Protein AF-A0A9P8A8F1-F1 (afdb_monomer)

Foldseek 3Di:
DDDDDDDDDDDDDDDDDDDDDPDPPPPPPPQDLLNLCPPPDPVLVLLLVVLLVLLVPLQQVCQLVCWVVLAACLVSVLVVLLLQLLAACADPVLPHFNHFLLSLLSSLLSNLLNPLLNSLQSLQLNLQLVLCRPQADPCSSNVPRNCRSSSVFTEKEFQAAPVCDLNSLQDDWAWEDDPFWTFTFGKTFFIWCFPVGQWYFHWHAHADGGQQRIWTFIDGPPFPQWDWADFDDALASSNTTTIMIGGDRGIGGPSRTGHDRSCRSVSVLLSLLSSLLSLLSSLLNLLVSLLVLLVVQQCPDDDPRHGNCVDPVSVVLSVLSSVLSSVLSVLSSVLSVCSSVVPPCSSLSSLVSLLSSLVSSLVSLVSSLVSNPPVSVDSVDCSSNSNSSSVCSCPPSNHSVSSVVPDDPDPPDDDDDDDDDDDDDDDDDDDDRDPSNVVVVVPPVDDDDDDDDDDDDDDDDDDDYYDDDDDDDDDDDDDDDDDYDDDDDDDDDDDDDDDDDDDDDDDDDDDDDDDDDDDDDDDDDDDDDDDDDDDDDDDDDPDPPPPDDPQPFDQDLVQKDWDFFPDALQQKDFQAWFADDQFWTWTWIAGPPPRDTWTKTKGFPVSCVVVVQLVLVLVQLVLQSRGRDPQAKHWFFWADFPTITITTIDDALLGFQQLLLVPDVQSADALVLLLLLLLSLLVVQLRCLQVQKAQLADDRRQWGAHLLRHIHGHDSSVMDGDVPFFHWDWDDDPDPPDPIFIQSCRRHVRDWDQDLDYDLLLAALCNVVSVTDTSLSVLSSSLQRSVCNQNVDGQQDDPDSVSSNCSLNPNQGDADDDPPRRDDDPLSVVLSRQSSDNDSCSHQCNGRRSRSSCPRVSNVVPDSVCSVVDRRPDNGDDDPSSVSVSGDHDDDPDDDDSSPTDGDDDDPDDPDSNPSRDGIGIDTPSPPPD

Secondary structure (DSSP, 8-state):
------------------PPP-----------TT-TTTT--HHHHHHHHHHHHHIIIIITTTHHHHHHHT---HHHHHHHHHTTGGGTTS-GGGT-----HHHHHHHHHHHHTT-HHHHHHHHHHHHHHHHHHHHS-HHHHHHHHHHHHTTSS-EEEE--BTTBSS-GGG---EEEEETTEEEEEEEEEEEETTTT-SEEEEEEE-SSSSGGGEEEEEEETT-TTEEE-PPPP-SS-TTS-EEEEEEEEEEEEGGGEESSTT-HHHHHHHHHHHHHHHHHHHHHHHHHHHHHHHHHHHHH-EETTEEGGGSHHHHHHHHHHHHHHHHHHHHHHHHHHHHHTT-TTHHHHHHHHHHHHHHHHHHHHHHHHHHTGGGGGSTTSTHHHHHHHHHHHTTSSS-HHHHHTS--------------PPPPPPPPPPPPPPHHHHHHHTTTT---------------------------------------------------------------------------------------------------------------GGGEEEES----GGGEEEEEEEEE-SSEEEEEEEETTT--EEEEEEEEHHHHHHTT-HHHHHHHHHHHHH---TTBPPEEEEEEBSSEEEEEEE--TT-BHHHHHHTSGGG---HHHHHHHHHHHHHHHHHHHHTTEE----SGGGEEEPTTS-EEE---TT-EE-SSPPPPEEE--SSTTSPPEEESSGGGTT--B----S-TTT--HHHHHTS-B-THHHHHHHHHHHHHHHHSS-TT--SSHHHHHHHHHHPPPP---STTSPP--HHHHHHHHHHT-SSTTTSTTTTTTHHHHHTSGGGTT--GGGGGGSPPS-PPPP--STT-TTSPP---SS---STTPPB-PPPTTS--TTTTS--EEEEETT-S--

pLDDT: mean 79.07, std 27.01, range [19.23, 98.88]

Radius of gyration: 37.79 Å; Cα contacts (8 Å, |Δi|>4): 1517; chains: 1; bounding box: 120×82×115 Å

Sequence (930 aa):
MALFLNTAARRVPARLGRAASAVSSQIRHFSSPIDPSIGLTDDQKELQSLARTFADNEFAPKMQEWDDKQYFPVDVLRKGAELGFGGLYTREDVGGSGLGRLETSVVFEALSTGCVSTTAYISIHNMCGWMIDTYGSEEQRQKYLPSLTSMEKFASYCLTEPGAGSDAAGLSTTAVKKGSHYVLNGSKAFISGGGSSDVYVIMARTGGPGPKGISCFIVEKGFKGLSFGKKENKLGWNSQETRAVIMEDCEVPVENLVGAEGQGFSIAMKGLNGGRVNIGSCSLGAAQASIEAALEHVKVRKQFNQPLSAFQNTQFKLADMATSLASSRLMIRQAAMMLDQNHPDVASFCAMAKLHSTDACFQICDDSLQLHGGYGYLKDYKINVYLRDARVHRILEGTNETSADLPPRYPHSSTSSLTTLASPPPSYAAAQLPSKVKAFFTKTLVRDKDVSAYHHHSHDCAPPDRQEQFLRRVASTPNTKAAFDDAISTTQAKQTSSPLAKSNSSIHSSMTTSSMTTTTTFTTTIGSNGLHLGIPKSPNGSALDLRRGSFRRTYSSNSIKKKSVEVTPSSFVKIRLLGKGDVGKVYLVRQKDTDRLYAMKVLSKKEMIKRNKIKRAFAEQEILATSNHPFIVTLYHSFQSEDYLYLCMEYCMGGEFFRALQTRPGKFLQEEDAKFYAAEVIAALEYLHLMGFIYRDLKPENILLHQTGHIMLTDFDLSKQSSPAGEPTVVKNGSPSMPPALDTKSCIANLRTNSFVGTEEYIAPEVIKGCGHTSAVDWWTLGILIYEMLFGVTPFKGRDRNATFQSILHTDVQFPDHPGAQPISSLCKSVIRKLLIKDDQLRLGSKAGASDVKSHPFFKTTNWALLRHLPPPIIPQPSFGADAINFRQMHESVSLDIEGEELVLQHPGTKNLFANFSSVTLHHDGEDDV

Mean predicted aligned error: 19.94 Å

Solvent-accessible surface area (backbone atoms only — not comparable to full-atom values): 53594 Å² total; per-residue (Å²): 133,88,86,91,87,88,89,82,89,89,84,88,89,88,86,88,82,78,90,75,80,86,73,82,76,78,78,75,79,76,78,54,94,66,48,85,59,71,92,54,54,71,71,50,42,52,49,30,48,53,29,32,53,48,10,58,68,68,28,42,80,44,37,64,60,23,44,77,68,45,38,65,61,60,73,60,51,26,58,40,11,77,75,33,59,28,11,37,63,22,58,53,96,39,60,19,52,55,40,52,46,42,57,45,29,44,32,37,20,27,25,7,48,17,28,39,32,56,38,53,47,45,50,47,28,29,49,43,47,33,51,38,63,74,43,31,53,72,67,51,28,67,70,47,33,46,41,35,14,46,41,78,38,40,41,20,59,39,65,34,27,90,9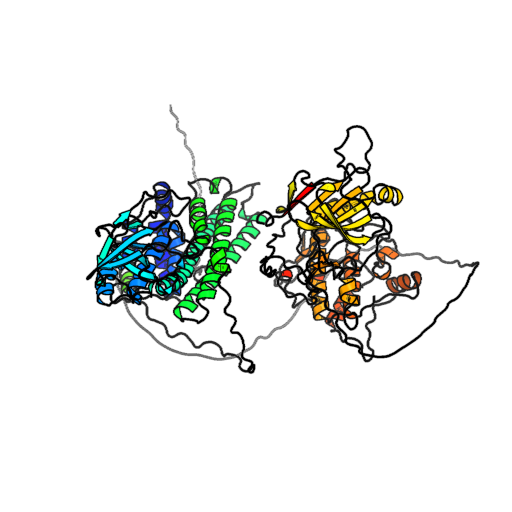1,9,58,90,53,55,51,64,52,75,30,32,33,47,79,59,91,72,24,26,37,25,39,40,56,33,36,75,21,52,31,35,83,74,30,42,35,33,44,35,53,28,30,64,58,64,84,48,49,65,7,19,17,27,33,58,44,53,65,81,37,58,37,59,47,64,54,66,78,61,90,66,90,36,41,33,25,40,44,26,10,32,44,36,29,55,69,17,60,37,54,56,86,33,47,38,55,52,88,32,41,19,42,63,52,50,58,57,48,37,41,55,44,17,31,42,52,22,19,26,19,48,9,27,22,51,41,21,50,54,51,32,56,55,47,23,62,68,43,65,56,96,92,36,37,40,57,77,38,66,69,49,45,51,52,52,47,51,43,43,50,46,48,45,54,30,50,52,38,31,47,49,29,17,47,29,52,67,65,65,40,92,62,30,63,57,39,15,29,50,22,24,39,53,16,20,53,45,23,31,51,34,16,48,52,26,22,58,69,47,45,78,54,19,76,34,85,92,31,67,41,43,54,40,31,36,32,32,54,50,49,39,52,47,71,54,27,42,68,61,31,66,65,56,70,81,83,70,84,80,83,80,95,75,81,98,81,78,87,82,73,82,83,79,84,84,80,81,81,79,82,55,70,72,66,57,56,47,68,72,55,74,81,70,86,90,82,87,87,84,89,81,90,78,89,85,84,88,84,83,90,88,87,87,83,86,87,89,88,82,89,85,88,82,86,90,87,93,81,92,84,91,84,93,85,90,85,93,82,90,82,86,90,85,86,89,86,90,82,92,82,87,80,89,80,89,78,91,80,89,82,85,90,86,85,86,88,86,87,87,81,89,85,91,84,90,82,90,85,90,85,84,87,83,92,78,80,95,71,81,83,78,78,90,77,84,82,80,84,63,68,59,70,40,63,86,38,56,46,80,43,72,63,82,73,57,54,53,44,36,45,83,73,44,62,65,48,79,60,97,43,33,37,26,28,36,29,27,33,69,92,75,67,48,68,26,31,34,38,40,34,36,48,69,49,21,62,76,68,70,37,59,71,28,56,48,50,29,50,51,52,32,73,60,51,42,46,94,31,43,53,40,50,40,37,29,42,50,38,86,60,35,40,39,40,34,23,60,55,44,56,27,19,37,39,38,56,59,39,65,72,36,81,87,25,42,39,56,71,68,50,35,50,51,55,51,50,50,51,47,54,41,50,38,52,38,21,57,74,10,34,37,56,56,54,68,48,50,73,38,25,29,16,29,69,76,22,49,56,24,43,49,80,43,61,68,38,46,74,27,84,75,55,39,70,73,42,71,45,80,64,99,48,98,86,59,79,76,39,57,16,33,34,43,5,32,66,84,35,69,46,70,72,83,68,55,53,86,84,46,47,40,42,42,47,76,70,55,76,40,41,50,62,48,42,46,37,27,16,48,24,40,47,50,45,22,35,51,64,51,46,60,78,39,70,43,97,45,72,67,48,20,50,50,29,52,66,72,52,77,87,71,75,77,84,56,97,87,49,76,88,74,54,72,49,53,56,47,52,37,53,37,19,59,39,69,52,57,78,77,15,50,30,46,80,27,17,50,44,47,53,58,67,36,75,68,40,68,85,60,57,78,92,51,52,90,77,52,87,48,86,53,67,42,80,88,69,88,64,85,76,44,80,54,44,70,92,65,88,74,97,71,82,83,72,52,57,82,49,59,77,62,75,89,70,93,86,65,95,57,93,61,70,84,59,70,56,31,25,46,46,52,48,65,65,90,86,123

Nearest PDB structures (foldseek):
  1rx0-assembly1_C  TM=9.996E-01  e=2.024E-43  Homo sapiens
  8i4p-assembly1_A  TM=9.729E-01  e=1.193E-30  Thermobifida fusca YX
  5lnx-assembly2_E  TM=9.762E-01  e=1.100E-28  Bacillus subtilis subsp. subtilis str. 168
  5lnx-assembly1_C  TM=9.726E-01  e=3.269E-28  Bacillus subtilis subsp. subtilis str. 168
  3oib-assembly1_A  TM=9.595E-01  e=4.593E-24  Mycolicibacterium smegmatis MC2 155

Structure (mmCIF, N/CA/C/O backbone):
data_AF-A0A9P8A8F1-F1
#
_entry.id   AF-A0A9P8A8F1-F1
#
loop_
_atom_site.group_PDB
_atom_site.id
_atom_site.type_symbol
_atom_site.label_atom_id
_atom_site.label_alt_id
_atom_site.label_comp_id
_atom_site.label_asym_id
_atom_site.label_entity_id
_atom_site.label_seq_id
_atom_site.pdbx_PDB_ins_code
_atom_site.Cartn_x
_atom_site.Cartn_y
_atom_site.Cartn_z
_atom_site.occupancy
_atom_site.B_iso_or_equiv
_atom_site.auth_seq_id
_atom_site.auth_comp_id
_atom_site.auth_asym_id
_atom_site.auth_atom_id
_atom_site.pdbx_PDB_model_num
ATOM 1 N N . MET A 1 1 ? 56.491 -40.134 26.587 1.00 31.25 1 MET A N 1
ATOM 2 C CA . MET A 1 1 ? 57.511 -40.364 25.540 1.00 31.25 1 MET A CA 1
ATOM 3 C C . MET A 1 1 ? 58.231 -39.053 25.282 1.00 31.25 1 MET A C 1
ATOM 5 O O . MET A 1 1 ? 57.562 -38.051 25.078 1.00 31.25 1 MET A O 1
ATOM 9 N N . ALA A 1 2 ? 59.559 -39.074 25.394 1.00 27.02 2 ALA A N 1
ATOM 10 C CA . ALA A 1 2 ? 60.496 -37.973 25.137 1.00 27.02 2 ALA A CA 1
ATOM 11 C C . ALA A 1 2 ? 60.437 -37.508 23.653 1.00 27.02 2 ALA A C 1
ATOM 13 O O . ALA A 1 2 ? 59.876 -38.233 22.839 1.00 27.02 2 ALA A O 1
ATOM 14 N N . LEU A 1 3 ? 60.934 -36.345 23.206 1.00 26.02 3 LEU A N 1
ATOM 15 C CA . LEU A 1 3 ? 62.327 -35.877 23.269 1.00 26.02 3 LEU A CA 1
ATOM 16 C C . LEU A 1 3 ? 62.469 -34.422 22.746 1.00 26.02 3 LEU A C 1
ATOM 18 O O . LEU A 1 3 ? 61.674 -33.949 21.940 1.00 26.02 3 LEU A O 1
ATOM 22 N N . PHE A 1 4 ? 63.534 -33.773 23.220 1.00 26.33 4 PHE A N 1
ATOM 23 C CA . PHE A 1 4 ? 64.086 -32.440 22.923 1.00 26.33 4 PHE A CA 1
ATOM 24 C C . PHE A 1 4 ? 64.841 -32.326 21.575 1.00 26.33 4 PHE A C 1
ATOM 26 O O . PHE A 1 4 ? 65.310 -33.346 21.081 1.00 26.33 4 PHE A O 1
ATOM 33 N N . LEU A 1 5 ? 65.061 -31.072 21.109 1.00 26.56 5 LEU A N 1
ATOM 34 C CA . LEU A 1 5 ? 66.265 -30.442 20.466 1.00 26.56 5 LEU A CA 1
ATOM 35 C C . LEU A 1 5 ? 65.779 -29.294 19.537 1.00 26.56 5 LEU A C 1
ATOM 37 O O . LEU A 1 5 ? 65.014 -29.569 18.626 1.00 26.56 5 LEU A O 1
ATOM 41 N N . ASN A 1 6 ? 65.968 -27.978 19.724 1.00 25.22 6 ASN A N 1
ATOM 42 C CA . ASN A 1 6 ? 67.049 -27.054 20.124 1.00 25.22 6 ASN A CA 1
ATOM 43 C C . ASN A 1 6 ? 68.059 -26.669 19.009 1.00 25.22 6 ASN A C 1
ATOM 45 O O . ASN A 1 6 ? 68.527 -27.536 18.281 1.00 25.22 6 ASN A O 1
ATOM 49 N N . THR A 1 7 ? 68.444 -25.373 19.001 1.00 27.67 7 THR A N 1
ATOM 50 C CA . THR A 1 7 ? 69.468 -24.618 18.207 1.00 27.67 7 THR A CA 1
ATOM 51 C C . THR A 1 7 ? 69.022 -23.995 16.859 1.00 27.67 7 THR A C 1
ATOM 53 O O . THR A 1 7 ? 68.356 -24.654 16.079 1.00 27.67 7 THR A O 1
ATOM 56 N N . ALA A 1 8 ? 69.319 -22.736 16.476 1.00 25.61 8 ALA A N 1
ATOM 57 C CA . ALA A 1 8 ? 70.089 -21.623 17.058 1.00 25.61 8 ALA A CA 1
ATOM 58 C C . ALA A 1 8 ? 69.711 -20.248 16.423 1.00 25.61 8 ALA A C 1
ATOM 60 O O . ALA A 1 8 ? 69.204 -20.170 15.308 1.00 25.61 8 ALA A O 1
ATOM 61 N N . ALA A 1 9 ? 70.016 -19.171 17.162 1.00 24.73 9 ALA A N 1
ATOM 62 C CA . ALA A 1 9 ? 69.971 -17.737 16.816 1.00 24.73 9 ALA A CA 1
ATOM 63 C C . ALA A 1 9 ? 71.040 -17.334 15.749 1.00 24.73 9 ALA A C 1
ATOM 65 O O . ALA A 1 9 ? 71.892 -18.154 15.441 1.00 24.73 9 ALA A O 1
ATOM 66 N N . ARG A 1 10 ? 71.189 -16.125 15.159 1.00 25.97 10 ARG A N 1
ATOM 67 C CA . ARG A 1 10 ? 71.076 -14.714 15.620 1.00 25.97 10 ARG A CA 1
ATOM 68 C C . ARG A 1 10 ? 71.546 -13.779 14.459 1.00 25.97 10 ARG A C 1
ATOM 70 O O . ARG A 1 10 ? 72.530 -14.151 13.826 1.00 25.97 10 ARG A O 1
ATOM 77 N N . ARG A 1 11 ? 70.967 -12.567 14.265 1.00 23.39 11 ARG A N 1
ATOM 78 C CA . ARG A 1 11 ? 71.626 -11.235 13.984 1.00 23.39 11 ARG A CA 1
ATOM 79 C C . ARG A 1 11 ? 70.689 -10.157 13.347 1.00 23.39 11 ARG A C 1
ATOM 81 O O . ARG A 1 11 ? 70.489 -10.139 12.144 1.00 23.39 11 ARG A O 1
ATOM 88 N N . VAL A 1 12 ? 70.112 -9.295 14.206 1.00 26.61 12 VAL A N 1
ATOM 89 C CA . VAL A 1 12 ? 70.081 -7.789 14.294 1.00 26.61 12 VAL A CA 1
ATOM 90 C C . VAL A 1 12 ? 70.643 -6.995 13.070 1.00 26.61 12 VAL A C 1
ATOM 92 O O . VAL A 1 12 ? 71.695 -7.419 12.593 1.00 26.61 12 VAL A O 1
ATOM 95 N N . PRO A 1 13 ? 70.076 -5.836 12.596 1.00 29.91 13 PRO A N 1
ATOM 96 C CA . PRO A 1 13 ? 69.884 -4.621 13.415 1.00 29.91 13 PRO A CA 1
ATOM 97 C C . PRO A 1 13 ? 68.692 -3.665 13.176 1.00 29.91 13 PRO A C 1
ATOM 99 O O . PRO A 1 13 ? 67.993 -3.677 12.171 1.00 29.91 13 PRO A O 1
ATOM 102 N N . ALA A 1 14 ? 68.522 -2.805 14.187 1.00 27.61 14 ALA A N 1
ATOM 103 C CA . ALA A 1 14 ? 67.575 -1.705 14.339 1.00 27.61 14 ALA A CA 1
ATOM 104 C C . ALA A 1 14 ? 68.006 -0.409 13.623 1.00 27.61 14 ALA A C 1
ATOM 106 O O . ALA A 1 14 ? 69.198 -0.109 13.635 1.00 27.61 14 ALA A O 1
ATOM 107 N N . ARG A 1 15 ? 67.045 0.421 13.164 1.00 26.97 15 ARG A N 1
ATOM 108 C CA . ARG A 1 15 ? 66.820 1.824 13.615 1.00 26.97 15 ARG A CA 1
ATOM 109 C C . ARG A 1 15 ? 65.877 2.650 12.709 1.00 26.97 15 ARG A C 1
ATOM 111 O O . ARG A 1 15 ? 65.985 2.606 11.495 1.00 26.97 15 ARG A O 1
ATOM 118 N N . LEU A 1 16 ? 65.116 3.515 13.400 1.00 27.53 16 LEU A N 1
ATOM 119 C CA . LEU A 1 16 ? 64.536 4.827 13.035 1.00 27.53 16 LEU A CA 1
ATOM 120 C C . LEU A 1 16 ? 63.415 4.936 11.981 1.00 27.53 16 LEU A C 1
ATOM 122 O O . LEU A 1 16 ? 63.600 4.622 10.815 1.00 27.53 16 LEU A O 1
ATOM 126 N N . GLY A 1 17 ? 62.317 5.607 12.371 1.00 24.64 17 GLY A N 1
ATOM 127 C CA . GLY A 1 17 ? 61.432 6.266 11.405 1.00 24.64 17 GLY A CA 1
ATOM 128 C C . GLY A 1 17 ? 60.079 6.773 11.919 1.00 24.64 17 GLY A C 1
ATOM 129 O O . GLY A 1 17 ? 59.074 6.140 11.654 1.00 24.64 17 GLY A O 1
ATOM 130 N N . ARG A 1 18 ? 60.082 7.959 12.550 1.00 27.81 18 ARG A N 1
ATOM 131 C CA . ARG A 1 18 ? 59.006 8.982 12.611 1.00 27.81 18 ARG A CA 1
ATOM 132 C C . ARG A 1 18 ? 57.606 8.635 13.159 1.00 27.81 18 ARG A C 1
ATOM 134 O O . ARG A 1 18 ? 56.824 7.906 12.565 1.00 27.81 18 ARG A O 1
ATOM 141 N N . ALA A 1 19 ? 57.252 9.367 14.218 1.00 31.41 19 ALA A N 1
ATOM 142 C CA . ALA A 1 19 ? 55.884 9.653 14.632 1.00 31.41 19 ALA A CA 1
ATOM 143 C C . ALA A 1 19 ? 55.071 10.262 13.472 1.00 31.41 19 ALA A C 1
ATOM 145 O O . ALA A 1 19 ? 55.444 11.304 12.930 1.00 31.41 19 ALA A O 1
ATOM 146 N N . ALA A 1 20 ? 53.963 9.613 13.113 1.00 28.28 20 ALA A N 1
ATOM 147 C CA . ALA A 1 20 ? 52.917 10.191 12.282 1.00 28.28 20 ALA A CA 1
ATOM 148 C C . ALA A 1 20 ? 51.849 10.785 13.206 1.00 28.28 20 ALA A C 1
ATOM 150 O O . ALA A 1 20 ? 51.364 10.114 14.118 1.00 28.28 20 ALA A O 1
ATOM 151 N N . SER A 1 21 ? 51.527 12.059 12.991 1.00 28.53 21 SER A N 1
ATOM 152 C CA . SER A 1 21 ? 50.463 12.759 13.698 1.00 28.53 21 SER A CA 1
ATOM 153 C C . SER A 1 21 ? 49.134 12.029 13.511 1.00 28.53 21 SER A C 1
ATOM 155 O O . SER A 1 21 ? 48.755 11.658 12.399 1.00 28.53 21 SER A O 1
ATOM 157 N N . ALA A 1 22 ? 48.412 11.834 14.612 1.00 29.56 22 ALA A N 1
ATOM 158 C CA . ALA A 1 22 ? 47.038 11.366 14.581 1.00 29.56 22 ALA A CA 1
ATOM 159 C C . ALA A 1 22 ? 46.167 12.457 13.943 1.00 29.56 22 ALA A C 1
ATOM 161 O O . ALA A 1 22 ? 45.747 13.413 14.593 1.00 29.56 22 ALA A O 1
ATOM 162 N N . VAL A 1 23 ? 45.923 12.329 12.641 1.00 29.78 23 VAL A N 1
ATOM 163 C CA . VAL A 1 23 ? 44.819 13.014 11.976 1.00 29.78 23 VAL A CA 1
ATOM 164 C C . VAL A 1 23 ? 43.541 12.403 12.541 1.00 29.78 23 VAL A C 1
ATOM 166 O O . VAL A 1 23 ? 43.239 11.238 12.288 1.00 29.78 23 VAL A O 1
ATOM 169 N N . SER A 1 24 ? 42.820 13.188 13.342 1.00 30.25 24 SER A N 1
ATOM 170 C CA . SER A 1 24 ? 41.436 12.913 13.723 1.00 30.25 24 SER A CA 1
ATOM 171 C C . SER A 1 24 ? 40.632 12.677 12.445 1.00 30.25 24 SER A C 1
ATOM 173 O O . SER A 1 24 ? 40.358 13.605 11.680 1.00 30.25 24 SER A O 1
ATOM 175 N N . SER A 1 25 ? 40.328 11.412 12.162 1.00 28.67 25 SER A N 1
ATOM 176 C CA . SER A 1 25 ? 39.425 11.062 11.078 1.00 28.67 25 SER A CA 1
ATOM 177 C C . SER A 1 25 ? 38.016 11.414 11.540 1.00 28.67 25 SER A C 1
ATOM 179 O O . SER A 1 25 ? 37.401 10.713 12.338 1.00 28.67 25 SER A O 1
ATOM 181 N N . GLN A 1 26 ? 37.509 12.548 11.060 1.00 28.83 26 GLN A N 1
ATOM 182 C CA . GLN A 1 26 ? 36.078 12.811 11.059 1.00 28.83 26 GLN A CA 1
ATOM 183 C C . GLN A 1 26 ? 35.407 11.661 10.302 1.00 28.83 26 GLN A C 1
ATOM 185 O O . GLN A 1 26 ? 35.478 11.586 9.072 1.00 28.83 26 GLN A O 1
ATOM 190 N N . ILE A 1 27 ? 34.785 10.742 11.041 1.00 29.20 27 ILE A N 1
ATOM 191 C CA . ILE A 1 27 ? 33.850 9.771 10.486 1.00 29.20 27 ILE A CA 1
ATOM 192 C C . ILE A 1 27 ? 32.731 10.604 9.866 1.00 29.20 27 ILE A C 1
ATOM 194 O O . ILE A 1 27 ? 31.908 11.189 10.568 1.00 29.20 27 ILE A O 1
ATOM 198 N N . ARG A 1 28 ? 32.719 10.716 8.536 1.00 27.06 28 ARG A N 1
ATOM 199 C CA . ARG A 1 28 ? 31.541 11.207 7.825 1.00 27.06 28 ARG A CA 1
ATOM 200 C C . ARG A 1 28 ? 30.429 10.205 8.115 1.00 27.06 28 ARG A C 1
ATOM 202 O O . ARG A 1 28 ? 30.452 9.104 7.567 1.00 27.06 28 ARG A O 1
ATOM 209 N N . HIS A 1 29 ? 29.488 10.562 8.986 1.00 32.19 29 HIS A N 1
ATOM 210 C CA . HIS A 1 29 ? 28.212 9.866 9.082 1.00 32.19 29 HIS A CA 1
ATOM 211 C C . HIS A 1 29 ? 27.537 9.979 7.713 1.00 32.19 29 HIS A C 1
ATOM 213 O O . HIS A 1 29 ? 26.957 11.007 7.373 1.00 32.19 29 HIS A O 1
ATOM 219 N N . PHE A 1 30 ? 27.676 8.950 6.880 1.00 31.88 30 PHE A N 1
ATOM 220 C CA . PHE A 1 30 ? 26.834 8.816 5.703 1.00 31.88 30 PHE A CA 1
ATOM 221 C C . PHE A 1 30 ? 25.415 8.563 6.217 1.00 31.88 30 PHE A C 1
ATOM 223 O O . PHE A 1 30 ? 25.131 7.479 6.721 1.00 31.88 30 PHE A O 1
ATOM 230 N N . SER A 1 31 ? 24.555 9.583 6.151 1.00 54.50 31 SER A N 1
ATOM 231 C CA . SER A 1 31 ? 23.128 9.418 6.431 1.00 54.50 31 SER A CA 1
ATOM 232 C C . SER A 1 31 ? 22.571 8.384 5.451 1.00 54.50 31 SER A C 1
ATOM 234 O O . SER A 1 31 ? 22.780 8.474 4.237 1.00 54.50 31 SER A O 1
ATOM 236 N N . SER A 1 32 ? 21.951 7.342 6.000 1.00 78.69 32 SER A N 1
ATOM 237 C CA . SER A 1 32 ? 21.295 6.300 5.218 1.00 78.69 32 SER A CA 1
ATOM 238 C C . SER A 1 32 ? 20.048 6.894 4.553 1.00 78.69 32 SER A C 1
ATOM 240 O O . SER A 1 32 ? 19.337 7.655 5.202 1.00 78.69 32 SER A O 1
ATOM 242 N N . PRO A 1 33 ? 19.699 6.544 3.304 1.00 76.38 33 PRO A N 1
ATOM 243 C CA . PRO A 1 33 ? 18.468 7.037 2.674 1.00 76.38 33 PRO A CA 1
ATOM 244 C C . PRO A 1 33 ? 17.184 6.624 3.420 1.00 76.38 33 PRO A C 1
ATOM 246 O O . PRO A 1 33 ? 16.127 7.197 3.181 1.00 76.38 33 PRO A O 1
ATOM 249 N N . ILE A 1 34 ? 17.274 5.648 4.331 1.00 87.94 34 ILE A N 1
ATOM 250 C CA . ILE A 1 34 ? 16.181 5.211 5.213 1.00 87.94 34 ILE A CA 1
ATOM 251 C C . ILE A 1 34 ? 16.343 5.691 6.661 1.00 87.94 34 ILE A C 1
ATOM 253 O O . ILE A 1 34 ? 15.612 5.219 7.528 1.00 87.94 34 ILE A O 1
ATOM 257 N N . ASP A 1 35 ? 17.295 6.589 6.931 1.00 92.25 35 ASP A N 1
ATOM 258 C CA . ASP A 1 35 ? 17.556 7.146 8.258 1.00 92.25 35 ASP A CA 1
ATOM 259 C C . ASP A 1 35 ? 16.267 7.754 8.844 1.00 92.25 35 ASP A C 1
ATOM 261 O O . ASP A 1 35 ? 15.727 8.728 8.301 1.00 92.25 35 ASP A O 1
ATOM 265 N N . PRO A 1 36 ? 15.732 7.182 9.938 1.00 93.69 36 PRO A N 1
ATOM 266 C CA . PRO A 1 36 ? 14.461 7.616 10.490 1.00 93.69 36 PRO A CA 1
ATOM 267 C C . PRO A 1 36 ? 14.572 8.985 11.182 1.00 93.69 36 PRO A C 1
ATOM 269 O O . PRO A 1 36 ? 13.543 9.545 11.556 1.00 93.69 36 PRO A O 1
ATOM 272 N N . SER A 1 37 ? 15.769 9.554 11.352 1.00 94.50 37 SER A N 1
ATOM 273 C CA . SER A 1 37 ? 15.966 10.877 11.960 1.00 94.50 37 SER A CA 1
ATOM 274 C C . SER A 1 37 ? 15.801 12.044 10.976 1.00 94.50 37 SER A C 1
ATOM 276 O O . SER A 1 37 ? 15.710 13.203 11.390 1.00 94.50 37 SER A O 1
ATOM 278 N N . ILE A 1 38 ? 15.727 11.762 9.669 1.00 91.88 38 ILE A N 1
ATOM 279 C CA . ILE A 1 38 ? 15.595 12.794 8.636 1.00 91.88 38 ILE A CA 1
ATOM 280 C C . ILE A 1 38 ? 14.311 13.607 8.860 1.00 91.88 38 ILE A C 1
ATOM 282 O O . ILE A 1 38 ? 13.215 13.059 8.996 1.00 91.88 38 ILE A O 1
ATOM 286 N N . GLY A 1 39 ? 14.464 14.933 8.871 1.00 91.06 39 GLY A N 1
ATOM 287 C CA . GLY A 1 39 ? 13.371 15.892 9.049 1.00 91.06 39 GLY A CA 1
ATOM 288 C C . GLY A 1 39 ? 12.923 16.109 10.497 1.00 91.06 39 GLY A C 1
ATOM 289 O O . GLY A 1 39 ? 12.028 16.919 10.711 1.00 91.06 39 GLY A O 1
ATOM 290 N N . LEU A 1 40 ? 13.527 15.424 11.475 1.00 94.56 40 LEU A N 1
ATOM 291 C CA . LEU A 1 40 ? 13.226 15.615 12.896 1.00 94.56 40 LEU A CA 1
ATOM 292 C C . LEU A 1 40 ? 14.046 16.761 13.507 1.00 94.56 40 LEU A C 1
ATOM 294 O O . LEU A 1 40 ? 15.192 17.006 13.108 1.00 94.56 40 LEU A O 1
ATOM 298 N N . THR A 1 41 ? 13.473 17.431 14.506 1.00 95.88 41 THR A N 1
ATOM 299 C CA . THR A 1 41 ? 14.197 18.368 15.382 1.00 95.88 41 THR A CA 1
ATOM 300 C C . THR A 1 41 ? 15.158 17.617 16.306 1.00 95.88 41 THR A C 1
ATOM 302 O O . THR A 1 41 ? 15.065 16.398 16.448 1.00 95.88 41 THR A O 1
ATOM 305 N N . ASP A 1 42 ? 16.092 18.318 16.947 1.00 93.81 42 ASP A N 1
ATOM 306 C CA . ASP A 1 42 ? 17.056 17.663 17.841 1.00 93.81 42 ASP A CA 1
ATOM 307 C C . ASP A 1 42 ? 16.368 17.033 19.065 1.00 93.81 42 ASP A C 1
ATOM 309 O O . ASP A 1 42 ? 16.620 15.867 19.358 1.00 93.81 42 ASP A O 1
ATOM 313 N N . ASP A 1 43 ? 15.379 17.710 19.656 1.00 91.50 43 ASP A N 1
ATOM 314 C CA . ASP A 1 43 ? 14.528 17.158 20.722 1.00 91.50 43 ASP A CA 1
ATOM 315 C C . ASP A 1 43 ? 13.800 15.869 20.279 1.00 91.50 43 ASP A C 1
ATOM 317 O O . ASP A 1 43 ? 13.732 14.880 21.013 1.00 91.50 43 ASP A O 1
ATOM 321 N N . GLN A 1 44 ? 13.283 15.834 19.045 1.00 96.50 44 GLN A N 1
ATOM 322 C CA . GLN A 1 44 ? 12.634 14.643 18.483 1.00 96.50 44 GLN A CA 1
ATOM 323 C C . GLN A 1 44 ? 13.630 13.503 18.228 1.00 96.50 44 GLN A C 1
ATOM 325 O O . GLN A 1 44 ? 13.278 12.335 18.404 1.00 96.50 44 GLN A O 1
ATOM 330 N N . LYS A 1 45 ? 14.875 13.808 17.840 1.00 95.31 45 LYS A N 1
ATOM 331 C CA . LYS A 1 45 ? 15.946 12.806 17.696 1.00 95.31 45 LYS A CA 1
ATOM 332 C C . LYS A 1 45 ? 16.376 12.244 19.046 1.00 95.31 45 LYS A C 1
ATOM 334 O O . LYS A 1 45 ? 16.646 11.049 19.140 1.00 95.31 45 LYS A O 1
ATOM 339 N N . GLU A 1 46 ? 16.417 13.067 20.088 1.00 94.50 46 GLU A N 1
ATOM 340 C CA . GLU A 1 46 ? 16.684 12.611 21.454 1.00 94.50 46 GLU A CA 1
ATOM 341 C C . GLU A 1 46 ? 15.591 11.653 21.940 1.00 94.50 46 GLU A C 1
ATOM 343 O O . GLU A 1 46 ? 15.906 10.563 22.423 1.00 94.50 46 GLU A O 1
ATOM 348 N N . LEU A 1 47 ? 14.316 11.996 21.722 1.00 94.62 47 LEU A N 1
ATOM 349 C CA . LEU A 1 47 ? 13.182 11.109 22.011 1.00 94.62 47 LEU A CA 1
ATOM 350 C C . LEU A 1 47 ? 13.254 9.801 21.212 1.00 94.62 47 LEU A C 1
ATOM 352 O O . LEU A 1 47 ? 13.067 8.720 21.775 1.00 94.62 47 LEU A O 1
ATOM 356 N N . GLN A 1 48 ? 13.570 9.883 19.917 1.00 97.88 48 GLN A N 1
ATOM 357 C CA . GLN A 1 48 ? 13.777 8.713 19.064 1.00 97.88 48 GLN A CA 1
ATOM 358 C C . GLN A 1 48 ? 14.891 7.812 19.604 1.00 97.88 48 GLN A C 1
ATOM 360 O O . GLN A 1 48 ? 14.717 6.597 19.681 1.00 97.88 48 GLN A O 1
ATOM 365 N N . SER A 1 49 ? 16.025 8.401 19.986 1.00 96.12 49 SER A N 1
ATOM 366 C CA . SER A 1 49 ? 17.191 7.689 20.510 1.00 96.12 49 SER A CA 1
ATOM 367 C C . SER A 1 49 ? 16.891 7.009 21.847 1.00 96.12 49 SER A C 1
ATOM 369 O O . SER A 1 49 ? 17.232 5.839 22.034 1.00 96.12 49 SER A O 1
ATOM 371 N N . LEU A 1 50 ? 16.183 7.696 22.751 1.00 97.06 50 LEU A N 1
ATOM 372 C CA . LEU A 1 50 ? 15.731 7.137 24.026 1.00 97.06 50 LEU A CA 1
ATOM 373 C C . LEU A 1 50 ? 14.827 5.918 23.806 1.00 97.06 50 LEU A C 1
ATOM 375 O O . LEU A 1 50 ? 15.076 4.848 24.365 1.00 97.06 50 LEU A O 1
ATOM 379 N N . ALA A 1 51 ? 13.808 6.063 22.956 1.00 98.50 51 ALA A N 1
ATOM 380 C CA . ALA A 1 51 ? 12.877 4.987 22.634 1.00 98.50 51 ALA A CA 1
ATOM 381 C C . ALA A 1 51 ? 13.578 3.810 21.941 1.00 98.50 51 ALA A C 1
ATOM 383 O O . ALA A 1 51 ? 13.349 2.661 22.316 1.00 98.50 51 ALA A O 1
ATOM 384 N N . ARG A 1 52 ? 14.478 4.078 20.985 1.00 97.88 52 ARG A N 1
ATOM 385 C CA . ARG A 1 52 ? 15.243 3.040 20.280 1.00 97.88 52 ARG A CA 1
ATOM 386 C C . ARG A 1 52 ? 16.162 2.278 21.232 1.00 97.88 52 ARG A C 1
ATOM 388 O O . ARG A 1 52 ? 16.160 1.053 21.225 1.00 97.88 52 ARG A O 1
ATOM 395 N N . THR A 1 53 ? 16.873 2.987 22.106 1.00 97.44 53 THR A N 1
ATOM 396 C CA . THR A 1 53 ? 17.748 2.378 23.119 1.00 97.44 53 THR A CA 1
ATOM 397 C C . THR A 1 53 ? 16.955 1.488 24.075 1.00 97.44 53 THR A C 1
ATOM 399 O O . THR A 1 53 ? 17.380 0.378 24.391 1.00 97.44 53 THR A O 1
ATOM 402 N N . PHE A 1 54 ? 15.779 1.940 24.520 1.00 98.62 54 PHE A N 1
ATOM 403 C CA . PHE A 1 54 ? 14.895 1.120 25.345 1.00 98.62 54 PHE A CA 1
ATOM 404 C C . PHE A 1 54 ? 14.406 -0.124 24.590 1.00 98.62 54 PHE A C 1
ATOM 406 O O . PHE A 1 54 ? 14.461 -1.230 25.125 1.00 98.62 54 PHE A O 1
ATOM 413 N N . ALA A 1 55 ? 13.987 0.031 23.332 1.00 98.56 55 ALA A N 1
ATOM 414 C CA . ALA A 1 55 ? 13.530 -1.072 22.492 1.00 98.56 55 ALA A CA 1
ATOM 415 C C . ALA A 1 55 ? 14.617 -2.142 22.306 1.00 98.56 55 ALA A C 1
ATOM 417 O O . ALA A 1 55 ? 14.351 -3.330 22.494 1.00 98.56 55 ALA A O 1
ATOM 418 N N . ASP A 1 56 ? 15.842 -1.724 21.989 1.00 97.00 56 ASP A N 1
ATOM 419 C CA . ASP A 1 56 ? 16.969 -2.621 21.727 1.00 97.00 56 ASP A CA 1
ATOM 420 C C . ASP A 1 56 ? 17.418 -3.372 22.997 1.00 97.00 56 ASP A C 1
ATOM 422 O O . ASP A 1 56 ? 17.799 -4.540 22.915 1.00 97.00 56 ASP A O 1
ATOM 426 N N . ASN A 1 57 ? 17.306 -2.747 24.175 1.00 97.50 57 ASN A N 1
ATOM 427 C CA . ASN A 1 57 ? 17.749 -3.334 25.445 1.00 97.50 57 ASN A CA 1
ATOM 428 C C . ASN A 1 57 ? 16.668 -4.151 26.169 1.00 97.50 57 ASN A C 1
ATOM 430 O O . ASN A 1 57 ? 16.970 -5.171 26.788 1.00 97.50 57 ASN A O 1
ATOM 434 N N . GLU A 1 58 ? 15.409 -3.713 26.129 1.00 98.38 58 GLU A N 1
ATOM 435 C CA . GLU A 1 58 ? 14.348 -4.267 26.977 1.00 98.38 58 GLU A CA 1
ATOM 436 C C . GLU A 1 58 ? 13.305 -5.079 26.197 1.00 98.38 58 GLU A C 1
ATOM 438 O O . GLU A 1 58 ? 12.734 -6.017 26.761 1.00 98.38 58 GLU A O 1
ATOM 443 N N . PHE A 1 59 ? 13.071 -4.774 24.912 1.00 98.31 59 PHE A N 1
ATOM 444 C CA . PHE A 1 59 ? 12.114 -5.500 24.065 1.00 98.31 59 PHE A CA 1
ATOM 445 C C . PHE A 1 59 ? 12.792 -6.528 23.160 1.00 98.31 59 PHE A C 1
ATOM 447 O O . PHE A 1 59 ? 12.461 -7.715 23.214 1.00 98.31 59 PHE A O 1
ATOM 454 N N . ALA A 1 60 ? 13.749 -6.095 22.339 1.00 97.19 60 ALA A N 1
ATOM 455 C CA . ALA A 1 60 ? 14.347 -6.911 21.287 1.00 97.19 60 ALA A CA 1
ATOM 456 C C . ALA A 1 60 ? 14.940 -8.247 21.781 1.00 97.19 60 ALA A C 1
ATOM 458 O O . ALA A 1 60 ? 14.821 -9.229 21.038 1.00 97.19 60 ALA A O 1
ATOM 459 N N . PRO A 1 61 ? 15.555 -8.347 22.980 1.00 96.88 61 PRO A N 1
ATOM 460 C CA . PRO A 1 61 ? 16.086 -9.616 23.483 1.00 96.88 61 PRO A CA 1
ATOM 461 C C . PRO A 1 61 ? 15.003 -10.612 23.921 1.00 96.88 61 PRO A C 1
ATOM 463 O O . PRO A 1 61 ? 15.255 -11.812 23.929 1.00 96.88 61 PRO A O 1
ATOM 466 N N . LYS A 1 62 ? 13.805 -10.131 24.278 1.00 97.38 62 LYS A N 1
ATOM 467 C CA . LYS A 1 62 ? 12.726 -10.936 24.880 1.00 97.38 62 LYS A CA 1
ATOM 468 C C . LYS A 1 62 ? 11.544 -11.182 23.938 1.00 97.38 62 LYS A C 1
ATOM 470 O O . LYS A 1 62 ? 10.706 -12.029 24.228 1.00 97.38 62 LYS A O 1
ATOM 475 N N . MET A 1 63 ? 11.481 -10.475 22.806 1.00 97.38 63 MET A N 1
ATOM 476 C CA . MET A 1 63 ? 10.370 -10.539 21.848 1.00 97.38 63 MET A CA 1
ATOM 477 C C . MET A 1 63 ? 9.977 -11.974 21.465 1.00 97.38 63 MET A C 1
ATOM 479 O O . MET A 1 63 ? 8.796 -12.304 21.510 1.00 97.38 63 MET A O 1
ATOM 483 N N . GLN A 1 64 ? 10.951 -12.822 21.114 1.00 95.75 64 GLN A N 1
ATOM 484 C CA . GLN A 1 64 ? 10.678 -14.201 20.691 1.00 95.75 64 GLN A CA 1
ATOM 485 C C . GLN A 1 64 ? 10.088 -15.036 21.836 1.00 95.75 64 GLN A C 1
ATOM 487 O O . GLN A 1 64 ? 9.093 -15.729 21.651 1.00 95.75 64 GLN A O 1
ATOM 492 N N . GLU A 1 65 ? 10.646 -14.905 23.045 1.00 97.19 65 GLU A N 1
ATOM 493 C CA . GLU A 1 65 ? 10.130 -15.588 24.233 1.00 97.19 65 GLU A CA 1
ATOM 494 C C . GLU A 1 65 ? 8.687 -15.168 24.541 1.00 97.19 65 GLU A C 1
ATOM 496 O O . GLU A 1 65 ? 7.843 -16.014 24.842 1.00 97.19 65 GLU A O 1
ATOM 501 N N . TRP A 1 66 ? 8.394 -13.869 24.467 1.00 98.12 66 TRP A N 1
ATOM 502 C CA . TRP A 1 66 ? 7.051 -13.355 24.721 1.00 98.12 66 TRP A CA 1
ATOM 503 C C . TRP A 1 66 ? 6.041 -13.801 23.673 1.00 98.12 66 TRP A C 1
ATOM 505 O O . TRP A 1 66 ? 4.901 -14.084 24.033 1.00 98.12 66 TRP A O 1
ATOM 515 N N . ASP A 1 67 ? 6.445 -13.885 22.407 1.00 97.88 67 ASP A N 1
ATOM 516 C CA . ASP A 1 67 ? 5.601 -14.409 21.336 1.00 97.88 67 ASP A CA 1
ATOM 517 C C . ASP A 1 67 ? 5.283 -15.896 21.554 1.00 97.88 67 ASP A C 1
ATOM 519 O O . ASP A 1 67 ? 4.112 -16.275 21.580 1.00 97.88 67 ASP A O 1
ATOM 523 N N . ASP A 1 68 ? 6.299 -16.724 21.806 1.00 96.62 68 ASP A N 1
ATOM 524 C CA . ASP A 1 68 ? 6.125 -18.172 21.961 1.00 96.62 68 ASP A CA 1
ATOM 525 C C . ASP A 1 68 ? 5.342 -18.546 23.226 1.00 96.62 68 ASP A C 1
ATOM 527 O O . ASP A 1 68 ? 4.488 -19.434 23.193 1.00 96.62 68 ASP A O 1
ATOM 531 N N . LYS A 1 69 ? 5.596 -17.855 24.343 1.00 97.44 69 LYS A N 1
ATOM 532 C CA . LYS A 1 69 ? 4.880 -18.076 25.613 1.00 97.44 69 LYS A CA 1
ATOM 533 C C . LYS A 1 69 ? 3.565 -17.303 25.703 1.00 97.44 69 LYS A C 1
ATOM 535 O O . LYS A 1 69 ? 2.833 -17.464 26.679 1.00 97.44 69 LYS A O 1
ATOM 540 N N . GLN A 1 70 ? 3.275 -16.448 24.722 1.00 97.56 70 GLN A N 1
ATOM 541 C CA . GLN A 1 70 ? 2.180 -15.482 24.760 1.00 97.56 70 GLN A CA 1
ATOM 542 C C . GLN A 1 70 ? 2.187 -14.654 26.063 1.00 97.56 70 GLN A C 1
ATOM 544 O O . GLN A 1 70 ? 1.165 -14.520 26.739 1.00 97.56 70 GLN A O 1
ATOM 549 N N . TYR A 1 71 ? 3.357 -14.180 26.486 1.00 97.25 71 TYR A N 1
ATOM 550 C CA . TYR A 1 71 ? 3.560 -13.560 27.797 1.00 97.25 71 TYR A CA 1
ATOM 551 C C . TYR A 1 71 ? 3.310 -12.048 27.761 1.00 97.25 71 TYR A C 1
ATOM 553 O O . TYR A 1 71 ? 3.871 -11.361 26.910 1.00 97.25 71 TYR A O 1
ATOM 561 N N . PHE A 1 72 ? 2.524 -11.537 28.717 1.00 98.19 72 PHE A N 1
ATOM 562 C CA . PHE A 1 72 ? 2.245 -10.107 28.875 1.00 98.19 72 PHE A CA 1
ATOM 563 C C . PHE A 1 72 ? 3.291 -9.431 29.783 1.00 98.19 72 PHE A C 1
ATOM 565 O O . PHE A 1 72 ? 3.308 -9.693 30.988 1.00 98.19 72 PHE A O 1
ATOM 572 N N . PRO A 1 73 ? 4.189 -8.576 29.247 1.00 97.81 73 PRO A N 1
ATOM 573 C CA . PRO A 1 73 ? 5.413 -8.180 29.943 1.00 97.81 73 PRO A CA 1
ATOM 574 C C . PRO A 1 73 ? 5.227 -6.974 30.878 1.00 97.81 73 PRO A C 1
ATOM 576 O O . PRO A 1 73 ? 5.827 -5.920 30.668 1.00 97.81 73 PRO A O 1
ATOM 579 N N . VAL A 1 74 ? 4.426 -7.140 31.936 1.00 98.00 74 VAL A N 1
ATOM 580 C CA . VAL A 1 74 ? 4.075 -6.085 32.914 1.00 98.00 74 VAL A CA 1
ATOM 581 C C . VAL A 1 74 ? 5.293 -5.314 33.431 1.00 98.00 74 VAL A C 1
ATOM 583 O O . VAL A 1 74 ? 5.298 -4.085 33.391 1.00 98.00 74 VAL A O 1
ATOM 586 N N . ASP A 1 75 ? 6.338 -6.014 33.873 1.00 97.31 75 ASP A N 1
ATOM 587 C CA . ASP A 1 75 ? 7.511 -5.369 34.475 1.00 97.31 75 ASP A CA 1
ATOM 588 C C . ASP A 1 75 ? 8.239 -4.458 33.483 1.00 97.31 75 ASP A C 1
ATOM 590 O O . ASP A 1 75 ? 8.698 -3.376 33.836 1.00 97.31 75 ASP A O 1
ATOM 594 N N . VAL A 1 76 ? 8.319 -4.872 32.215 1.00 98.12 76 VAL A N 1
ATOM 595 C CA . VAL A 1 76 ? 8.988 -4.079 31.178 1.00 98.12 76 VAL A CA 1
ATOM 596 C C . VAL A 1 76 ? 8.108 -2.920 30.717 1.00 98.12 76 VAL A C 1
ATOM 598 O O . VAL A 1 76 ? 8.615 -1.829 30.471 1.00 98.12 76 VAL A O 1
ATOM 601 N N . LEU A 1 77 ? 6.791 -3.119 30.658 1.00 98.38 77 LEU A N 1
ATOM 602 C CA . LEU A 1 77 ? 5.838 -2.041 30.394 1.00 98.38 77 LEU A CA 1
ATOM 603 C C . LEU A 1 77 ? 5.958 -0.924 31.445 1.00 98.38 77 LEU A C 1
ATOM 605 O O . LEU A 1 77 ? 6.060 0.244 31.076 1.00 98.38 77 LEU A O 1
ATOM 609 N N . ARG A 1 78 ? 6.064 -1.277 32.733 1.00 98.44 78 ARG A N 1
ATOM 610 C CA . ARG A 1 78 ? 6.276 -0.315 33.831 1.00 98.44 78 ARG A CA 1
ATOM 611 C C . ARG A 1 78 ? 7.601 0.435 33.725 1.00 98.44 78 ARG A C 1
ATOM 613 O O . ARG A 1 78 ? 7.604 1.654 33.849 1.00 98.44 78 ARG A O 1
ATOM 620 N N . LYS A 1 79 ? 8.701 -0.245 33.383 1.00 98.06 79 LYS A N 1
ATOM 621 C CA . LYS A 1 79 ? 9.974 0.438 33.078 1.00 98.06 79 LYS A CA 1
ATOM 622 C C . LYS A 1 79 ? 9.831 1.453 31.939 1.00 98.06 79 LYS A C 1
ATOM 624 O O . LYS A 1 79 ? 10.405 2.532 31.994 1.00 98.06 79 LYS A O 1
ATOM 629 N N . GLY A 1 80 ? 9.063 1.123 30.899 1.00 97.88 80 GLY A N 1
ATOM 630 C CA . GLY A 1 80 ? 8.765 2.066 29.817 1.00 97.88 80 GLY A CA 1
ATOM 631 C C . GLY A 1 80 ? 7.939 3.262 30.301 1.00 97.88 80 GLY A C 1
ATOM 632 O O . GLY A 1 80 ? 8.176 4.394 29.883 1.00 97.88 80 GLY A O 1
ATOM 633 N N . ALA A 1 81 ? 6.999 3.037 31.219 1.00 98.12 81 ALA A N 1
ATOM 634 C CA . ALA A 1 81 ? 6.204 4.097 31.831 1.00 98.12 81 ALA A CA 1
ATOM 635 C C . ALA A 1 81 ? 7.041 5.054 32.699 1.00 98.12 81 ALA A C 1
ATOM 637 O O . ALA A 1 81 ? 6.787 6.256 32.672 1.00 98.12 81 ALA A O 1
ATOM 638 N N . GLU A 1 82 ? 8.093 4.572 33.371 1.00 97.38 82 GLU A N 1
ATOM 639 C CA . GLU A 1 82 ? 9.072 5.426 34.073 1.00 97.38 82 GLU A CA 1
ATOM 640 C C . GLU A 1 82 ? 9.782 6.414 33.127 1.00 97.38 82 GLU A C 1
ATOM 642 O O . GLU A 1 82 ? 10.162 7.508 33.546 1.00 97.38 82 GLU A O 1
ATOM 647 N N . LEU A 1 83 ? 9.909 6.061 31.842 1.00 95.94 83 LEU A N 1
ATOM 648 C CA . LEU A 1 83 ? 10.432 6.927 30.777 1.00 95.94 83 LEU A CA 1
ATOM 649 C C . LEU A 1 83 ? 9.352 7.803 30.114 1.00 95.94 83 LEU A C 1
ATOM 651 O O . LEU A 1 83 ? 9.651 8.546 29.181 1.00 95.94 83 LEU A O 1
ATOM 655 N N . GLY A 1 84 ? 8.101 7.725 30.575 1.00 96.81 84 GLY A N 1
ATOM 656 C CA . GLY A 1 84 ? 6.969 8.502 30.065 1.00 96.81 84 GLY A CA 1
ATOM 657 C C . GLY A 1 84 ? 6.133 7.809 28.983 1.00 96.81 84 GLY A C 1
ATOM 658 O O . GLY A 1 84 ? 5.153 8.389 28.507 1.00 96.81 84 GLY A O 1
ATOM 659 N N . PHE A 1 85 ? 6.450 6.563 28.604 1.00 98.38 85 PHE A N 1
ATOM 660 C CA . PHE A 1 85 ? 5.758 5.861 27.510 1.00 98.38 85 PHE A CA 1
ATOM 661 C C . PHE A 1 85 ? 4.336 5.387 27.867 1.00 98.38 85 PHE A C 1
ATOM 663 O O . PHE A 1 85 ? 3.561 5.039 26.974 1.00 98.38 85 PHE A O 1
ATOM 670 N N . GLY A 1 86 ? 3.960 5.405 29.151 1.00 97.56 86 GLY A N 1
ATOM 671 C CA . GLY A 1 86 ? 2.608 5.073 29.621 1.00 97.56 86 GLY A CA 1
ATOM 672 C C . GLY A 1 86 ? 1.552 6.135 29.301 1.00 97.56 86 GLY A C 1
ATOM 673 O O . GLY A 1 86 ? 0.369 5.824 29.219 1.00 97.56 86 GLY A O 1
ATOM 674 N N . GLY A 1 87 ? 1.966 7.379 29.054 1.00 98.12 87 GLY A N 1
ATOM 675 C CA . GLY A 1 87 ? 1.064 8.493 28.765 1.00 98.12 87 GLY A CA 1
ATOM 676 C C . GLY A 1 87 ? 1.722 9.553 27.898 1.00 98.12 87 GLY A C 1
ATOM 677 O O . GLY A 1 87 ? 1.845 10.695 28.324 1.00 98.12 87 GLY A O 1
ATOM 678 N N . LEU A 1 88 ? 2.164 9.177 26.698 1.00 98.31 88 LEU A N 1
ATOM 679 C CA . LEU A 1 88 ? 2.906 10.025 25.763 1.00 98.31 88 LEU A CA 1
ATOM 680 C C . LEU A 1 88 ? 2.175 11.337 25.470 1.00 98.31 88 LEU A C 1
ATOM 682 O O . LEU A 1 88 ? 2.756 12.402 25.625 1.00 98.31 88 LEU A O 1
ATOM 686 N N . TYR A 1 89 ? 0.895 11.253 25.112 1.00 97.31 89 TYR A N 1
ATOM 687 C CA . TYR A 1 89 ? 0.052 12.392 24.727 1.00 97.31 89 TYR A CA 1
ATOM 688 C C . TYR A 1 89 ? -1.099 12.634 25.719 1.00 97.31 89 TYR A C 1
ATOM 690 O O . TYR A 1 89 ? -2.152 13.164 25.360 1.00 97.31 89 TYR A O 1
ATOM 698 N N . THR A 1 90 ? -0.893 12.219 26.971 1.00 98.12 90 THR A N 1
ATOM 699 C CA . THR A 1 90 ? -1.710 12.606 28.129 1.00 98.12 90 THR A CA 1
ATOM 700 C C . THR A 1 90 ? -1.077 13.837 28.776 1.00 98.12 90 THR A C 1
ATOM 702 O O . THR A 1 90 ? 0.152 13.951 28.806 1.00 98.12 90 THR A O 1
ATOM 705 N N . ARG A 1 91 ? -1.887 14.758 29.304 1.00 98.00 91 ARG A N 1
ATOM 706 C CA . ARG A 1 91 ? -1.397 15.984 29.952 1.00 98.00 91 ARG A CA 1
ATOM 707 C C . ARG A 1 91 ? -0.545 15.713 31.201 1.00 98.00 91 ARG A C 1
ATOM 709 O O . ARG A 1 91 ? -0.703 14.707 31.895 1.00 98.00 91 ARG A O 1
ATOM 716 N N . GLU A 1 92 ? 0.382 16.630 31.475 1.00 97.62 92 GLU A N 1
ATOM 717 C CA . GLU A 1 92 ? 1.392 16.486 32.536 1.00 97.62 92 GLU A CA 1
ATOM 718 C C . GLU A 1 92 ? 0.821 16.543 33.957 1.00 97.62 92 GLU A C 1
ATOM 720 O O . GLU A 1 92 ? 1.361 15.907 34.864 1.00 97.62 92 GLU A O 1
ATOM 725 N N . ASP A 1 93 ? -0.281 17.270 34.158 1.00 97.81 93 ASP A N 1
ATOM 726 C CA . ASP A 1 93 ? -0.939 17.470 35.457 1.00 97.81 93 ASP A CA 1
ATOM 727 C C . ASP A 1 93 ? -1.436 16.162 36.091 1.00 97.81 93 ASP A C 1
ATOM 729 O O . ASP A 1 93 ? -1.579 16.073 37.306 1.00 97.81 93 ASP A O 1
ATOM 733 N N . VAL A 1 94 ? -1.629 15.129 35.272 1.00 98.12 94 VAL A N 1
ATOM 734 C CA . VAL A 1 94 ? -2.031 13.773 35.673 1.00 98.12 94 VAL A CA 1
ATOM 735 C C . VAL A 1 94 ? -0.935 12.732 35.401 1.00 98.12 94 VAL A C 1
ATOM 737 O O . VAL A 1 94 ? -1.190 11.532 35.275 1.00 98.12 94 VAL A O 1
ATOM 740 N N . GLY A 1 95 ? 0.314 13.191 35.297 1.00 96.56 95 GLY A N 1
ATOM 741 C CA . GLY A 1 95 ? 1.501 12.347 35.177 1.00 96.56 95 GLY A CA 1
ATOM 742 C C . GLY A 1 95 ? 1.903 11.965 33.753 1.00 96.56 95 GLY A C 1
ATOM 743 O O . GLY A 1 95 ? 2.895 11.251 33.605 1.00 96.56 95 GLY A O 1
ATOM 744 N N . GLY A 1 96 ? 1.188 12.436 32.727 1.00 97.62 96 GLY A N 1
ATOM 745 C CA . GLY A 1 96 ? 1.544 12.214 31.325 1.00 97.62 96 GLY A CA 1
ATOM 746 C C . GLY A 1 96 ? 2.781 12.999 30.870 1.00 97.62 96 GLY A C 1
ATOM 747 O O . GLY A 1 96 ? 3.360 13.779 31.627 1.00 97.62 96 GLY A O 1
ATOM 748 N N . SER A 1 97 ? 3.187 12.779 29.620 1.00 96.88 97 SER A N 1
ATOM 749 C CA . SER A 1 97 ? 4.360 13.413 29.000 1.00 96.88 97 SER A CA 1
ATOM 750 C C . SER A 1 97 ? 4.016 14.633 28.140 1.00 96.88 97 SER A C 1
ATOM 752 O O . SER A 1 97 ? 4.929 15.328 27.707 1.00 96.88 97 SER A O 1
ATOM 754 N N . GLY A 1 98 ? 2.733 14.892 27.863 1.00 96.25 98 GLY A N 1
ATOM 755 C CA . GLY A 1 98 ? 2.284 16.087 27.140 1.00 96.25 98 GLY A CA 1
ATOM 756 C C . GLY A 1 98 ? 2.795 16.224 25.699 1.00 96.25 98 GLY A C 1
ATOM 757 O O . GLY A 1 98 ? 2.823 17.335 25.175 1.00 96.25 98 GLY A O 1
ATOM 758 N N . LEU A 1 99 ? 3.218 15.132 25.057 1.00 96.69 99 LEU A N 1
ATOM 759 C CA . LEU A 1 99 ? 3.787 15.150 23.710 1.00 96.69 99 LEU A CA 1
ATOM 760 C C . LEU A 1 99 ? 2.713 15.277 22.621 1.00 96.69 99 LEU A C 1
ATOM 762 O O . LEU A 1 99 ? 1.567 14.849 22.789 1.00 96.69 99 LEU A O 1
ATOM 766 N N . GLY A 1 100 ? 3.126 15.805 21.467 1.00 95.56 100 GLY A N 1
ATOM 767 C CA . GLY A 1 100 ? 2.330 15.817 20.245 1.00 95.56 100 GLY A CA 1
ATOM 768 C C . GLY A 1 100 ? 2.232 14.441 19.580 1.00 95.56 100 GLY A C 1
ATOM 769 O O . GLY A 1 100 ? 2.845 13.441 19.983 1.00 95.56 100 GLY A O 1
ATOM 770 N N . ARG A 1 101 ? 1.425 14.373 18.523 1.00 97.38 101 ARG A N 1
ATOM 771 C CA . ARG A 1 101 ? 1.200 13.175 17.713 1.00 97.38 101 ARG A CA 1
ATOM 772 C C . ARG A 1 101 ? 2.420 12.832 16.873 1.00 97.38 101 ARG A C 1
ATOM 774 O O . ARG A 1 101 ? 2.683 11.642 16.696 1.00 97.38 101 ARG A O 1
ATOM 781 N N . LEU A 1 102 ? 3.175 13.821 16.387 1.00 97.81 102 LEU A N 1
ATOM 782 C CA . LEU A 1 102 ? 4.424 13.560 15.666 1.00 97.81 102 LEU A CA 1
ATOM 783 C C . LEU A 1 102 ? 5.471 12.895 16.572 1.00 97.81 102 LEU A C 1
ATOM 785 O O . LEU A 1 102 ? 6.004 11.846 16.213 1.00 97.81 102 LEU A O 1
ATOM 789 N N . GLU A 1 103 ? 5.725 13.446 17.759 1.00 98.31 103 GLU A N 1
ATOM 790 C CA . GLU A 1 103 ? 6.657 12.871 18.740 1.00 98.31 103 GLU A CA 1
ATOM 791 C C . GLU A 1 103 ? 6.219 11.460 19.148 1.00 98.31 103 GLU A C 1
ATOM 793 O O . GLU A 1 103 ? 7.027 10.533 19.193 1.00 98.31 103 GLU A O 1
ATOM 798 N N . THR A 1 104 ? 4.917 11.271 19.371 1.00 98.38 104 THR A N 1
ATOM 799 C CA . THR A 1 104 ? 4.329 9.960 19.674 1.00 98.38 104 THR A CA 1
ATOM 800 C C . THR A 1 104 ? 4.573 8.950 18.546 1.00 98.38 104 THR A C 1
ATOM 802 O O . THR A 1 104 ? 4.944 7.806 18.810 1.00 98.38 104 THR A O 1
ATOM 805 N N . SER A 1 105 ? 4.398 9.359 17.284 1.00 98.75 105 SER A N 1
ATOM 806 C CA . SER A 1 105 ? 4.676 8.521 16.110 1.00 98.75 105 SER A CA 1
ATOM 807 C C . SER A 1 105 ? 6.145 8.094 16.058 1.00 98.75 105 SER A C 1
ATOM 809 O O . SER A 1 105 ? 6.432 6.916 15.846 1.00 98.75 105 SER A O 1
ATOM 811 N N . VAL A 1 106 ? 7.069 9.019 16.332 1.00 98.69 106 VAL A N 1
ATOM 812 C CA . VAL A 1 106 ? 8.514 8.749 16.390 1.00 98.69 106 VAL A CA 1
ATOM 813 C C . VAL A 1 106 ? 8.855 7.738 17.490 1.00 98.69 106 VAL A C 1
ATOM 815 O O . VAL A 1 106 ? 9.622 6.804 17.245 1.00 98.69 106 VAL A O 1
ATOM 818 N N . VAL A 1 107 ? 8.258 7.874 18.679 1.00 98.81 107 VAL A N 1
ATOM 819 C CA . VAL A 1 107 ? 8.454 6.928 19.789 1.00 98.81 107 VAL A CA 1
ATOM 820 C C . VAL A 1 107 ? 7.902 5.544 19.440 1.00 98.81 107 VAL A C 1
ATOM 822 O O . VAL A 1 107 ? 8.604 4.551 19.622 1.00 98.81 107 VAL A O 1
ATOM 825 N N . PHE A 1 108 ? 6.683 5.443 18.900 1.00 98.88 108 PHE A N 1
ATOM 826 C CA . PHE A 1 108 ? 6.102 4.145 18.532 1.00 98.88 108 PHE A CA 1
ATOM 827 C C . PHE A 1 108 ? 6.826 3.462 17.370 1.00 98.88 108 PHE A C 1
ATOM 829 O O . PHE A 1 108 ? 6.962 2.236 17.388 1.00 98.88 108 PHE A O 1
ATOM 836 N N . GLU A 1 109 ? 7.326 4.222 16.392 1.00 98.88 109 GLU A N 1
ATOM 837 C CA . GLU A 1 109 ? 8.199 3.699 15.336 1.00 98.88 109 GLU A CA 1
ATOM 838 C C . GLU A 1 109 ? 9.465 3.074 15.944 1.00 98.88 109 GLU A C 1
ATOM 840 O O . GLU A 1 109 ? 9.794 1.931 15.628 1.00 98.88 109 GLU A O 1
ATOM 845 N N . ALA A 1 110 ? 10.129 3.777 16.866 1.00 98.75 110 ALA A N 1
ATOM 846 C CA . ALA A 1 110 ? 11.351 3.302 17.512 1.00 98.75 110 ALA A CA 1
ATOM 847 C C . ALA A 1 110 ? 11.120 2.105 18.453 1.00 98.75 110 ALA A C 1
ATOM 849 O O . ALA A 1 110 ? 11.882 1.147 18.418 1.00 98.75 110 ALA A O 1
ATOM 850 N N . LEU A 1 111 ? 10.057 2.106 19.262 1.00 98.88 111 LEU A N 1
ATOM 851 C CA . LEU A 1 111 ? 9.725 0.978 20.144 1.00 98.88 111 LEU A CA 1
ATOM 852 C C . LEU A 1 111 ? 9.389 -0.300 19.358 1.00 98.88 111 LEU A C 1
ATOM 854 O O . LEU A 1 111 ? 9.758 -1.412 19.755 1.00 98.88 111 LEU A O 1
ATOM 858 N N . SER A 1 112 ? 8.738 -0.142 18.204 1.00 98.81 112 SER A N 1
ATOM 859 C CA . SER A 1 112 ? 8.308 -1.265 17.370 1.00 98.81 112 SER A CA 1
ATOM 860 C C . SER A 1 112 ? 9.457 -1.986 16.670 1.00 98.81 112 SER A C 1
ATOM 862 O O . SER A 1 112 ? 9.270 -3.131 16.260 1.00 98.81 112 SER A O 1
ATOM 864 N N . THR A 1 113 ? 10.655 -1.392 16.588 1.00 98.62 113 THR A N 1
ATOM 865 C CA . THR A 1 113 ? 11.843 -2.136 16.138 1.00 98.62 113 THR A CA 1
ATOM 866 C C . THR A 1 113 ? 12.242 -3.212 17.147 1.00 98.62 113 THR A C 1
ATOM 868 O O . THR A 1 113 ? 12.803 -4.231 16.758 1.00 98.62 113 THR A O 1
ATOM 871 N N . GLY A 1 114 ? 11.914 -3.035 18.432 1.00 98.25 114 GLY A N 1
ATOM 872 C CA . GLY A 1 114 ? 12.164 -4.026 19.477 1.00 98.25 114 GLY A CA 1
ATOM 873 C C . GLY A 1 114 ? 11.074 -5.095 19.575 1.00 98.25 114 GLY A C 1
ATOM 874 O O . GLY A 1 114 ? 11.384 -6.283 19.561 1.00 98.25 114 GLY A O 1
ATOM 875 N N . CYS A 1 115 ? 9.805 -4.688 19.687 1.00 98.69 115 CYS A N 1
ATOM 876 C CA . CYS A 1 115 ? 8.657 -5.603 19.687 1.00 98.69 115 CYS A CA 1
ATOM 877 C C . CYS A 1 115 ? 7.375 -4.883 19.251 1.00 98.69 115 CYS A C 1
ATOM 879 O O . CYS A 1 115 ? 6.864 -4.009 19.959 1.00 98.69 115 CYS A O 1
ATOM 881 N N . VAL A 1 116 ? 6.827 -5.290 18.106 1.00 98.75 116 VAL A N 1
ATOM 882 C CA . VAL A 1 116 ? 5.629 -4.682 17.508 1.00 98.75 116 VAL A CA 1
ATOM 883 C C . VAL A 1 116 ? 4.395 -4.954 18.365 1.00 98.75 116 VAL A C 1
ATOM 885 O O . VAL A 1 116 ? 3.701 -4.012 18.741 1.00 98.75 116 VAL A O 1
ATOM 888 N N . SER A 1 117 ? 4.159 -6.215 18.745 1.00 98.75 117 SER A N 1
ATOM 889 C CA . SER A 1 117 ? 3.045 -6.615 19.616 1.00 98.75 117 SER A CA 1
ATOM 890 C C . SER A 1 117 ? 2.963 -5.793 20.909 1.00 98.75 117 SER A C 1
ATOM 892 O O . SER A 1 117 ? 1.907 -5.251 21.237 1.00 98.75 117 SER A O 1
ATOM 894 N N . THR A 1 118 ? 4.070 -5.668 21.647 1.00 98.75 118 THR A N 1
ATOM 895 C CA . THR A 1 118 ? 4.090 -4.941 22.927 1.00 98.75 118 THR A CA 1
ATOM 896 C C . THR A 1 118 ? 3.898 -3.439 22.715 1.00 98.75 118 THR A C 1
ATOM 898 O O . THR A 1 118 ? 3.156 -2.804 23.462 1.00 98.75 118 THR A O 1
ATOM 901 N N . THR A 1 119 ? 4.497 -2.869 21.666 1.00 98.88 119 THR A N 1
ATOM 902 C CA . THR A 1 119 ? 4.346 -1.441 21.346 1.00 98.88 119 THR A CA 1
ATOM 903 C C . THR A 1 119 ? 2.920 -1.091 20.931 1.00 98.88 119 THR A C 1
ATOM 905 O O . THR A 1 119 ? 2.373 -0.083 21.380 1.00 98.88 119 THR A O 1
ATOM 908 N N . ALA A 1 120 ? 2.275 -1.944 20.135 1.00 98.75 120 ALA A N 1
ATOM 909 C CA . ALA A 1 120 ? 0.885 -1.750 19.753 1.00 98.75 120 ALA A CA 1
ATOM 910 C C . ALA A 1 120 ? -0.050 -1.747 20.973 1.00 98.75 120 ALA A C 1
ATOM 912 O O . ALA A 1 120 ? -0.955 -0.917 21.055 1.00 98.75 120 ALA A O 1
ATOM 913 N N . TYR A 1 121 ? 0.211 -2.598 21.969 1.00 98.81 121 TYR A N 1
ATOM 914 C CA . TYR A 1 121 ? -0.522 -2.551 23.232 1.00 98.81 121 TYR A CA 1
ATOM 915 C C . TYR A 1 121 ? -0.296 -1.238 24.002 1.00 98.81 121 TYR A C 1
ATOM 917 O O . TYR A 1 121 ? -1.265 -0.630 24.459 1.00 98.81 121 TYR A O 1
ATOM 925 N N . ILE A 1 122 ? 0.950 -0.749 24.098 1.00 98.75 122 ILE A N 1
ATOM 926 C CA . ILE A 1 122 ? 1.244 0.570 24.699 1.00 98.75 122 ILE A CA 1
ATOM 927 C C . ILE A 1 122 ? 0.434 1.663 23.995 1.00 98.75 122 ILE A C 1
ATOM 929 O O . ILE A 1 122 ? -0.103 2.559 24.649 1.00 98.75 122 ILE A O 1
ATOM 933 N N . SER A 1 123 ? 0.294 1.580 22.671 1.00 98.69 123 SER A N 1
ATOM 934 C CA . SER A 1 123 ? -0.509 2.525 21.902 1.00 98.69 123 SER A CA 1
ATOM 935 C C . SER A 1 123 ? -1.994 2.505 22.277 1.00 98.69 123 SER A C 1
ATOM 937 O O . SER A 1 123 ? -2.578 3.567 22.508 1.00 98.69 123 SER A O 1
ATOM 939 N N . ILE A 1 124 ? -2.590 1.314 22.403 1.00 98.69 124 ILE A N 1
ATOM 940 C CA . ILE A 1 124 ? -3.990 1.127 22.823 1.00 98.69 124 ILE A CA 1
ATOM 941 C C . ILE A 1 124 ? -4.202 1.654 24.247 1.00 98.69 124 ILE A C 1
ATOM 943 O O . ILE A 1 124 ? -5.175 2.364 24.513 1.00 98.69 124 ILE A O 1
ATOM 947 N N . HIS A 1 125 ? -3.267 1.362 25.151 1.00 98.81 125 HIS A N 1
ATOM 948 C CA . HIS A 1 125 ? -3.281 1.880 26.516 1.00 98.81 125 HIS A CA 1
ATOM 949 C C . HIS A 1 125 ? -3.274 3.418 26.532 1.00 98.81 125 HIS A C 1
ATOM 951 O O . HIS A 1 125 ? -4.125 4.042 27.167 1.00 98.81 125 HIS A O 1
ATOM 957 N N . ASN A 1 126 ? -2.371 4.036 25.763 1.00 98.75 126 ASN A N 1
ATOM 958 C CA . ASN A 1 126 ? -2.301 5.491 25.621 1.00 98.75 126 ASN A CA 1
ATOM 959 C C . ASN A 1 126 ? -3.593 6.075 25.024 1.00 98.75 126 ASN A C 1
ATOM 961 O O . ASN A 1 126 ? -4.028 7.150 25.434 1.00 98.75 126 ASN A O 1
ATOM 965 N N . MET A 1 127 ? -4.242 5.371 24.089 1.00 98.50 127 MET A N 1
ATOM 966 C CA . MET A 1 127 ? -5.521 5.805 23.522 1.00 98.50 127 MET A CA 1
ATOM 967 C C . MET A 1 127 ? -6.623 5.842 24.588 1.00 98.50 127 MET A C 1
ATOM 969 O O . MET A 1 127 ? -7.396 6.799 24.625 1.00 98.50 127 MET A O 1
ATOM 973 N N . CYS A 1 128 ? -6.674 4.845 25.478 1.00 98.69 128 CYS A N 1
ATOM 974 C CA . CYS A 1 128 ? -7.613 4.829 26.602 1.00 98.69 128 CYS A CA 1
ATOM 975 C C . CYS A 1 128 ? -7.366 6.008 27.551 1.00 98.69 128 CYS A C 1
ATOM 977 O O . CYS A 1 128 ? -8.305 6.733 27.883 1.00 98.69 128 CYS A O 1
ATOM 979 N N . GLY A 1 129 ? -6.102 6.235 27.929 1.00 98.50 129 GLY A N 1
ATOM 980 C CA . GLY A 1 129 ? -5.705 7.380 28.750 1.00 98.50 129 GLY A CA 1
ATOM 981 C C . GLY A 1 129 ? -6.118 8.709 28.116 1.00 98.50 129 GLY A C 1
ATOM 982 O O . GLY A 1 129 ? -6.756 9.532 28.761 1.00 98.50 129 GLY A O 1
ATOM 983 N N . TRP A 1 130 ? -5.873 8.890 26.820 1.00 98.50 130 TRP A N 1
ATOM 984 C CA . TRP A 1 130 ? -6.266 10.102 26.100 1.00 98.50 130 TRP A CA 1
ATOM 985 C C . TRP A 1 130 ? -7.780 10.319 26.018 1.00 98.50 130 TRP A C 1
ATOM 987 O O . TRP A 1 130 ? -8.230 11.463 26.107 1.00 98.50 130 TRP A O 1
ATOM 997 N N . MET A 1 131 ? -8.581 9.257 25.859 1.00 98.69 131 MET A N 1
ATOM 998 C CA . MET A 1 131 ? -10.044 9.385 25.863 1.00 98.69 131 MET A CA 1
ATOM 999 C C . MET A 1 131 ? -10.542 9.923 27.209 1.00 98.69 131 MET A C 1
ATOM 1001 O O . MET A 1 131 ? -11.371 10.832 27.229 1.00 98.69 131 MET A O 1
ATOM 1005 N N . ILE A 1 132 ? -10.006 9.403 28.316 1.00 98.75 132 ILE A N 1
ATOM 1006 C CA . ILE A 1 132 ? -10.342 9.869 29.668 1.00 98.75 132 ILE A CA 1
ATOM 1007 C C . ILE A 1 132 ? -9.812 11.292 29.886 1.00 98.75 132 ILE A C 1
ATOM 1009 O O . ILE A 1 132 ? -10.543 12.143 30.377 1.00 98.75 132 ILE A O 1
ATOM 1013 N N . ASP A 1 133 ? -8.579 11.585 29.471 1.00 98.62 133 ASP A N 1
ATOM 1014 C CA . ASP A 1 133 ? -7.975 12.911 29.631 1.00 98.62 133 ASP A CA 1
ATOM 1015 C C . ASP A 1 133 ? -8.726 14.000 28.859 1.00 98.62 133 ASP A C 1
ATOM 1017 O O . ASP A 1 133 ? -8.887 15.111 29.352 1.00 98.62 133 ASP A O 1
ATOM 1021 N N . THR A 1 134 ? -9.204 13.690 27.654 1.00 98.12 134 THR A N 1
ATOM 1022 C CA . THR A 1 134 ? -9.824 14.683 26.765 1.00 98.12 134 THR A CA 1
ATOM 1023 C C . THR A 1 134 ? -11.312 14.888 27.044 1.00 98.12 134 THR A C 1
ATOM 1025 O O . THR A 1 134 ? -11.807 16.004 26.898 1.00 98.12 134 THR A O 1
ATOM 1028 N N . TYR A 1 135 ? -12.042 13.821 27.386 1.00 98.56 135 TYR A N 1
ATOM 1029 C CA . TYR A 1 135 ? -13.509 13.847 27.491 1.00 98.56 135 TYR A CA 1
ATOM 1030 C C . TYR A 1 135 ? -14.037 13.567 28.896 1.00 98.56 135 TYR A C 1
ATOM 1032 O O . TYR A 1 135 ? -15.238 13.722 29.126 1.00 98.56 135 TYR A O 1
ATOM 1040 N N . GLY A 1 136 ? -13.180 13.120 29.812 1.00 98.25 136 GLY A N 1
ATOM 1041 C CA . GLY A 1 136 ? -13.569 12.856 31.186 1.00 98.25 136 GLY A CA 1
ATOM 1042 C C . GLY A 1 136 ? -13.687 14.126 32.023 1.00 98.25 136 GLY A C 1
ATOM 1043 O O . GLY A 1 136 ? -13.127 15.171 31.685 1.00 98.25 136 GLY A O 1
ATOM 1044 N N . SER A 1 137 ? -14.418 14.027 33.132 1.00 98.44 137 SER A N 1
ATOM 1045 C CA . SER A 1 137 ? -14.439 15.073 34.158 1.00 98.44 137 SER A CA 1
ATOM 1046 C C . SER A 1 137 ? -13.096 15.147 34.887 1.00 98.44 137 SER A C 1
ATOM 1048 O O . SER A 1 137 ? -12.301 14.206 34.845 1.00 98.44 137 SER A O 1
ATOM 1050 N N . GLU A 1 138 ? -12.842 16.243 35.599 1.00 98.31 138 GLU A N 1
ATOM 1051 C CA . GLU A 1 138 ? -11.604 16.390 36.368 1.00 98.31 138 GLU A CA 1
ATOM 1052 C C . GLU A 1 138 ? -11.447 15.276 37.415 1.00 98.31 138 GLU A C 1
ATOM 1054 O O . GLU A 1 138 ? -10.367 14.716 37.579 1.00 98.31 138 GLU A O 1
ATOM 1059 N N . GLU A 1 139 ? -12.542 14.858 38.048 1.00 98.44 139 GLU A N 1
ATOM 1060 C CA . GLU A 1 139 ? -12.557 13.754 39.008 1.00 98.44 139 GLU A CA 1
ATOM 1061 C C . GLU A 1 139 ? -12.171 12.428 38.345 1.00 98.44 139 GLU A C 1
ATOM 1063 O O . GLU A 1 139 ? -11.372 11.674 38.898 1.00 98.44 139 GLU A O 1
ATOM 1068 N N . GLN A 1 140 ? -12.683 12.145 37.140 1.00 98.62 140 GLN A N 1
ATOM 1069 C CA . GLN A 1 140 ? -12.297 10.952 36.380 1.00 98.62 140 GLN A CA 1
ATOM 1070 C C . GLN A 1 140 ? -10.813 10.999 36.000 1.00 98.62 140 GLN A C 1
ATOM 1072 O O . GLN A 1 140 ? -10.102 10.002 36.150 1.00 98.62 140 GLN A O 1
ATOM 1077 N N . ARG A 1 141 ? -10.327 12.156 35.540 1.00 98.69 141 ARG A N 1
ATOM 1078 C CA . ARG A 1 141 ? -8.919 12.352 35.183 1.00 98.69 141 ARG A CA 1
ATOM 1079 C C . ARG A 1 141 ? -8.007 12.050 36.366 1.00 98.69 141 ARG A C 1
ATOM 1081 O O . ARG A 1 141 ? -7.139 11.189 36.248 1.00 98.69 141 ARG A O 1
ATOM 1088 N N . GLN A 1 142 ? -8.252 12.687 37.508 1.00 98.44 142 GLN A N 1
ATOM 1089 C CA . GLN A 1 142 ? -7.444 12.514 38.717 1.00 98.44 142 GLN A CA 1
ATOM 1090 C C . GLN A 1 142 ? -7.565 11.102 39.312 1.00 98.44 142 GLN A C 1
ATOM 1092 O O . GLN A 1 142 ? -6.589 10.573 39.838 1.00 98.44 142 GLN A O 1
ATOM 1097 N N . LYS A 1 143 ? -8.734 10.458 39.193 1.00 98.44 143 LYS A N 1
ATOM 1098 C CA . LYS A 1 143 ? -8.968 9.094 39.695 1.00 98.44 143 LYS A CA 1
ATOM 1099 C C . LYS A 1 143 ? -8.213 8.031 38.898 1.00 98.44 143 LYS A C 1
ATOM 1101 O O . LYS A 1 143 ? -7.640 7.124 39.496 1.00 98.44 143 LYS A O 1
ATOM 1106 N N . TYR A 1 144 ? -8.232 8.105 37.566 1.00 98.69 144 TYR A N 1
ATOM 1107 C CA . TYR A 1 144 ? -7.738 7.012 36.721 1.00 98.69 144 TYR A CA 1
ATOM 1108 C C . TYR A 1 144 ? -6.343 7.275 36.146 1.00 98.69 144 TYR A C 1
ATOM 1110 O O . TYR A 1 144 ? -5.487 6.388 36.185 1.00 98.69 144 TYR A O 1
ATOM 1118 N N . LEU A 1 145 ? -6.086 8.476 35.622 1.00 98.75 145 LEU A N 1
ATOM 1119 C CA . LEU A 1 145 ? -4.919 8.730 34.774 1.00 98.75 145 LEU A CA 1
ATOM 1120 C C . LEU A 1 145 ? -3.568 8.561 35.475 1.00 98.75 145 LEU A C 1
ATOM 1122 O O . LEU A 1 145 ? -2.713 7.947 34.846 1.00 98.75 145 LEU A O 1
ATOM 1126 N N . PRO A 1 146 ? -3.349 8.974 36.740 1.00 98.69 146 PRO A N 1
ATOM 1127 C CA . PRO A 1 146 ? -2.049 8.779 37.391 1.00 98.69 146 PRO A CA 1
ATOM 1128 C C . PRO A 1 146 ? -1.602 7.308 37.457 1.00 98.69 146 PRO A C 1
ATOM 1130 O O . PRO A 1 146 ? -0.428 6.993 37.257 1.00 98.69 146 PRO A O 1
ATOM 1133 N N . SER A 1 147 ? -2.546 6.389 37.687 1.00 98.62 147 SER A N 1
ATOM 1134 C CA . SER A 1 147 ? -2.268 4.943 37.713 1.00 98.62 147 SER A CA 1
ATOM 1135 C C . SER A 1 147 ? -2.068 4.340 36.317 1.00 98.62 147 SER A C 1
ATOM 1137 O O . SER A 1 147 ? -1.362 3.344 36.171 1.00 98.62 147 SER A O 1
ATOM 1139 N N . LEU A 1 148 ? -2.663 4.950 35.284 1.00 98.81 148 LEU A N 1
ATOM 1140 C CA . LEU A 1 148 ? -2.484 4.537 33.892 1.00 98.81 148 LEU A CA 1
ATOM 1141 C C . LEU A 1 148 ? -1.158 5.061 33.326 1.00 98.81 148 LEU A C 1
ATOM 1143 O O . LEU A 1 148 ? -0.379 4.289 32.783 1.00 98.81 148 LEU A O 1
ATOM 1147 N N . THR A 1 149 ? -0.836 6.341 33.523 1.00 98.62 149 THR A N 1
ATOM 1148 C CA . THR A 1 149 ? 0.399 6.955 33.003 1.00 98.62 149 THR A CA 1
ATOM 1149 C C . THR A 1 149 ? 1.663 6.326 33.593 1.00 98.62 149 THR A C 1
ATOM 1151 O O . THR A 1 149 ? 2.679 6.246 32.905 1.00 98.62 149 THR A O 1
ATOM 1154 N N . SER A 1 150 ? 1.585 5.811 34.823 1.00 98.31 150 SER A N 1
ATOM 1155 C CA . SER A 1 150 ? 2.632 5.016 35.481 1.00 98.31 150 SER A CA 1
ATOM 1156 C C . SER A 1 150 ? 2.601 3.518 35.140 1.00 98.31 150 SER A C 1
ATOM 1158 O O . SER A 1 150 ? 3.512 2.786 35.525 1.00 98.31 150 SER A O 1
ATOM 1160 N N . MET A 1 151 ? 1.567 3.044 34.435 1.00 98.56 151 MET A N 1
ATOM 1161 C CA . MET A 1 151 ? 1.267 1.625 34.206 1.00 98.56 151 MET A CA 1
ATOM 1162 C C . MET A 1 151 ? 1.254 0.777 35.495 1.00 98.56 151 MET A C 1
ATOM 1164 O O . MET A 1 151 ? 1.548 -0.425 35.484 1.00 98.56 151 MET A O 1
ATOM 1168 N N . GLU A 1 152 ? 0.889 1.385 36.629 1.00 98.38 152 GLU A N 1
ATOM 1169 C CA . GLU A 1 152 ? 0.474 0.632 37.814 1.00 98.38 152 GLU A CA 1
ATOM 1170 C C . GLU A 1 152 ? -0.752 -0.214 37.457 1.00 98.38 152 GLU A C 1
ATOM 1172 O O . GLU A 1 152 ? -0.748 -1.431 37.677 1.00 98.38 152 GLU A O 1
ATOM 1177 N N . LYS A 1 153 ? -1.731 0.449 36.824 1.00 98.62 153 LYS A N 1
ATOM 1178 C CA . LYS A 1 153 ? -2.922 -0.135 36.216 1.00 98.62 153 LYS A CA 1
ATOM 1179 C C . LYS A 1 153 ? -2.827 -0.125 34.695 1.00 98.62 153 LYS A C 1
ATOM 1181 O O . LYS A 1 153 ? -2.251 0.771 34.076 1.00 98.62 153 LYS A O 1
ATOM 1186 N N . PHE A 1 154 ? -3.473 -1.105 34.081 1.00 98.81 154 PHE A N 1
ATOM 1187 C CA . PHE A 1 154 ? -3.536 -1.269 32.632 1.00 98.81 154 PHE A CA 1
ATOM 1188 C C . PHE A 1 154 ? -4.936 -0.992 32.082 1.00 98.81 154 PHE A C 1
ATOM 1190 O O . PHE A 1 154 ? -5.931 -1.159 32.788 1.00 98.81 154 PHE A O 1
ATOM 1197 N N . ALA A 1 155 ? -5.017 -0.590 30.811 1.00 98.81 155 ALA A N 1
ATOM 1198 C CA . ALA A 1 155 ? -6.264 -0.166 30.186 1.00 98.81 155 ALA A CA 1
ATOM 1199 C C . ALA A 1 155 ? -6.507 -0.866 28.847 1.00 98.81 155 ALA A C 1
ATOM 1201 O O . ALA A 1 155 ? -5.583 -1.031 28.052 1.00 98.81 155 ALA A O 1
ATOM 1202 N N . SER A 1 156 ? -7.766 -1.227 28.601 1.00 98.81 156 SER A N 1
ATOM 1203 C CA . SER A 1 156 ? -8.246 -1.863 27.372 1.00 98.81 156 SER A CA 1
ATOM 1204 C C . SER A 1 156 ? -9.356 -1.049 26.715 1.00 98.81 156 SER A C 1
ATOM 1206 O O . SER A 1 156 ? -10.278 -0.576 27.383 1.00 98.81 156 SER A O 1
ATOM 1208 N N . TYR A 1 157 ? -9.322 -0.960 25.386 1.00 98.69 157 TYR A N 1
ATOM 1209 C CA . TYR A 1 157 ? -10.366 -0.315 24.594 1.00 98.69 157 TYR A CA 1
ATOM 1210 C C . TYR A 1 157 ? -11.396 -1.334 24.097 1.00 98.69 157 TYR A C 1
ATOM 1212 O O . TYR A 1 157 ? -11.025 -2.338 23.496 1.00 98.69 157 TYR A O 1
ATOM 1220 N N . CYS A 1 158 ? -12.685 -1.075 24.326 1.00 98.69 158 CYS A N 1
ATOM 1221 C CA . CYS A 1 158 ? -13.769 -2.029 24.102 1.00 98.69 158 CYS A CA 1
ATOM 1222 C C . CYS A 1 158 ? -14.866 -1.462 23.188 1.00 98.69 158 CYS A C 1
ATOM 1224 O O . CYS A 1 158 ? -15.857 -0.888 23.649 1.00 98.69 158 CYS A O 1
ATOM 1226 N N . LEU A 1 159 ? -14.711 -1.675 21.879 1.00 98.19 159 LEU A N 1
ATOM 1227 C CA . LEU A 1 159 ? -15.684 -1.276 20.856 1.00 98.19 159 LEU A CA 1
ATOM 1228 C C . LEU A 1 159 ? -16.297 -2.488 20.150 1.00 98.19 159 LEU A C 1
ATOM 1230 O O . LEU A 1 159 ? -17.517 -2.660 20.196 1.00 98.19 159 LEU A O 1
ATOM 1234 N N . THR A 1 160 ? -15.442 -3.313 19.546 1.00 97.62 160 THR A N 1
ATOM 1235 C CA . THR A 1 160 ? -15.802 -4.449 18.691 1.00 97.62 160 THR A CA 1
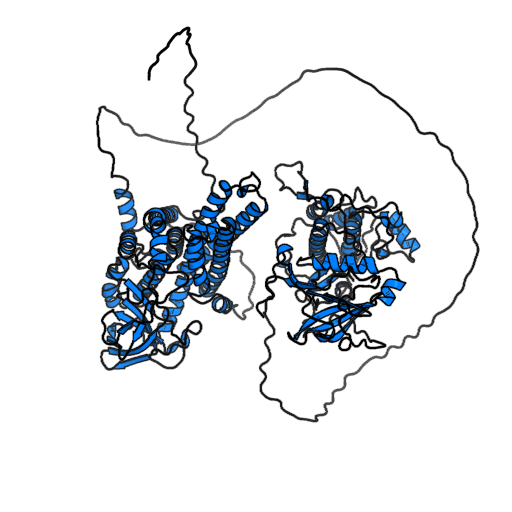ATOM 1236 C C . THR A 1 160 ? -16.620 -5.509 19.420 1.00 97.62 160 THR A C 1
ATOM 1238 O O . THR A 1 160 ? -16.378 -5.827 20.585 1.00 97.62 160 THR A O 1
ATOM 1241 N N . GLU A 1 161 ? -17.574 -6.090 18.702 1.00 98.44 161 GLU A N 1
ATOM 1242 C CA . GLU A 1 161 ? -18.438 -7.188 19.137 1.00 98.44 161 GLU A CA 1
ATOM 1243 C C . GLU A 1 161 ? -18.404 -8.325 18.111 1.00 98.44 161 GLU A C 1
ATOM 1245 O O . GLU A 1 161 ? -18.043 -8.078 16.958 1.00 98.44 161 GLU A O 1
ATOM 1250 N N . PRO A 1 162 ? -18.835 -9.550 18.469 1.00 94.56 162 PRO A N 1
ATOM 1251 C CA . PRO A 1 162 ? -18.929 -10.652 17.509 1.00 94.56 162 PRO A CA 1
ATOM 1252 C C . PRO A 1 162 ? -19.741 -10.307 16.249 1.00 94.56 162 PRO A C 1
ATOM 1254 O O . PRO A 1 162 ? -19.399 -10.757 15.161 1.00 94.56 162 PRO A O 1
ATOM 1257 N N . GLY A 1 163 ? -20.792 -9.489 16.392 1.00 92.81 163 GLY A N 1
ATOM 1258 C CA . GLY A 1 163 ? -21.640 -9.031 15.285 1.00 92.81 163 GLY A CA 1
ATOM 1259 C C . GLY A 1 163 ? -21.302 -7.644 14.725 1.00 92.81 163 GLY A C 1
ATOM 1260 O O . GLY A 1 163 ? -21.954 -7.221 13.777 1.00 92.81 163 GLY A O 1
ATOM 1261 N N . ALA A 1 164 ? -20.324 -6.923 15.290 1.00 91.12 164 ALA A N 1
ATOM 1262 C CA . ALA A 1 164 ? -20.026 -5.537 14.915 1.00 91.12 164 ALA A CA 1
ATOM 1263 C C . ALA A 1 164 ? -18.518 -5.235 15.002 1.00 91.12 164 ALA A C 1
ATOM 1265 O O . ALA A 1 164 ? -17.983 -4.923 16.069 1.00 91.12 164 ALA A O 1
ATOM 1266 N N . GLY A 1 165 ? -17.837 -5.336 13.855 1.00 92.75 165 GLY A N 1
ATOM 1267 C CA . GLY A 1 165 ? -16.434 -4.953 13.659 1.00 92.75 165 GLY A CA 1
ATOM 1268 C C . GLY A 1 165 ? -16.315 -3.665 12.847 1.00 92.75 165 GLY A C 1
ATOM 1269 O O . GLY A 1 165 ? -16.322 -2.576 13.414 1.00 92.75 165 GLY A O 1
ATOM 1270 N N . SER A 1 166 ? -16.237 -3.796 11.518 1.00 90.38 166 SER A N 1
ATOM 1271 C CA . SER A 1 166 ? -16.212 -2.657 10.587 1.00 90.38 166 SER A CA 1
ATOM 1272 C C . SER A 1 166 ? -17.440 -1.749 10.732 1.00 90.38 166 SER A C 1
ATOM 1274 O O . SER A 1 166 ? -17.298 -0.528 10.759 1.00 90.38 166 SER A O 1
ATOM 1276 N N . ASP A 1 167 ? -18.632 -2.329 10.918 1.00 92.94 167 ASP A N 1
ATOM 1277 C CA . ASP A 1 167 ? -19.843 -1.591 11.300 1.00 92.94 167 ASP A CA 1
ATOM 1278 C C . ASP A 1 167 ? -19.893 -1.352 12.817 1.00 92.94 167 ASP A C 1
ATOM 1280 O O . ASP A 1 167 ? -20.728 -1.883 13.549 1.00 92.94 167 ASP A O 1
ATOM 1284 N N . ALA A 1 168 ? -18.958 -0.548 13.320 1.00 92.31 168 ALA A N 1
ATOM 1285 C CA . ALA A 1 168 ? -18.864 -0.247 14.746 1.00 92.31 168 ALA A CA 1
ATOM 1286 C C . ALA A 1 168 ? -20.121 0.450 15.309 1.00 92.31 168 ALA A C 1
ATOM 1288 O O . ALA A 1 168 ? -20.398 0.370 16.506 1.00 92.31 168 ALA A O 1
ATOM 1289 N N . ALA A 1 169 ? -20.893 1.148 14.467 1.00 94.00 169 ALA A N 1
ATOM 1290 C CA . ALA A 1 169 ? -22.134 1.805 14.881 1.00 94.00 169 ALA A CA 1
ATOM 1291 C C . ALA A 1 169 ? -23.277 0.803 15.126 1.00 94.00 169 ALA A C 1
ATOM 1293 O O . ALA A 1 169 ? -24.220 1.119 15.866 1.00 94.00 169 ALA A O 1
ATOM 1294 N N . GLY A 1 170 ? -23.172 -0.395 14.543 1.00 94.75 170 GLY A N 1
ATOM 1295 C CA . GLY A 1 170 ? -24.074 -1.530 14.714 1.00 94.75 170 GLY A CA 1
ATOM 1296 C C . GLY A 1 170 ? -23.951 -2.263 16.053 1.00 94.75 170 GLY A C 1
ATOM 1297 O O . GLY A 1 170 ? -24.655 -3.247 16.259 1.00 94.75 170 GLY A O 1
ATOM 1298 N N . LEU A 1 171 ? -23.107 -1.795 16.985 1.00 97.94 171 LEU A N 1
ATOM 1299 C CA . LEU A 1 171 ? -22.912 -2.445 18.286 1.00 97.94 171 LEU A CA 1
ATOM 1300 C C . LEU A 1 171 ? -24.231 -2.668 19.052 1.00 97.94 171 LEU A C 1
ATOM 1302 O O . LEU A 1 171 ? -25.149 -1.842 19.022 1.00 97.94 171 LEU A O 1
ATOM 1306 N N . SER A 1 172 ? -24.321 -3.789 19.751 1.00 97.81 172 SER A N 1
ATOM 1307 C CA . SER A 1 172 ? -25.523 -4.293 20.418 1.00 97.81 172 SER A CA 1
ATOM 1308 C C . SER A 1 172 ? -25.428 -4.280 21.943 1.00 97.81 172 SER A C 1
ATOM 1310 O O . SER A 1 172 ? -26.465 -4.343 22.600 1.00 97.81 172 SER A O 1
ATOM 1312 N N . THR A 1 173 ? -24.227 -4.130 22.518 1.00 98.69 173 THR A N 1
ATOM 1313 C CA . THR A 1 173 ? -24.057 -3.948 23.969 1.00 98.69 173 THR A CA 1
ATOM 1314 C C . THR A 1 173 ? -24.908 -2.774 24.438 1.00 98.69 173 THR A C 1
ATOM 1316 O O . THR A 1 173 ? -24.761 -1.664 23.928 1.00 98.69 173 THR A O 1
ATOM 1319 N N . THR A 1 174 ? -25.761 -3.002 25.431 1.00 98.69 174 THR A N 1
ATOM 1320 C CA . THR A 1 174 ? -26.672 -1.999 25.997 1.00 98.69 174 THR A CA 1
ATOM 1321 C C . THR A 1 174 ? -26.152 -1.463 27.324 1.00 98.69 174 THR A C 1
ATOM 1323 O O . THR A 1 174 ? -25.379 -2.133 28.004 1.00 98.69 174 THR A O 1
ATOM 1326 N N . ALA A 1 175 ? -26.583 -0.259 27.692 1.00 98.75 175 ALA A N 1
ATOM 1327 C CA . ALA A 1 175 ? -26.361 0.358 28.992 1.00 98.75 175 ALA A CA 1
ATOM 1328 C C . ALA A 1 175 ? -27.650 1.070 29.430 1.00 98.75 175 ALA A C 1
ATOM 1330 O O . ALA A 1 175 ? -27.997 2.122 28.896 1.00 98.75 175 ALA A O 1
ATOM 1331 N N . VAL A 1 176 ? -28.376 0.497 30.392 1.00 98.50 176 VAL A N 1
ATOM 1332 C CA . VAL A 1 176 ? -29.666 1.035 30.858 1.00 98.50 176 VAL A CA 1
ATOM 1333 C C . VAL A 1 176 ? -29.485 1.732 32.198 1.00 98.50 176 VAL A C 1
ATOM 1335 O O . VAL A 1 176 ? -29.057 1.109 33.168 1.00 98.50 176 VAL A O 1
ATOM 1338 N N . LYS A 1 177 ? -29.843 3.015 32.279 1.00 98.25 177 LYS A N 1
ATOM 1339 C CA . LYS A 1 177 ? -29.759 3.789 33.522 1.00 98.25 177 LYS A CA 1
ATOM 1340 C C . LYS A 1 177 ? -30.783 3.295 34.550 1.00 98.25 177 LYS A C 1
ATOM 1342 O O . LYS A 1 177 ? -31.982 3.281 34.276 1.00 98.25 177 LYS A O 1
ATOM 1347 N N . LYS A 1 178 ? -30.323 2.935 35.749 1.00 97.06 178 LYS A N 1
ATOM 1348 C CA . LYS A 1 178 ? -31.135 2.543 36.912 1.00 97.06 178 LYS A CA 1
ATOM 1349 C C . LYS A 1 178 ? -30.699 3.350 38.139 1.00 97.06 178 LYS A C 1
ATOM 1351 O O . LYS A 1 178 ? -29.823 2.953 38.900 1.00 97.06 178 LYS A O 1
ATOM 1356 N N . GLY A 1 179 ? -31.317 4.513 38.338 1.00 95.25 179 GLY A N 1
ATOM 1357 C CA . GLY A 1 179 ? -30.985 5.397 39.460 1.00 95.25 179 GLY A CA 1
ATOM 1358 C C . GLY A 1 179 ? -29.553 5.937 39.366 1.00 95.25 179 GLY A C 1
ATOM 1359 O O . GLY A 1 179 ? -29.257 6.737 38.479 1.00 95.25 179 GLY A O 1
ATOM 1360 N N . SER A 1 180 ? -28.683 5.513 40.287 1.00 96.00 180 SER A N 1
ATOM 1361 C CA . SER A 1 180 ? -27.290 5.976 40.420 1.00 96.00 180 SER A CA 1
ATOM 1362 C C . SER A 1 180 ? -26.262 5.202 39.582 1.00 96.00 180 SER A C 1
ATOM 1364 O O . SER A 1 180 ? -25.084 5.561 39.585 1.00 96.00 180 SER A O 1
ATOM 1366 N N . HIS A 1 181 ? -26.677 4.168 38.846 1.00 97.81 181 HIS A N 1
ATOM 1367 C CA . HIS A 1 181 ? -25.803 3.366 37.985 1.00 97.81 181 HIS A CA 1
ATOM 1368 C C . HIS A 1 181 ? -26.451 3.080 36.621 1.00 97.81 181 HIS A C 1
ATOM 1370 O O . HIS A 1 181 ? -27.657 3.242 36.434 1.00 97.81 181 HIS A O 1
ATOM 1376 N N . TYR A 1 182 ? -25.641 2.650 35.660 1.00 98.69 182 TYR A N 1
ATOM 1377 C CA . TYR A 1 182 ? -26.055 1.969 34.441 1.00 98.69 182 TYR A CA 1
ATOM 1378 C C . TYR A 1 182 ? -25.878 0.465 34.622 1.00 98.69 182 TYR A C 1
ATOM 1380 O O . TYR A 1 182 ? -24.946 0.020 35.287 1.00 98.69 182 TYR A O 1
ATOM 1388 N N . VAL A 1 183 ? -26.762 -0.312 34.009 1.00 98.75 183 VAL A N 1
ATOM 1389 C CA . VAL A 1 183 ? -26.633 -1.765 33.901 1.00 98.75 183 VAL A CA 1
ATOM 1390 C C . VAL A 1 183 ? -26.259 -2.101 32.466 1.00 98.75 183 VAL A C 1
ATOM 1392 O O . VAL A 1 183 ? -27.051 -1.860 31.549 1.00 98.75 183 VAL A O 1
ATOM 1395 N N . LEU A 1 184 ? -25.043 -2.610 32.276 1.00 98.81 184 LEU A N 1
ATOM 1396 C CA . LEU A 1 184 ? -24.506 -2.990 30.976 1.00 98.81 184 LEU A CA 1
ATOM 1397 C C . LEU A 1 184 ? -24.772 -4.470 30.693 1.00 98.81 184 LEU A C 1
ATOM 1399 O O . LEU A 1 184 ? -24.509 -5.321 31.540 1.00 98.81 184 LEU A O 1
ATOM 1403 N N . ASN A 1 185 ? -25.243 -4.766 29.482 1.00 98.81 185 ASN A N 1
ATOM 1404 C CA . ASN A 1 185 ? -25.483 -6.128 29.006 1.00 98.81 185 ASN A CA 1
ATOM 1405 C C . ASN A 1 185 ? -24.968 -6.291 27.572 1.00 98.81 185 ASN A C 1
ATOM 1407 O O . ASN A 1 185 ? -25.379 -5.545 26.677 1.00 98.81 185 ASN A O 1
ATOM 1411 N N . GLY A 1 186 ? -24.074 -7.256 27.352 1.00 98.38 186 GLY A N 1
ATOM 1412 C CA . GLY A 1 186 ? -23.501 -7.561 26.041 1.00 98.38 186 GLY A CA 1
ATOM 1413 C C . GLY A 1 186 ? -22.128 -8.225 26.119 1.00 98.38 186 GLY A C 1
ATOM 1414 O O . GLY A 1 186 ? -21.608 -8.509 27.195 1.00 98.38 186 GLY A O 1
ATOM 1415 N N . SER A 1 187 ? -21.515 -8.453 24.959 1.00 98.19 187 SER A N 1
ATOM 1416 C CA . SER A 1 187 ? -20.188 -9.064 24.864 1.00 98.19 187 SER A CA 1
ATOM 1417 C C . SER A 1 187 ? -19.329 -8.357 23.826 1.00 98.19 187 SER A C 1
ATOM 1419 O O . SER A 1 187 ? -19.711 -8.255 22.658 1.00 98.19 187 SER A O 1
ATOM 1421 N N . LYS A 1 188 ? -18.142 -7.929 24.238 1.00 98.75 188 LYS A N 1
ATOM 1422 C CA . LYS A 1 188 ? -17.102 -7.375 23.374 1.00 98.75 188 LYS A CA 1
ATOM 1423 C C . LYS A 1 188 ? -16.135 -8.466 22.936 1.00 98.75 188 LYS A C 1
ATOM 1425 O O . LYS A 1 188 ? -15.895 -9.415 23.680 1.00 98.75 188 LYS A O 1
ATOM 1430 N N . ALA A 1 189 ? -15.574 -8.327 21.740 1.00 98.00 189 ALA A N 1
ATOM 1431 C CA . ALA A 1 189 ? -14.690 -9.308 21.119 1.00 98.00 189 ALA A CA 1
ATOM 1432 C C . ALA A 1 189 ? -13.333 -8.695 20.759 1.00 98.00 189 ALA A C 1
ATOM 1434 O O . ALA A 1 189 ? -13.242 -7.509 20.455 1.00 98.00 189 ALA A O 1
ATOM 1435 N N . PHE A 1 190 ? -12.295 -9.536 20.751 1.00 97.94 190 PHE A N 1
ATOM 1436 C CA . PHE A 1 190 ? -10.928 -9.175 20.359 1.00 97.94 190 PHE A CA 1
ATOM 1437 C C . PHE A 1 190 ? -10.279 -8.071 21.209 1.00 97.94 190 PHE A C 1
ATOM 1439 O O . PHE A 1 190 ? -9.484 -7.281 20.706 1.00 97.94 190 PHE A O 1
ATOM 1446 N N . ILE A 1 191 ? -10.577 -8.023 22.510 1.00 98.69 191 ILE A N 1
ATOM 1447 C CA . ILE A 1 191 ? -10.070 -6.958 23.379 1.00 98.69 191 ILE A CA 1
ATOM 1448 C C . ILE A 1 191 ? -8.619 -7.232 23.767 1.00 98.69 191 ILE A C 1
ATOM 1450 O O . ILE A 1 191 ? -8.335 -8.146 24.546 1.00 98.69 191 ILE A O 1
ATOM 1454 N N . SER A 1 192 ? -7.709 -6.430 23.217 1.00 98.31 192 SER A N 1
ATOM 1455 C CA . SER A 1 192 ? -6.290 -6.377 23.578 1.00 98.31 192 SER A CA 1
ATOM 1456 C C . SER A 1 192 ? -6.097 -5.929 25.022 1.00 98.31 192 SER A C 1
ATOM 1458 O O . SER A 1 192 ? -6.590 -4.878 25.408 1.00 98.31 192 SER A O 1
ATOM 1460 N N . GLY A 1 193 ? -5.360 -6.716 25.805 1.00 97.06 193 GLY A N 1
ATOM 1461 C CA . GLY A 1 193 ? -5.261 -6.568 27.257 1.00 97.06 193 GLY A CA 1
ATOM 1462 C C . GLY A 1 193 ? -6.454 -7.152 28.017 1.00 97.06 193 GLY A C 1
ATOM 1463 O O . GLY A 1 193 ? -6.514 -7.005 29.239 1.00 97.06 193 GLY A O 1
ATOM 1464 N N . GLY A 1 194 ? -7.390 -7.817 27.329 1.00 93.12 194 GLY A N 1
ATOM 1465 C CA . GLY A 1 194 ? -8.564 -8.430 27.938 1.00 93.12 194 GLY A CA 1
ATOM 1466 C C . GLY A 1 194 ? -8.165 -9.443 29.009 1.00 93.12 194 GLY A C 1
ATOM 1467 O O . GLY A 1 194 ? -7.402 -10.367 28.739 1.00 93.12 194 GLY A O 1
ATOM 1468 N N . GLY A 1 195 ? -8.667 -9.259 30.232 1.00 90.81 195 GLY A N 1
ATOM 1469 C CA . GLY A 1 195 ? -8.329 -10.071 31.405 1.00 90.81 195 GLY A CA 1
ATOM 1470 C C . GLY A 1 195 ? -7.104 -9.576 32.186 1.00 90.81 195 GLY A C 1
ATOM 1471 O O . GLY A 1 195 ? -7.090 -9.696 33.414 1.00 90.81 195 GLY A O 1
ATOM 1472 N N . SER A 1 196 ? -6.117 -8.971 31.519 1.00 94.31 196 SER A N 1
ATOM 1473 C CA . SER A 1 196 ? -4.923 -8.393 32.161 1.00 94.31 196 SER A CA 1
ATOM 1474 C C . SER A 1 196 ? -5.119 -6.937 32.592 1.00 94.31 196 SER A C 1
ATOM 1476 O O . SER A 1 196 ? -4.468 -6.502 33.532 1.00 94.31 196 SER A O 1
ATOM 1478 N N . SER A 1 197 ? -6.008 -6.195 31.926 1.00 98.31 197 SER A N 1
ATOM 1479 C CA . SER A 1 197 ? -6.279 -4.787 32.235 1.00 98.31 197 SER A CA 1
ATOM 1480 C C . SER A 1 197 ? -7.145 -4.610 33.475 1.00 98.31 197 SER A C 1
ATOM 1482 O O . SER A 1 197 ? -8.002 -5.446 33.775 1.00 98.31 197 SER A O 1
ATOM 1484 N N . ASP A 1 198 ? -6.953 -3.479 34.145 1.00 98.69 198 ASP A N 1
ATOM 1485 C CA . ASP A 1 198 ? -7.702 -3.057 35.329 1.00 98.69 198 ASP A CA 1
ATOM 1486 C C . ASP A 1 198 ? -8.824 -2.081 34.971 1.00 98.69 198 ASP A C 1
ATOM 1488 O O . ASP A 1 198 ? -9.826 -2.010 35.676 1.00 98.69 198 ASP A O 1
ATOM 1492 N N . VAL A 1 199 ? -8.670 -1.347 33.866 1.00 98.75 199 VAL A N 1
ATOM 1493 C CA . VAL A 1 199 ? -9.615 -0.337 33.384 1.00 98.75 199 VAL A CA 1
ATOM 1494 C C . VAL A 1 199 ? -10.052 -0.669 31.956 1.00 98.75 199 VAL A C 1
ATOM 1496 O O . VAL A 1 199 ? -9.231 -0.933 31.081 1.00 98.75 199 VAL A O 1
ATOM 1499 N N . TYR A 1 200 ? -11.353 -0.635 31.689 1.00 98.88 200 TYR A N 1
ATOM 1500 C CA . TYR A 1 200 ? -11.938 -0.923 30.381 1.00 98.88 200 TYR A CA 1
ATOM 1501 C C . TYR A 1 200 ? -12.739 0.288 29.907 1.00 98.88 200 TYR A C 1
ATOM 1503 O O . TYR A 1 200 ? -13.693 0.700 30.562 1.00 98.88 200 TYR A O 1
ATOM 1511 N N . VAL A 1 201 ? -12.359 0.858 28.763 1.00 98.81 201 VAL A N 1
ATOM 1512 C CA . VAL A 1 201 ? -13.099 1.950 28.115 1.00 98.81 201 VAL A CA 1
ATOM 1513 C C . VAL A 1 201 ? -14.109 1.332 27.150 1.00 98.81 201 VAL A C 1
ATOM 1515 O O . VAL A 1 201 ? -13.742 0.903 26.055 1.00 98.81 201 VAL A O 1
ATOM 1518 N N . ILE A 1 202 ? -15.371 1.233 27.576 1.00 98.81 202 ILE A N 1
ATOM 1519 C CA . ILE A 1 202 ? -16.435 0.479 26.898 1.00 98.81 202 ILE A CA 1
ATOM 1520 C C . ILE A 1 202 ? -17.403 1.400 26.162 1.00 98.81 202 ILE A C 1
ATOM 1522 O O . ILE A 1 202 ? -18.003 2.299 26.747 1.00 98.81 202 ILE A O 1
ATOM 1526 N N . MET A 1 203 ? -17.613 1.113 24.877 1.00 98.88 203 MET A N 1
ATOM 1527 C CA . MET A 1 203 ? -18.658 1.731 24.063 1.00 98.88 203 MET A CA 1
ATOM 1528 C C . MET A 1 203 ? -19.939 0.894 24.138 1.00 98.88 203 MET A C 1
ATOM 1530 O O . MET A 1 203 ? -19.951 -0.262 23.706 1.00 98.88 203 MET A O 1
ATOM 1534 N N . ALA A 1 204 ? -21.018 1.468 24.669 1.00 98.75 204 ALA A N 1
ATOM 1535 C CA . ALA A 1 204 ? -22.300 0.786 24.865 1.00 98.75 204 ALA A CA 1
ATOM 1536 C C . ALA A 1 204 ? -23.485 1.688 24.493 1.00 98.75 204 ALA A C 1
ATOM 1538 O O . ALA A 1 204 ? -23.413 2.913 24.583 1.00 98.75 204 ALA A O 1
ATOM 1539 N N . ARG A 1 205 ? -24.588 1.085 24.060 1.00 98.69 205 ARG A N 1
ATOM 1540 C CA . ARG A 1 205 ? -25.793 1.770 23.599 1.00 98.69 205 ARG A CA 1
ATOM 1541 C C . ARG A 1 205 ? -26.680 2.169 24.778 1.00 98.69 205 ARG A C 1
ATOM 1543 O O . ARG A 1 205 ? -27.252 1.303 25.432 1.00 98.69 205 ARG A O 1
ATOM 1550 N N . THR A 1 206 ? -26.818 3.471 25.018 1.00 98.56 206 THR A N 1
ATOM 1551 C CA . THR A 1 206 ? -27.773 4.037 25.992 1.00 98.56 206 THR A CA 1
ATOM 1552 C C . THR A 1 206 ? -29.050 4.556 25.331 1.00 98.56 206 THR A C 1
ATOM 1554 O O . THR A 1 206 ? -30.078 4.675 25.990 1.00 98.56 206 THR A O 1
ATOM 1557 N N . GLY A 1 207 ? -28.997 4.876 24.032 1.00 96.19 207 GLY A N 1
ATOM 1558 C CA . GLY A 1 207 ? -30.108 5.455 23.273 1.00 96.19 207 GLY A CA 1
ATOM 1559 C C . GLY A 1 207 ? -30.616 4.569 22.131 1.00 96.19 207 GLY A C 1
ATOM 1560 O O . GLY A 1 207 ? -30.517 3.345 22.165 1.00 96.19 207 GLY A O 1
ATOM 1561 N N . GLY A 1 208 ? -31.166 5.212 21.093 1.00 94.00 208 GLY A N 1
ATOM 1562 C CA . GLY A 1 208 ? -31.688 4.545 19.893 1.00 94.00 208 GLY A CA 1
ATOM 1563 C C . GLY A 1 208 ? -30.616 3.897 18.993 1.00 94.00 208 GLY A C 1
ATOM 1564 O O . GLY A 1 208 ? -29.434 3.844 19.350 1.00 94.00 208 GLY A O 1
ATOM 1565 N N . PRO A 1 209 ? -30.999 3.389 17.806 1.00 94.25 209 PRO A N 1
ATOM 1566 C CA . PRO A 1 209 ? -30.058 2.791 16.859 1.00 94.25 209 PRO A CA 1
ATOM 1567 C C . PRO A 1 209 ? -29.060 3.814 16.286 1.00 94.25 209 PRO A C 1
ATOM 1569 O O . PRO A 1 209 ? -29.289 5.025 16.294 1.00 94.25 209 PRO A O 1
ATOM 1572 N N . GLY A 1 210 ? -27.946 3.306 15.752 1.00 93.12 210 GLY A N 1
ATOM 1573 C CA . GLY A 1 210 ? -26.914 4.101 15.086 1.00 93.12 210 GLY A CA 1
ATOM 1574 C C . GLY A 1 210 ? -25.974 4.879 16.026 1.00 93.12 210 GLY A C 1
ATOM 1575 O O . GLY A 1 210 ? -26.007 4.687 17.246 1.00 93.12 210 GLY A O 1
ATOM 1576 N N . PRO A 1 211 ? -25.127 5.765 15.459 1.00 95.75 211 PRO A N 1
ATOM 1577 C CA . PRO A 1 211 ? -24.032 6.441 16.164 1.00 95.75 211 PRO A CA 1
ATOM 1578 C C . PRO A 1 211 ? -24.433 7.265 17.391 1.00 95.75 211 PRO A C 1
ATOM 1580 O O . PRO A 1 211 ? -23.751 7.233 18.410 1.00 95.75 211 PRO A O 1
ATOM 1583 N N . LYS A 1 212 ? -25.546 8.007 17.303 1.00 96.94 212 LYS A N 1
ATOM 1584 C CA . LYS A 1 212 ? -25.993 8.934 18.361 1.00 96.94 212 LYS A CA 1
ATOM 1585 C C . LYS A 1 212 ? -26.509 8.223 19.616 1.00 96.94 212 LYS A C 1
ATOM 1587 O O . LYS A 1 212 ? -26.710 8.871 20.634 1.00 96.94 212 LYS A O 1
ATOM 1592 N N . GLY A 1 213 ? -26.762 6.916 19.540 1.00 97.69 213 GLY A N 1
ATOM 1593 C CA . GLY A 1 213 ? -27.228 6.122 20.675 1.00 97.69 213 GLY A CA 1
ATOM 1594 C C . GLY A 1 213 ? -26.114 5.512 21.522 1.00 97.69 213 GLY A C 1
ATOM 1595 O O . GLY A 1 213 ? -26.423 4.794 22.468 1.00 97.69 213 GLY A O 1
ATOM 1596 N N . ILE A 1 214 ? -24.843 5.741 21.180 1.00 98.81 214 ILE A N 1
ATOM 1597 C CA . ILE A 1 214 ? -23.687 5.095 21.814 1.00 98.81 214 ILE A CA 1
ATOM 1598 C C . ILE A 1 214 ? -23.033 6.053 22.813 1.00 98.81 214 ILE A C 1
ATOM 1600 O O . ILE A 1 214 ? -22.762 7.205 22.484 1.00 98.81 214 ILE A O 1
ATOM 1604 N N . SER A 1 215 ? -22.712 5.550 24.000 1.00 98.88 215 SER A N 1
ATOM 1605 C CA . SER A 1 215 ? -22.031 6.239 25.100 1.00 98.88 215 SER A CA 1
ATOM 1606 C C . SER A 1 215 ? -20.720 5.534 25.461 1.00 98.88 215 SER A C 1
ATOM 1608 O O . SER A 1 215 ? -20.518 4.375 25.098 1.00 98.88 215 SER A O 1
ATOM 1610 N N . CYS A 1 216 ? -19.824 6.244 26.150 1.00 98.88 216 CYS A N 1
ATOM 1611 C CA . CYS A 1 216 ? -18.513 5.751 26.572 1.00 98.88 216 CYS A CA 1
ATOM 1612 C C . CYS A 1 216 ? -18.476 5.591 28.097 1.00 98.88 216 CYS A C 1
ATOM 1614 O O . CYS A 1 216 ? -18.862 6.513 28.812 1.00 98.88 216 CYS A O 1
ATOM 1616 N N . PHE A 1 217 ? -17.999 4.453 28.595 1.00 98.88 217 PHE A N 1
ATOM 1617 C CA . PHE A 1 217 ? -17.953 4.132 30.021 1.00 98.88 217 PHE A CA 1
ATOM 1618 C C . PHE A 1 217 ? -16.563 3.679 30.452 1.00 98.88 217 PHE A C 1
ATOM 1620 O O . PHE A 1 217 ? -15.904 2.933 29.731 1.00 98.88 217 PHE A O 1
ATOM 1627 N N . ILE A 1 218 ? -16.153 4.068 31.656 1.00 98.88 218 ILE A N 1
ATOM 1628 C CA . ILE A 1 218 ? -15.006 3.482 32.354 1.00 98.88 218 ILE A CA 1
ATOM 1629 C C . ILE A 1 218 ? -15.530 2.338 33.224 1.00 98.88 218 ILE A C 1
ATOM 1631 O O . ILE A 1 218 ? -16.360 2.554 34.103 1.00 98.88 218 ILE A O 1
ATOM 1635 N N . VAL A 1 219 ? -15.060 1.116 33.006 1.00 98.75 219 VAL A N 1
ATOM 1636 C CA . VAL A 1 219 ? -15.447 -0.054 33.806 1.00 98.75 219 VAL A CA 1
ATOM 1637 C C . VAL A 1 219 ? -14.196 -0.658 34.421 1.00 98.75 219 VAL A C 1
ATOM 1639 O O . VAL A 1 219 ? -13.236 -0.941 33.709 1.00 98.75 219 VAL A O 1
ATOM 1642 N N . GLU A 1 220 ? -14.178 -0.834 35.740 1.00 98.56 220 GLU A N 1
ATOM 1643 C CA . GLU A 1 220 ? -13.018 -1.406 36.424 1.00 98.56 220 GLU A CA 1
ATOM 1644 C C . GLU A 1 220 ? -13.135 -2.927 36.538 1.00 98.56 220 GLU A C 1
ATOM 1646 O O . GLU A 1 220 ? -14.219 -3.498 36.701 1.00 98.56 220 GLU A O 1
ATOM 1651 N N . LYS A 1 221 ? -11.987 -3.601 36.490 1.00 98.00 221 LYS A N 1
ATOM 1652 C CA . LYS A 1 221 ? -11.892 -5.024 36.792 1.00 98.00 221 LYS A CA 1
ATOM 1653 C C . LYS A 1 221 ? -12.413 -5.281 38.207 1.00 98.00 221 LYS A C 1
ATOM 1655 O O . LYS A 1 221 ? -11.963 -4.662 39.164 1.00 98.00 221 LYS A O 1
ATOM 1660 N N . GLY A 1 222 ? -13.336 -6.231 38.327 1.00 96.75 222 GLY A N 1
ATOM 1661 C CA . GLY A 1 222 ? -13.982 -6.575 39.596 1.00 96.75 222 GLY A CA 1
ATOM 1662 C C . GLY A 1 222 ? -15.350 -5.927 39.805 1.00 96.75 222 GLY A C 1
ATOM 1663 O O . GLY A 1 222 ? -16.032 -6.295 40.759 1.00 96.75 222 GLY A O 1
ATOM 1664 N N . PHE A 1 223 ? -15.798 -5.029 38.917 1.00 97.94 223 PHE A N 1
ATOM 1665 C CA . PHE A 1 223 ? -17.197 -4.596 38.919 1.00 97.94 223 PHE A CA 1
ATOM 1666 C C . PHE A 1 223 ? -18.127 -5.804 38.751 1.00 97.94 223 PHE A C 1
ATOM 1668 O O . PHE A 1 223 ? -17.865 -6.715 37.960 1.00 97.94 223 PHE A O 1
ATOM 1675 N N . LYS A 1 224 ? -19.217 -5.820 39.525 1.00 97.50 224 LYS A N 1
ATOM 1676 C CA . LYS A 1 224 ? -20.212 -6.896 39.495 1.00 97.50 224 LYS A CA 1
ATOM 1677 C C . LYS A 1 224 ? -20.784 -7.014 38.084 1.00 97.50 224 LYS A C 1
ATOM 1679 O O . LYS A 1 224 ? -21.169 -6.002 37.513 1.00 97.50 224 LYS A O 1
ATOM 1684 N N . GLY A 1 225 ? -20.847 -8.239 37.563 1.00 97.69 225 GLY A N 1
ATOM 1685 C CA . GLY A 1 225 ? -21.362 -8.542 36.224 1.00 97.69 225 GLY A CA 1
ATOM 1686 C C . GLY A 1 225 ? -20.332 -8.432 35.094 1.00 97.69 225 GLY A C 1
ATOM 1687 O O . GLY A 1 225 ? -20.650 -8.783 33.961 1.00 97.69 225 GLY A O 1
ATOM 1688 N N . LEU A 1 226 ? -19.094 -8.000 35.374 1.00 98.56 226 LEU A N 1
ATOM 1689 C CA . LEU A 1 226 ? -17.991 -8.042 34.411 1.00 98.56 226 LEU A CA 1
ATOM 1690 C C . LEU A 1 226 ? -17.256 -9.388 34.484 1.00 98.56 226 LEU A C 1
ATOM 1692 O O . LEU A 1 226 ? -16.772 -9.789 35.544 1.00 98.56 226 LEU A O 1
ATOM 1696 N N . SER A 1 227 ? -17.105 -10.061 33.347 1.00 98.44 227 SER A N 1
ATOM 1697 C CA . SER A 1 227 ? -16.322 -11.294 33.226 1.00 98.44 227 SER A CA 1
ATOM 1698 C C . SER A 1 227 ? -15.543 -11.357 31.907 1.00 98.44 227 SER A C 1
ATOM 1700 O O . SER A 1 227 ? -15.647 -10.475 31.051 1.00 98.44 227 SER A O 1
ATOM 1702 N N . PHE A 1 228 ? -14.699 -12.380 31.751 1.00 98.50 228 PHE A N 1
ATOM 1703 C CA . PHE A 1 228 ? -13.769 -12.495 30.627 1.00 98.50 228 PHE A CA 1
ATOM 1704 C C . PHE A 1 228 ? -13.818 -13.884 30.001 1.00 98.50 228 PHE A C 1
ATOM 1706 O O . PHE A 1 228 ? -13.883 -14.894 30.702 1.00 98.50 228 PHE A O 1
ATOM 1713 N N . GLY A 1 229 ? -13.718 -13.930 28.674 1.00 97.88 229 GLY A N 1
ATOM 1714 C CA . GLY A 1 229 ? -13.607 -15.177 27.925 1.00 97.88 229 GLY A CA 1
ATOM 1715 C C . GLY A 1 229 ? -12.242 -15.859 28.071 1.00 97.88 229 GLY A C 1
ATOM 1716 O O . GLY A 1 229 ? -11.333 -15.409 28.781 1.00 97.88 229 GLY A O 1
ATOM 1717 N N . LYS A 1 230 ? -12.071 -16.962 27.337 1.00 97.50 230 LYS A N 1
ATOM 1718 C CA . LYS A 1 230 ? -10.758 -17.602 27.184 1.00 97.50 230 LYS A CA 1
ATOM 1719 C C . LYS A 1 230 ? -9.779 -16.667 26.464 1.00 97.50 230 LYS A C 1
ATOM 1721 O O . LYS A 1 230 ? -10.184 -15.760 25.741 1.00 97.50 230 LYS A O 1
ATOM 1726 N N . LYS A 1 231 ? -8.486 -16.927 26.642 1.00 97.50 231 LYS A N 1
ATOM 1727 C CA . LYS A 1 231 ? -7.434 -16.299 25.840 1.00 97.50 231 LYS A CA 1
ATOM 1728 C C . LYS A 1 231 ? -7.493 -16.825 24.407 1.00 97.50 231 LYS A C 1
ATOM 1730 O O . LYS A 1 231 ? -7.454 -18.038 24.202 1.00 97.50 231 LYS A O 1
ATOM 1735 N N . GLU A 1 232 ? -7.579 -15.919 23.441 1.00 97.62 232 GLU A N 1
ATOM 1736 C CA . GLU A 1 232 ? -7.584 -16.263 22.022 1.00 97.62 232 GLU A CA 1
ATOM 1737 C C . GLU A 1 232 ? -6.176 -16.599 21.528 1.00 97.62 232 GLU A C 1
ATOM 1739 O O . GLU A 1 232 ? -5.212 -15.877 21.809 1.00 97.62 232 GLU A O 1
ATOM 1744 N N . ASN A 1 233 ? -6.070 -17.686 20.762 1.00 96.81 233 ASN A N 1
ATOM 1745 C CA . ASN A 1 233 ? -4.832 -18.089 20.106 1.00 96.81 233 ASN A CA 1
ATOM 1746 C C . ASN A 1 233 ? -4.732 -17.401 18.739 1.00 96.81 233 ASN A C 1
ATOM 1748 O O . ASN A 1 233 ? -5.636 -17.542 17.915 1.00 96.81 233 ASN A O 1
ATOM 1752 N N . LYS A 1 234 ? -3.657 -16.644 18.505 1.00 97.62 234 LYS A N 1
ATOM 1753 C CA . LYS A 1 234 ? -3.533 -15.724 17.367 1.00 97.62 234 LYS A CA 1
ATOM 1754 C C . LYS A 1 234 ? -2.290 -16.025 16.533 1.00 97.62 234 LYS A C 1
ATOM 1756 O O . LYS A 1 234 ? -1.343 -16.649 16.999 1.00 97.62 234 LYS A O 1
ATOM 1761 N N . LEU A 1 235 ? -2.289 -15.539 15.291 1.00 97.56 235 LEU A N 1
ATOM 1762 C CA . LEU A 1 235 ? -1.131 -15.624 14.395 1.00 97.56 235 LEU A CA 1
ATOM 1763 C C . LEU A 1 235 ? 0.059 -14.795 14.914 1.00 97.56 235 LEU A C 1
ATOM 1765 O O . LEU A 1 235 ? 1.190 -15.273 14.952 1.00 97.56 235 LEU A O 1
ATOM 1769 N N . GLY A 1 236 ? -0.205 -13.552 15.306 1.00 97.81 236 GLY A N 1
ATOM 1770 C CA . GLY A 1 236 ? 0.754 -12.611 15.884 1.00 97.81 236 GLY A CA 1
ATOM 1771 C C . GLY A 1 236 ? 0.088 -11.808 16.995 1.00 97.81 236 GLY A C 1
ATOM 1772 O O . GLY A 1 236 ? -1.025 -12.129 17.423 1.00 97.81 236 GLY A O 1
ATOM 1773 N N . TRP A 1 237 ? 0.758 -10.760 17.464 1.00 98.38 237 TRP A N 1
ATOM 1774 C CA . TRP A 1 237 ? 0.347 -9.985 18.636 1.00 98.38 237 TRP A CA 1
ATOM 1775 C C . TRP A 1 237 ? 0.197 -10.853 19.892 1.00 98.38 237 TRP A C 1
ATOM 1777 O O . TRP A 1 237 ? -0.760 -10.747 20.663 1.00 98.38 237 TRP A O 1
ATOM 1787 N N . ASN A 1 238 ? 1.132 -11.781 20.078 1.00 98.19 238 ASN A N 1
ATOM 1788 C CA . ASN A 1 238 ? 1.033 -12.801 21.116 1.00 98.19 238 ASN A CA 1
ATOM 1789 C C . ASN A 1 238 ? 1.438 -12.301 22.507 1.00 98.19 238 ASN A C 1
ATOM 1791 O O . ASN A 1 238 ? 0.957 -12.853 23.497 1.00 98.19 238 ASN A O 1
ATOM 1795 N N . SER A 1 239 ? 2.238 -11.231 22.607 1.00 97.56 239 SER A N 1
ATOM 1796 C CA . SER A 1 239 ? 2.599 -10.649 23.910 1.00 97.56 239 SER A CA 1
ATOM 1797 C C . SER A 1 239 ? 1.434 -9.933 24.594 1.00 97.56 239 SER A C 1
ATOM 1799 O O . SER A 1 239 ? 1.531 -9.597 25.764 1.00 97.56 239 SER A O 1
ATOM 1801 N N . GLN A 1 240 ? 0.322 -9.697 23.896 1.00 94.88 240 GLN A N 1
ATOM 1802 C CA . GLN A 1 240 ? -0.884 -9.097 24.460 1.00 94.88 240 GLN A CA 1
ATOM 1803 C C . GLN A 1 240 ? -2.018 -10.122 24.526 1.00 94.88 240 GLN A C 1
ATOM 1805 O O . GLN A 1 240 ? -2.343 -10.806 23.546 1.00 94.88 240 GLN A O 1
ATOM 1810 N N . GLU A 1 241 ? -2.636 -10.238 25.702 1.00 94.00 241 GLU A N 1
ATOM 1811 C CA . GLU A 1 241 ? -3.819 -11.078 25.858 1.00 94.00 241 GLU A CA 1
ATOM 1812 C C . GLU A 1 241 ? -4.969 -10.525 25.020 1.00 94.00 241 GLU A C 1
ATOM 1814 O O . GLU A 1 241 ? -5.206 -9.322 24.980 1.00 94.00 241 GLU A O 1
ATOM 1819 N N . THR A 1 242 ? -5.689 -11.412 24.342 1.00 98.38 242 THR A N 1
ATOM 1820 C CA . THR A 1 242 ? -6.894 -11.052 23.598 1.00 98.38 242 THR A CA 1
ATOM 1821 C C . THR A 1 242 ? -8.014 -11.933 24.098 1.00 98.38 242 THR A C 1
ATOM 1823 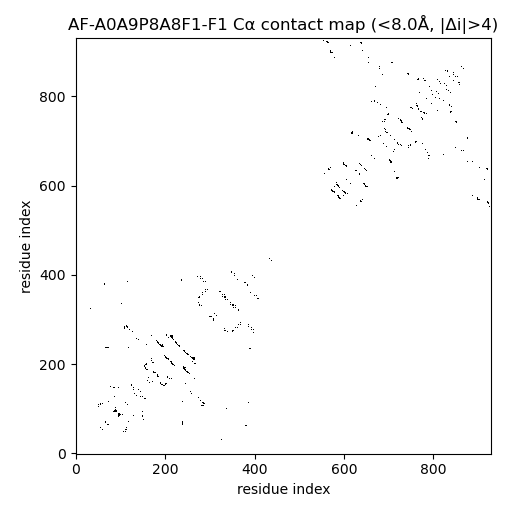O O . THR A 1 242 ? -7.871 -13.156 24.079 1.00 98.38 242 THR A O 1
ATOM 1826 N N . ARG A 1 243 ? -9.095 -11.324 24.583 1.00 98.38 243 ARG A N 1
ATOM 1827 C CA . ARG A 1 243 ? -10.244 -12.037 25.155 1.00 98.38 243 ARG A CA 1
ATOM 1828 C C . ARG A 1 243 ? -11.547 -11.354 24.776 1.00 98.38 243 ARG A C 1
ATOM 1830 O O . ARG A 1 243 ? -11.564 -10.167 24.443 1.00 98.38 243 ARG A O 1
ATOM 1837 N N . ALA A 1 244 ? -12.641 -12.096 24.888 1.00 98.44 244 ALA A N 1
ATOM 1838 C CA . ALA A 1 244 ? -13.949 -11.478 25.029 1.00 98.44 244 ALA A CA 1
ATOM 1839 C C . ALA A 1 244 ? -14.066 -10.790 26.402 1.00 98.44 244 ALA A C 1
ATOM 1841 O O . ALA A 1 244 ? -13.569 -11.320 27.400 1.00 98.44 244 ALA A O 1
ATOM 1842 N N . VAL A 1 245 ? -14.735 -9.637 26.448 1.00 98.75 245 VAL A N 1
ATOM 1843 C CA . VAL A 1 245 ? -15.133 -8.949 27.690 1.00 98.75 245 VAL A CA 1
ATOM 1844 C C . VAL A 1 245 ? -16.653 -8.997 27.754 1.00 98.75 245 VAL A C 1
ATOM 1846 O O . VAL A 1 245 ? -17.320 -8.534 26.831 1.00 98.75 245 VAL A O 1
ATOM 1849 N N . ILE A 1 246 ? -17.190 -9.622 28.794 1.00 98.75 246 ILE A N 1
ATOM 1850 C CA . ILE A 1 246 ? -18.602 -9.990 28.898 1.00 98.75 246 ILE A CA 1
ATOM 1851 C C . ILE A 1 246 ? -19.222 -9.184 30.036 1.00 98.75 246 ILE A C 1
ATOM 1853 O O . ILE A 1 246 ? -18.665 -9.125 31.132 1.00 98.75 246 ILE A O 1
ATOM 1857 N N . MET A 1 247 ? -20.368 -8.570 29.763 1.00 98.75 247 MET A N 1
ATOM 1858 C CA . MET A 1 247 ? -21.161 -7.834 30.736 1.00 98.75 247 MET A CA 1
ATOM 1859 C C . MET A 1 247 ? -22.531 -8.495 30.862 1.00 98.75 247 MET A C 1
ATOM 1861 O O . MET A 1 247 ? -23.304 -8.502 29.903 1.00 98.75 247 MET A O 1
ATOM 1865 N N . GLU A 1 248 ? -22.819 -9.020 32.047 1.00 98.50 248 GLU A N 1
ATOM 1866 C CA . GLU A 1 248 ? -24.103 -9.612 32.429 1.00 98.50 248 GLU A CA 1
ATOM 1867 C C . GLU A 1 248 ? -24.614 -8.881 33.665 1.00 98.50 248 GLU A C 1
ATOM 1869 O O . GLU A 1 248 ? -24.065 -9.022 34.758 1.00 98.50 248 GLU A O 1
ATOM 1874 N N . ASP A 1 249 ? -25.620 -8.033 33.467 1.00 98.38 249 ASP A N 1
ATOM 1875 C CA . ASP A 1 249 ? -26.110 -7.087 34.468 1.00 98.38 249 ASP A CA 1
ATOM 1876 C C . ASP A 1 249 ? -24.979 -6.312 35.167 1.00 98.38 249 ASP A C 1
ATOM 1878 O O . ASP A 1 249 ? -24.962 -6.136 36.387 1.00 98.38 249 ASP A O 1
ATOM 1882 N N . CYS A 1 250 ? -24.014 -5.841 34.373 1.00 98.69 250 CYS A N 1
ATOM 1883 C CA . CYS A 1 250 ? -22.828 -5.178 34.890 1.00 98.69 250 CYS A CA 1
ATOM 1884 C C . CYS A 1 250 ? -23.167 -3.782 35.425 1.00 98.69 250 CYS A C 1
ATOM 1886 O O . CYS A 1 250 ? -23.532 -2.893 34.655 1.00 98.69 250 CYS A O 1
ATOM 1888 N N . GLU A 1 251 ? -23.019 -3.573 36.732 1.00 98.31 251 GLU A N 1
ATOM 1889 C CA . GLU A 1 251 ? -23.362 -2.314 37.400 1.00 98.31 251 GLU A CA 1
ATOM 1890 C C . GLU A 1 251 ? -22.204 -1.307 37.284 1.00 98.31 251 GLU A C 1
ATOM 1892 O O . GLU A 1 251 ? -21.109 -1.532 37.798 1.00 98.31 251 GLU A O 1
ATOM 1897 N N . VAL A 1 252 ? -22.443 -0.182 36.604 1.00 98.62 252 VAL A N 1
ATOM 1898 C CA . VAL A 1 252 ? -21.452 0.879 36.363 1.00 98.62 252 VAL A CA 1
ATOM 1899 C C . VAL A 1 252 ? -21.980 2.208 36.912 1.00 98.62 252 VAL A C 1
ATOM 1901 O O . VAL A 1 252 ? -23.024 2.666 36.449 1.00 98.62 252 VAL A O 1
ATOM 1904 N N . PRO A 1 253 ? -21.303 2.870 37.866 1.00 98.38 253 PRO A N 1
ATOM 1905 C CA . PRO A 1 253 ? -21.752 4.153 38.408 1.00 98.38 253 PRO A CA 1
ATOM 1906 C C . PRO A 1 253 ? -21.979 5.215 37.323 1.00 98.38 253 PRO A C 1
ATOM 1908 O O . PRO A 1 253 ? -21.244 5.273 36.338 1.00 98.38 253 PRO A O 1
ATOM 1911 N N . VAL A 1 254 ? -22.964 6.102 37.507 1.00 98.19 254 VAL A N 1
ATOM 1912 C CA . VAL A 1 254 ? -23.219 7.200 36.548 1.00 98.19 254 VAL A CA 1
ATOM 1913 C C . VAL A 1 254 ? -22.000 8.122 36.403 1.00 98.19 254 VAL A C 1
ATOM 1915 O O . VAL A 1 254 ? -21.754 8.621 35.309 1.00 98.19 254 VAL A O 1
ATOM 1918 N N . GLU A 1 255 ? -21.198 8.283 37.462 1.00 98.06 255 GLU A N 1
ATOM 1919 C CA . GLU A 1 255 ? -19.934 9.039 37.442 1.00 98.06 255 GLU A CA 1
ATOM 1920 C C . GLU A 1 255 ? -18.859 8.440 36.524 1.00 98.06 255 GLU A C 1
ATOM 1922 O O . GLU A 1 255 ? -17.868 9.106 36.254 1.00 98.06 255 GLU A O 1
ATOM 1927 N N . ASN A 1 256 ? -19.031 7.209 36.031 1.00 98.56 256 ASN A N 1
ATOM 1928 C CA . ASN A 1 256 ? -18.099 6.550 35.116 1.00 98.56 256 ASN A CA 1
ATOM 1929 C C . ASN A 1 256 ? -18.484 6.719 33.631 1.00 98.56 256 ASN A C 1
ATOM 1931 O O . ASN A 1 256 ? -17.808 6.173 32.756 1.00 98.56 256 ASN A O 1
ATOM 1935 N N . LEU A 1 257 ? -19.550 7.467 33.327 1.00 98.69 257 LEU A N 1
ATOM 1936 C CA . LEU A 1 257 ? -19.862 7.919 31.971 1.00 98.69 257 LEU A CA 1
ATOM 1937 C C . LEU A 1 257 ? -18.839 8.981 31.532 1.00 98.69 257 LEU A C 1
ATOM 1939 O O . LEU A 1 257 ? -18.683 10.004 32.194 1.00 98.69 257 LEU A O 1
ATOM 1943 N N . VAL A 1 258 ? -18.150 8.754 30.415 1.00 98.62 258 VAL A N 1
ATOM 1944 C CA . VAL A 1 258 ? -17.176 9.699 29.847 1.00 98.62 258 VAL A CA 1
ATOM 1945 C C . VAL A 1 258 ? -17.872 10.590 28.825 1.00 98.62 258 VAL A C 1
ATOM 1947 O O . VAL A 1 258 ? -18.405 10.100 27.825 1.00 98.62 258 VAL A O 1
ATOM 1950 N N . GLY A 1 259 ? -17.826 11.902 29.052 1.00 97.88 259 GLY A N 1
ATOM 1951 C CA . GLY A 1 259 ? -18.596 12.872 28.278 1.00 97.88 259 GLY A CA 1
ATOM 1952 C C . GLY A 1 259 ? -20.103 12.767 28.543 1.00 97.88 259 GLY A C 1
ATOM 1953 O O . GLY A 1 259 ? -20.543 12.342 29.609 1.00 97.88 259 GLY A O 1
ATOM 1954 N N . ALA A 1 260 ? -20.912 13.180 27.568 1.00 97.81 260 ALA A N 1
ATOM 1955 C CA . ALA A 1 260 ? -22.370 13.098 27.647 1.00 97.81 260 ALA A CA 1
ATOM 1956 C C . ALA A 1 260 ? -22.917 11.765 27.098 1.00 97.81 260 ALA A C 1
ATOM 1958 O O . ALA A 1 260 ? -22.300 11.121 26.242 1.00 97.81 260 ALA A O 1
ATOM 1959 N N . GLU A 1 261 ? -24.126 11.380 27.524 1.00 98.12 261 GLU A N 1
ATOM 1960 C CA . GLU A 1 261 ? -24.850 10.268 26.895 1.00 98.12 261 GLU A CA 1
ATOM 1961 C C . GLU A 1 261 ? -25.014 10.516 25.383 1.00 98.12 261 GLU A C 1
ATOM 1963 O O . GLU A 1 261 ? -25.322 11.625 24.946 1.00 98.12 261 GLU A O 1
ATOM 1968 N N . GLY A 1 262 ? -24.786 9.483 24.569 1.00 97.50 262 GLY A N 1
ATOM 1969 C CA . GLY A 1 262 ? -24.841 9.556 23.104 1.00 97.50 262 GLY A CA 1
ATOM 1970 C C . GLY A 1 262 ? -23.581 10.124 22.433 1.00 97.50 262 GLY A C 1
ATOM 1971 O O . GLY A 1 262 ? -23.508 10.173 21.202 1.00 97.50 262 GLY A O 1
ATOM 1972 N N . GLN A 1 263 ? -22.567 10.536 23.205 1.00 98.19 263 GLN A N 1
ATOM 1973 C CA . GLN A 1 263 ? -21.307 11.078 22.676 1.00 98.19 263 GLN A CA 1
ATOM 1974 C C . GLN A 1 263 ? -20.251 9.998 22.363 1.00 98.19 263 GLN A C 1
ATOM 1976 O O . GLN A 1 263 ? -19.249 10.279 21.699 1.00 98.19 263 GLN A O 1
ATOM 1981 N N . GLY A 1 264 ? -20.465 8.753 22.790 1.00 98.31 264 GLY A N 1
ATOM 1982 C CA . GLY A 1 264 ? -19.477 7.671 22.744 1.00 98.31 264 GLY A CA 1
ATOM 1983 C C . GLY A 1 264 ? -18.938 7.380 21.345 1.00 98.31 264 GLY A C 1
ATOM 1984 O O . GLY A 1 264 ? -17.725 7.284 21.165 1.00 98.31 264 GLY A O 1
ATOM 1985 N N . PHE A 1 265 ? -19.794 7.341 20.318 1.00 97.44 265 PHE A N 1
ATOM 1986 C CA . PHE A 1 265 ? -19.317 7.097 18.950 1.00 97.44 265 PHE A CA 1
ATOM 1987 C C . PHE A 1 265 ? -18.423 8.230 18.430 1.00 97.44 265 PHE A C 1
ATOM 1989 O O . PHE A 1 265 ? -17.424 7.976 17.763 1.00 97.44 265 PHE A O 1
ATOM 1996 N N . SER A 1 266 ? -18.722 9.490 18.771 1.00 96.62 266 SER A N 1
ATOM 1997 C CA . SER A 1 266 ? -17.851 10.611 18.396 1.00 96.62 266 SER A CA 1
ATOM 1998 C C . SER A 1 266 ? -16.491 10.533 19.092 1.00 96.62 266 SER A C 1
ATOM 2000 O O . SER A 1 266 ? -15.491 10.914 18.482 1.00 96.62 266 SER A O 1
ATOM 2002 N N . ILE A 1 267 ? -16.447 10.070 20.345 1.00 98.06 267 ILE A N 1
ATOM 2003 C CA . ILE A 1 267 ? -15.197 9.845 21.084 1.00 98.06 267 ILE A CA 1
ATOM 2004 C C . ILE A 1 267 ? -14.395 8.727 20.406 1.00 98.06 267 ILE A C 1
ATOM 2006 O O . ILE A 1 267 ? -13.218 8.921 20.101 1.00 98.06 267 ILE A O 1
ATOM 2010 N N . ALA A 1 268 ? -15.048 7.605 20.078 1.00 96.38 268 ALA A N 1
ATOM 2011 C CA . ALA A 1 268 ? -14.446 6.485 19.355 1.00 96.38 268 ALA A CA 1
ATOM 2012 C C . ALA A 1 268 ? -13.821 6.925 18.021 1.00 96.38 268 ALA A C 1
ATOM 2014 O O . ALA A 1 268 ? -12.644 6.670 17.780 1.00 96.38 268 ALA A O 1
ATOM 2015 N N . MET A 1 269 ? -14.567 7.652 17.180 1.00 92.19 269 MET A N 1
ATOM 2016 C CA . MET A 1 269 ? -14.074 8.098 15.869 1.00 92.19 269 MET A CA 1
ATOM 2017 C C . MET A 1 269 ? -12.870 9.040 15.969 1.00 92.19 269 MET A C 1
ATOM 2019 O O . MET A 1 269 ? -11.961 8.969 15.144 1.00 92.19 269 MET A O 1
ATOM 2023 N N . LYS A 1 270 ? -12.827 9.913 16.983 1.00 93.00 270 LYS A N 1
ATOM 2024 C CA . LYS A 1 270 ? -11.654 10.769 17.210 1.00 93.00 270 LYS A CA 1
ATOM 2025 C C . LYS A 1 270 ? -10.453 9.969 17.725 1.00 93.00 270 LYS A C 1
ATOM 2027 O O . LYS A 1 270 ? -9.332 10.263 17.318 1.00 93.00 270 LYS A O 1
ATOM 2032 N N . GLY A 1 271 ? -10.684 8.944 18.548 1.00 93.25 271 GLY A N 1
ATOM 2033 C CA . GLY A 1 271 ? -9.652 7.986 18.957 1.00 93.25 271 GLY A CA 1
ATOM 2034 C C . GLY A 1 271 ? -9.030 7.255 17.768 1.00 93.25 271 GLY A C 1
ATOM 2035 O O . GLY A 1 271 ? -7.807 7.227 17.651 1.00 93.25 271 GLY A O 1
ATOM 2036 N N . LEU A 1 272 ? -9.859 6.782 16.829 1.00 91.69 272 LEU A N 1
ATOM 2037 C CA . LEU A 1 272 ? -9.408 6.071 15.626 1.00 91.69 272 LEU A CA 1
ATOM 2038 C C . LEU A 1 272 ? -8.460 6.897 14.745 1.00 91.69 272 LEU A C 1
ATOM 2040 O O . LEU A 1 272 ? -7.556 6.334 14.139 1.00 91.69 272 LEU A O 1
ATOM 2044 N N . ASN A 1 273 ? -8.610 8.225 14.662 1.00 92.69 273 ASN A N 1
ATOM 2045 C CA . ASN A 1 273 ? -7.661 9.048 13.898 1.00 92.69 273 ASN A CA 1
ATOM 2046 C C . ASN A 1 273 ? -6.239 8.953 14.475 1.00 92.69 273 ASN A C 1
ATOM 2048 O O . ASN A 1 273 ? -5.281 8.760 13.727 1.00 92.69 273 ASN A O 1
ATOM 2052 N N . GLY A 1 274 ? -6.106 9.029 15.804 1.00 94.31 274 GLY A N 1
ATOM 2053 C CA . GLY A 1 274 ? -4.828 8.820 16.488 1.00 94.31 274 GLY A CA 1
ATOM 2054 C C . GLY A 1 274 ? -4.350 7.370 16.395 1.00 94.31 274 GLY A C 1
ATOM 2055 O O . GLY A 1 274 ? -3.184 7.130 16.086 1.00 94.31 274 GLY A O 1
ATOM 2056 N N . GLY A 1 275 ? -5.253 6.405 16.589 1.00 95.88 275 GLY A N 1
ATOM 2057 C CA . GLY A 1 275 ? -4.961 4.974 16.472 1.00 95.88 275 GLY A CA 1
ATOM 2058 C C . GLY A 1 275 ? -4.396 4.590 15.102 1.00 95.88 275 GLY A C 1
ATOM 2059 O O . GLY A 1 275 ? -3.373 3.912 15.028 1.00 95.88 275 GLY A O 1
ATOM 2060 N N . ARG A 1 276 ? -4.962 5.128 14.014 1.00 98.25 276 ARG A N 1
ATOM 2061 C CA . ARG A 1 276 ? -4.479 4.957 12.628 1.00 98.25 276 ARG A CA 1
ATOM 2062 C C . ARG A 1 276 ? -3.042 5.439 12.417 1.00 98.25 276 ARG A C 1
ATOM 2064 O O . ARG A 1 276 ? -2.255 4.753 11.767 1.00 98.25 276 ARG A O 1
ATOM 2071 N N . VAL A 1 277 ? -2.682 6.595 12.974 1.00 98.25 277 VAL A N 1
ATOM 2072 C CA . VAL A 1 277 ? -1.302 7.113 12.917 1.00 98.25 277 VAL A CA 1
ATOM 2073 C C . VAL A 1 277 ? -0.366 6.216 13.725 1.00 98.25 277 VAL A C 1
ATOM 2075 O O . VAL A 1 277 ? 0.715 5.853 13.254 1.00 98.25 277 VAL A O 1
ATOM 2078 N N . ASN A 1 278 ? -0.784 5.807 14.921 1.00 98.31 278 ASN A N 1
ATOM 2079 C CA . ASN A 1 278 ? 0.051 5.004 15.803 1.00 98.31 278 ASN A CA 1
ATOM 2080 C C . ASN A 1 278 ? 0.298 3.588 15.258 1.00 98.31 278 ASN A C 1
ATOM 2082 O O . ASN A 1 278 ? 1.433 3.114 15.289 1.00 98.31 278 ASN A O 1
ATOM 2086 N N . ILE A 1 279 ? -0.725 2.917 14.719 1.00 98.44 279 ILE A N 1
ATOM 2087 C CA . ILE A 1 279 ? -0.586 1.572 14.139 1.00 98.44 279 ILE A CA 1
ATOM 2088 C C . ILE A 1 279 ? 0.253 1.599 12.856 1.00 98.44 279 ILE A C 1
ATOM 2090 O O . ILE A 1 279 ? 1.070 0.706 12.614 1.00 98.44 279 ILE A O 1
ATOM 2094 N N . GLY A 1 280 ? 0.123 2.663 12.057 1.00 98.62 280 GLY A N 1
ATOM 2095 C CA . GLY A 1 280 ? 1.015 2.912 10.930 1.00 98.62 280 GLY A CA 1
ATOM 2096 C C . GLY A 1 280 ? 2.458 3.113 11.397 1.00 98.62 280 GLY A C 1
ATOM 2097 O O . GLY A 1 280 ? 3.360 2.496 10.845 1.00 98.62 280 GLY A O 1
ATOM 2098 N N . SER A 1 281 ? 2.675 3.851 12.491 1.00 98.88 281 SER A N 1
ATOM 2099 C CA . SER A 1 281 ? 4.002 4.013 13.113 1.00 98.88 281 SER A CA 1
ATOM 2100 C C . SER A 1 281 ? 4.588 2.683 13.597 1.00 98.88 281 SER A C 1
ATOM 2102 O O . SER A 1 281 ? 5.761 2.405 13.359 1.00 98.88 281 SER A O 1
ATOM 2104 N N . CYS A 1 282 ? 3.767 1.810 14.189 1.00 98.88 282 CYS A N 1
ATOM 2105 C CA . CYS A 1 282 ? 4.207 0.466 14.571 1.00 98.88 282 CYS A CA 1
ATOM 2106 C C . CYS A 1 282 ? 4.621 -0.372 13.351 1.00 98.88 282 CYS A C 1
ATOM 2108 O O . CYS A 1 282 ? 5.594 -1.124 13.399 1.00 98.88 282 CYS A O 1
ATOM 2110 N N . SER A 1 283 ? 3.910 -0.203 12.233 1.00 98.88 283 SER A N 1
ATOM 2111 C CA . SER A 1 283 ? 4.241 -0.847 10.958 1.00 98.88 283 SER A CA 1
ATOM 2112 C C . SER A 1 283 ? 5.579 -0.353 10.398 1.00 98.88 283 SER A C 1
ATOM 2114 O O . SER A 1 283 ? 6.373 -1.169 9.934 1.00 98.88 283 SER A O 1
ATOM 2116 N N . LEU A 1 284 ? 5.868 0.952 10.503 1.00 98.88 284 LEU A N 1
ATOM 2117 C CA . LEU A 1 284 ? 7.164 1.519 10.110 1.00 98.88 284 LEU A CA 1
ATOM 2118 C C . LEU A 1 284 ? 8.315 0.896 10.902 1.00 98.88 284 LEU A C 1
ATOM 2120 O O . LEU A 1 284 ? 9.323 0.528 10.307 1.00 98.88 284 LEU A O 1
ATOM 2124 N N . GLY A 1 285 ? 8.160 0.734 12.220 1.00 98.75 285 GLY A N 1
ATOM 2125 C CA . GLY A 1 285 ? 9.182 0.100 13.058 1.00 98.75 285 GLY A CA 1
ATOM 2126 C C . GLY A 1 285 ? 9.426 -1.365 12.690 1.00 98.75 285 GLY A C 1
ATOM 2127 O O . GLY A 1 285 ? 10.576 -1.786 12.572 1.00 98.75 285 GLY A O 1
ATOM 2128 N N . ALA A 1 286 ? 8.358 -2.123 12.412 1.00 98.81 286 ALA A N 1
ATOM 2129 C CA . ALA A 1 286 ? 8.460 -3.499 11.921 1.00 98.81 286 ALA A CA 1
ATOM 2130 C C . ALA A 1 286 ? 9.234 -3.574 10.592 1.00 98.81 286 ALA A C 1
ATOM 2132 O O . ALA A 1 286 ? 10.154 -4.381 10.441 1.00 98.81 286 ALA A O 1
ATOM 2133 N N . ALA A 1 287 ? 8.894 -2.702 9.640 1.00 98.81 287 ALA A N 1
ATOM 2134 C CA . ALA A 1 287 ? 9.538 -2.632 8.333 1.00 98.81 287 ALA A CA 1
ATOM 2135 C C . ALA A 1 287 ? 11.003 -2.172 8.423 1.00 98.81 287 ALA A C 1
ATOM 2137 O O . ALA A 1 287 ? 11.868 -2.760 7.777 1.00 98.81 287 ALA A O 1
ATOM 2138 N N . GLN A 1 288 ? 11.303 -1.174 9.259 1.00 98.62 288 GLN A N 1
ATOM 2139 C CA . GLN A 1 288 ? 12.663 -0.699 9.518 1.00 98.62 288 GLN A CA 1
ATOM 2140 C C . GLN A 1 288 ? 13.543 -1.830 10.069 1.00 98.62 288 GLN A C 1
ATOM 2142 O O . GLN A 1 288 ? 14.591 -2.118 9.492 1.00 98.62 288 GLN A O 1
ATOM 2147 N N . ALA A 1 289 ? 13.092 -2.523 11.121 1.00 98.38 289 ALA A N 1
ATOM 2148 C CA . ALA A 1 289 ? 13.820 -3.656 11.696 1.00 98.38 289 ALA A CA 1
ATOM 2149 C C . ALA A 1 289 ? 13.979 -4.812 10.694 1.00 98.38 289 ALA A C 1
ATOM 2151 O O . ALA A 1 289 ? 15.030 -5.450 10.625 1.00 98.38 289 ALA A O 1
ATOM 2152 N N . SER A 1 290 ? 12.958 -5.051 9.866 1.00 98.56 290 SER A N 1
ATOM 2153 C CA . SER A 1 290 ? 12.994 -6.072 8.818 1.00 98.56 290 SER A CA 1
ATOM 2154 C C . SER A 1 290 ? 14.031 -5.763 7.738 1.00 98.56 290 SER A C 1
ATOM 2156 O O . SER A 1 290 ? 14.752 -6.671 7.314 1.00 98.56 290 SER A O 1
ATOM 2158 N N . ILE A 1 291 ? 14.139 -4.506 7.292 1.00 98.25 291 ILE A N 1
ATOM 2159 C CA . ILE A 1 291 ? 15.167 -4.076 6.331 1.00 98.25 291 ILE A CA 1
ATOM 2160 C C . ILE A 1 291 ? 16.558 -4.177 6.956 1.00 98.25 291 ILE A C 1
ATOM 2162 O O . ILE A 1 291 ? 17.471 -4.685 6.310 1.00 98.25 291 ILE A O 1
ATOM 2166 N N . GLU A 1 292 ? 16.730 -3.726 8.201 1.00 96.62 292 GLU A N 1
ATOM 2167 C CA . GLU A 1 292 ? 18.006 -3.811 8.923 1.00 96.62 292 GLU A CA 1
ATOM 2168 C C . GLU A 1 292 ? 18.497 -5.266 9.014 1.00 96.62 292 GLU A C 1
ATOM 2170 O O . GLU A 1 292 ? 19.628 -5.557 8.615 1.00 96.62 292 GLU A O 1
ATOM 2175 N N . ALA A 1 293 ? 17.621 -6.193 9.418 1.00 96.62 293 ALA A N 1
ATOM 2176 C CA . ALA A 1 293 ? 17.931 -7.620 9.485 1.00 96.62 293 ALA A CA 1
ATOM 2177 C C . ALA A 1 293 ? 18.242 -8.219 8.102 1.00 96.62 293 ALA A C 1
ATOM 2179 O O . ALA A 1 293 ? 19.212 -8.962 7.944 1.00 96.62 293 ALA A O 1
ATOM 2180 N N . ALA A 1 294 ? 17.459 -7.876 7.073 1.00 97.44 294 ALA A N 1
ATOM 2181 C CA . ALA A 1 294 ? 17.708 -8.349 5.713 1.00 97.44 294 ALA A CA 1
ATOM 2182 C C . ALA A 1 294 ? 19.046 -7.835 5.169 1.00 97.44 294 ALA A C 1
ATOM 2184 O O . ALA A 1 294 ? 19.799 -8.605 4.575 1.00 97.44 294 ALA A O 1
ATOM 2185 N N . LEU A 1 295 ? 19.384 -6.565 5.409 1.00 96.31 295 LEU A N 1
ATOM 2186 C CA . LEU A 1 295 ? 20.662 -5.974 5.012 1.00 96.31 295 LEU A CA 1
ATOM 2187 C C . LEU A 1 295 ? 21.851 -6.661 5.686 1.00 96.31 295 LEU A C 1
ATOM 2189 O O . LEU A 1 295 ? 22.877 -6.865 5.034 1.00 96.31 295 LEU A O 1
ATOM 2193 N N . GLU A 1 296 ? 21.739 -7.011 6.966 1.00 95.69 296 GLU A N 1
ATOM 2194 C CA . GLU A 1 296 ? 22.763 -7.788 7.666 1.00 95.69 296 GLU A CA 1
ATOM 2195 C C . GLU A 1 296 ? 22.898 -9.189 7.054 1.00 95.69 296 GLU A C 1
ATOM 2197 O O . GLU A 1 296 ? 23.995 -9.597 6.656 1.00 95.69 296 GLU A O 1
ATOM 2202 N N . HIS A 1 297 ? 21.773 -9.888 6.877 1.00 97.69 297 HIS A N 1
ATOM 2203 C CA . HIS A 1 297 ? 21.748 -11.241 6.334 1.00 97.69 297 HIS A CA 1
ATOM 2204 C C . HIS A 1 297 ? 22.364 -11.315 4.935 1.00 97.69 297 HIS A C 1
ATOM 2206 O O . HIS A 1 297 ? 23.254 -12.129 4.686 1.00 97.69 297 HIS A O 1
ATOM 2212 N N . VAL A 1 298 ? 21.936 -10.446 4.017 1.00 97.69 298 VAL A N 1
ATOM 2213 C CA . VAL A 1 298 ? 22.354 -10.511 2.610 1.00 97.69 298 VAL A CA 1
ATOM 2214 C C . VAL A 1 298 ? 23.812 -10.106 2.391 1.00 97.69 298 VAL A C 1
ATOM 2216 O O . VAL A 1 298 ? 24.421 -10.534 1.411 1.00 97.69 298 VAL A O 1
ATOM 2219 N N . LYS A 1 299 ? 24.406 -9.319 3.298 1.00 96.56 299 LYS A N 1
ATOM 2220 C CA . LYS A 1 299 ? 25.839 -8.982 3.256 1.00 96.56 299 LYS A CA 1
ATOM 2221 C C . LYS A 1 299 ? 26.732 -10.156 3.655 1.00 96.56 299 LYS A C 1
ATOM 2223 O O . LYS A 1 299 ? 27.852 -10.256 3.157 1.00 96.56 299 LYS A O 1
ATOM 2228 N N . VAL A 1 300 ? 26.255 -11.027 4.543 1.00 96.00 300 VAL A N 1
ATOM 2229 C CA . VAL A 1 300 ? 27.045 -12.137 5.096 1.00 96.00 300 VAL A CA 1
ATOM 2230 C C . VAL A 1 300 ? 26.761 -13.448 4.366 1.00 96.00 300 VAL A C 1
ATOM 2232 O O . VAL A 1 300 ? 27.687 -14.196 4.040 1.00 96.00 300 VAL A O 1
ATOM 2235 N N . ARG A 1 301 ? 25.487 -13.744 4.087 1.00 96.94 301 ARG A N 1
ATOM 2236 C CA . ARG A 1 301 ? 25.071 -14.990 3.445 1.00 96.94 301 ARG A CA 1
ATOM 2237 C C . ARG A 1 301 ? 25.579 -15.040 2.010 1.00 96.94 301 ARG A C 1
ATOM 2239 O O . ARG A 1 301 ? 25.388 -14.099 1.248 1.00 96.94 301 ARG A O 1
ATOM 2246 N N . LYS A 1 302 ? 26.181 -16.170 1.627 1.00 96.50 302 LYS A N 1
ATOM 2247 C CA . LYS A 1 302 ? 26.672 -16.409 0.265 1.00 96.50 302 LYS A CA 1
ATOM 2248 C C . LYS A 1 302 ? 25.896 -17.520 -0.427 1.00 96.50 302 LYS A C 1
ATOM 2250 O O . LYS A 1 302 ? 25.588 -18.539 0.191 1.00 96.50 302 LYS A O 1
ATOM 2255 N N . GLN A 1 303 ? 25.638 -17.338 -1.716 1.00 93.88 303 GLN A N 1
ATOM 2256 C CA . GLN A 1 303 ? 25.221 -18.371 -2.668 1.00 93.88 303 GLN A CA 1
ATOM 2257 C C . GLN A 1 303 ? 25.952 -18.123 -3.984 1.00 93.88 303 GLN A C 1
ATOM 2259 O O . GLN A 1 303 ? 26.356 -16.995 -4.254 1.00 93.88 303 GLN A O 1
ATOM 2264 N N . PHE A 1 304 ? 26.183 -19.178 -4.769 1.00 93.81 304 PHE A N 1
ATOM 2265 C CA . PHE A 1 304 ? 26.955 -19.085 -6.017 1.00 93.81 304 PHE A CA 1
ATOM 2266 C C . PHE A 1 304 ? 28.283 -18.314 -5.836 1.00 93.81 304 PHE A C 1
ATOM 2268 O O . PHE A 1 304 ? 28.647 -17.462 -6.637 1.00 93.81 304 PHE A O 1
ATOM 2275 N N . ASN A 1 305 ? 28.987 -18.592 -4.730 1.00 91.94 305 ASN A N 1
ATOM 2276 C CA . ASN A 1 305 ? 30.274 -18.000 -4.339 1.00 91.94 305 ASN A CA 1
ATOM 2277 C C . ASN A 1 305 ? 30.321 -16.474 -4.119 1.00 91.94 305 ASN A C 1
ATOM 2279 O O . ASN A 1 305 ? 31.411 -15.932 -3.935 1.00 91.94 305 ASN A O 1
ATOM 2283 N N . GLN A 1 306 ? 29.184 -15.781 -4.021 1.00 93.88 306 GLN A N 1
ATOM 2284 C CA . GLN A 1 306 ? 29.143 -14.349 -3.700 1.00 93.88 306 GLN A CA 1
ATOM 2285 C C . GLN A 1 306 ? 28.088 -14.020 -2.631 1.00 93.88 306 GLN A C 1
ATOM 2287 O O . GLN A 1 306 ? 27.147 -14.796 -2.444 1.00 93.88 306 GLN A O 1
ATOM 2292 N N . PRO A 1 307 ? 28.234 -12.904 -1.890 1.00 97.06 307 PRO A N 1
ATOM 2293 C CA . PRO A 1 307 ? 27.198 -12.430 -0.975 1.00 97.06 307 PRO A CA 1
ATOM 2294 C C . PRO A 1 307 ? 25.858 -12.229 -1.686 1.00 97.06 307 PRO A C 1
ATOM 2296 O O . PRO A 1 307 ? 25.834 -11.805 -2.842 1.00 97.06 307 PRO A O 1
ATOM 2299 N N . LEU A 1 308 ? 24.738 -12.468 -1.000 1.00 96.69 308 LEU A N 1
ATOM 2300 C CA . LEU A 1 308 ? 23.409 -12.221 -1.569 1.00 96.69 308 LEU A CA 1
ATOM 2301 C C . LEU A 1 308 ? 23.223 -10.749 -1.981 1.00 96.69 308 LEU A C 1
ATOM 2303 O O . LEU A 1 308 ? 22.523 -10.468 -2.951 1.00 96.69 308 LEU A O 1
ATOM 2307 N N . SER A 1 309 ? 23.900 -9.818 -1.304 1.00 95.75 309 SER A N 1
ATOM 2308 C CA . SER A 1 309 ? 23.929 -8.388 -1.634 1.00 95.75 309 SER A CA 1
ATOM 2309 C C . SER A 1 309 ? 24.617 -8.058 -2.966 1.00 95.75 309 SER A C 1
ATOM 2311 O O . SER A 1 309 ? 24.444 -6.951 -3.474 1.00 95.75 309 SER A O 1
ATOM 2313 N N . ALA A 1 310 ? 25.389 -8.985 -3.545 1.00 92.69 310 ALA A N 1
ATOM 2314 C CA . ALA A 1 310 ? 26.030 -8.806 -4.849 1.00 92.69 310 ALA A CA 1
ATOM 2315 C C . ALA A 1 310 ? 25.084 -9.105 -6.026 1.00 92.69 310 ALA A C 1
ATOM 2317 O O . ALA A 1 310 ? 25.362 -8.695 -7.150 1.00 92.69 310 ALA A O 1
ATOM 2318 N N . PHE A 1 311 ? 23.962 -9.794 -5.788 1.00 87.00 311 PHE A N 1
ATOM 2319 C CA . PHE A 1 311 ? 22.986 -10.088 -6.836 1.00 87.00 311 PHE A CA 1
ATOM 2320 C C . PHE A 1 311 ? 22.092 -8.876 -7.093 1.00 87.00 311 PHE A C 1
ATOM 2322 O O . PHE A 1 311 ? 21.491 -8.324 -6.171 1.00 87.00 311 PHE A O 1
ATOM 2329 N N . GLN A 1 312 ? 21.938 -8.512 -8.365 1.00 87.62 312 GLN A N 1
ATOM 2330 C CA . GLN A 1 312 ? 21.139 -7.356 -8.776 1.00 87.62 312 GLN A CA 1
ATOM 2331 C C . GLN A 1 312 ? 19.677 -7.453 -8.318 1.00 87.62 312 GLN A C 1
ATOM 2333 O O . GLN A 1 312 ? 19.124 -6.469 -7.841 1.00 87.62 312 GLN A O 1
ATOM 2338 N N . ASN A 1 313 ? 19.071 -8.645 -8.378 1.00 89.44 313 ASN A N 1
ATOM 2339 C CA . ASN A 1 313 ? 17.704 -8.858 -7.893 1.00 89.44 313 ASN A CA 1
ATOM 2340 C C . ASN A 1 313 ? 17.554 -8.501 -6.403 1.00 89.44 313 ASN A C 1
ATOM 2342 O O . ASN A 1 313 ? 16.613 -7.815 -6.018 1.00 89.44 313 ASN A O 1
ATOM 2346 N N . THR A 1 314 ? 18.516 -8.906 -5.568 1.00 90.88 314 THR A N 1
ATOM 2347 C CA . THR A 1 314 ? 18.543 -8.537 -4.146 1.00 90.88 314 THR A CA 1
ATOM 2348 C C . THR A 1 314 ? 18.679 -7.027 -3.972 1.00 90.88 314 THR A C 1
ATOM 2350 O O . THR A 1 314 ? 17.994 -6.441 -3.143 1.00 90.88 314 THR A O 1
ATOM 2353 N N . GLN A 1 315 ? 19.544 -6.379 -4.757 1.00 91.69 315 GLN A N 1
ATOM 2354 C CA . GLN A 1 315 ? 19.746 -4.928 -4.690 1.00 91.69 315 GLN A CA 1
ATOM 2355 C C . GLN A 1 315 ? 18.483 -4.152 -5.074 1.00 91.69 315 GLN A C 1
ATOM 2357 O O . GLN A 1 315 ? 18.130 -3.202 -4.381 1.00 91.69 315 GLN A O 1
ATOM 2362 N N . PHE A 1 316 ? 17.786 -4.571 -6.133 1.00 92.62 316 PHE A N 1
ATOM 2363 C CA . PHE A 1 316 ? 16.514 -3.971 -6.545 1.00 92.62 316 PHE A CA 1
ATOM 2364 C C . PHE A 1 316 ? 15.442 -4.164 -5.483 1.00 92.62 316 PHE A C 1
ATOM 2366 O O . PHE A 1 316 ? 14.809 -3.197 -5.076 1.00 92.62 316 PHE A O 1
ATOM 2373 N N . LYS A 1 317 ? 15.329 -5.378 -4.942 1.00 95.38 317 LYS A N 1
ATOM 2374 C CA . LYS A 1 317 ? 14.386 -5.668 -3.866 1.00 95.38 317 LYS A CA 1
ATOM 2375 C C . LYS A 1 317 ? 14.631 -4.789 -2.632 1.00 95.38 317 LYS A C 1
ATOM 2377 O O . LYS A 1 317 ? 13.701 -4.180 -2.117 1.00 95.38 317 LYS A O 1
ATOM 2382 N N . LEU A 1 318 ? 15.887 -4.649 -2.202 1.00 94.56 318 LEU A N 1
ATOM 2383 C CA . LEU A 1 318 ? 16.257 -3.755 -1.099 1.00 94.56 318 LEU A CA 1
ATOM 2384 C C . LEU A 1 318 ? 15.964 -2.279 -1.412 1.00 94.56 318 LEU A C 1
ATOM 2386 O O . LEU A 1 318 ? 15.571 -1.537 -0.512 1.00 94.56 318 LEU A O 1
ATOM 2390 N N . ALA A 1 319 ? 16.153 -1.845 -2.661 1.00 93.88 319 ALA A N 1
ATOM 2391 C CA . ALA A 1 319 ? 15.841 -0.482 -3.087 1.00 93.88 319 ALA A CA 1
ATOM 2392 C C . ALA A 1 319 ? 14.329 -0.196 -3.045 1.00 93.88 319 ALA A C 1
ATOM 2394 O O . ALA A 1 319 ? 13.925 0.856 -2.538 1.00 93.88 319 ALA A O 1
ATOM 2395 N N . ASP A 1 320 ? 13.501 -1.139 -3.503 1.00 94.38 320 ASP A N 1
ATOM 2396 C CA . ASP A 1 320 ? 12.038 -1.049 -3.426 1.00 94.38 320 ASP A CA 1
ATOM 2397 C C . ASP A 1 320 ? 11.576 -0.968 -1.968 1.00 94.38 320 ASP A C 1
ATOM 2399 O O . ASP A 1 320 ? 10.847 -0.046 -1.598 1.00 94.38 320 ASP A O 1
ATOM 2403 N N . MET A 1 321 ? 12.083 -1.860 -1.109 1.00 98.19 321 MET A N 1
ATOM 2404 C CA . MET A 1 321 ? 11.765 -1.863 0.323 1.00 98.19 321 MET A CA 1
ATOM 2405 C C . MET A 1 321 ? 12.140 -0.530 0.988 1.00 98.19 321 MET A C 1
ATOM 2407 O O . MET A 1 321 ? 11.344 0.044 1.733 1.00 98.19 321 MET A O 1
ATOM 2411 N N . ALA A 1 322 ? 13.333 -0.003 0.693 1.00 97.00 322 ALA A N 1
ATOM 2412 C CA . ALA A 1 322 ? 13.791 1.284 1.211 1.00 97.00 322 ALA A CA 1
ATOM 2413 C C . ALA A 1 322 ? 12.900 2.453 0.757 1.00 97.00 322 ALA A C 1
ATOM 2415 O O . ALA A 1 322 ? 12.551 3.317 1.563 1.00 97.00 322 ALA A O 1
ATOM 2416 N N . THR A 1 323 ? 12.496 2.462 -0.515 1.00 95.94 323 THR A N 1
ATOM 2417 C CA . THR A 1 323 ? 11.627 3.501 -1.087 1.00 95.94 323 THR A CA 1
ATOM 2418 C C . THR A 1 323 ? 10.236 3.462 -0.461 1.00 95.94 323 THR A C 1
ATOM 2420 O O . THR A 1 323 ? 9.726 4.500 -0.036 1.00 95.94 323 THR A O 1
ATOM 2423 N N . SER A 1 324 ? 9.647 2.270 -0.337 1.00 97.50 324 SER A N 1
ATOM 2424 C CA . SER A 1 324 ? 8.339 2.074 0.290 1.00 97.50 324 SER A CA 1
ATOM 2425 C C . SER A 1 324 ? 8.329 2.449 1.774 1.00 97.50 324 SER A C 1
ATOM 2427 O O . SER A 1 324 ? 7.345 3.014 2.258 1.00 97.50 324 SER A O 1
ATOM 2429 N N . LEU A 1 325 ? 9.420 2.191 2.505 1.00 98.44 325 LEU A N 1
ATOM 2430 C CA . LEU A 1 325 ? 9.541 2.620 3.898 1.00 98.44 325 LEU A CA 1
ATOM 2431 C C . LEU A 1 325 ? 9.608 4.146 4.007 1.00 98.44 325 LEU A C 1
ATOM 2433 O O . LEU A 1 325 ? 8.894 4.741 4.816 1.00 98.44 325 LEU A O 1
ATOM 2437 N N . ALA A 1 326 ? 10.429 4.789 3.174 1.00 97.12 326 ALA A N 1
ATOM 2438 C CA . ALA A 1 326 ? 10.568 6.240 3.170 1.00 97.12 326 ALA A CA 1
ATOM 2439 C C . ALA A 1 326 ? 9.240 6.940 2.827 1.00 97.12 326 ALA A C 1
ATOM 2441 O O . ALA A 1 326 ? 8.842 7.870 3.532 1.00 97.12 326 ALA A O 1
ATOM 2442 N N . SER A 1 327 ? 8.511 6.467 1.808 1.00 96.75 327 SER A N 1
ATOM 2443 C CA . SER A 1 327 ? 7.201 7.029 1.448 1.00 96.75 327 SER A CA 1
ATOM 2444 C C . SER A 1 327 ? 6.165 6.833 2.557 1.00 96.75 327 SER A C 1
ATOM 2446 O O . SER A 1 327 ? 5.457 7.777 2.914 1.00 96.75 327 SER A O 1
ATOM 2448 N N . SER A 1 328 ? 6.118 5.641 3.159 1.00 98.38 328 SER A N 1
ATOM 2449 C CA . SER A 1 328 ? 5.206 5.333 4.267 1.00 98.38 328 SER A CA 1
ATOM 2450 C C . SER A 1 328 ? 5.466 6.224 5.481 1.00 98.38 328 SER A C 1
ATOM 2452 O O . SER A 1 328 ? 4.526 6.746 6.085 1.00 98.38 328 SER A O 1
ATOM 2454 N N . ARG A 1 329 ? 6.743 6.452 5.812 1.00 98.44 329 ARG A N 1
ATOM 2455 C CA . ARG A 1 329 ? 7.160 7.316 6.921 1.00 98.44 329 ARG A CA 1
ATOM 2456 C C . ARG A 1 329 ? 6.725 8.759 6.713 1.00 98.44 329 ARG A C 1
ATOM 2458 O O . ARG A 1 329 ? 6.196 9.369 7.641 1.00 98.44 329 ARG A O 1
ATOM 2465 N N . LEU A 1 330 ? 6.890 9.289 5.501 1.00 97.69 330 LEU A N 1
ATOM 2466 C CA . LEU A 1 330 ? 6.434 10.637 5.162 1.00 97.69 330 LEU A CA 1
ATOM 2467 C C . LEU A 1 330 ? 4.917 10.778 5.331 1.00 97.69 330 LEU A C 1
ATOM 2469 O O . LEU A 1 330 ? 4.465 11.744 5.943 1.00 97.69 330 LEU A O 1
ATOM 2473 N N . MET A 1 331 ? 4.129 9.806 4.858 1.00 97.94 331 MET A N 1
ATOM 2474 C CA . MET A 1 331 ? 2.668 9.851 4.992 1.00 97.94 331 MET A CA 1
ATOM 2475 C C . MET A 1 331 ? 2.209 9.819 6.452 1.00 97.94 331 MET A C 1
ATOM 2477 O O . MET A 1 331 ? 1.327 10.588 6.833 1.00 97.94 331 MET A O 1
ATOM 2481 N N . ILE A 1 332 ? 2.807 8.956 7.277 1.00 98.56 332 ILE A N 1
ATOM 2482 C CA . ILE A 1 332 ? 2.444 8.839 8.693 1.00 98.56 332 ILE A CA 1
ATOM 2483 C C . ILE A 1 332 ? 2.827 10.093 9.475 1.00 98.56 332 ILE A C 1
ATOM 2485 O O . ILE A 1 332 ? 1.992 10.618 10.211 1.00 98.56 332 ILE A O 1
ATOM 2489 N N . ARG A 1 333 ? 4.036 10.630 9.272 1.00 98.06 333 ARG A N 1
ATOM 2490 C CA . ARG A 1 333 ? 4.461 11.875 9.931 1.00 98.06 333 ARG A CA 1
ATOM 2491 C C . ARG A 1 333 ? 3.613 13.064 9.494 1.00 98.06 333 ARG A C 1
ATOM 2493 O O . ARG A 1 333 ? 3.238 13.874 10.335 1.00 98.06 333 ARG A O 1
ATOM 2500 N N . GLN A 1 334 ? 3.244 13.138 8.215 1.00 97.38 334 GLN A N 1
ATOM 2501 C CA . GLN A 1 334 ? 2.325 14.163 7.726 1.00 97.38 334 GLN A CA 1
ATOM 2502 C C . GLN A 1 334 ? 0.953 14.058 8.400 1.00 97.38 334 GLN A C 1
ATOM 2504 O O . GLN A 1 334 ? 0.436 15.062 8.885 1.00 97.38 334 GLN A O 1
ATOM 2509 N N . ALA A 1 335 ? 0.377 12.856 8.484 1.00 97.75 335 ALA A N 1
ATOM 2510 C CA . ALA A 1 335 ? -0.901 12.645 9.161 1.00 97.75 335 ALA A CA 1
ATOM 2511 C C . ALA A 1 335 ? -0.829 12.997 10.659 1.00 97.75 335 ALA A C 1
ATOM 2513 O O . ALA A 1 335 ? -1.765 13.593 11.189 1.00 97.75 335 ALA A O 1
ATOM 2514 N N . ALA A 1 336 ? 0.288 12.688 11.324 1.00 98.06 336 ALA A N 1
ATOM 2515 C CA . ALA A 1 336 ? 0.531 13.058 12.715 1.00 98.06 336 ALA A CA 1
ATOM 2516 C C . ALA A 1 336 ? 0.545 14.585 12.907 1.00 98.06 336 ALA A C 1
ATOM 2518 O O . ALA A 1 336 ? -0.207 15.103 13.729 1.00 98.06 336 ALA A O 1
ATOM 2519 N N . MET A 1 337 ? 1.310 15.312 12.085 1.00 97.00 337 MET A N 1
ATOM 2520 C CA . MET A 1 337 ? 1.363 16.780 12.127 1.00 97.00 337 MET A CA 1
ATOM 2521 C C . MET A 1 337 ? -0.004 17.420 11.855 1.00 97.00 337 MET A C 1
ATOM 2523 O O . MET A 1 337 ? -0.389 18.379 12.518 1.00 97.00 337 MET A O 1
ATOM 2527 N N . MET A 1 338 ? -0.770 16.878 10.904 1.00 96.81 338 MET A N 1
ATOM 2528 C CA . MET A 1 338 ? -2.126 17.355 10.617 1.00 96.81 338 MET A CA 1
ATOM 2529 C C . MET A 1 338 ? -3.083 17.144 11.795 1.00 96.81 338 MET A C 1
ATOM 2531 O O . MET A 1 338 ? -3.999 17.946 11.987 1.00 96.81 338 MET A O 1
ATOM 2535 N N . LEU A 1 339 ? -2.873 16.088 12.585 1.00 94.94 339 LEU A N 1
ATOM 2536 C CA . LEU A 1 339 ? -3.644 15.813 13.793 1.00 94.94 339 LEU A CA 1
ATOM 2537 C C . LEU A 1 339 ? -3.307 16.790 14.918 1.00 94.94 339 LEU A C 1
ATOM 2539 O O . LEU A 1 339 ? -4.232 17.310 15.535 1.00 94.94 339 LEU A O 1
ATOM 2543 N N . ASP A 1 340 ? -2.031 17.123 15.108 1.00 94.88 340 ASP A N 1
ATOM 2544 C CA . ASP A 1 340 ? -1.612 18.170 16.054 1.00 94.88 340 ASP A CA 1
ATOM 2545 C C . ASP A 1 340 ? -2.182 19.548 15.684 1.00 94.88 340 ASP A C 1
ATOM 2547 O O . ASP A 1 340 ? -2.585 20.327 16.546 1.00 94.88 340 ASP A O 1
ATOM 2551 N N . GLN A 1 341 ? -2.286 19.833 14.386 1.00 94.50 341 GLN A N 1
ATOM 2552 C CA . GLN A 1 341 ? -2.807 21.098 13.864 1.00 94.50 341 GLN A CA 1
ATOM 2553 C C . GLN A 1 341 ? -4.341 21.156 13.790 1.00 94.50 341 GLN A C 1
ATOM 2555 O O . GLN A 1 341 ? -4.887 22.181 13.383 1.00 94.50 341 GLN A O 1
ATOM 2560 N N . ASN A 1 342 ? -5.051 20.079 14.152 1.00 92.75 342 ASN A N 1
ATOM 2561 C CA . ASN A 1 342 ? -6.502 19.946 13.964 1.00 92.75 342 ASN A CA 1
ATOM 2562 C C . ASN A 1 342 ? -6.958 20.272 12.527 1.00 92.75 342 ASN A C 1
ATOM 2564 O O . ASN A 1 342 ? -7.985 20.920 12.314 1.00 92.75 342 ASN A O 1
ATOM 2568 N N . HIS A 1 343 ? -6.187 19.833 11.528 1.00 93.56 343 HIS A N 1
ATOM 2569 C CA . HIS A 1 343 ? -6.481 20.113 10.125 1.00 93.56 343 HIS A CA 1
ATOM 2570 C C . HIS A 1 343 ? -7.857 19.535 9.722 1.00 93.56 343 HIS A C 1
ATOM 2572 O O . HIS A 1 343 ? -8.156 18.389 10.072 1.00 93.56 343 HIS A O 1
ATOM 2578 N N . PRO A 1 344 ? -8.693 20.253 8.944 1.00 88.62 344 PRO A N 1
ATOM 2579 C CA . PRO A 1 344 ? -10.049 19.806 8.593 1.00 88.62 344 PRO A CA 1
ATOM 2580 C C . PRO A 1 344 ? -10.094 18.435 7.897 1.00 88.62 344 PRO A C 1
ATOM 2582 O O . PRO A 1 344 ? -10.996 17.638 8.151 1.00 88.62 344 PRO A O 1
ATOM 2585 N N . ASP A 1 345 ? -9.088 18.134 7.074 1.00 89.31 345 ASP A N 1
ATOM 2586 C CA . ASP A 1 345 ? -8.985 16.867 6.331 1.00 89.31 345 ASP A CA 1
ATOM 2587 C C . ASP A 1 345 ? -8.235 15.748 7.069 1.00 89.31 345 ASP A C 1
ATOM 2589 O O . ASP A 1 345 ? -7.913 14.715 6.473 1.00 89.31 345 ASP A O 1
ATOM 2593 N N . VAL A 1 346 ? -7.936 15.921 8.362 1.00 91.81 346 VAL A N 1
ATOM 2594 C CA . VAL A 1 346 ? -7.098 14.972 9.107 1.00 91.81 346 VAL A CA 1
ATOM 2595 C C . VAL A 1 346 ? -7.648 13.544 9.086 1.00 91.81 346 VAL A C 1
ATOM 2597 O O . VAL A 1 346 ? -6.882 12.601 8.929 1.00 91.81 346 VAL A O 1
ATOM 2600 N N . ALA A 1 347 ? -8.970 13.361 9.160 1.00 90.44 347 ALA A N 1
ATOM 2601 C CA . ALA A 1 347 ? -9.574 12.028 9.155 1.00 90.44 347 ALA A CA 1
ATOM 2602 C C . ALA A 1 347 ? -9.253 11.248 7.866 1.00 90.44 347 ALA A C 1
ATOM 2604 O O . ALA A 1 347 ? -8.892 10.069 7.926 1.00 90.44 347 ALA A O 1
ATOM 2605 N N . SER A 1 348 ? -9.331 11.921 6.713 1.00 90.50 348 SER A N 1
ATOM 2606 C CA . SER A 1 348 ? -8.997 11.346 5.408 1.00 90.50 348 SER A CA 1
ATOM 2607 C C . SER A 1 348 ? -7.504 11.046 5.309 1.00 90.50 348 SER A C 1
ATOM 2609 O O . SER A 1 348 ? -7.118 9.966 4.871 1.00 90.50 348 SER A O 1
ATOM 2611 N N . PHE A 1 349 ? -6.648 11.965 5.767 1.00 93.12 349 PHE A N 1
ATOM 2612 C CA . PHE A 1 349 ? -5.198 11.761 5.750 1.00 93.12 349 PHE A CA 1
ATOM 2613 C C . PHE A 1 349 ? -4.740 10.627 6.668 1.00 93.12 349 PHE A C 1
ATOM 2615 O O . PHE A 1 349 ? -3.930 9.807 6.242 1.00 93.12 349 PHE A O 1
ATOM 2622 N N . CYS A 1 350 ? -5.290 10.510 7.879 1.00 95.75 350 CYS A N 1
ATOM 2623 C CA . CYS A 1 350 ? -5.016 9.383 8.771 1.00 95.75 350 CYS A CA 1
ATOM 2624 C C . CYS A 1 350 ? -5.438 8.047 8.141 1.00 95.75 350 CYS A C 1
ATOM 2626 O O . CYS A 1 350 ? -4.690 7.075 8.233 1.00 95.75 350 CYS A O 1
ATOM 2628 N N . ALA A 1 351 ? -6.597 7.992 7.472 1.00 95.19 351 ALA A N 1
ATOM 2629 C CA . ALA A 1 351 ? -7.055 6.790 6.769 1.00 95.19 351 ALA A CA 1
ATOM 2630 C C . ALA A 1 351 ? -6.128 6.417 5.597 1.00 95.19 351 ALA A C 1
ATOM 2632 O O . ALA A 1 351 ? -5.686 5.272 5.512 1.00 95.19 351 ALA A O 1
ATOM 2633 N N . MET A 1 352 ? -5.762 7.385 4.746 1.00 95.56 352 MET A N 1
ATOM 2634 C CA . MET A 1 352 ? -4.832 7.173 3.628 1.00 95.56 352 MET A CA 1
ATOM 2635 C C . MET A 1 352 ? -3.449 6.720 4.107 1.00 95.56 352 MET A C 1
ATOM 2637 O O . MET A 1 352 ? -2.880 5.777 3.556 1.00 95.56 352 MET A O 1
ATOM 2641 N N . ALA A 1 353 ? -2.910 7.375 5.139 1.00 97.38 353 ALA A N 1
ATOM 2642 C CA . ALA A 1 353 ? -1.600 7.050 5.684 1.00 97.38 353 ALA A CA 1
ATOM 2643 C C . ALA A 1 353 ? -1.586 5.646 6.299 1.00 97.38 353 ALA A C 1
ATOM 2645 O O . ALA A 1 353 ? -0.662 4.880 6.030 1.00 97.38 353 ALA A O 1
ATOM 2646 N N . LYS A 1 354 ? -2.623 5.266 7.058 1.00 98.12 354 LYS A N 1
ATOM 2647 C CA . LYS A 1 354 ? -2.764 3.910 7.608 1.00 98.12 354 LYS A CA 1
ATOM 2648 C C . LYS A 1 354 ? -2.890 2.864 6.505 1.00 98.12 354 LYS A C 1
ATOM 2650 O O . LYS A 1 354 ? -2.162 1.875 6.537 1.00 98.12 354 LYS A O 1
ATOM 2655 N N . LEU A 1 355 ? -3.764 3.085 5.523 1.00 96.94 355 LEU A N 1
ATOM 2656 C CA . LEU A 1 355 ? -3.958 2.178 4.388 1.00 96.94 355 LEU A CA 1
ATOM 2657 C C . LEU A 1 355 ? -2.633 1.905 3.665 1.00 96.94 355 LEU A C 1
ATOM 2659 O O . LEU A 1 355 ? -2.204 0.758 3.572 1.00 96.94 355 LEU A O 1
ATOM 2663 N N . HIS A 1 356 ? -1.956 2.964 3.212 1.00 97.44 356 HIS A N 1
ATOM 2664 C CA . HIS A 1 356 ? -0.707 2.836 2.464 1.00 97.44 356 HIS A CA 1
ATOM 2665 C C . HIS A 1 356 ? 0.410 2.207 3.303 1.00 97.44 356 HIS A C 1
ATOM 2667 O O . HIS A 1 356 ? 1.045 1.250 2.863 1.00 97.44 356 HIS A O 1
ATOM 2673 N N . SER A 1 357 ? 0.645 2.730 4.512 1.00 98.06 357 SER A N 1
ATOM 2674 C CA . SER A 1 357 ? 1.774 2.292 5.338 1.00 98.06 357 SER A CA 1
ATOM 2675 C C . SER A 1 357 ? 1.627 0.849 5.810 1.00 98.06 357 SER A C 1
ATOM 2677 O O . SER A 1 357 ? 2.609 0.116 5.782 1.00 98.06 357 SER A O 1
ATOM 2679 N N . THR A 1 358 ? 0.429 0.406 6.200 1.00 98.62 358 THR A N 1
ATOM 2680 C CA . THR A 1 358 ? 0.235 -0.968 6.693 1.00 98.62 358 THR A CA 1
ATOM 2681 C C . THR A 1 358 ? 0.377 -2.012 5.585 1.00 98.62 358 THR A C 1
ATOM 2683 O O . THR A 1 358 ? 0.947 -3.071 5.840 1.00 98.62 358 THR A O 1
ATOM 2686 N N . ASP A 1 359 ? -0.058 -1.716 4.353 1.00 98.19 359 ASP A N 1
ATOM 2687 C CA . ASP A 1 359 ? 0.175 -2.591 3.194 1.00 98.19 359 ASP A CA 1
ATOM 2688 C C . ASP A 1 359 ? 1.667 -2.640 2.828 1.00 98.19 359 ASP A C 1
ATOM 2690 O O . ASP A 1 359 ? 2.255 -3.719 2.741 1.00 98.19 359 ASP A O 1
ATOM 2694 N N . ALA A 1 360 ? 2.297 -1.473 2.659 1.00 98.38 360 ALA A N 1
ATOM 2695 C CA . ALA A 1 360 ? 3.696 -1.378 2.249 1.00 98.38 360 ALA A CA 1
ATOM 2696 C C . ALA A 1 360 ? 4.646 -2.001 3.284 1.00 98.38 360 ALA A C 1
ATOM 2698 O O . ALA A 1 360 ? 5.543 -2.763 2.929 1.00 98.38 360 ALA A O 1
ATOM 2699 N N . CYS A 1 361 ? 4.435 -1.727 4.573 1.00 98.75 361 CYS A N 1
ATOM 2700 C CA . CYS A 1 361 ? 5.275 -2.264 5.641 1.00 98.75 361 CYS A CA 1
ATOM 2701 C C . CYS A 1 361 ? 5.109 -3.775 5.816 1.00 98.75 361 CYS A C 1
ATOM 2703 O O . CYS A 1 361 ? 6.093 -4.458 6.096 1.00 98.75 361 CYS A O 1
ATOM 2705 N N . PHE A 1 362 ? 3.900 -4.313 5.620 1.00 98.81 362 PHE A N 1
ATOM 2706 C CA . PHE A 1 362 ? 3.698 -5.761 5.601 1.00 98.81 362 PHE A CA 1
ATOM 2707 C C . PHE A 1 362 ? 4.470 -6.409 4.445 1.00 98.81 362 PHE A C 1
ATOM 2709 O O . PHE A 1 362 ? 5.187 -7.380 4.675 1.00 98.81 362 PHE A O 1
ATOM 2716 N N . GLN A 1 363 ? 4.398 -5.834 3.237 1.00 98.69 363 GLN A N 1
ATOM 2717 C CA . GLN A 1 363 ? 5.144 -6.347 2.085 1.00 98.69 363 GLN A CA 1
ATOM 2718 C C . GLN A 1 363 ? 6.660 -6.299 2.309 1.00 98.69 363 GLN A C 1
ATOM 2720 O O . GLN A 1 363 ? 7.360 -7.238 1.948 1.00 98.69 363 GLN A O 1
ATOM 2725 N N . ILE A 1 364 ? 7.171 -5.251 2.963 1.00 98.81 364 ILE A N 1
ATOM 2726 C CA . ILE A 1 364 ? 8.584 -5.167 3.355 1.00 98.81 364 ILE A CA 1
ATOM 2727 C C . ILE A 1 364 ? 8.962 -6.305 4.313 1.00 98.81 364 ILE A C 1
ATOM 2729 O O . ILE A 1 364 ? 10.019 -6.908 4.145 1.00 98.81 364 ILE A O 1
ATOM 2733 N N . CYS A 1 365 ? 8.124 -6.615 5.307 1.00 98.75 365 CYS A N 1
ATOM 2734 C CA . CYS A 1 365 ? 8.387 -7.727 6.227 1.00 98.75 365 CYS A CA 1
ATOM 2735 C C . CYS A 1 365 ? 8.416 -9.077 5.488 1.00 98.75 365 CYS A C 1
ATOM 2737 O O . CYS A 1 365 ? 9.282 -9.908 5.765 1.00 98.75 365 CYS A O 1
ATOM 2739 N N . ASP A 1 366 ? 7.507 -9.278 4.532 1.00 98.69 366 ASP A N 1
ATOM 2740 C CA . ASP A 1 366 ? 7.4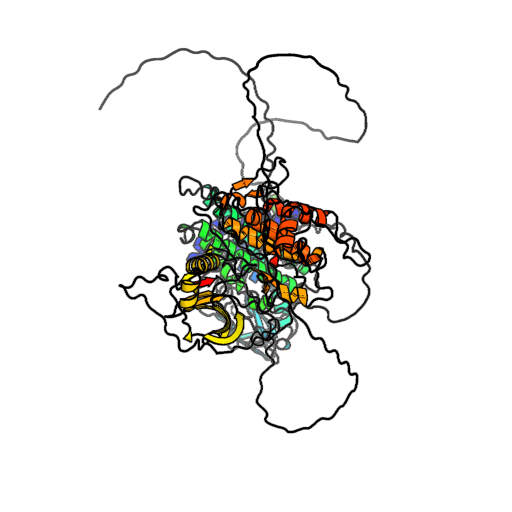23 -10.487 3.699 1.00 98.69 366 ASP A CA 1
ATOM 2741 C C . ASP A 1 366 ? 8.632 -10.633 2.767 1.00 98.69 366 ASP A C 1
ATOM 2743 O O . ASP A 1 366 ? 9.305 -11.663 2.747 1.00 98.69 366 ASP A O 1
ATOM 2747 N N . ASP A 1 367 ? 9.005 -9.554 2.085 1.00 98.38 367 ASP A N 1
ATOM 2748 C CA . ASP A 1 367 ? 10.193 -9.504 1.239 1.00 98.38 367 ASP A CA 1
ATOM 2749 C C . ASP A 1 367 ? 11.480 -9.741 2.045 1.00 98.38 367 ASP A C 1
ATOM 2751 O O . ASP A 1 367 ? 12.375 -10.473 1.613 1.00 98.38 367 ASP A O 1
ATOM 2755 N N . SER A 1 368 ? 11.573 -9.180 3.253 1.00 98.38 368 SER A N 1
ATOM 2756 C CA . SER A 1 368 ? 12.674 -9.464 4.172 1.00 98.38 368 SER A CA 1
ATOM 2757 C C . SER A 1 368 ? 12.707 -10.933 4.590 1.00 98.38 368 SER A C 1
ATOM 2759 O O . SER A 1 368 ? 13.798 -11.502 4.666 1.00 98.38 368 SER A O 1
ATOM 2761 N N . LEU A 1 369 ? 11.554 -11.567 4.839 1.00 98.44 369 LEU A N 1
ATOM 2762 C CA . LEU A 1 369 ? 11.483 -13.006 5.111 1.00 98.44 369 LEU A CA 1
ATOM 2763 C C . LEU A 1 369 ? 12.023 -13.791 3.912 1.00 98.44 369 LEU A C 1
ATOM 2765 O O . LEU A 1 369 ? 12.898 -14.643 4.078 1.00 98.44 369 LEU A O 1
ATOM 2769 N N . GLN A 1 370 ? 11.583 -13.445 2.702 1.00 98.00 370 GLN A N 1
ATOM 2770 C CA . GLN A 1 370 ? 12.025 -14.073 1.460 1.00 98.00 370 GLN A CA 1
ATOM 2771 C C . GLN A 1 370 ? 13.544 -13.948 1.247 1.00 98.00 370 GLN A C 1
ATOM 2773 O O . GLN A 1 370 ? 14.185 -14.912 0.821 1.00 98.00 370 GLN A O 1
ATOM 2778 N N . LEU A 1 371 ? 14.147 -12.803 1.586 1.00 97.88 371 LEU A N 1
ATOM 2779 C CA . LEU A 1 371 ? 15.599 -12.588 1.503 1.00 97.88 371 LEU A CA 1
ATOM 2780 C C . LEU A 1 371 ? 16.407 -13.450 2.488 1.00 97.88 371 LEU A C 1
ATOM 2782 O O . LEU A 1 371 ? 17.575 -13.737 2.221 1.00 97.88 371 LEU A O 1
ATOM 2786 N N . HIS A 1 372 ? 15.798 -13.901 3.588 1.00 98.19 372 HIS A N 1
ATOM 2787 C CA . HIS A 1 372 ? 16.398 -14.878 4.504 1.00 98.19 372 HIS A CA 1
ATOM 2788 C C . HIS A 1 372 ? 16.219 -16.335 4.030 1.00 98.19 372 HIS A C 1
ATOM 2790 O O . HIS A 1 372 ? 16.815 -17.257 4.600 1.00 98.19 372 HIS A O 1
ATOM 2796 N N . GLY A 1 373 ? 15.410 -16.570 2.991 1.00 96.81 373 GLY A N 1
ATOM 2797 C CA . GLY A 1 373 ? 15.093 -17.900 2.476 1.00 96.81 373 GLY A CA 1
ATOM 2798 C C . GLY A 1 373 ? 14.532 -18.815 3.566 1.00 96.81 373 GLY A C 1
ATOM 2799 O O . GLY A 1 373 ? 13.729 -18.396 4.396 1.00 96.81 373 GLY A O 1
ATOM 2800 N N . GLY A 1 374 ? 15.000 -20.066 3.610 1.00 96.25 374 GLY A N 1
ATOM 2801 C CA . GLY A 1 374 ? 14.542 -21.043 4.606 1.00 96.25 374 GLY A CA 1
ATOM 2802 C C . GLY A 1 374 ? 14.707 -20.590 6.063 1.00 96.25 374 GLY A C 1
ATOM 2803 O O . GLY A 1 374 ? 13.883 -20.951 6.894 1.00 96.25 374 GLY A O 1
ATOM 2804 N N . TYR A 1 375 ? 15.707 -19.753 6.375 1.00 96.44 375 TYR A N 1
ATOM 2805 C CA . TYR A 1 375 ? 15.905 -19.226 7.733 1.00 96.44 375 TYR A CA 1
ATOM 2806 C C . TYR A 1 375 ? 14.819 -18.239 8.143 1.00 96.44 375 TYR A C 1
ATOM 2808 O O . TYR A 1 375 ? 14.441 -18.211 9.308 1.00 96.44 375 TYR A O 1
ATOM 2816 N N . GLY A 1 376 ? 14.286 -17.465 7.194 1.00 96.62 376 GLY A N 1
ATOM 2817 C CA . GLY A 1 376 ? 13.209 -16.518 7.471 1.00 96.62 376 GLY A CA 1
ATOM 2818 C C . GLY A 1 376 ? 11.932 -17.203 7.958 1.00 96.62 376 GLY A C 1
ATOM 2819 O O . GLY A 1 376 ? 11.143 -16.596 8.675 1.00 96.62 376 GLY A O 1
ATOM 2820 N N . TYR A 1 377 ? 11.758 -18.481 7.613 1.00 97.12 377 TYR A N 1
ATOM 2821 C CA . TYR A 1 377 ? 10.620 -19.297 8.026 1.00 97.12 377 TYR A CA 1
ATOM 2822 C C . TYR A 1 377 ? 10.824 -20.003 9.380 1.00 97.12 377 TYR A C 1
ATOM 2824 O O . TYR A 1 377 ? 9.887 -20.587 9.922 1.00 97.12 377 TYR A O 1
ATOM 2832 N N . LEU A 1 378 ? 12.036 -19.961 9.946 1.00 95.81 378 LEU A N 1
ATOM 2833 C CA . LEU A 1 378 ? 12.328 -20.530 11.260 1.00 95.81 378 LEU A CA 1
ATOM 2834 C C . LEU A 1 378 ? 11.985 -19.531 12.366 1.00 95.81 378 LEU A C 1
ATOM 2836 O O . LEU A 1 378 ? 12.276 -18.338 12.263 1.00 95.81 378 LEU A O 1
ATOM 2840 N N . LYS A 1 379 ? 11.440 -20.041 13.474 1.00 93.19 379 LYS A N 1
ATOM 2841 C CA . LYS A 1 379 ? 11.124 -19.223 14.651 1.00 93.19 379 LYS A CA 1
ATOM 2842 C C . LYS A 1 379 ? 12.351 -18.596 15.319 1.00 93.19 379 LYS A C 1
ATOM 2844 O O . LYS A 1 379 ? 12.208 -17.580 15.981 1.00 93.19 379 LYS A O 1
ATOM 2849 N N . ASP A 1 380 ? 13.547 -19.129 15.079 1.00 92.12 380 ASP A N 1
ATOM 2850 C CA . ASP A 1 380 ? 14.799 -18.569 15.605 1.00 92.12 380 ASP A CA 1
ATOM 2851 C C . ASP A 1 380 ? 15.151 -17.195 15.000 1.00 92.12 380 ASP A C 1
ATOM 2853 O O . ASP A 1 380 ? 15.957 -16.450 15.560 1.00 92.12 380 ASP A O 1
ATOM 2857 N N . TYR A 1 381 ? 14.553 -16.832 13.857 1.00 93.50 381 TYR A N 1
ATOM 2858 C CA . TYR A 1 381 ? 14.792 -15.557 13.184 1.00 93.50 381 TYR A CA 1
ATOM 2859 C C . TYR A 1 381 ? 13.628 -14.601 13.406 1.00 93.50 381 TYR A C 1
ATOM 2861 O O . TYR A 1 381 ? 12.523 -14.835 12.927 1.00 93.50 381 TYR A O 1
ATOM 2869 N N . LYS A 1 382 ? 13.906 -13.451 14.028 1.00 90.94 382 LYS A N 1
ATOM 2870 C CA . LYS A 1 382 ? 12.917 -12.419 14.397 1.00 90.94 382 LYS A CA 1
ATOM 2871 C C . LYS A 1 382 ? 11.993 -11.963 13.258 1.00 90.94 382 LYS A C 1
ATOM 2873 O O . LYS A 1 382 ? 10.891 -11.495 13.526 1.00 90.94 382 LYS A O 1
ATOM 2878 N N . ILE A 1 383 ? 12.413 -12.116 11.998 1.00 95.31 383 ILE A N 1
ATOM 2879 C CA . ILE A 1 383 ? 11.646 -11.681 10.826 1.00 95.31 383 ILE A CA 1
ATOM 2880 C C . ILE A 1 383 ? 10.247 -12.303 10.745 1.00 95.31 383 ILE A C 1
ATOM 2882 O O . ILE A 1 383 ? 9.289 -11.618 10.392 1.00 95.31 383 ILE A O 1
ATOM 2886 N N . ASN A 1 384 ? 10.103 -13.566 11.159 1.00 94.94 384 ASN A N 1
ATOM 2887 C CA . ASN A 1 384 ? 8.802 -14.231 11.180 1.00 94.94 384 ASN A CA 1
ATOM 2888 C C . ASN A 1 384 ? 7.827 -13.553 12.166 1.00 94.94 384 ASN A C 1
ATOM 2890 O O . ASN A 1 384 ? 6.628 -13.500 11.899 1.00 94.94 384 ASN A O 1
ATOM 2894 N N . VAL A 1 385 ? 8.331 -13.020 13.289 1.00 97.69 385 VAL A N 1
ATOM 2895 C CA . VAL A 1 385 ? 7.519 -12.315 14.293 1.00 97.69 385 VAL A CA 1
ATOM 2896 C C . VAL A 1 385 ? 7.045 -10.981 13.731 1.00 97.69 385 VAL A C 1
ATOM 2898 O O . VAL A 1 385 ? 5.849 -10.706 13.771 1.00 97.69 385 VAL A O 1
ATOM 2901 N N . TYR A 1 386 ? 7.943 -10.191 13.126 1.00 98.50 386 TYR A N 1
ATOM 2902 C CA . TYR A 1 386 ? 7.571 -8.916 12.499 1.00 98.50 386 TYR A CA 1
ATOM 2903 C C . TYR A 1 386 ? 6.512 -9.100 11.409 1.00 98.50 386 TYR A C 1
ATOM 2905 O O . TYR A 1 386 ? 5.548 -8.340 11.377 1.00 98.50 386 TYR A O 1
ATOM 2913 N N . LEU A 1 387 ? 6.636 -10.133 10.566 1.00 98.31 387 LEU A N 1
ATOM 2914 C CA . LEU A 1 387 ? 5.630 -10.457 9.551 1.00 98.31 387 LEU A CA 1
ATOM 2915 C C . LEU A 1 387 ? 4.253 -10.731 10.175 1.00 98.31 387 LEU A C 1
ATOM 2917 O O . LEU A 1 387 ? 3.247 -10.148 9.760 1.00 98.31 387 LEU A O 1
ATOM 2921 N N . ARG A 1 388 ? 4.202 -11.634 11.162 1.00 98.56 388 ARG A N 1
ATOM 2922 C CA . ARG A 1 388 ? 2.949 -12.046 11.814 1.00 98.56 388 ARG A CA 1
ATOM 2923 C C . ARG A 1 388 ? 2.298 -10.888 12.563 1.00 98.56 388 ARG A C 1
ATOM 2925 O O . ARG A 1 388 ? 1.081 -10.731 12.480 1.00 98.56 388 ARG A O 1
ATOM 2932 N N . ASP A 1 389 ? 3.096 -10.062 13.232 1.00 98.69 389 ASP A N 1
ATOM 2933 C CA . ASP A 1 389 ? 2.622 -8.878 13.945 1.00 98.69 389 ASP A CA 1
ATOM 2934 C C . ASP A 1 389 ? 2.142 -7.785 12.981 1.00 98.69 389 ASP A C 1
ATOM 2936 O O . ASP A 1 389 ? 1.058 -7.237 13.166 1.00 98.69 389 ASP A O 1
ATOM 2940 N N . ALA A 1 390 ? 2.881 -7.497 11.906 1.00 98.19 390 ALA A N 1
ATOM 2941 C CA . ALA A 1 390 ? 2.492 -6.478 10.929 1.00 98.19 390 ALA A CA 1
ATOM 2942 C C . ALA A 1 390 ? 1.217 -6.856 10.156 1.00 98.19 390 ALA A C 1
ATOM 2944 O O . ALA A 1 390 ? 0.462 -5.978 9.729 1.00 98.19 390 ALA A O 1
ATOM 2945 N N . ARG A 1 391 ? 0.924 -8.156 9.997 1.00 98.56 391 ARG A N 1
ATOM 2946 C CA . ARG A 1 391 ? -0.252 -8.621 9.245 1.00 98.56 391 ARG A CA 1
ATOM 2947 C C . ARG A 1 391 ? -1.564 -8.077 9.806 1.00 98.56 391 ARG A C 1
ATOM 2949 O O . ARG A 1 391 ? -2.460 -7.740 9.025 1.00 98.56 391 ARG A O 1
ATOM 2956 N N . VAL A 1 392 ? -1.704 -8.012 11.130 1.00 98.38 392 VAL A N 1
ATOM 2957 C CA . VAL A 1 392 ? -2.966 -7.611 11.774 1.00 98.38 392 VAL A CA 1
ATOM 2958 C C . VAL A 1 392 ? -3.217 -6.102 11.673 1.00 98.38 392 VAL A C 1
ATOM 2960 O O . VAL A 1 392 ? -4.364 -5.661 11.727 1.00 98.38 392 VAL A O 1
ATOM 2963 N N . HIS A 1 393 ? -2.183 -5.298 11.409 1.00 98.62 393 HIS A N 1
ATOM 2964 C CA . HIS A 1 393 ? -2.315 -3.846 11.254 1.00 98.62 393 HIS A CA 1
ATOM 2965 C C . HIS A 1 393 ? -3.180 -3.455 10.044 1.00 98.62 393 HIS A C 1
ATOM 2967 O O . HIS A 1 393 ? -3.822 -2.408 10.047 1.00 98.62 393 HIS A O 1
ATOM 2973 N N . ARG A 1 394 ? -3.274 -4.326 9.030 1.00 98.06 394 ARG A N 1
ATOM 2974 C CA . ARG A 1 394 ? -4.175 -4.158 7.873 1.00 98.06 394 ARG A CA 1
ATOM 2975 C C . ARG A 1 394 ? -5.659 -4.339 8.237 1.00 98.06 394 ARG A C 1
ATOM 2977 O O . ARG A 1 394 ? -6.529 -3.938 7.474 1.00 98.06 394 ARG A O 1
ATOM 2984 N N . ILE A 1 395 ? -5.949 -4.919 9.405 1.00 97.69 395 ILE A N 1
ATOM 2985 C CA . ILE A 1 395 ? -7.299 -5.265 9.881 1.00 97.69 395 ILE A CA 1
ATOM 2986 C C . ILE A 1 395 ? -7.775 -4.282 10.965 1.00 97.69 395 ILE A C 1
ATOM 2988 O O . ILE A 1 395 ? -8.923 -3.852 10.948 1.00 97.69 395 ILE A O 1
ATOM 2992 N N . LEU A 1 396 ? -6.902 -3.920 11.907 1.00 94.44 396 LEU A N 1
ATOM 2993 C CA . LEU A 1 396 ? -7.254 -3.089 13.066 1.00 94.44 396 LEU A CA 1
ATOM 2994 C C . LEU A 1 396 ? -7.268 -1.586 12.745 1.00 94.44 396 LEU A C 1
ATOM 2996 O O . LEU A 1 396 ? -6.750 -1.161 11.713 1.00 94.44 396 LEU A O 1
ATOM 3000 N N . GLU A 1 397 ? -7.861 -0.791 13.648 1.00 92.12 397 GLU A N 1
ATOM 3001 C CA . GLU A 1 397 ? -8.052 0.670 13.503 1.00 92.12 397 GLU A CA 1
ATOM 3002 C C . GLU A 1 397 ? -8.858 1.060 12.240 1.00 92.12 397 GLU A C 1
ATOM 3004 O O . GLU A 1 397 ? -8.679 2.125 11.632 1.00 92.12 397 GLU A O 1
ATOM 3009 N N . GLY A 1 398 ? -9.772 0.161 11.858 1.00 88.94 398 GLY A N 1
ATOM 3010 C CA . GLY A 1 398 ? -10.472 0.132 10.576 1.00 88.94 398 GLY A CA 1
ATOM 3011 C C . GLY A 1 398 ? -9.682 -0.679 9.553 1.00 88.94 398 GLY A C 1
ATOM 3012 O O . GLY A 1 398 ? -8.521 -0.373 9.285 1.00 88.94 398 GLY A O 1
ATOM 3013 N N . THR A 1 399 ? -10.298 -1.701 8.957 1.00 94.12 399 THR A N 1
ATOM 3014 C CA . THR A 1 399 ? -9.649 -2.502 7.910 1.00 94.12 399 THR A CA 1
ATOM 3015 C C . THR A 1 399 ? -9.214 -1.622 6.737 1.00 94.12 399 THR A C 1
ATOM 3017 O O . THR A 1 399 ? -9.701 -0.497 6.561 1.00 94.12 399 THR A O 1
ATOM 3020 N N . ASN A 1 400 ? -8.281 -2.106 5.925 1.00 91.94 400 ASN A N 1
ATOM 3021 C CA . ASN A 1 400 ? -7.820 -1.360 4.755 1.00 91.94 400 ASN A CA 1
ATOM 3022 C C . ASN A 1 400 ? -8.961 -1.090 3.756 1.00 91.94 400 ASN A C 1
ATOM 3024 O O . ASN A 1 400 ? -9.001 -0.011 3.171 1.00 91.94 400 ASN A O 1
ATOM 3028 N N . GLU A 1 401 ? -9.954 -1.975 3.679 1.00 89.75 401 GLU A N 1
ATOM 3029 C CA . GLU A 1 401 ? -11.196 -1.777 2.923 1.00 89.75 401 GLU A CA 1
ATOM 3030 C C . GLU A 1 401 ? -12.005 -0.606 3.505 1.00 89.75 401 GLU A C 1
ATOM 3032 O O . GLU A 1 401 ? -12.271 0.366 2.806 1.00 89.75 401 GLU A O 1
ATOM 3037 N N . THR A 1 402 ? -12.271 -0.596 4.819 1.00 80.12 402 THR A N 1
ATOM 3038 C CA . THR A 1 402 ? -12.987 0.535 5.453 1.00 80.12 402 THR A CA 1
ATOM 3039 C C . THR A 1 402 ? -12.222 1.860 5.379 1.00 80.12 402 THR A C 1
ATOM 3041 O O . THR A 1 402 ? -12.818 2.935 5.387 1.00 80.12 402 THR A O 1
ATOM 3044 N N . SER A 1 403 ? -10.890 1.806 5.323 1.00 75.31 403 SER A N 1
ATOM 3045 C CA . SER A 1 403 ? -10.048 2.994 5.165 1.00 75.31 403 SER A CA 1
ATOM 3046 C C . SER A 1 403 ? -10.129 3.553 3.743 1.00 75.31 403 SER A C 1
ATOM 3048 O O . SER A 1 403 ? -10.023 4.766 3.572 1.00 75.31 403 SER A O 1
ATOM 3050 N N . ALA A 1 404 ? -10.347 2.692 2.744 1.00 50.41 404 ALA A N 1
ATOM 3051 C CA . ALA A 1 404 ? -10.592 3.090 1.361 1.00 50.41 404 ALA A CA 1
ATOM 3052 C C . ALA A 1 404 ? -11.992 3.705 1.166 1.00 50.41 404 ALA A C 1
ATOM 3054 O O . ALA A 1 404 ? -12.152 4.584 0.320 1.00 50.41 404 ALA A O 1
ATOM 3055 N N . ASP A 1 405 ? -12.964 3.301 1.989 1.00 50.69 405 ASP A N 1
ATOM 3056 C CA . ASP A 1 405 ? -14.345 3.795 1.949 1.00 50.69 405 ASP A CA 1
ATOM 3057 C C . ASP A 1 405 ? -14.539 5.190 2.563 1.00 50.69 405 ASP A C 1
ATOM 3059 O O . ASP A 1 405 ? -15.613 5.774 2.408 1.00 50.69 405 ASP A O 1
ATOM 3063 N N . LEU A 1 406 ? -13.539 5.770 3.249 1.00 57.78 406 LEU A N 1
ATOM 3064 C CA . LEU A 1 406 ? -13.646 7.154 3.724 1.00 57.78 406 LEU A CA 1
ATOM 3065 C C . LEU A 1 406 ? -13.680 8.102 2.509 1.00 57.78 406 LEU A C 1
ATOM 3067 O O . LEU A 1 406 ? -12.657 8.264 1.836 1.00 57.78 406 LEU A O 1
ATOM 3071 N N . PRO A 1 407 ? -14.817 8.766 2.215 1.00 41.09 407 PRO A N 1
ATOM 3072 C CA . PRO A 1 407 ? -14.915 9.597 1.031 1.00 41.09 407 PRO A CA 1
ATOM 3073 C C . PRO A 1 407 ? -13.952 10.784 1.160 1.00 41.09 407 PRO A C 1
ATOM 3075 O O . PRO A 1 407 ? -13.928 11.436 2.213 1.00 41.09 407 PRO A O 1
ATOM 3078 N N . PRO A 1 408 ? -13.200 11.142 0.103 1.00 41.50 408 PRO A N 1
ATOM 3079 C CA . PRO A 1 408 ? -12.587 12.456 0.053 1.00 41.50 408 PRO A CA 1
ATOM 3080 C C . PRO A 1 408 ? -13.730 13.470 0.117 1.00 41.50 408 PRO A C 1
ATOM 3082 O O . PRO A 1 408 ? -14.568 13.529 -0.786 1.00 41.50 408 PRO A O 1
ATOM 3085 N N . ARG A 1 409 ? -13.810 14.242 1.206 1.00 40.84 409 ARG A N 1
ATOM 3086 C CA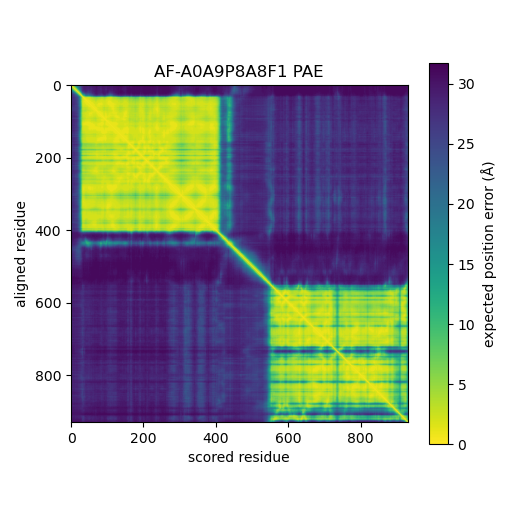 . ARG A 1 409 ? -14.707 15.396 1.281 1.00 40.84 409 ARG A CA 1
ATOM 3087 C C . ARG A 1 409 ? -14.195 16.440 0.294 1.00 40.84 409 ARG A C 1
ATOM 3089 O O . ARG A 1 409 ? -13.489 17.364 0.670 1.00 40.84 409 ARG A O 1
ATOM 3096 N N . TYR A 1 410 ? -14.531 16.287 -0.981 1.00 35.41 410 TYR A N 1
ATOM 3097 C CA . TYR A 1 410 ? -14.445 17.400 -1.909 1.00 35.41 410 TYR A CA 1
ATOM 3098 C C . TYR A 1 410 ? -15.522 18.406 -1.494 1.00 35.41 410 TYR A C 1
ATOM 3100 O O . TYR A 1 410 ? -16.693 18.026 -1.408 1.00 35.41 410 TYR A O 1
ATOM 3108 N N . PRO A 1 411 ? -15.175 19.670 -1.202 1.00 34.25 411 PRO A N 1
ATOM 3109 C CA . PRO A 1 411 ? -16.189 20.689 -1.011 1.00 34.25 411 PRO A CA 1
ATOM 3110 C C . PRO A 1 411 ? -16.967 20.835 -2.323 1.00 34.25 411 PRO A C 1
ATOM 3112 O O . PRO A 1 411 ? -16.438 21.284 -3.340 1.00 34.25 411 PRO A O 1
ATOM 3115 N N . HIS A 1 412 ? -18.231 20.416 -2.318 1.00 29.11 412 HIS A N 1
ATOM 3116 C CA . HIS A 1 412 ? -19.153 20.735 -3.395 1.00 29.11 412 HIS A CA 1
ATOM 3117 C C . HIS A 1 412 ? -19.440 22.247 -3.372 1.00 29.11 412 HIS A C 1
ATOM 3119 O O . HIS A 1 412 ? -19.932 22.782 -2.384 1.00 29.11 412 HIS A O 1
ATOM 3125 N N . SER A 1 413 ? -19.125 22.895 -4.498 1.00 29.91 413 SER A N 1
ATOM 3126 C CA . SER A 1 413 ? -19.586 24.211 -4.967 1.00 29.91 413 SER A CA 1
ATOM 3127 C C . SER A 1 413 ? -19.363 25.442 -4.073 1.00 29.91 413 SER A C 1
ATOM 3129 O O . SER A 1 413 ? -20.214 25.803 -3.266 1.00 29.91 413 SER A O 1
ATOM 3131 N N . SER A 1 414 ? -18.341 26.227 -4.417 1.00 25.95 414 SER A N 1
ATOM 3132 C CA . SER A 1 414 ? -18.546 27.639 -4.767 1.00 25.95 414 SER A CA 1
ATOM 3133 C C . SER A 1 414 ? -17.436 28.121 -5.707 1.00 25.95 414 SER A C 1
ATOM 3135 O O . SER A 1 414 ? -16.242 27.969 -5.467 1.00 25.95 414 SER A O 1
ATOM 3137 N N . THR A 1 415 ? -17.854 28.656 -6.846 1.00 34.09 415 THR A N 1
ATOM 3138 C CA . THR A 1 415 ? -17.029 29.417 -7.779 1.00 34.09 415 THR A CA 1
ATOM 3139 C C . THR A 1 415 ? -16.564 30.717 -7.123 1.00 34.09 415 THR A C 1
ATOM 3141 O O . THR A 1 415 ? -17.388 31.607 -6.919 1.00 34.09 415 THR A O 1
ATOM 3144 N N . SER A 1 416 ? -15.264 30.870 -6.868 1.00 27.44 416 SER A N 1
ATOM 3145 C CA . SER A 1 416 ? -14.602 32.182 -6.838 1.00 27.44 416 SER A CA 1
ATOM 3146 C C . SER A 1 416 ? -13.075 32.060 -6.973 1.00 27.44 416 SER A C 1
ATOM 3148 O O . SER A 1 416 ? -12.391 31.442 -6.170 1.00 27.44 416 SER A O 1
ATOM 3150 N N . SER A 1 417 ? -12.569 32.677 -8.042 1.00 27.70 417 SER A N 1
ATOM 3151 C CA . SER A 1 417 ? -11.321 33.450 -8.103 1.00 27.70 417 SER A CA 1
ATOM 3152 C C . SER A 1 417 ? -10.022 32.817 -7.574 1.00 27.70 417 SER A C 1
ATOM 3154 O O . SER A 1 417 ? -9.649 32.954 -6.412 1.00 27.70 417 SER A O 1
ATOM 3156 N N . LEU A 1 418 ? -9.246 32.254 -8.504 1.00 32.56 418 LEU A N 1
ATOM 3157 C CA . LEU A 1 418 ? -7.804 32.032 -8.373 1.00 32.56 418 LEU A CA 1
ATOM 3158 C C . LEU A 1 418 ? -7.059 33.370 -8.226 1.00 32.56 418 LEU A C 1
ATOM 3160 O O . LEU A 1 418 ? -6.826 34.045 -9.222 1.00 32.56 418 LEU A O 1
ATOM 3164 N N . THR A 1 419 ? -6.630 33.708 -7.008 1.00 29.72 419 THR A N 1
ATOM 3165 C CA . THR A 1 419 ? -5.488 34.610 -6.749 1.00 29.72 419 THR A CA 1
ATOM 3166 C C . THR A 1 419 ? -5.034 34.477 -5.296 1.00 29.72 419 THR A C 1
ATOM 3168 O O . THR A 1 419 ? -5.685 35.014 -4.408 1.00 29.72 419 THR A O 1
ATOM 3171 N N . THR A 1 420 ? -3.929 33.766 -5.049 1.00 27.70 420 THR A N 1
ATOM 3172 C CA . THR A 1 420 ? -2.765 34.186 -4.228 1.00 27.70 420 THR A CA 1
ATOM 3173 C C . THR A 1 420 ? -1.820 32.997 -4.034 1.00 27.70 420 THR A C 1
ATOM 3175 O O . THR A 1 420 ? -2.202 31.947 -3.529 1.00 27.70 420 THR A O 1
ATOM 3178 N N . LEU A 1 421 ? -0.569 33.164 -4.470 1.00 29.30 421 LEU A N 1
ATOM 3179 C CA . LEU A 1 421 ? 0.547 32.295 -4.101 1.00 29.30 421 LEU A CA 1
ATOM 3180 C C . LEU A 1 421 ? 0.748 32.388 -2.582 1.00 29.30 421 LEU A C 1
ATOM 3182 O O . LEU A 1 421 ? 1.000 33.476 -2.068 1.00 29.30 421 LEU A O 1
ATOM 3186 N N . ALA A 1 422 ? 0.633 31.262 -1.877 1.00 27.53 422 ALA A N 1
ATOM 3187 C CA . ALA A 1 422 ? 0.975 31.180 -0.464 1.00 27.53 422 ALA A CA 1
ATOM 3188 C C . ALA A 1 422 ? 2.501 31.273 -0.284 1.00 27.53 422 ALA A C 1
ATOM 3190 O O . ALA A 1 422 ? 3.264 30.516 -0.887 1.00 27.53 422 ALA A O 1
ATOM 3191 N N . SER A 1 423 ? 2.921 32.231 0.539 1.00 26.31 423 SER A N 1
ATOM 3192 C CA . SER A 1 423 ? 4.283 32.429 1.043 1.00 26.31 423 SER A CA 1
ATOM 3193 C C . SER A 1 423 ? 4.805 31.207 1.823 1.00 26.31 423 SER A C 1
ATOM 3195 O O . SER A 1 423 ? 3.999 30.420 2.325 1.00 26.31 423 SER A O 1
ATOM 3197 N N . PRO A 1 424 ? 6.136 31.042 1.975 1.00 27.47 424 PRO A N 1
ATOM 3198 C CA . PRO A 1 424 ? 6.706 29.970 2.793 1.00 27.47 424 PRO A CA 1
ATOM 3199 C C . PRO A 1 424 ? 6.271 30.091 4.268 1.00 27.47 424 PRO A C 1
ATOM 3201 O O . PRO A 1 424 ? 6.026 31.207 4.738 1.00 27.47 424 PRO A O 1
ATOM 3204 N N . PRO A 1 425 ? 6.174 28.970 5.011 1.00 31.86 425 PRO A N 1
ATOM 3205 C CA . PRO A 1 425 ? 5.744 28.988 6.405 1.00 31.86 425 PRO A CA 1
ATOM 3206 C C . PRO A 1 425 ? 6.752 29.739 7.299 1.00 31.86 425 PRO A C 1
ATOM 3208 O O . PRO A 1 425 ? 7.959 29.679 7.041 1.00 31.86 425 PRO A O 1
ATOM 3211 N N . PRO A 1 426 ? 6.288 30.441 8.351 1.00 26.80 426 PRO A N 1
ATOM 3212 C CA . PRO A 1 426 ? 7.161 31.121 9.299 1.00 26.80 426 PRO A CA 1
ATOM 3213 C C . PRO A 1 426 ? 7.961 30.128 10.155 1.00 26.80 426 PRO A C 1
ATOM 3215 O O . PRO A 1 426 ? 7.532 29.007 10.423 1.00 26.80 426 PRO A O 1
ATOM 3218 N N . SER A 1 427 ? 9.140 30.573 10.588 1.00 27.30 427 SER A N 1
ATOM 3219 C CA . SER A 1 427 ? 10.061 29.872 11.484 1.00 27.30 427 SER A CA 1
ATOM 3220 C C . SER A 1 427 ? 9.388 29.407 12.781 1.00 27.30 427 SER A C 1
ATOM 3222 O O . SER A 1 427 ? 8.727 30.198 13.456 1.00 27.30 427 SER A O 1
ATOM 3224 N N . TYR A 1 428 ? 9.615 28.141 13.136 1.00 33.34 428 TYR A N 1
ATOM 3225 C CA . TYR A 1 428 ? 9.131 27.484 14.350 1.00 33.34 428 TYR A CA 1
ATOM 3226 C C . TYR A 1 428 ? 9.594 28.194 15.631 1.00 33.34 428 TYR A C 1
ATOM 3228 O O . TYR A 1 428 ? 10.788 28.414 15.831 1.00 33.34 428 TYR A O 1
ATOM 3236 N N . ALA A 1 429 ? 8.653 28.480 16.532 1.00 25.22 429 ALA A N 1
ATOM 3237 C CA . ALA A 1 429 ? 8.952 28.692 17.944 1.00 25.22 429 ALA A CA 1
ATOM 3238 C C . ALA A 1 429 ? 9.019 27.317 18.629 1.00 25.22 429 ALA A C 1
ATOM 3240 O O . ALA A 1 429 ? 8.080 26.529 18.533 1.00 25.22 429 ALA A O 1
ATOM 3241 N N . ALA A 1 430 ? 10.146 27.019 19.275 1.00 26.39 430 ALA A N 1
ATOM 3242 C CA . ALA A 1 430 ? 10.379 25.762 19.977 1.00 26.39 430 ALA A CA 1
ATOM 3243 C C . ALA A 1 430 ? 9.426 25.608 21.176 1.00 26.39 430 ALA A C 1
ATOM 3245 O O . ALA A 1 430 ? 9.419 26.449 22.076 1.00 26.39 430 ALA A O 1
ATOM 3246 N N . ALA A 1 431 ? 8.659 24.517 21.214 1.00 34.38 431 ALA A N 1
ATOM 3247 C CA . ALA A 1 431 ? 8.078 24.028 22.458 1.00 34.38 431 ALA A CA 1
ATOM 3248 C C . ALA A 1 431 ? 9.207 23.378 23.273 1.00 34.38 431 ALA A C 1
ATOM 3250 O O . ALA A 1 431 ? 9.913 22.511 22.768 1.00 34.38 431 ALA A O 1
ATOM 3251 N N . GLN A 1 432 ? 9.434 23.838 24.503 1.00 32.38 432 GLN A N 1
ATOM 3252 C CA . GLN A 1 432 ? 10.495 23.303 25.357 1.00 32.38 432 GLN A CA 1
ATOM 3253 C C . GLN A 1 432 ? 10.138 21.895 25.858 1.00 32.38 432 GLN A C 1
ATOM 3255 O O . GLN A 1 432 ? 9.061 21.700 26.412 1.00 32.38 432 GLN A O 1
ATOM 3260 N N . LEU A 1 433 ? 11.082 20.951 25.748 1.00 35.94 433 LEU A N 1
ATOM 3261 C CA . LEU A 1 433 ? 11.012 19.621 26.370 1.00 35.94 433 LEU A CA 1
ATOM 3262 C C . LEU A 1 433 ? 10.613 19.677 27.867 1.00 35.94 433 LEU A C 1
ATOM 3264 O O . LEU A 1 433 ? 11.244 20.446 28.618 1.00 35.94 433 LEU A O 1
ATOM 3268 N N . PRO A 1 434 ? 9.670 18.820 28.314 1.00 45.06 434 PRO A N 1
ATOM 3269 C CA . PRO A 1 434 ? 9.261 18.673 29.711 1.00 45.06 434 PRO A CA 1
ATOM 3270 C C . PRO A 1 434 ? 10.405 18.324 30.672 1.00 45.06 434 PRO A C 1
ATOM 3272 O O . PRO A 1 434 ? 11.360 17.613 30.342 1.00 45.06 434 PRO A O 1
ATOM 3275 N N . SER A 1 435 ? 10.285 18.775 31.919 1.00 42.28 435 SER A N 1
ATOM 3276 C CA . SER A 1 435 ? 11.307 18.670 32.972 1.00 42.28 435 SER A CA 1
ATOM 3277 C C . SER A 1 435 ? 11.670 17.231 33.379 1.00 42.28 435 SER A C 1
ATOM 3279 O O . SER A 1 435 ? 12.810 16.992 33.781 1.00 42.28 435 SER A O 1
ATOM 3281 N N . LYS A 1 436 ? 10.767 16.251 33.214 1.00 45.53 436 LYS A N 1
ATOM 3282 C CA . LYS A 1 436 ? 11.047 14.827 33.503 1.00 45.53 436 LYS A CA 1
ATOM 3283 C C . LYS A 1 436 ? 12.025 14.185 32.507 1.00 45.53 436 LYS A C 1
ATOM 3285 O O . LYS A 1 436 ? 12.887 13.420 32.932 1.00 45.53 436 LYS A O 1
ATOM 3290 N N . VAL A 1 437 ? 11.955 14.541 31.220 1.00 43.34 437 VAL A N 1
ATOM 3291 C CA . VAL A 1 437 ? 12.874 14.029 30.180 1.00 43.34 437 VAL A CA 1
ATOM 3292 C C . VAL A 1 437 ? 14.274 14.624 30.367 1.00 43.34 437 VAL A C 1
ATOM 3294 O O . VAL A 1 437 ? 15.271 13.903 30.332 1.00 43.34 437 VAL A O 1
ATOM 3297 N N . LYS A 1 438 ? 14.360 15.917 30.709 1.00 43.69 438 LYS A N 1
ATOM 3298 C CA . LYS A 1 438 ? 15.629 16.590 31.048 1.00 43.69 438 LYS A CA 1
ATOM 3299 C C . LYS A 1 438 ? 16.313 16.004 32.291 1.00 43.69 438 LYS A C 1
ATOM 3301 O O . LYS A 1 438 ? 17.535 15.880 32.305 1.00 43.69 438 LYS A O 1
ATOM 3306 N N . ALA A 1 439 ? 15.548 15.603 33.312 1.00 43.28 439 ALA A N 1
ATOM 3307 C CA . ALA A 1 439 ? 16.095 15.052 34.557 1.00 43.28 439 ALA A CA 1
ATOM 3308 C C . ALA A 1 439 ? 16.788 13.683 34.383 1.00 43.28 439 ALA A C 1
ATOM 3310 O O . ALA A 1 439 ? 17.677 13.343 35.167 1.00 43.28 439 ALA A O 1
ATOM 3311 N N . PHE A 1 440 ? 16.423 12.906 33.356 1.00 39.78 440 PHE A N 1
ATOM 3312 C CA . PHE A 1 440 ? 17.070 11.626 33.049 1.00 39.78 440 PHE A CA 1
ATOM 3313 C C . PHE A 1 440 ? 18.415 11.815 32.328 1.00 39.78 440 PHE A C 1
ATOM 3315 O O . PHE A 1 440 ? 19.392 11.149 32.675 1.00 39.78 440 PHE A O 1
ATOM 3322 N N . PHE A 1 441 ? 18.527 12.798 31.424 1.00 36.50 441 PHE A N 1
ATOM 3323 C CA . PHE A 1 441 ? 19.798 13.136 30.763 1.00 36.50 441 PHE A CA 1
ATOM 3324 C C . PHE A 1 441 ? 20.899 13.552 31.749 1.00 36.50 441 PHE A C 1
ATOM 3326 O O . PHE A 1 441 ? 22.078 13.312 31.498 1.00 36.50 441 PHE A O 1
ATOM 3333 N N . THR A 1 442 ? 20.530 14.100 32.910 1.00 39.09 442 THR A N 1
ATOM 3334 C CA . THR A 1 442 ? 21.494 14.442 33.968 1.00 39.09 442 THR A CA 1
ATOM 3335 C C . THR A 1 442 ? 21.895 13.245 34.843 1.00 39.09 442 THR A C 1
ATOM 3337 O O . THR A 1 442 ? 22.931 13.300 35.499 1.00 39.09 442 THR A O 1
ATOM 3340 N N . LYS A 1 443 ? 21.113 12.154 34.872 1.00 34.19 443 LYS A N 1
ATOM 3341 C CA . LYS A 1 443 ? 21.345 11.000 35.765 1.00 34.19 443 LYS A CA 1
ATOM 3342 C C . LYS A 1 443 ? 21.967 9.776 35.089 1.00 34.19 443 LYS A C 1
ATOM 3344 O O . LYS A 1 443 ? 22.614 8.994 35.780 1.00 34.19 443 LYS A O 1
ATOM 3349 N N . THR A 1 444 ? 21.840 9.619 33.774 1.00 30.53 444 THR A N 1
ATOM 3350 C CA . THR A 1 444 ? 22.270 8.386 33.075 1.00 30.53 444 THR A CA 1
ATOM 3351 C C . THR A 1 444 ? 23.698 8.463 32.508 1.00 30.53 444 THR A C 1
ATOM 3353 O O . THR A 1 444 ? 24.242 7.461 32.060 1.00 30.53 444 THR A O 1
ATOM 3356 N N . LEU A 1 445 ? 24.361 9.623 32.600 1.00 30.69 445 LEU A N 1
ATOM 3357 C CA . LEU A 1 445 ? 25.763 9.813 32.186 1.00 30.69 445 LEU A CA 1
ATOM 3358 C C . LEU A 1 445 ? 26.794 9.698 33.327 1.00 30.69 445 LEU A C 1
ATOM 3360 O O . LEU A 1 445 ? 27.984 9.893 33.094 1.00 30.69 445 LEU A O 1
ATOM 3364 N N . VAL A 1 446 ? 26.376 9.338 34.547 1.00 32.75 446 VAL A N 1
ATOM 3365 C CA . VAL A 1 446 ? 27.291 9.104 35.677 1.00 32.75 446 VAL A CA 1
ATOM 3366 C C . VAL A 1 446 ? 26.849 7.877 36.473 1.00 32.75 446 VAL A C 1
ATOM 3368 O O . VAL A 1 446 ? 26.190 7.995 37.502 1.00 32.75 446 VAL A O 1
ATOM 3371 N N . ARG A 1 447 ? 27.224 6.685 36.003 1.00 28.75 447 ARG A N 1
ATOM 3372 C CA . ARG A 1 447 ? 27.458 5.508 36.856 1.00 28.75 447 ARG A CA 1
ATOM 3373 C C . ARG A 1 447 ? 28.189 4.429 36.066 1.00 28.75 447 ARG A C 1
ATOM 3375 O O . ARG A 1 447 ? 27.591 3.744 35.251 1.00 28.75 447 ARG A O 1
ATOM 3382 N N . ASP A 1 448 ? 29.505 4.415 36.266 1.00 28.39 448 ASP A N 1
ATOM 3383 C CA . ASP A 1 448 ? 30.382 3.239 36.387 1.00 28.39 448 ASP A CA 1
ATOM 3384 C C . ASP A 1 448 ? 31.765 3.547 35.820 1.00 28.39 448 ASP A C 1
ATOM 3386 O O . ASP A 1 448 ? 32.049 3.195 34.681 1.00 28.39 448 ASP A O 1
ATOM 3390 N N . LYS A 1 449 ? 32.618 4.194 36.635 1.00 27.97 449 LYS A N 1
ATOM 3391 C CA . LYS A 1 449 ? 34.075 3.958 36.711 1.00 27.97 449 LYS A CA 1
ATOM 3392 C C . LYS A 1 449 ? 34.627 4.465 38.056 1.00 27.97 449 LYS A C 1
ATOM 3394 O O . LYS A 1 449 ? 35.102 5.589 38.142 1.00 27.97 449 LYS A O 1
ATOM 3399 N N . ASP A 1 450 ? 34.608 3.609 39.072 1.00 26.91 450 ASP A N 1
ATOM 3400 C CA . ASP A 1 450 ? 35.704 3.515 40.053 1.00 26.91 450 ASP A CA 1
ATOM 3401 C C . ASP A 1 450 ? 36.629 2.393 39.512 1.00 26.91 450 ASP A C 1
ATOM 3403 O O . ASP A 1 450 ? 36.126 1.407 38.981 1.00 26.91 450 ASP A O 1
ATOM 3407 N N . VAL A 1 451 ? 37.968 2.447 39.477 1.00 28.06 451 VAL A N 1
ATOM 3408 C CA . VAL A 1 451 ? 38.923 2.720 40.562 1.00 28.06 451 VAL A CA 1
ATOM 3409 C C . VAL A 1 451 ? 40.313 3.130 40.002 1.00 28.06 451 VAL A C 1
ATOM 3411 O O . VAL A 1 451 ? 40.819 2.536 39.051 1.00 28.06 451 VAL A O 1
ATOM 3414 N N . SER A 1 452 ? 40.963 4.047 40.736 1.00 26.39 452 SER A N 1
ATOM 3415 C CA . SER A 1 452 ? 42.416 4.306 40.931 1.00 26.39 452 SER A CA 1
ATOM 3416 C C . SER A 1 452 ? 43.217 5.284 40.041 1.00 26.39 452 SER A C 1
ATOM 3418 O O . SER A 1 452 ? 43.748 4.940 38.994 1.00 26.39 452 SER A O 1
ATOM 3420 N N . ALA A 1 453 ? 43.387 6.485 40.620 1.00 26.00 453 ALA A N 1
ATOM 3421 C CA . ALA A 1 453 ? 44.647 7.152 41.009 1.00 26.00 453 ALA A CA 1
ATOM 3422 C C . ALA A 1 453 ? 45.688 7.567 39.942 1.00 26.00 453 ALA A C 1
ATOM 3424 O O . ALA A 1 453 ? 46.395 6.733 39.393 1.00 26.00 453 ALA A O 1
ATOM 3425 N N . TYR A 1 454 ? 45.892 8.881 39.759 1.00 25.53 454 TYR A N 1
ATOM 3426 C CA . TYR A 1 454 ? 46.986 9.682 40.360 1.00 25.53 454 TYR A CA 1
ATOM 3427 C C . TYR A 1 454 ? 46.945 11.149 39.850 1.00 25.53 454 TYR A C 1
ATOM 3429 O O . TYR A 1 454 ? 46.478 11.418 38.749 1.00 25.53 454 TYR A O 1
ATOM 3437 N N . HIS A 1 455 ? 47.403 12.073 40.709 1.00 25.44 455 HIS A N 1
ATOM 3438 C CA . HIS A 1 455 ? 47.604 13.537 40.577 1.00 25.44 455 HIS A CA 1
ATOM 3439 C C . HIS A 1 455 ? 48.053 14.057 39.183 1.00 25.44 455 HIS A C 1
ATOM 3441 O O . HIS A 1 455 ? 48.723 13.333 38.461 1.00 25.44 455 HIS A O 1
ATOM 3447 N N . HIS A 1 456 ? 47.798 15.291 38.716 1.00 26.19 456 HIS A N 1
ATOM 3448 C CA . HIS A 1 456 ? 47.941 16.628 39.324 1.00 26.19 456 HIS A CA 1
ATOM 3449 C C . HIS A 1 456 ? 47.264 17.710 38.430 1.00 26.19 456 HIS A C 1
ATOM 3451 O O . HIS A 1 456 ? 47.183 17.524 37.222 1.00 26.19 456 HIS A O 1
ATOM 3457 N N . HIS A 1 457 ? 46.820 18.818 39.056 1.00 25.36 457 HIS A N 1
ATOM 3458 C CA . HIS A 1 457 ? 46.912 20.255 38.675 1.00 25.36 457 HIS A CA 1
ATOM 3459 C C . HIS A 1 457 ? 47.303 20.653 37.223 1.00 25.36 457 HIS A C 1
ATOM 3461 O O . HIS A 1 457 ? 48.201 20.056 36.651 1.00 25.36 457 HIS A O 1
ATOM 3467 N N . SER A 1 458 ? 46.812 21.730 36.593 1.00 24.16 458 SER A N 1
ATOM 3468 C CA . SER A 1 458 ? 46.025 22.908 37.005 1.00 24.16 458 SER A CA 1
ATOM 3469 C C . SER A 1 458 ? 45.794 23.843 35.786 1.00 24.16 458 SER A C 1
ATOM 3471 O O . SER A 1 458 ? 46.464 23.704 34.766 1.00 24.16 458 SER A O 1
ATOM 3473 N N . HIS A 1 459 ? 44.907 24.832 35.982 1.00 26.91 459 HIS A N 1
ATOM 3474 C CA . HIS A 1 459 ? 44.795 26.158 35.335 1.00 26.91 459 HIS A CA 1
ATOM 3475 C C . HIS A 1 459 ? 43.983 26.362 34.040 1.00 26.91 459 HIS A C 1
ATOM 3477 O O . HIS A 1 459 ? 44.421 26.079 32.930 1.00 26.91 459 HIS A O 1
ATOM 3483 N N . ASP A 1 460 ? 42.788 26.935 34.246 1.00 25.06 460 ASP A N 1
ATOM 3484 C CA . ASP A 1 460 ? 42.407 28.325 33.918 1.00 25.06 460 ASP A CA 1
ATOM 3485 C C . ASP A 1 460 ? 42.910 28.944 32.603 1.00 25.06 460 ASP A C 1
ATOM 3487 O O . ASP A 1 460 ? 44.095 29.219 32.442 1.00 25.06 460 ASP A O 1
ATOM 3491 N N . CYS A 1 461 ? 41.989 29.322 31.711 1.00 24.34 461 CYS A N 1
ATOM 3492 C CA . CYS A 1 461 ? 41.436 30.687 31.631 1.00 24.34 461 CYS A CA 1
ATOM 3493 C C . CYS A 1 461 ? 40.644 30.884 30.326 1.00 24.34 461 CYS A C 1
ATOM 3495 O O . CYS A 1 461 ? 40.937 30.299 29.287 1.00 24.34 461 CYS A O 1
ATOM 3497 N N . ALA A 1 462 ? 39.613 31.718 30.421 1.00 26.62 462 ALA A N 1
ATOM 3498 C CA . ALA A 1 462 ? 38.609 32.010 29.401 1.00 26.62 462 ALA A CA 1
ATOM 3499 C C . ALA A 1 462 ? 39.023 33.224 28.496 1.00 26.62 462 ALA A C 1
ATOM 3501 O O . ALA A 1 462 ? 40.201 33.575 28.503 1.00 26.62 462 ALA A O 1
ATOM 3502 N N . PRO A 1 463 ? 38.135 33.833 27.670 1.00 46.59 463 PRO A N 1
ATOM 3503 C CA . PRO A 1 463 ? 38.316 34.162 26.236 1.00 46.59 463 PRO A CA 1
ATOM 3504 C C . PRO A 1 463 ? 38.487 35.715 26.063 1.00 46.59 463 PRO A C 1
ATOM 3506 O O . PRO A 1 463 ? 38.976 36.286 27.038 1.00 46.59 463 PRO A O 1
ATOM 3509 N N . PRO A 1 464 ? 38.119 36.483 24.988 1.00 45.97 464 PRO A N 1
ATOM 3510 C CA . PRO A 1 464 ? 37.329 36.199 23.768 1.00 45.97 464 PRO A CA 1
ATOM 3511 C C . PRO A 1 464 ? 37.685 36.992 22.461 1.00 45.97 464 PRO A C 1
ATOM 3513 O O . PRO A 1 464 ? 38.665 37.722 22.387 1.00 45.97 464 PRO A O 1
ATOM 3516 N N . ASP A 1 465 ? 36.797 36.849 21.461 1.00 27.05 465 ASP A N 1
ATOM 3517 C CA . ASP A 1 465 ? 36.291 37.869 20.510 1.00 27.05 465 ASP A CA 1
ATOM 3518 C C . ASP A 1 465 ? 36.919 38.186 19.119 1.00 27.05 465 ASP A C 1
ATOM 3520 O O . ASP A 1 465 ? 38.031 38.680 18.978 1.00 27.05 465 ASP A O 1
ATOM 3524 N N . ARG A 1 466 ? 36.007 38.074 18.124 1.00 27.12 466 ARG A N 1
ATOM 3525 C CA . ARG A 1 466 ? 35.635 39.007 17.021 1.00 27.12 466 ARG A CA 1
ATOM 3526 C C . ARG A 1 466 ? 36.303 39.012 15.624 1.00 27.12 466 ARG A C 1
ATOM 3528 O O . ARG A 1 466 ? 37.442 39.405 15.433 1.00 27.12 466 ARG A O 1
ATOM 3535 N N . GLN A 1 467 ? 35.399 38.776 14.656 1.00 22.83 467 GLN A N 1
ATOM 3536 C CA . GLN A 1 467 ? 35.057 39.554 13.439 1.00 22.83 467 GLN A CA 1
ATOM 3537 C C . GLN A 1 467 ? 35.975 39.595 12.195 1.00 22.83 467 GLN A C 1
ATOM 3539 O O . GLN A 1 467 ? 36.999 40.258 12.141 1.00 22.83 467 GLN A O 1
ATOM 3544 N N . GLU A 1 468 ? 35.455 38.936 11.150 1.00 23.95 468 GLU A N 1
ATOM 3545 C CA . GLU A 1 468 ? 35.112 39.443 9.805 1.00 23.95 468 GLU A CA 1
ATOM 3546 C C . GLU A 1 468 ? 36.043 40.372 8.982 1.00 23.95 468 GLU A C 1
ATOM 3548 O O . GLU A 1 468 ? 36.160 41.567 9.221 1.00 23.95 468 GLU A O 1
ATOM 3553 N N . GLN A 1 469 ? 36.429 39.795 7.830 1.00 24.92 469 GLN A N 1
ATOM 3554 C CA . GLN A 1 469 ? 36.231 40.275 6.445 1.00 24.92 469 GLN A CA 1
ATOM 3555 C C . GLN A 1 469 ? 37.333 41.046 5.667 1.00 24.92 469 GLN A C 1
ATOM 3557 O O . GLN A 1 469 ? 37.736 42.155 5.987 1.00 24.92 469 GLN A O 1
ATOM 3562 N N . PHE A 1 470 ? 37.610 40.452 4.486 1.00 21.83 470 PHE A N 1
ATOM 3563 C CA . PHE A 1 470 ? 37.920 41.032 3.160 1.00 21.83 470 PHE A CA 1
ATOM 3564 C C . PHE A 1 470 ? 39.367 41.468 2.801 1.00 21.83 470 PHE A C 1
ATOM 3566 O O . PHE A 1 470 ? 39.837 42.522 3.206 1.00 21.83 470 PHE A O 1
ATOM 3573 N N . LEU A 1 471 ? 40.001 40.716 1.869 1.00 22.62 471 LEU A N 1
ATOM 3574 C CA . LEU A 1 471 ? 40.241 41.049 0.432 1.00 22.62 471 LEU A CA 1
ATOM 3575 C C . LEU A 1 471 ? 41.646 40.764 -0.165 1.00 22.62 471 LEU A C 1
ATOM 3577 O O . LEU A 1 471 ? 42.666 41.088 0.425 1.00 22.62 471 LEU A O 1
ATOM 3581 N N . ARG A 1 472 ? 41.597 40.379 -1.464 1.00 22.69 472 ARG A N 1
ATOM 3582 C CA . ARG A 1 472 ? 42.564 40.530 -2.598 1.00 22.69 472 ARG A CA 1
ATOM 3583 C C . ARG A 1 472 ? 43.565 39.380 -2.872 1.00 22.69 472 ARG A C 1
ATOM 3585 O O . ARG A 1 472 ? 44.345 39.022 -2.009 1.00 22.69 472 ARG A O 1
ATOM 3592 N N . ARG A 1 473 ? 43.438 38.672 -4.023 1.00 21.64 473 ARG A N 1
ATOM 3593 C CA . ARG A 1 473 ? 43.936 38.960 -5.419 1.00 21.64 473 ARG A CA 1
ATOM 3594 C C . ARG A 1 473 ? 45.461 38.704 -5.525 1.00 21.64 473 ARG A C 1
ATOM 3596 O O . ARG A 1 473 ? 46.167 39.173 -4.656 1.00 21.64 473 ARG A O 1
ATOM 3603 N N . VAL A 1 474 ? 46.084 38.054 -6.519 1.00 21.92 474 VAL A N 1
ATOM 3604 C CA . VAL A 1 474 ? 45.779 37.584 -7.891 1.00 21.92 474 VAL A CA 1
ATOM 3605 C C . VAL A 1 474 ? 46.761 36.429 -8.206 1.00 21.92 474 VAL A C 1
ATOM 3607 O O . VAL A 1 474 ? 47.852 36.390 -7.644 1.00 21.92 474 VAL A O 1
ATOM 3610 N N . ALA A 1 475 ? 46.404 35.539 -9.134 1.00 22.53 475 ALA A N 1
ATOM 3611 C CA . ALA A 1 475 ? 47.314 34.609 -9.808 1.00 22.53 475 ALA A CA 1
ATOM 3612 C C . ALA A 1 475 ? 48.085 35.271 -10.975 1.00 22.53 475 ALA A C 1
ATOM 3614 O O . ALA A 1 475 ? 47.562 36.173 -11.627 1.00 22.53 475 ALA A O 1
ATOM 3615 N N . SER A 1 476 ? 49.264 34.743 -11.318 1.00 21.98 476 SER A N 1
ATOM 3616 C CA . SER A 1 476 ? 49.893 34.919 -12.637 1.00 21.98 476 SER A CA 1
ATOM 3617 C C . SER A 1 476 ? 50.727 33.690 -13.041 1.00 21.98 476 SER A C 1
ATOM 3619 O O . SER A 1 476 ? 51.675 33.314 -12.360 1.00 21.98 476 SER A O 1
ATOM 3621 N N . THR A 1 477 ? 50.354 33.073 -14.165 1.00 26.12 477 THR A N 1
ATOM 3622 C CA . THR A 1 477 ? 51.158 32.227 -15.091 1.00 26.12 477 THR A CA 1
ATOM 3623 C C . THR A 1 477 ? 52.204 33.091 -15.848 1.00 26.12 477 THR A C 1
ATOM 3625 O O . THR A 1 477 ? 52.026 34.310 -15.763 1.00 26.12 477 THR A O 1
ATOM 3628 N N . PRO A 1 478 ? 53.223 32.598 -16.629 1.00 35.69 478 PRO A N 1
ATOM 3629 C CA . PRO A 1 478 ? 53.145 31.471 -17.601 1.00 35.69 478 PRO A CA 1
ATOM 3630 C C . PRO A 1 478 ? 54.450 30.697 -18.031 1.00 35.69 478 PRO A C 1
ATOM 3632 O O . PRO A 1 478 ? 55.562 31.030 -17.643 1.00 35.69 478 PRO A O 1
ATOM 3635 N N . ASN A 1 479 ? 54.252 29.726 -18.952 1.00 25.23 479 ASN A N 1
ATOM 3636 C CA . ASN A 1 479 ? 55.073 29.330 -20.136 1.00 25.23 479 ASN A CA 1
ATOM 3637 C C . ASN A 1 479 ? 56.185 28.222 -20.153 1.00 25.23 479 ASN A C 1
ATOM 3639 O O . ASN A 1 479 ? 57.298 28.411 -19.684 1.00 25.23 479 ASN A O 1
ATOM 3643 N N . THR A 1 480 ? 55.865 27.136 -20.901 1.00 24.39 480 THR A N 1
ATOM 3644 C CA . THR A 1 480 ? 56.527 26.473 -22.083 1.00 24.39 480 THR A CA 1
ATOM 3645 C C . THR A 1 480 ? 57.958 25.874 -22.103 1.00 24.39 480 THR A C 1
ATOM 3647 O O . THR A 1 480 ? 58.924 26.593 -21.866 1.00 24.39 480 THR A O 1
ATOM 3650 N N . LYS A 1 481 ? 58.068 24.623 -22.630 1.00 25.44 481 LYS A N 1
ATOM 3651 C CA . LYS A 1 481 ? 59.034 24.034 -23.631 1.00 25.44 481 LYS A CA 1
ATOM 3652 C C . LYS A 1 481 ? 58.651 22.539 -23.902 1.00 25.44 481 LYS A C 1
ATOM 3654 O O . LYS A 1 481 ? 58.393 21.849 -22.927 1.00 25.44 481 LYS A O 1
ATOM 3659 N N . ALA A 1 482 ? 58.291 22.074 -25.122 1.00 24.50 482 ALA A N 1
ATOM 3660 C CA . ALA A 1 482 ? 59.089 21.549 -26.278 1.00 24.50 482 ALA A CA 1
ATOM 3661 C C . ALA A 1 482 ? 59.857 20.215 -25.977 1.00 24.50 482 ALA A C 1
ATOM 3663 O O . ALA A 1 482 ? 60.431 20.153 -24.900 1.00 24.50 482 ALA A O 1
ATOM 3664 N N . ALA A 1 483 ? 59.995 19.140 -26.795 1.00 25.06 483 ALA A N 1
ATOM 3665 C CA . ALA A 1 483 ? 59.696 18.793 -28.207 1.00 25.06 483 ALA A CA 1
ATOM 3666 C C . ALA A 1 483 ? 59.978 17.265 -28.516 1.00 25.06 483 ALA A C 1
ATOM 3668 O O . ALA A 1 483 ? 60.743 16.686 -27.751 1.00 25.06 483 ALA A O 1
ATOM 3669 N N . PHE A 1 484 ? 59.429 16.722 -29.640 1.00 24.70 484 PHE A N 1
ATOM 3670 C CA . PHE A 1 484 ? 59.874 15.648 -30.613 1.00 24.70 484 PHE A CA 1
ATOM 3671 C C . PHE A 1 484 ? 60.342 14.220 -30.147 1.00 24.70 484 PHE A C 1
ATOM 3673 O O . PHE A 1 484 ? 60.856 14.101 -29.046 1.00 24.70 484 PHE A O 1
ATOM 3680 N N . ASP A 1 485 ? 60.252 13.072 -30.868 1.00 25.98 485 ASP A N 1
ATOM 3681 C CA . ASP A 1 485 ? 59.909 12.665 -32.265 1.00 25.98 485 ASP A CA 1
ATOM 3682 C C . ASP A 1 485 ? 59.703 11.110 -32.418 1.00 25.98 485 ASP A C 1
ATOM 3684 O O . ASP A 1 485 ? 59.996 10.375 -31.474 1.00 25.98 485 ASP A O 1
ATOM 3688 N N . ASP A 1 486 ? 59.309 10.664 -33.639 1.00 25.06 486 ASP A N 1
ATOM 3689 C CA . ASP A 1 486 ? 59.439 9.328 -34.324 1.00 25.06 486 ASP A CA 1
ATOM 3690 C C . ASP A 1 486 ? 58.456 8.149 -34.035 1.00 25.06 486 ASP A C 1
ATOM 3692 O O . ASP A 1 486 ? 58.099 7.893 -32.892 1.00 25.06 486 ASP A O 1
ATOM 3696 N N . ALA A 1 487 ? 57.982 7.294 -34.977 1.00 24.45 487 ALA A N 1
ATOM 3697 C CA . ALA A 1 487 ? 58.111 7.087 -36.444 1.00 24.45 487 ALA A CA 1
ATOM 3698 C C . ALA A 1 487 ? 56.960 6.135 -36.946 1.00 24.45 487 ALA A C 1
ATOM 3700 O O . ALA A 1 487 ? 56.526 5.265 -36.196 1.00 24.45 487 ALA A O 1
ATOM 3701 N N . ILE A 1 488 ? 56.249 6.397 -38.063 1.00 25.16 488 ILE A N 1
ATOM 3702 C CA . ILE A 1 488 ? 56.355 5.890 -39.472 1.00 25.16 488 ILE A CA 1
ATOM 3703 C C . ILE A 1 488 ? 56.088 4.377 -39.737 1.00 25.16 488 ILE A C 1
ATOM 3705 O O . ILE A 1 488 ? 56.903 3.533 -39.386 1.00 25.16 488 ILE A O 1
ATOM 3709 N N . SER A 1 489 ? 55.016 4.050 -40.497 1.00 25.09 489 SER A N 1
ATOM 3710 C CA . SER A 1 489 ? 55.033 3.437 -41.866 1.00 25.09 489 SER A CA 1
ATOM 3711 C C . SER A 1 489 ? 53.749 2.620 -42.190 1.00 25.09 489 SER A C 1
ATOM 3713 O O . SER A 1 489 ? 53.463 1.653 -41.497 1.00 25.09 489 SER A O 1
ATOM 3715 N N . THR A 1 490 ? 52.820 3.051 -43.063 1.00 24.27 490 THR A N 1
ATOM 3716 C CA . THR A 1 490 ? 52.665 2.901 -44.548 1.00 24.27 490 THR A CA 1
ATOM 3717 C C . THR A 1 490 ? 52.298 1.522 -45.136 1.00 24.27 490 THR A C 1
ATOM 3719 O O . THR A 1 490 ? 53.060 0.571 -45.017 1.00 24.27 490 THR A O 1
ATOM 3722 N N . THR A 1 491 ? 51.186 1.472 -45.901 1.00 24.08 491 THR A N 1
ATOM 3723 C CA . THR A 1 491 ? 51.028 1.006 -47.322 1.00 24.08 491 THR A CA 1
ATOM 3724 C C . THR A 1 491 ? 49.522 1.030 -47.702 1.00 24.08 491 THR A C 1
ATOM 3726 O O . THR A 1 491 ? 48.707 0.462 -46.989 1.00 24.08 491 THR A O 1
ATOM 3729 N N . GLN A 1 492 ? 49.034 1.947 -48.567 1.00 23.55 492 GLN A N 1
ATOM 3730 C CA . GLN A 1 492 ? 48.766 1.833 -50.034 1.00 23.55 492 GLN A CA 1
ATOM 3731 C C . GLN A 1 492 ? 47.986 0.554 -50.445 1.00 23.55 492 GLN A C 1
ATOM 3733 O O . GLN A 1 492 ? 48.328 -0.516 -49.976 1.00 23.55 492 GLN A O 1
ATOM 3738 N N . ALA A 1 493 ? 46.948 0.527 -51.301 1.00 24.28 493 ALA A N 1
ATOM 3739 C CA . ALA A 1 493 ? 46.682 1.223 -52.571 1.00 24.28 493 ALA A CA 1
ATOM 3740 C C . ALA A 1 493 ? 45.169 1.123 -52.948 1.00 24.28 493 ALA A C 1
ATOM 3742 O O . ALA A 1 493 ? 44.521 0.126 -52.654 1.00 24.28 493 ALA A O 1
ATOM 3743 N N . LYS A 1 494 ? 44.528 2.216 -53.395 1.00 24.14 494 LYS A N 1
ATOM 3744 C CA . LYS A 1 494 ? 44.072 2.554 -54.772 1.00 24.14 494 LYS A CA 1
ATOM 3745 C C . LYS A 1 494 ? 43.068 1.618 -55.481 1.00 24.14 494 LYS A C 1
ATOM 3747 O O . LYS A 1 494 ? 43.371 0.499 -55.870 1.00 24.14 494 LYS A O 1
ATOM 3752 N N . GLN A 1 495 ? 41.914 2.228 -55.768 1.00 25.78 495 GLN A N 1
ATOM 3753 C CA . GLN A 1 495 ? 40.912 1.885 -56.779 1.00 25.78 495 GLN A CA 1
ATOM 3754 C C . GLN A 1 495 ? 41.480 1.881 -58.208 1.00 25.78 495 GLN A C 1
ATOM 3756 O O . GLN A 1 495 ? 42.366 2.675 -58.526 1.00 25.78 495 GLN A O 1
ATOM 3761 N N . THR A 1 496 ? 40.842 1.111 -59.095 1.00 22.12 496 THR A N 1
ATOM 3762 C CA . THR A 1 496 ? 40.754 1.425 -60.528 1.00 22.12 496 THR A CA 1
ATOM 3763 C C . THR A 1 496 ? 39.344 1.168 -61.070 1.00 22.12 496 THR A C 1
ATOM 3765 O O . THR A 1 496 ? 38.632 0.253 -60.670 1.00 22.12 496 THR A O 1
ATOM 3768 N N . SER A 1 497 ? 38.975 2.088 -61.951 1.00 23.45 497 SER A N 1
ATOM 3769 C CA . SER A 1 497 ? 37.765 2.324 -62.735 1.00 23.45 497 SER A CA 1
ATOM 3770 C C . SER A 1 497 ? 37.490 1.324 -63.863 1.00 23.45 497 SER A C 1
ATOM 3772 O O . SER A 1 497 ? 38.440 0.807 -64.444 1.00 23.45 497 SER A O 1
ATOM 3774 N N . SER A 1 498 ? 36.231 1.224 -64.318 1.00 24.05 498 SER A N 1
ATOM 3775 C CA . SER A 1 498 ? 35.823 1.419 -65.738 1.00 24.05 498 SER A CA 1
ATOM 3776 C C . SER A 1 498 ? 34.316 1.140 -65.983 1.00 24.05 498 SER A C 1
ATOM 3778 O O . SER A 1 498 ? 33.677 0.536 -65.123 1.00 24.05 498 SER A O 1
ATOM 3780 N N . PRO A 1 499 ? 33.719 1.662 -67.085 1.00 32.00 499 PRO A N 1
ATOM 3781 C CA . PRO A 1 499 ? 32.308 2.087 -67.140 1.00 32.00 499 PRO A CA 1
ATOM 3782 C C . PRO A 1 499 ? 31.458 1.470 -68.291 1.00 32.00 499 PRO A C 1
ATOM 3784 O O . PRO A 1 499 ? 31.965 0.715 -69.110 1.00 32.00 499 PRO A O 1
ATOM 3787 N N . LEU A 1 500 ? 30.196 1.937 -68.388 1.00 22.73 500 LEU A N 1
ATOM 3788 C CA . LEU A 1 500 ? 29.260 1.971 -69.546 1.00 22.73 500 LEU A CA 1
ATOM 3789 C C . LEU A 1 500 ? 28.371 0.754 -69.896 1.00 22.73 500 LEU A C 1
ATOM 3791 O O . LEU A 1 500 ? 28.865 -0.302 -70.261 1.00 22.73 500 LEU A O 1
ATOM 3795 N N . ALA A 1 501 ? 27.046 1.010 -69.941 1.00 23.81 501 ALA A N 1
ATOM 3796 C CA . ALA A 1 501 ? 26.105 0.852 -71.087 1.00 23.81 501 ALA A CA 1
ATOM 3797 C C . ALA A 1 501 ? 24.644 0.775 -70.560 1.00 23.81 501 ALA A C 1
ATOM 3799 O O . ALA A 1 501 ? 24.297 -0.131 -69.817 1.00 23.81 501 ALA A O 1
ATOM 3800 N N . LYS A 1 502 ? 23.799 1.813 -70.688 1.00 22.55 502 LYS A N 1
ATOM 3801 C CA . LYS A 1 502 ? 22.777 2.036 -71.746 1.00 22.55 502 LYS A CA 1
ATOM 3802 C C . LYS A 1 502 ? 22.142 0.763 -72.346 1.00 22.55 502 LYS A C 1
ATOM 3804 O O . LYS A 1 502 ? 22.769 0.109 -73.165 1.00 22.55 502 LYS A O 1
ATOM 3809 N N . SER A 1 503 ? 20.842 0.537 -72.120 1.00 22.30 503 SER A N 1
ATOM 3810 C CA . SER A 1 503 ? 19.757 0.911 -73.059 1.00 22.30 503 SER A CA 1
ATOM 3811 C C . SER A 1 503 ? 18.470 0.066 -72.922 1.00 22.30 503 SER A C 1
ATOM 3813 O O . SER A 1 503 ? 18.508 -1.153 -72.858 1.00 22.30 503 SER A O 1
ATOM 3815 N N . ASN A 1 504 ? 17.353 0.803 -72.948 1.00 21.61 504 ASN A N 1
ATOM 3816 C CA . ASN A 1 504 ? 16.117 0.617 -73.720 1.00 21.61 504 ASN A CA 1
ATOM 3817 C C . ASN A 1 504 ? 15.078 -0.502 -73.500 1.00 21.61 504 ASN A C 1
ATOM 3819 O O . ASN A 1 504 ? 15.356 -1.686 -73.372 1.00 21.61 504 ASN A O 1
ATOM 3823 N N . SER A 1 505 ? 13.847 -0.017 -73.738 1.00 22.41 505 SER A N 1
ATOM 3824 C CA . SER A 1 505 ? 12.573 -0.649 -74.121 1.00 22.41 505 SER A CA 1
ATOM 3825 C C . SER A 1 505 ? 11.747 -1.253 -72.980 1.00 22.41 505 SER A C 1
ATOM 3827 O O . SER A 1 505 ? 12.186 -2.181 -72.321 1.00 22.41 505 SER A O 1
ATOM 3829 N N . SER A 1 506 ? 10.622 -0.672 -72.538 1.00 22.00 506 SER A N 1
ATOM 3830 C CA . SER A 1 506 ? 9.370 -0.248 -73.210 1.00 22.00 506 SER A CA 1
ATOM 3831 C C . SER A 1 506 ? 8.614 -1.400 -73.865 1.00 22.00 506 SER A C 1
ATOM 3833 O O . SER A 1 506 ? 9.164 -1.999 -74.779 1.00 22.00 506 SER A O 1
ATOM 3835 N N . ILE A 1 507 ? 7.352 -1.612 -73.460 1.00 22.89 507 ILE A N 1
ATOM 3836 C CA . ILE A 1 507 ? 6.169 -1.852 -74.316 1.00 22.89 507 ILE A CA 1
ATOM 3837 C C . ILE A 1 507 ? 4.923 -2.017 -73.415 1.00 22.89 507 ILE A C 1
ATOM 3839 O O . ILE A 1 507 ? 4.950 -2.828 -72.498 1.00 22.89 507 ILE A O 1
ATOM 3843 N N . HIS A 1 508 ? 3.903 -1.184 -73.705 1.00 22.83 508 HIS A N 1
ATOM 3844 C CA . HIS A 1 508 ? 2.429 -1.371 -73.698 1.00 22.83 508 HIS A CA 1
ATOM 3845 C C . HIS A 1 508 ? 1.735 -2.187 -72.582 1.00 22.83 508 HIS A C 1
ATOM 3847 O O . HIS A 1 508 ? 2.259 -3.164 -72.082 1.00 22.83 508 HIS A O 1
ATOM 3853 N N . SER A 1 509 ? 0.497 -1.927 -72.149 1.00 22.09 509 SER A N 1
ATOM 3854 C CA . SER A 1 509 ? -0.675 -1.200 -72.685 1.00 22.09 509 SER A CA 1
ATOM 3855 C C . SER A 1 509 ? -1.716 -1.165 -71.549 1.00 22.09 509 SER A C 1
ATOM 3857 O O . SER A 1 509 ? -1.943 -2.188 -70.913 1.00 22.09 509 SER A O 1
ATOM 3859 N N . SER A 1 510 ? -2.195 0.008 -71.127 1.00 21.70 510 SER A N 1
ATOM 3860 C CA . SER A 1 510 ? -3.545 0.562 -71.378 1.00 21.70 510 SER A CA 1
ATOM 3861 C C . SER A 1 510 ? -4.753 -0.346 -71.085 1.00 21.70 510 SER A C 1
ATOM 3863 O O . SER A 1 510 ? -4.930 -1.344 -71.771 1.00 21.70 510 SER A O 1
ATOM 3865 N N . MET A 1 511 ? -5.628 0.095 -70.169 1.00 22.45 511 MET A N 1
ATOM 3866 C CA . MET A 1 511 ? -7.062 0.419 -70.378 1.00 22.45 511 MET A CA 1
ATOM 3867 C C . MET A 1 511 ? -7.604 1.046 -69.062 1.00 22.45 511 MET A C 1
ATOM 3869 O O . MET A 1 511 ? -7.413 0.457 -68.005 1.00 22.45 511 MET A O 1
ATOM 3873 N N . THR A 1 512 ? -7.991 2.334 -68.973 1.00 21.33 512 THR A N 1
ATOM 3874 C CA . THR A 1 512 ? -9.328 2.946 -69.251 1.00 21.33 512 THR A CA 1
ATOM 3875 C C . THR A 1 512 ? -10.501 2.127 -68.680 1.00 21.33 512 THR A C 1
ATOM 3877 O O . THR A 1 512 ? -10.554 0.934 -68.926 1.00 21.33 512 THR A O 1
ATOM 3880 N N . THR A 1 513 ? -11.464 2.643 -67.898 1.00 21.48 513 THR A N 1
ATOM 3881 C CA . THR A 1 513 ? -12.234 3.905 -68.015 1.00 21.48 513 THR A CA 1
ATOM 3882 C C . THR A 1 513 ? -13.144 4.134 -66.781 1.00 21.48 513 THR A C 1
ATOM 3884 O O . THR A 1 513 ? -13.716 3.179 -66.269 1.00 21.48 513 THR A O 1
ATOM 3887 N N . SER A 1 514 ? -13.322 5.415 -66.414 1.00 22.17 514 SER A N 1
ATOM 3888 C CA . SER A 1 514 ? -14.603 6.133 -66.166 1.00 22.17 514 SER A CA 1
ATOM 3889 C C . SER A 1 514 ? -15.593 5.609 -65.099 1.00 22.17 514 SER A C 1
ATOM 3891 O O . SER A 1 514 ? -16.201 4.564 -65.268 1.00 22.17 514 SER A O 1
ATOM 3893 N N . SER A 1 515 ? -15.744 6.254 -63.931 1.00 21.30 515 SER A N 1
ATOM 3894 C CA . SER A 1 515 ? -16.503 7.495 -63.624 1.00 21.30 515 SER A CA 1
ATOM 3895 C C . SER A 1 515 ? -18.028 7.32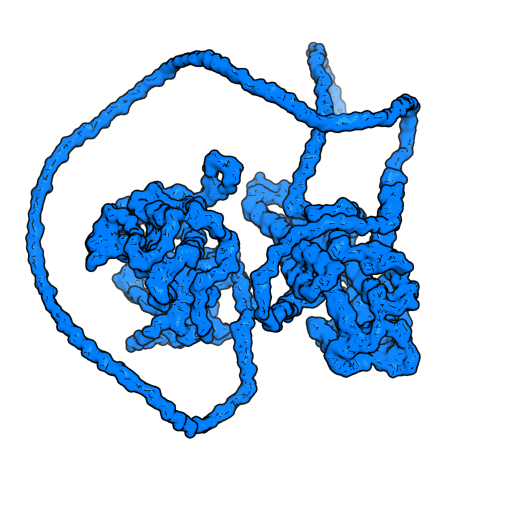8 -63.538 1.00 21.30 515 SER A C 1
ATOM 3897 O O . SER A 1 515 ? -18.641 6.979 -64.538 1.00 21.30 515 SER A O 1
ATOM 3899 N N . MET A 1 516 ? -18.639 7.736 -62.416 1.00 22.59 516 MET A N 1
ATOM 3900 C CA . MET A 1 516 ? -19.727 8.727 -62.423 1.00 22.59 5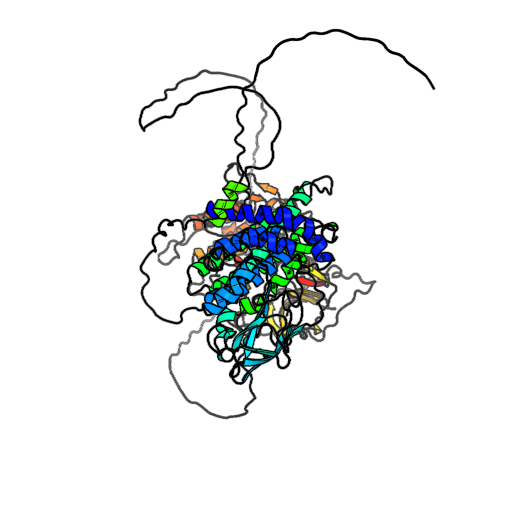16 MET A CA 1
ATOM 3901 C C . MET A 1 516 ? -20.123 9.200 -61.017 1.00 22.59 516 MET A C 1
ATOM 3903 O O . MET A 1 516 ? -20.266 8.430 -60.073 1.00 22.59 516 MET A O 1
ATOM 3907 N N . THR A 1 517 ? -20.282 10.515 -60.933 1.00 20.83 517 THR A N 1
ATOM 3908 C CA . THR A 1 517 ? -20.690 11.344 -59.801 1.00 20.83 517 THR A CA 1
ATOM 3909 C C . THR A 1 517 ? -22.201 11.562 -59.859 1.00 20.83 517 THR A C 1
ATOM 3911 O O . THR A 1 517 ? -22.726 11.793 -60.948 1.00 20.83 517 THR A O 1
ATOM 3914 N N . THR A 1 518 ? -22.900 11.636 -58.724 1.00 20.75 518 THR A N 1
ATOM 3915 C CA . THR A 1 518 ? -24.108 12.475 -58.634 1.00 20.75 518 THR A CA 1
ATOM 3916 C C . THR A 1 518 ? -24.310 12.986 -57.211 1.00 20.75 518 THR A C 1
ATOM 3918 O O . THR A 1 518 ? -24.383 12.223 -56.253 1.00 20.75 518 THR A O 1
ATOM 3921 N N . THR A 1 519 ? -24.373 14.308 -57.107 1.00 19.98 519 THR A N 1
ATOM 3922 C CA . THR A 1 519 ? -24.687 15.098 -55.916 1.00 19.98 519 THR A CA 1
ATOM 3923 C C . THR A 1 519 ? -26.197 15.295 -55.838 1.00 19.98 519 THR A C 1
ATOM 3925 O O . THR A 1 519 ? -26.817 15.618 -56.852 1.00 19.98 519 THR A O 1
ATOM 3928 N N . THR A 1 520 ? -26.803 15.211 -54.653 1.00 19.52 520 THR A N 1
ATOM 3929 C CA . THR A 1 520 ? -28.076 15.901 -54.387 1.00 19.52 520 THR A CA 1
ATOM 3930 C C . THR A 1 520 ? -28.150 16.318 -52.922 1.00 19.52 520 THR A C 1
ATOM 3932 O O . THR A 1 520 ? -27.974 15.507 -52.017 1.00 19.52 520 THR A O 1
ATOM 3935 N N . THR A 1 521 ? -28.392 17.607 -52.717 1.00 19.67 521 THR A N 1
ATOM 3936 C CA . THR A 1 521 ? -28.604 18.278 -51.432 1.00 19.67 521 THR A CA 1
ATOM 3937 C C . THR A 1 521 ? -30.107 18.429 -51.207 1.00 19.67 521 THR A C 1
ATOM 3939 O O . THR A 1 521 ? -30.794 18.824 -52.143 1.00 19.67 521 THR A O 1
ATOM 3942 N N . PHE A 1 522 ? -30.607 18.216 -49.986 1.00 19.69 522 PHE A N 1
ATOM 3943 C CA . PHE A 1 522 ? -31.875 18.799 -49.525 1.00 19.69 522 PHE A CA 1
ATOM 3944 C C . PHE A 1 522 ? -31.831 19.119 -48.027 1.00 19.69 522 PHE A C 1
ATOM 3946 O O . PHE A 1 522 ? -31.191 18.428 -47.236 1.00 19.69 522 PHE A O 1
ATOM 3953 N N . THR A 1 523 ? -32.516 20.204 -47.678 1.00 19.23 523 THR A N 1
ATOM 3954 C CA . THR A 1 523 ? -32.516 20.899 -46.389 1.00 19.23 523 THR A CA 1
ATOM 3955 C C . THR A 1 523 ? -33.871 20.735 -45.678 1.00 19.23 523 THR A C 1
ATOM 3957 O O . THR A 1 523 ? -34.905 20.713 -46.338 1.00 19.23 523 THR A O 1
ATOM 3960 N N . THR A 1 524 ? -33.825 20.761 -44.336 1.00 20.92 524 THR A N 1
ATOM 3961 C CA . THR A 1 524 ? -34.864 21.208 -43.369 1.00 20.92 524 THR A CA 1
ATOM 3962 C C . THR A 1 524 ? -36.082 20.299 -43.084 1.00 20.92 524 THR A C 1
ATOM 3964 O O . THR A 1 524 ? -36.880 20.016 -43.969 1.00 20.92 524 THR A O 1
ATOM 3967 N N . THR A 1 525 ? -36.345 19.967 -41.805 1.00 20.34 525 THR A N 1
ATOM 3968 C CA . THR A 1 525 ? -37.365 20.595 -40.906 1.00 20.34 525 THR A CA 1
ATOM 3969 C C . THR A 1 525 ? -37.779 19.662 -39.746 1.00 20.34 525 THR A C 1
ATOM 3971 O O . THR A 1 525 ? -37.844 18.446 -39.885 1.00 20.34 525 THR A O 1
ATOM 3974 N N . ILE A 1 526 ? -38.040 20.279 -38.590 1.00 25.59 526 ILE A N 1
ATOM 3975 C CA . ILE A 1 526 ? -38.505 19.739 -37.301 1.00 25.59 526 ILE A CA 1
ATOM 3976 C C . ILE A 1 526 ? -39.928 19.152 -37.396 1.00 25.59 526 ILE A C 1
ATOM 3978 O O . ILE A 1 526 ? -40.785 19.733 -38.056 1.00 25.59 526 ILE A O 1
ATOM 3982 N N . GLY A 1 527 ? -40.204 18.071 -36.652 1.00 22.39 527 GLY A N 1
ATOM 3983 C CA . GLY A 1 527 ? -41.555 17.539 -36.443 1.00 22.39 527 GLY A CA 1
ATOM 3984 C C . GLY A 1 527 ? -41.653 16.613 -35.227 1.00 22.39 527 GLY A C 1
ATOM 3985 O O . GLY A 1 527 ? -41.174 15.484 -35.246 1.00 22.39 527 GLY A O 1
ATOM 3986 N N . SER A 1 528 ? -42.279 17.112 -34.167 1.00 22.97 528 SER A N 1
ATOM 3987 C CA . SER A 1 528 ? -42.742 16.393 -32.978 1.00 22.97 528 SER A CA 1
ATOM 3988 C C . SER A 1 528 ? -44.013 15.587 -33.270 1.00 22.97 528 SER A C 1
ATOM 3990 O O . SER A 1 528 ? -44.931 16.150 -33.855 1.00 22.97 528 SER A O 1
ATOM 3992 N N . ASN A 1 529 ? -44.101 14.333 -32.805 1.00 24.52 529 ASN A N 1
ATOM 3993 C CA . ASN A 1 529 ? -45.344 13.706 -32.325 1.00 24.52 529 ASN A CA 1
ATOM 3994 C C . ASN A 1 529 ? -45.052 12.367 -31.631 1.00 24.52 529 ASN A C 1
ATOM 3996 O O . ASN A 1 529 ? -44.395 11.491 -32.189 1.00 24.52 529 ASN A O 1
ATOM 4000 N N . GLY A 1 530 ? -45.546 12.232 -30.399 1.00 21.91 530 GLY A N 1
ATOM 4001 C CA . GLY A 1 530 ? -45.489 11.003 -29.616 1.00 21.91 530 GLY A CA 1
ATOM 4002 C C . GLY A 1 530 ? -46.639 10.051 -29.937 1.00 21.91 530 GLY A C 1
ATOM 4003 O O . GLY A 1 530 ? -47.729 10.479 -30.310 1.00 21.91 530 GLY A O 1
ATOM 4004 N N . LEU A 1 531 ? -46.399 8.759 -29.719 1.00 24.83 531 LEU A N 1
ATOM 4005 C CA . LEU A 1 531 ? -47.426 7.735 -29.563 1.00 24.83 531 LEU A CA 1
ATOM 4006 C C . LEU A 1 531 ? -47.019 6.809 -28.414 1.00 24.83 531 LEU A C 1
ATOM 4008 O O . LEU A 1 531 ? -45.913 6.275 -28.371 1.00 24.83 531 LEU A O 1
ATOM 4012 N N . HIS A 1 532 ? -47.939 6.690 -27.465 1.00 22.34 532 HIS A N 1
ATOM 4013 C CA . HIS A 1 532 ? -47.845 5.959 -26.212 1.00 22.34 532 HIS A CA 1
ATOM 4014 C C . HIS A 1 532 ? -48.533 4.597 -26.389 1.00 22.34 532 HIS A C 1
ATOM 4016 O O . HIS A 1 532 ? -49.717 4.557 -26.704 1.00 22.34 532 HIS A O 1
ATOM 4022 N N . LEU A 1 533 ? -47.831 3.492 -26.132 1.00 23.59 533 LEU A N 1
ATOM 4023 C CA . LEU A 1 533 ? -48.397 2.155 -25.892 1.00 23.59 533 LEU A CA 1
ATOM 4024 C C . LEU A 1 533 ? -47.547 1.498 -24.797 1.00 23.59 533 LEU A C 1
ATOM 4026 O O . LEU A 1 533 ? -46.323 1.499 -24.883 1.00 23.59 533 LEU A O 1
ATOM 4030 N N . GLY A 1 534 ? -48.189 1.058 -23.713 1.00 21.36 534 GLY A N 1
ATOM 4031 C CA . GLY A 1 534 ? -47.521 0.754 -22.447 1.00 21.36 534 GLY A CA 1
ATOM 4032 C C . GLY A 1 534 ? -47.395 -0.726 -22.067 1.00 21.36 534 GLY A C 1
ATOM 4033 O O . GLY A 1 534 ? -48.152 -1.561 -22.549 1.00 21.36 534 GLY A O 1
ATOM 4034 N N . ILE A 1 535 ? -46.527 -0.918 -21.051 1.00 24.03 535 ILE A N 1
ATOM 4035 C CA . ILE A 1 535 ? -46.509 -1.935 -19.964 1.00 24.03 535 ILE A CA 1
ATOM 4036 C C . ILE A 1 535 ? -45.866 -3.294 -20.360 1.00 24.03 535 ILE A C 1
ATOM 4038 O O . ILE A 1 535 ? -46.219 -3.813 -21.413 1.00 24.03 535 ILE A O 1
ATOM 4042 N N . PRO A 1 536 ? -44.936 -3.897 -19.559 1.00 23.39 536 PRO A N 1
ATOM 4043 C CA . PRO A 1 536 ? -44.999 -3.998 -18.092 1.00 23.39 536 PRO A CA 1
ATOM 4044 C C . PRO A 1 536 ? -43.764 -3.646 -17.245 1.00 23.39 536 PRO A C 1
ATOM 4046 O O . PRO A 1 536 ? -42.617 -3.660 -17.675 1.00 23.39 536 PRO A O 1
ATOM 4049 N N . LYS A 1 537 ? -44.078 -3.365 -15.971 1.00 28.00 537 LYS A N 1
ATOM 4050 C CA . LYS A 1 537 ? -43.175 -3.180 -14.827 1.00 28.00 537 LYS A CA 1
ATOM 4051 C C . LYS A 1 537 ? -42.370 -4.457 -14.535 1.00 28.00 537 LYS A C 1
ATOM 4053 O O . LYS A 1 537 ? -42.948 -5.536 -14.462 1.00 28.00 537 LYS A O 1
ATOM 4058 N N . SER A 1 538 ? -41.077 -4.286 -14.260 1.00 24.77 538 SER A N 1
ATOM 4059 C CA . SER A 1 538 ? -40.158 -5.275 -13.676 1.00 24.77 538 SER A CA 1
ATOM 4060 C C . SER A 1 538 ? -39.563 -4.691 -12.379 1.00 24.77 538 SER A C 1
ATOM 4062 O O . SER A 1 538 ? -39.407 -3.468 -12.307 1.00 24.77 538 SER A O 1
ATOM 4064 N N . PRO A 1 539 ? -39.307 -5.505 -11.336 1.00 26.48 539 PRO A N 1
ATOM 4065 C CA . PRO A 1 539 ? -39.107 -5.038 -9.966 1.00 26.48 539 PRO A CA 1
ATOM 4066 C C . PRO A 1 539 ? -37.695 -4.493 -9.720 1.00 26.48 539 PRO A C 1
ATOM 4068 O O . PRO A 1 539 ? -36.749 -4.874 -10.399 1.00 26.48 539 PRO A O 1
ATOM 4071 N N . ASN A 1 540 ? -37.597 -3.602 -8.727 1.00 32.06 540 ASN A N 1
ATOM 4072 C CA . ASN A 1 540 ? -36.405 -3.180 -7.982 1.00 32.06 540 ASN A CA 1
ATOM 4073 C C . ASN A 1 540 ? -35.059 -3.758 -8.463 1.00 32.06 540 ASN A C 1
ATOM 4075 O O . ASN A 1 540 ? -34.625 -4.810 -8.003 1.00 32.06 540 ASN A O 1
ATOM 4079 N N . GLY A 1 541 ? -34.367 -2.999 -9.311 1.00 25.45 541 GLY A N 1
ATOM 4080 C CA . GLY A 1 541 ? -32.937 -3.132 -9.559 1.00 25.45 541 GLY A CA 1
ATOM 4081 C C . GLY A 1 541 ? -32.302 -1.761 -9.385 1.00 25.45 541 GLY A C 1
ATOM 4082 O O . GLY A 1 541 ? -32.527 -0.865 -10.196 1.00 25.45 541 GLY A O 1
ATOM 4083 N N . SER A 1 542 ? -31.571 -1.578 -8.290 1.00 25.42 542 SER A N 1
ATOM 4084 C CA . SER A 1 542 ? -30.685 -0.436 -8.073 1.00 25.42 542 SER A CA 1
ATOM 4085 C C . SER A 1 542 ? -29.788 -0.240 -9.294 1.00 25.42 542 SER A C 1
ATOM 4087 O O . SER A 1 542 ? -29.188 -1.203 -9.771 1.00 25.42 542 SER A O 1
ATOM 4089 N N . ALA A 1 543 ? -29.686 0.995 -9.786 1.00 26.08 543 ALA A N 1
ATOM 4090 C CA . ALA A 1 543 ? -28.685 1.363 -10.776 1.00 26.08 543 ALA A CA 1
ATOM 4091 C C . ALA A 1 543 ? -27.304 0.925 -10.262 1.00 26.08 543 ALA A C 1
ATOM 4093 O O . ALA A 1 543 ? -26.839 1.418 -9.237 1.00 26.08 543 ALA A O 1
ATOM 4094 N N . LEU A 1 544 ? -26.697 -0.051 -10.941 1.00 28.12 544 LEU A N 1
ATOM 4095 C CA . LEU A 1 544 ? -25.327 -0.487 -10.699 1.00 28.12 544 LEU A CA 1
ATOM 4096 C C . LEU A 1 544 ? -24.404 0.710 -10.932 1.00 28.12 544 LEU A C 1
ATOM 4098 O O . LEU A 1 544 ? -24.222 1.166 -12.063 1.00 28.12 544 LEU A O 1
ATOM 4102 N N . ASP A 1 545 ? -23.856 1.226 -9.838 1.00 25.48 545 ASP A N 1
ATOM 4103 C CA . ASP A 1 545 ? -22.835 2.261 -9.822 1.00 25.48 545 ASP A CA 1
ATOM 4104 C C . ASP A 1 545 ? -21.526 1.663 -10.371 1.00 25.48 545 ASP A C 1
ATOM 4106 O O . ASP A 1 545 ? -20.676 1.154 -9.649 1.00 25.48 545 ASP A O 1
ATOM 4110 N N . LEU A 1 546 ? -21.393 1.647 -11.701 1.00 28.45 546 LEU A N 1
ATOM 4111 C CA . LEU A 1 546 ? -20.258 1.089 -12.454 1.00 28.45 546 LEU A CA 1
ATOM 4112 C C . LEU A 1 546 ? -18.992 1.969 -12.393 1.00 28.45 546 LEU A C 1
ATOM 4114 O O . LEU A 1 546 ? -18.177 1.982 -13.318 1.00 28.45 546 LEU A O 1
ATOM 4118 N N . ARG A 1 547 ? -18.790 2.731 -11.313 1.00 30.36 547 ARG A N 1
ATOM 4119 C CA . ARG A 1 547 ? -17.574 3.525 -11.112 1.00 30.36 547 ARG A CA 1
ATOM 4120 C C . ARG A 1 547 ? -16.778 3.007 -9.915 1.00 30.36 547 ARG A C 1
ATOM 4122 O O . ARG A 1 547 ? -17.128 3.273 -8.777 1.00 30.36 547 ARG A O 1
ATOM 4129 N N . ARG A 1 548 ? -15.610 2.432 -10.247 1.00 35.44 548 ARG A N 1
ATOM 4130 C CA . ARG A 1 548 ? -14.427 2.119 -9.406 1.00 35.44 548 ARG A CA 1
ATOM 4131 C C . ARG A 1 548 ? -14.297 0.680 -8.886 1.00 35.44 548 ARG A C 1
ATOM 4133 O O . ARG A 1 548 ? -14.269 0.446 -7.689 1.00 35.44 548 ARG A O 1
ATOM 4140 N N . GLY A 1 549 ? -13.997 -0.243 -9.796 1.00 27.66 549 GLY A N 1
ATOM 4141 C CA . GLY A 1 549 ? -13.061 -1.337 -9.516 1.00 27.66 549 GLY A CA 1
ATOM 4142 C C . GLY A 1 549 ? -11.745 -1.042 -10.238 1.00 27.66 549 GLY A C 1
ATOM 4143 O O . GLY A 1 549 ? -11.672 -1.176 -11.456 1.00 27.66 549 GLY A O 1
ATOM 4144 N N . SER A 1 550 ? -10.725 -0.542 -9.536 1.00 34.12 550 SER A N 1
ATOM 4145 C CA . SER A 1 550 ? -9.409 -0.320 -10.149 1.00 34.12 550 SER A CA 1
ATOM 4146 C C . SER A 1 550 ? -8.686 -1.662 -10.259 1.00 34.12 550 SER A C 1
ATOM 4148 O O . SER A 1 550 ? -8.233 -2.196 -9.250 1.00 34.12 550 SER A O 1
ATOM 4150 N N . PHE A 1 551 ? -8.599 -2.206 -11.475 1.00 37.28 551 PHE A N 1
ATOM 4151 C CA . PHE A 1 551 ? -7.808 -3.394 -11.812 1.00 37.28 551 PHE A CA 1
ATOM 4152 C C . PHE A 1 551 ? -6.339 -3.180 -11.382 1.00 37.28 551 PHE A C 1
ATOM 4154 O O . PHE A 1 551 ? -5.581 -2.473 -12.051 1.00 37.28 551 PHE A O 1
ATOM 4161 N N . ARG A 1 552 ? -5.915 -3.761 -10.250 1.00 48.62 552 ARG A N 1
ATOM 4162 C CA . ARG A 1 552 ? -4.521 -3.717 -9.768 1.00 48.62 552 ARG A CA 1
ATOM 4163 C C . ARG A 1 552 ? -3.751 -4.940 -10.256 1.00 48.62 552 ARG A C 1
ATOM 4165 O O . ARG A 1 552 ? -3.408 -5.830 -9.489 1.00 48.62 552 ARG A O 1
ATOM 4172 N N . ARG A 1 553 ? -3.443 -4.962 -11.550 1.00 54.72 553 ARG A N 1
ATOM 4173 C CA . ARG A 1 553 ? -2.539 -5.969 -12.113 1.00 54.72 553 ARG A CA 1
ATOM 4174 C C . ARG A 1 553 ? -1.076 -5.583 -11.903 1.00 54.72 553 ARG A C 1
ATOM 4176 O O . ARG A 1 553 ? -0.709 -4.426 -12.123 1.00 54.72 553 ARG A O 1
ATOM 4183 N N . THR A 1 554 ? -0.238 -6.545 -11.514 1.00 51.41 554 THR A N 1
ATOM 4184 C CA . THR A 1 554 ? 1.220 -6.363 -11.434 1.00 51.41 554 THR A CA 1
ATOM 4185 C C . THR A 1 554 ? 1.892 -6.764 -12.752 1.00 51.41 554 THR A C 1
ATOM 4187 O O . THR A 1 554 ? 1.663 -7.846 -13.296 1.00 51.41 554 THR A O 1
ATOM 4190 N N . TYR A 1 555 ? 2.722 -5.869 -13.291 1.00 59.75 555 TYR A N 1
ATOM 4191 C CA . TYR A 1 555 ? 3.372 -6.031 -14.595 1.00 59.75 555 TYR A CA 1
ATOM 4192 C C . TYR A 1 555 ? 4.829 -6.465 -14.395 1.00 59.75 555 TYR A C 1
ATOM 4194 O O . TYR A 1 555 ? 5.728 -5.635 -14.296 1.00 59.75 555 TYR A O 1
ATOM 4202 N N . SER A 1 556 ? 5.039 -7.776 -14.258 1.00 50.69 556 SER A N 1
ATOM 4203 C CA . SER A 1 556 ? 6.344 -8.442 -14.160 1.00 50.69 556 SER A CA 1
ATOM 4204 C C . SER A 1 556 ? 6.313 -9.744 -14.963 1.00 50.69 556 SER A C 1
ATOM 4206 O O . SER A 1 556 ? 5.352 -10.502 -14.885 1.00 50.69 556 SER A O 1
ATOM 4208 N N . SER A 1 557 ? 7.354 -10.066 -15.732 1.00 54.22 557 SER A N 1
ATOM 4209 C CA . SER A 1 557 ? 7.399 -11.340 -16.474 1.00 54.22 557 SER A CA 1
ATOM 4210 C C . SER A 1 557 ? 7.347 -12.568 -15.550 1.00 54.22 557 SER A C 1
ATOM 4212 O O . SER A 1 557 ? 6.889 -13.628 -15.966 1.00 54.22 557 SER A O 1
ATOM 4214 N N . ASN A 1 558 ? 7.764 -12.418 -14.285 1.00 52.97 558 ASN A N 1
ATOM 4215 C CA . ASN A 1 558 ? 7.741 -13.480 -13.274 1.00 52.97 558 ASN A CA 1
ATOM 4216 C C . ASN A 1 558 ? 6.362 -13.678 -12.617 1.00 52.97 558 ASN A C 1
ATOM 4218 O O . ASN A 1 558 ? 6.190 -14.659 -11.900 1.00 52.97 558 ASN A O 1
ATOM 4222 N N . SER A 1 559 ? 5.394 -12.783 -12.857 1.00 59.31 559 SER A N 1
ATOM 4223 C CA . SER A 1 559 ? 4.021 -12.905 -12.340 1.00 59.31 559 SER A CA 1
ATOM 4224 C C . SER A 1 559 ? 3.066 -13.644 -13.285 1.00 59.31 559 SER A C 1
ATOM 4226 O O . SER A 1 559 ? 1.871 -13.735 -13.004 1.00 59.31 559 SER A O 1
ATOM 4228 N N . ILE A 1 560 ? 3.575 -14.186 -14.402 1.00 70.81 560 ILE A N 1
ATOM 4229 C CA . ILE A 1 560 ? 2.800 -15.030 -15.320 1.00 70.81 560 ILE A CA 1
ATOM 4230 C C . ILE A 1 560 ? 2.910 -16.495 -14.878 1.00 70.81 560 ILE A C 1
ATOM 4232 O O . ILE A 1 560 ? 3.948 -17.139 -15.053 1.00 70.81 560 ILE A O 1
ATOM 4236 N N . LYS A 1 561 ? 1.820 -17.066 -14.366 1.00 72.38 561 LYS A N 1
ATOM 4237 C CA . LYS A 1 561 ? 1.717 -18.497 -14.047 1.00 72.38 561 LYS A CA 1
ATOM 4238 C C . LYS A 1 561 ? 1.099 -19.240 -15.232 1.00 72.38 561 LYS A C 1
ATOM 4240 O O . LYS A 1 561 ? -0.069 -19.040 -15.563 1.00 72.38 561 LYS A O 1
ATOM 4245 N N . LYS A 1 562 ? 1.880 -20.117 -15.872 1.00 76.88 562 LYS A N 1
ATOM 4246 C CA . LYS A 1 562 ? 1.402 -20.999 -16.951 1.00 76.88 562 LYS A CA 1
ATOM 4247 C C . LYS A 1 562 ? 0.731 -22.236 -16.351 1.00 76.88 562 LYS A C 1
ATOM 4249 O O . LYS A 1 562 ? 1.388 -22.993 -15.638 1.00 76.88 562 LYS A O 1
ATOM 4254 N N . LYS A 1 563 ? -0.544 -22.463 -16.663 1.00 74.12 563 LYS A N 1
ATOM 4255 C CA . LYS A 1 563 ? -1.290 -23.682 -16.312 1.00 74.12 563 LYS A CA 1
ATOM 4256 C C . LYS A 1 563 ? -1.721 -24.450 -17.563 1.00 74.12 563 LYS A C 1
ATOM 4258 O O . LYS A 1 563 ? -1.694 -23.918 -18.679 1.00 74.12 563 LYS A O 1
ATOM 4263 N N . SER A 1 564 ? -2.127 -25.706 -17.363 1.00 72.38 564 SER A N 1
ATOM 4264 C CA . SER A 1 564 ? -2.870 -26.472 -18.370 1.00 72.38 564 SER A CA 1
ATOM 4265 C C . SER A 1 564 ? -4.113 -25.701 -18.818 1.00 72.38 564 SER A C 1
ATOM 4267 O O . SER A 1 564 ? -4.616 -24.855 -18.087 1.00 72.38 564 SER A O 1
ATOM 4269 N N . VAL A 1 565 ? -4.592 -25.972 -20.030 1.00 79.12 565 VAL A N 1
ATOM 4270 C CA . VAL A 1 565 ? -5.781 -25.321 -20.599 1.00 79.12 565 VAL A CA 1
ATOM 4271 C C . VAL A 1 565 ? -6.979 -25.476 -19.658 1.00 79.12 565 VAL A C 1
ATOM 4273 O O . VAL A 1 565 ? -7.376 -26.601 -19.370 1.00 79.12 565 VAL A O 1
ATOM 4276 N N . GLU A 1 566 ? -7.546 -24.359 -19.197 1.00 82.25 566 GLU A N 1
ATOM 4277 C CA . GLU A 1 566 ? -8.731 -24.340 -18.320 1.00 82.25 566 GLU A CA 1
ATOM 4278 C C . GLU A 1 566 ? -10.030 -24.057 -19.094 1.00 82.25 566 GLU A C 1
ATOM 4280 O O . GLU A 1 566 ? -11.114 -24.364 -18.610 1.00 82.25 566 GLU A O 1
ATOM 4285 N N . VAL A 1 567 ? -9.933 -23.496 -20.306 1.00 85.44 567 VAL A N 1
ATOM 4286 C CA . VAL A 1 567 ? -11.082 -23.058 -21.117 1.00 85.44 567 VAL A CA 1
ATOM 4287 C C . VAL A 1 567 ? -10.996 -23.565 -22.554 1.00 85.44 567 VAL A C 1
ATOM 4289 O O . VAL A 1 567 ? -9.910 -23.782 -23.093 1.00 85.44 567 VAL A O 1
ATOM 4292 N N . THR A 1 568 ? -12.150 -23.720 -23.195 1.00 86.69 568 THR A N 1
ATOM 4293 C CA . THR A 1 568 ? -12.303 -24.225 -24.568 1.00 86.69 568 THR A CA 1
ATOM 4294 C C . THR A 1 568 ? -13.084 -23.203 -25.413 1.00 86.69 568 THR A C 1
ATOM 4296 O O . THR A 1 568 ? -13.599 -22.232 -24.851 1.00 86.69 568 THR A O 1
ATOM 4299 N N . PRO A 1 569 ? -13.234 -23.383 -26.744 1.00 87.25 569 PRO A N 1
ATOM 4300 C CA . PRO A 1 569 ? -14.133 -22.538 -27.537 1.00 87.25 569 PRO A CA 1
ATOM 4301 C C . PRO A 1 569 ? -15.555 -22.453 -26.949 1.00 87.25 569 PRO A C 1
ATOM 4303 O O . PRO A 1 569 ? -16.108 -21.360 -26.828 1.00 87.25 569 PRO A O 1
ATOM 4306 N N . SER A 1 570 ? -16.104 -23.577 -26.474 1.00 88.25 570 SER A N 1
ATOM 4307 C CA . SER A 1 570 ? -17.458 -23.659 -25.909 1.00 88.25 570 SER A CA 1
ATOM 4308 C C . SER A 1 570 ? -17.635 -22.917 -24.576 1.00 88.25 570 SER A C 1
ATOM 4310 O O . SER A 1 570 ? -18.775 -22.641 -24.184 1.00 88.25 570 SER A O 1
ATOM 4312 N N . SER A 1 571 ? -16.540 -22.553 -23.895 1.00 91.06 571 SER A N 1
ATOM 4313 C CA . SER A 1 571 ? -16.544 -21.713 -22.685 1.00 91.06 571 SER A CA 1
ATOM 4314 C C . SER A 1 571 ? -16.926 -20.254 -22.963 1.00 91.06 571 SER A C 1
ATOM 4316 O O . SER A 1 571 ? -17.148 -19.493 -22.020 1.00 91.06 571 SER A O 1
ATOM 4318 N N . PHE A 1 572 ? -17.001 -19.840 -24.232 1.00 93.81 572 PHE A N 1
ATOM 4319 C CA . PHE A 1 572 ? -17.235 -18.454 -24.621 1.00 93.81 572 PHE A CA 1
ATOM 4320 C C . PHE A 1 572 ? -18.514 -18.288 -25.440 1.00 93.81 572 PHE A C 1
ATOM 4322 O O . PHE A 1 572 ? -18.840 -19.103 -26.295 1.00 93.81 572 PHE A O 1
ATOM 4329 N N . VAL A 1 573 ? -19.211 -17.176 -25.210 1.00 93.00 573 VAL A N 1
ATOM 4330 C CA . VAL A 1 573 ? -20.318 -16.699 -26.042 1.00 93.00 573 VAL A CA 1
ATOM 4331 C C . VAL A 1 573 ? -19.802 -15.588 -26.946 1.00 93.00 573 VAL A C 1
ATOM 4333 O O . VAL A 1 573 ? -19.248 -14.588 -26.479 1.00 93.00 573 VAL A O 1
ATOM 4336 N N . LYS A 1 574 ? -20.004 -15.740 -28.255 1.00 93.69 574 LYS A N 1
ATOM 4337 C CA . LYS A 1 574 ? -19.677 -14.713 -29.248 1.00 93.69 574 LYS A CA 1
ATOM 4338 C C . LYS A 1 574 ? -20.660 -13.546 -29.146 1.00 93.69 574 LYS A C 1
ATOM 4340 O O . LYS A 1 574 ? -21.860 -13.730 -29.311 1.00 93.69 574 LYS A O 1
ATOM 4345 N N . ILE A 1 575 ? -20.146 -12.331 -28.954 1.00 91.56 575 ILE A N 1
ATOM 4346 C CA . ILE A 1 575 ? -20.959 -11.105 -28.904 1.00 91.56 575 ILE A CA 1
ATOM 4347 C C . ILE A 1 575 ? -20.939 -10.384 -30.253 1.00 91.56 575 ILE A C 1
ATOM 4349 O O . ILE A 1 575 ? -21.990 -10.071 -30.812 1.00 91.56 575 ILE A O 1
ATOM 4353 N N . ARG A 1 576 ? -19.749 -10.073 -30.784 1.00 90.44 576 ARG A N 1
ATOM 4354 C CA . ARG A 1 576 ? -19.616 -9.236 -31.992 1.00 90.44 576 ARG A CA 1
ATOM 4355 C C . ARG A 1 576 ? -18.271 -9.424 -32.693 1.00 90.44 576 ARG A C 1
ATOM 4357 O O . ARG A 1 576 ? -17.278 -9.741 -32.056 1.00 90.44 576 ARG A O 1
ATOM 4364 N N . LEU A 1 577 ? -18.216 -9.173 -34.001 1.00 92.12 577 LEU A N 1
ATOM 4365 C CA . LEU A 1 577 ? -16.967 -9.055 -34.762 1.00 92.12 577 LEU A CA 1
ATOM 4366 C C . LEU A 1 577 ? -16.284 -7.695 -34.503 1.00 92.12 577 LEU A C 1
ATOM 4368 O O . LEU A 1 577 ? -16.876 -6.653 -34.776 1.00 92.12 577 LEU A O 1
ATOM 4372 N N . LEU A 1 578 ? -15.041 -7.712 -34.015 1.00 90.69 578 LEU A N 1
ATOM 4373 C CA . LEU A 1 578 ? -14.220 -6.521 -33.744 1.00 90.69 578 LEU A CA 1
ATOM 4374 C C . LEU A 1 578 ? -13.210 -6.217 -34.854 1.00 90.69 578 LEU A C 1
ATOM 4376 O O . LEU A 1 578 ? -12.945 -5.051 -35.122 1.00 90.69 578 LEU A O 1
ATOM 4380 N N . GLY A 1 579 ? -12.655 -7.250 -35.498 1.00 88.88 579 GLY A N 1
ATOM 4381 C CA . GLY A 1 579 ? -11.586 -7.116 -36.495 1.00 88.88 579 GLY A CA 1
ATOM 4382 C C . GLY A 1 579 ? -11.598 -8.247 -37.524 1.00 88.88 579 GLY A C 1
ATOM 4383 O O . GLY A 1 579 ? -12.060 -9.354 -37.240 1.00 88.88 579 GLY A O 1
ATOM 4384 N N . LYS A 1 580 ? -11.070 -7.997 -38.725 1.00 87.69 580 LYS A N 1
ATOM 4385 C CA . LYS A 1 580 ? -10.872 -9.023 -39.761 1.00 87.69 580 LYS A CA 1
ATOM 4386 C C . LYS A 1 580 ? -9.479 -8.882 -40.364 1.00 87.69 580 LYS A C 1
ATOM 4388 O O . LYS A 1 580 ? -9.151 -7.831 -40.900 1.00 87.69 580 LYS A O 1
ATOM 4393 N N . GLY A 1 581 ? -8.697 -9.954 -40.293 1.00 82.75 581 GLY A N 1
ATOM 4394 C CA . GLY A 1 581 ? -7.363 -10.044 -40.875 1.00 82.75 581 GLY A CA 1
ATOM 4395 C C . GLY A 1 581 ? -7.297 -11.024 -42.047 1.00 82.75 581 GLY A C 1
ATOM 4396 O O . GLY A 1 581 ? -8.300 -11.595 -42.481 1.00 82.75 581 GLY A O 1
ATOM 4397 N N . ASP A 1 582 ? -6.079 -11.245 -42.537 1.00 81.06 582 ASP A N 1
ATOM 4398 C CA . ASP A 1 582 ? -5.795 -12.093 -43.702 1.00 81.06 582 ASP A CA 1
ATOM 4399 C C . ASP A 1 582 ? -6.148 -13.572 -43.508 1.00 81.06 582 ASP A C 1
ATOM 4401 O O . ASP A 1 582 ? -6.551 -14.244 -44.456 1.00 81.06 582 ASP A O 1
ATOM 4405 N N . VAL A 1 583 ? -5.924 -14.090 -42.298 1.00 87.62 583 VAL A N 1
ATOM 4406 C CA . VAL A 1 583 ? -6.038 -15.520 -41.954 1.00 87.62 583 VAL A CA 1
ATOM 4407 C C . VAL A 1 583 ? -7.049 -15.785 -40.838 1.00 87.62 583 VAL A C 1
ATOM 4409 O O . VAL A 1 583 ? -7.210 -16.927 -40.409 1.00 87.62 583 VAL A O 1
ATOM 4412 N N . GLY A 1 584 ? -7.728 -14.747 -40.349 1.00 88.94 584 GLY A N 1
ATOM 4413 C CA . GLY A 1 584 ? -8.569 -14.858 -39.167 1.00 88.94 584 GLY A CA 1
ATOM 4414 C C . GLY A 1 584 ? -9.432 -13.637 -38.888 1.00 88.94 584 GLY A C 1
ATOM 4415 O O . GLY A 1 584 ? -9.397 -12.633 -39.600 1.00 88.94 584 GLY A O 1
ATOM 4416 N N . LYS A 1 585 ? -10.232 -13.749 -37.834 1.00 92.88 585 LYS A N 1
ATOM 4417 C CA . LYS A 1 585 ? -11.160 -12.721 -37.355 1.00 92.88 585 LYS A CA 1
ATOM 4418 C C . LYS A 1 585 ? -10.949 -12.511 -35.859 1.00 92.88 585 LYS A C 1
ATOM 4420 O O . LYS A 1 585 ? -10.541 -13.436 -35.166 1.00 92.88 585 LYS A O 1
ATOM 4425 N N . VAL A 1 586 ? -11.239 -11.312 -35.370 1.00 93.88 586 VAL A N 1
ATOM 4426 C CA . VAL A 1 586 ? -11.213 -10.981 -33.942 1.00 93.88 586 VAL A CA 1
ATOM 4427 C C . VAL A 1 586 ? -12.640 -10.738 -33.489 1.00 93.88 586 VAL A C 1
ATOM 4429 O O . VAL A 1 586 ? -13.323 -9.886 -34.058 1.00 93.88 586 VAL A O 1
ATOM 4432 N N . TYR A 1 587 ? -13.088 -11.467 -32.477 1.00 94.81 587 TYR A N 1
ATOM 4433 C CA . TYR A 1 587 ? -14.424 -11.336 -31.908 1.00 94.81 587 TYR A CA 1
ATOM 4434 C C . TYR A 1 587 ? -14.359 -10.804 -30.481 1.00 94.81 587 TYR A C 1
ATOM 4436 O O . TYR A 1 587 ? -13.465 -11.159 -29.721 1.00 94.81 587 TYR A O 1
ATOM 4444 N N . LEU A 1 588 ? -15.340 -9.991 -30.110 1.00 94.81 588 LEU A N 1
ATOM 4445 C CA . LEU A 1 588 ? -15.694 -9.761 -28.722 1.00 94.81 588 LEU A CA 1
ATOM 4446 C C . LEU A 1 588 ? -16.440 -10.994 -28.240 1.00 94.81 588 LEU A C 1
ATOM 4448 O O . LEU A 1 588 ? -17.462 -11.371 -28.826 1.00 94.81 588 LEU A O 1
ATOM 4452 N N . VAL A 1 589 ? -15.927 -11.605 -27.186 1.00 95.25 589 VAL A N 1
ATOM 4453 C CA . VAL A 1 589 ? -16.522 -12.780 -26.565 1.00 95.25 589 VAL A CA 1
ATOM 4454 C C . VAL A 1 589 ? -16.676 -12.556 -25.070 1.00 95.25 589 VAL A C 1
ATOM 4456 O O . VAL A 1 589 ? -15.957 -11.756 -24.472 1.00 95.25 589 VAL A O 1
ATOM 4459 N N . ARG A 1 590 ? -17.611 -13.282 -24.473 1.00 94.38 590 ARG A N 1
ATOM 4460 C CA . ARG A 1 590 ? -17.860 -13.317 -23.035 1.00 94.38 590 ARG A CA 1
ATOM 4461 C C . ARG A 1 590 ? -17.625 -14.727 -22.532 1.00 94.38 590 ARG A C 1
ATOM 4463 O O . ARG A 1 590 ? -18.191 -15.662 -23.093 1.00 94.38 590 ARG A O 1
ATOM 4470 N N . GLN A 1 591 ? -16.812 -14.886 -21.498 1.00 93.94 591 GLN A N 1
ATOM 4471 C CA . GLN A 1 591 ? -16.660 -16.178 -20.836 1.00 93.94 591 GLN A CA 1
ATOM 4472 C C . GLN A 1 591 ? -17.929 -16.498 -20.036 1.00 93.94 591 GLN A C 1
ATOM 4474 O O . GLN A 1 591 ? -18.424 -15.644 -19.304 1.00 93.94 591 GLN A O 1
ATOM 4479 N N . LYS A 1 592 ? -18.460 -17.716 -20.178 1.00 91.81 592 LYS A N 1
ATOM 4480 C CA . LYS A 1 592 ? -19.730 -18.131 -19.558 1.00 91.81 592 LYS A CA 1
ATOM 4481 C C . LYS A 1 592 ? -19.669 -18.137 -18.028 1.00 91.81 592 LYS A C 1
ATOM 4483 O O . LYS A 1 592 ? -20.613 -17.682 -17.396 1.00 91.81 592 LYS A O 1
ATOM 4488 N N . ASP A 1 593 ? -18.558 -18.597 -17.457 1.00 88.69 593 ASP A N 1
ATOM 4489 C CA . ASP A 1 593 ? -18.439 -18.803 -16.006 1.00 88.69 593 ASP A CA 1
ATOM 4490 C C . ASP A 1 593 ? -18.200 -17.505 -15.222 1.00 88.69 593 ASP A C 1
ATOM 4492 O O . ASP A 1 593 ? -18.643 -17.378 -14.085 1.00 88.69 593 ASP A O 1
ATOM 4496 N N . THR A 1 594 ? -17.499 -16.538 -15.822 1.00 88.38 594 THR A N 1
ATOM 4497 C CA . THR A 1 594 ? -17.041 -15.310 -15.143 1.00 88.38 594 THR A CA 1
ATOM 4498 C C . THR A 1 594 ? -17.725 -14.040 -15.648 1.00 88.38 594 THR A C 1
ATOM 4500 O O . THR A 1 594 ? -17.500 -12.965 -15.103 1.00 88.38 594 THR A O 1
ATOM 4503 N N . ASP A 1 595 ? -18.498 -14.130 -16.734 1.00 87.94 595 ASP A N 1
ATOM 4504 C CA . ASP A 1 595 ? -19.060 -12.995 -17.484 1.00 87.94 595 ASP A CA 1
ATOM 4505 C C . ASP A 1 595 ? -18.008 -11.995 -18.030 1.00 87.94 595 ASP A C 1
ATOM 4507 O O . ASP A 1 595 ? -18.342 -10.944 -18.586 1.00 87.94 595 ASP A O 1
ATOM 4511 N N . ARG A 1 596 ? -16.709 -12.322 -17.939 1.00 90.38 596 ARG A N 1
ATOM 4512 C CA . ARG A 1 596 ? -15.615 -11.438 -18.362 1.00 90.38 596 ARG A CA 1
ATOM 4513 C C . ARG A 1 596 ? -15.523 -11.349 -19.886 1.00 90.38 596 ARG A C 1
ATOM 4515 O O . ARG A 1 596 ? -15.655 -12.343 -20.606 1.00 90.38 596 ARG A O 1
ATOM 4522 N N . LEU A 1 597 ? -15.273 -10.134 -20.377 1.00 93.19 597 LEU A N 1
ATOM 4523 C CA . LEU A 1 597 ? -15.132 -9.831 -21.802 1.00 93.19 597 LEU A CA 1
ATOM 4524 C C . LEU A 1 597 ? -13.686 -9.988 -22.281 1.00 93.19 597 LEU A C 1
ATOM 4526 O O . LEU A 1 597 ? -12.755 -9.487 -21.651 1.00 93.19 597 LEU A O 1
ATOM 4530 N N . TYR A 1 598 ? -13.523 -10.601 -23.453 1.00 95.50 598 TYR A N 1
ATOM 4531 C CA . TYR A 1 598 ? -12.235 -10.814 -24.112 1.00 95.50 598 TYR A CA 1
ATOM 4532 C C . TYR A 1 598 ? -12.299 -10.464 -25.599 1.00 95.50 598 TYR A C 1
ATOM 4534 O O . TYR A 1 598 ? -13.344 -10.583 -26.246 1.00 95.50 598 TYR A O 1
ATOM 4542 N N . ALA A 1 599 ? -11.152 -10.091 -26.163 1.00 96.00 599 ALA A N 1
ATOM 4543 C CA . ALA A 1 599 ? -10.941 -10.058 -27.604 1.00 96.00 599 ALA A CA 1
ATOM 4544 C C . ALA A 1 599 ? -10.326 -11.395 -28.047 1.00 96.00 599 ALA A C 1
ATOM 4546 O O . ALA A 1 599 ? -9.170 -11.689 -27.752 1.00 96.00 599 ALA A O 1
ATOM 4547 N N . MET A 1 600 ? -11.091 -12.221 -28.756 1.00 96.31 600 MET A N 1
ATOM 4548 C CA . MET A 1 600 ? -10.660 -13.536 -29.227 1.00 96.31 600 MET A CA 1
ATOM 4549 C C . MET A 1 600 ? -10.259 -13.480 -30.704 1.00 96.31 600 MET A C 1
ATOM 4551 O O . MET A 1 600 ? -11.117 -13.329 -31.577 1.00 96.31 600 MET A O 1
ATOM 4555 N N . LYS A 1 601 ? -8.960 -13.627 -30.999 1.00 95.50 601 LYS A N 1
ATOM 4556 C CA . LYS A 1 601 ? -8.436 -13.803 -32.366 1.00 95.50 601 LYS A CA 1
ATOM 4557 C C . LYS A 1 601 ? -8.572 -15.278 -32.750 1.00 95.50 601 LYS A C 1
ATOM 4559 O O . LYS A 1 601 ? -7.980 -16.140 -32.107 1.00 95.50 601 LYS A O 1
ATOM 4564 N N . VAL A 1 602 ? -9.352 -15.554 -33.793 1.00 95.00 602 VAL A N 1
ATOM 4565 C CA . VAL A 1 602 ? -9.618 -16.892 -34.339 1.00 95.00 602 VAL A CA 1
ATOM 4566 C C . VAL A 1 602 ? -8.951 -17.009 -35.707 1.00 95.00 602 VAL A C 1
ATOM 4568 O O . VAL A 1 602 ? -9.315 -16.293 -36.645 1.00 95.00 602 VAL A O 1
ATOM 4571 N N . LEU A 1 603 ? -7.964 -17.896 -35.823 1.00 94.19 603 LEU A N 1
ATOM 4572 C CA . LEU A 1 603 ? -7.089 -18.058 -36.988 1.00 94.19 603 LEU A CA 1
ATOM 4573 C C . LEU A 1 603 ? -7.363 -19.399 -37.680 1.00 94.19 603 LEU A C 1
ATOM 4575 O O . LEU A 1 603 ? -7.244 -20.449 -37.056 1.00 94.19 603 LEU A O 1
ATOM 4579 N N . SER A 1 604 ? -7.681 -19.392 -38.977 1.00 93.81 604 SER A N 1
ATOM 4580 C CA . SER A 1 604 ? -7.957 -20.618 -39.743 1.00 93.81 604 SER A CA 1
ATOM 4581 C C . SER A 1 604 ? -6.671 -21.349 -40.124 1.00 93.81 604 SER A C 1
ATOM 4583 O O . SER A 1 604 ? -5.827 -20.799 -40.841 1.00 93.81 604 SER A O 1
ATOM 4585 N N . LYS A 1 605 ? -6.533 -22.620 -39.725 1.00 93.44 605 LYS A N 1
ATOM 4586 C CA . LYS A 1 605 ? -5.377 -23.461 -40.080 1.00 93.44 605 LYS A CA 1
ATOM 4587 C C . LYS A 1 605 ? -5.244 -23.642 -41.588 1.00 93.44 605 LYS A C 1
ATOM 4589 O O . LYS A 1 605 ? -4.143 -23.506 -42.123 1.00 93.44 605 LYS A O 1
ATOM 4594 N N . LYS A 1 606 ? -6.362 -23.858 -42.288 1.00 91.62 606 LYS A N 1
ATOM 4595 C CA . LYS A 1 606 ? -6.408 -23.972 -43.754 1.00 91.62 606 LYS A CA 1
ATOM 4596 C C . LYS A 1 606 ? -5.840 -22.730 -44.444 1.00 91.62 606 LYS A C 1
ATOM 4598 O O . LYS A 1 606 ? -4.987 -22.849 -45.325 1.00 91.62 606 LYS A O 1
ATOM 4603 N N . GLU A 1 607 ? -6.265 -21.539 -44.022 1.00 92.19 607 GLU A N 1
ATOM 4604 C CA . GLU A 1 607 ? -5.784 -20.289 -44.623 1.00 92.19 607 GLU A CA 1
ATOM 4605 C C . GLU A 1 607 ? -4.327 -19.991 -44.229 1.00 92.19 607 GLU A C 1
ATOM 4607 O O . GLU A 1 607 ? -3.547 -19.514 -45.056 1.00 92.19 607 GLU A O 1
ATOM 4612 N N . MET A 1 608 ? -3.910 -20.349 -43.009 1.00 92.38 608 MET A N 1
ATOM 4613 C CA . MET A 1 608 ? -2.514 -20.231 -42.575 1.00 92.38 608 MET A CA 1
ATOM 4614 C C . MET A 1 608 ? -1.559 -21.127 -43.368 1.00 92.38 608 MET A C 1
ATOM 4616 O O . MET A 1 608 ? -0.461 -20.672 -43.699 1.00 92.38 608 MET A O 1
ATOM 4620 N N . ILE A 1 609 ? -1.960 -22.362 -43.693 1.00 90.00 609 ILE A N 1
ATOM 4621 C CA . ILE A 1 609 ? -1.196 -23.256 -44.578 1.00 90.00 609 ILE A CA 1
ATOM 4622 C C . ILE A 1 609 ? -1.084 -22.614 -45.961 1.00 90.00 609 ILE A C 1
ATOM 4624 O O . ILE A 1 609 ? 0.022 -22.409 -46.460 1.00 90.00 609 ILE A O 1
ATOM 4628 N N . LYS A 1 610 ? -2.223 -22.225 -46.550 1.00 90.62 610 LYS A N 1
ATOM 4629 C CA . LYS A 1 610 ? -2.290 -21.632 -47.893 1.00 90.62 610 LYS A CA 1
ATOM 4630 C C . LYS A 1 610 ? -1.418 -20.381 -48.033 1.00 90.62 610 LYS A C 1
ATOM 4632 O O . LYS A 1 610 ? -0.815 -20.168 -49.080 1.00 90.62 610 LYS A O 1
ATOM 4637 N N . ARG A 1 611 ? -1.346 -19.551 -46.987 1.00 86.00 611 ARG A N 1
ATOM 4638 C CA . ARG A 1 611 ? -0.607 -18.276 -46.986 1.00 86.00 611 ARG A CA 1
ATOM 4639 C C . ARG A 1 611 ? 0.774 -18.338 -46.329 1.00 86.00 611 ARG A C 1
ATOM 4641 O O . ARG A 1 611 ? 1.418 -17.297 -46.202 1.00 86.00 611 ARG A O 1
ATOM 4648 N N . ASN A 1 612 ? 1.230 -19.518 -45.903 1.00 87.88 612 ASN A N 1
ATOM 4649 C CA . ASN A 1 612 ? 2.506 -19.723 -45.210 1.00 87.88 612 ASN A CA 1
ATOM 4650 C C . ASN A 1 612 ? 2.683 -18.823 -43.962 1.00 87.88 612 ASN A C 1
ATOM 4652 O O . ASN A 1 612 ? 3.705 -18.156 -43.777 1.00 87.88 612 ASN A O 1
ATOM 4656 N N . LYS A 1 613 ? 1.654 -18.769 -43.106 1.00 88.88 613 LYS A N 1
ATOM 4657 C CA . LYS A 1 613 ? 1.596 -17.890 -41.918 1.00 88.88 613 LYS A CA 1
ATOM 4658 C C . LYS A 1 613 ? 1.807 -18.614 -40.585 1.00 88.88 613 LYS A C 1
ATOM 4660 O O . LYS A 1 613 ? 1.904 -17.953 -39.562 1.00 88.88 613 LYS A O 1
ATOM 4665 N N . ILE A 1 614 ? 1.966 -19.938 -40.593 1.00 89.69 614 ILE A N 1
ATOM 4666 C CA . ILE A 1 614 ? 2.088 -20.770 -39.379 1.00 89.69 614 ILE A CA 1
ATOM 4667 C C . ILE A 1 614 ? 3.182 -20.249 -38.430 1.00 89.69 614 ILE A C 1
ATOM 4669 O O . ILE A 1 614 ? 2.936 -20.023 -37.251 1.00 89.69 614 ILE A O 1
ATOM 4673 N N . LYS A 1 615 ? 4.382 -19.970 -38.959 1.00 86.12 615 LYS A N 1
ATOM 4674 C CA . LYS A 1 615 ? 5.506 -19.460 -38.153 1.00 86.12 615 LYS A CA 1
ATOM 4675 C C . LYS A 1 615 ? 5.230 -18.091 -37.519 1.00 86.12 615 LYS A C 1
ATOM 4677 O O . LYS A 1 615 ? 5.815 -17.791 -36.487 1.00 86.12 615 LYS A O 1
ATOM 4682 N N . ARG A 1 616 ? 4.387 -17.262 -38.147 1.00 86.44 616 ARG A N 1
ATOM 4683 C CA . ARG A 1 616 ? 4.019 -15.934 -37.633 1.00 86.44 616 ARG A CA 1
ATOM 4684 C C . ARG A 1 616 ? 3.047 -16.058 -36.465 1.00 86.44 616 ARG A C 1
ATOM 4686 O O . ARG A 1 616 ? 3.297 -15.456 -35.435 1.00 86.44 616 ARG A O 1
ATOM 4693 N N . ALA A 1 617 ? 2.056 -16.943 -36.583 1.00 88.62 617 ALA A N 1
ATOM 4694 C CA . ALA A 1 617 ? 1.127 -17.237 -35.494 1.00 88.62 617 ALA A CA 1
ATOM 4695 C C . ALA A 1 617 ? 1.841 -17.784 -34.243 1.00 88.62 617 ALA A C 1
ATOM 4697 O O . ALA A 1 617 ? 1.493 -17.417 -33.126 1.00 88.62 617 ALA A O 1
ATOM 4698 N N . PHE A 1 618 ? 2.869 -18.628 -34.413 1.00 88.56 618 PHE A N 1
ATOM 4699 C CA . PHE A 1 618 ? 3.662 -19.117 -33.275 1.00 88.56 618 PHE A CA 1
ATOM 4700 C C . PHE A 1 618 ? 4.487 -18.008 -32.627 1.00 88.56 618 PHE A C 1
ATOM 4702 O O . PHE A 1 618 ? 4.519 -17.917 -31.407 1.00 88.56 618 PHE A O 1
ATOM 4709 N N . ALA A 1 619 ? 5.121 -17.153 -33.435 1.00 86.00 619 ALA A N 1
ATOM 4710 C CA . ALA A 1 619 ? 5.883 -16.021 -32.918 1.00 86.00 619 ALA A CA 1
ATOM 4711 C C . ALA A 1 619 ? 4.980 -15.023 -32.174 1.00 86.00 619 ALA A C 1
ATOM 4713 O O . ALA A 1 619 ? 5.342 -14.562 -31.098 1.00 86.00 619 ALA A O 1
ATOM 4714 N N . GLU A 1 620 ? 3.791 -14.730 -32.709 1.00 91.56 620 GLU A N 1
ATOM 4715 C CA . GLU A 1 620 ? 2.796 -13.882 -32.046 1.00 91.56 620 GLU A CA 1
ATOM 4716 C C . GLU A 1 620 ? 2.347 -14.487 -30.710 1.00 91.56 620 GLU A C 1
ATOM 4718 O O . GLU A 1 620 ? 2.347 -13.791 -29.695 1.00 91.56 620 GLU A O 1
ATOM 4723 N N . GLN A 1 621 ? 2.032 -15.788 -30.682 1.00 90.56 621 GLN A N 1
ATOM 4724 C CA . GLN A 1 621 ? 1.685 -16.482 -29.444 1.00 90.56 621 GLN A CA 1
ATOM 4725 C C . GLN A 1 621 ? 2.823 -16.415 -28.420 1.00 90.56 621 GLN A C 1
ATOM 4727 O O . GLN A 1 621 ? 2.567 -16.152 -27.249 1.00 90.56 621 GLN A O 1
ATOM 4732 N N . GLU A 1 622 ? 4.061 -16.665 -28.842 1.00 88.50 622 GLU A N 1
ATOM 4733 C CA . GLU A 1 622 ? 5.226 -16.653 -27.960 1.00 88.50 622 GLU A CA 1
ATOM 4734 C C . GLU A 1 622 ? 5.429 -15.272 -27.333 1.00 88.50 622 GLU A C 1
ATOM 4736 O O . GLU A 1 622 ? 5.491 -15.173 -26.109 1.00 88.50 622 GLU A O 1
ATOM 4741 N N . ILE A 1 623 ? 5.429 -14.212 -28.152 1.00 89.94 623 ILE A N 1
ATOM 4742 C CA . ILE A 1 623 ? 5.576 -12.825 -27.690 1.00 89.94 623 ILE A CA 1
ATOM 4743 C C . ILE A 1 623 ? 4.500 -12.494 -26.661 1.00 89.94 623 ILE A C 1
ATOM 4745 O O . ILE A 1 623 ? 4.814 -12.033 -25.563 1.00 89.94 623 ILE A O 1
ATOM 4749 N N . LEU A 1 624 ? 3.236 -12.751 -26.996 1.00 91.38 624 LEU A N 1
ATOM 4750 C CA . LEU A 1 624 ? 2.106 -12.442 -26.127 1.00 91.38 624 LEU A CA 1
ATOM 4751 C C . LEU A 1 624 ? 2.113 -13.275 -24.836 1.00 91.38 624 LEU A C 1
ATOM 4753 O O . LEU A 1 624 ? 1.753 -12.764 -23.779 1.00 91.38 624 LEU A O 1
ATOM 4757 N N . ALA A 1 625 ? 2.550 -14.535 -24.894 1.00 88.50 625 ALA A N 1
ATOM 4758 C CA . ALA A 1 625 ? 2.608 -15.421 -23.733 1.00 88.50 625 ALA A CA 1
ATOM 4759 C C . ALA A 1 625 ? 3.767 -15.113 -22.772 1.00 88.50 625 ALA A C 1
ATOM 4761 O O . ALA A 1 625 ? 3.753 -15.584 -21.632 1.00 88.50 625 ALA A O 1
ATOM 4762 N N . THR A 1 626 ? 4.782 -14.370 -23.221 1.00 86.62 626 THR A N 1
ATOM 4763 C CA . THR A 1 626 ? 5.910 -13.922 -22.387 1.00 86.62 626 THR A CA 1
ATOM 4764 C C . THR A 1 626 ? 5.839 -12.445 -22.007 1.00 86.62 626 THR A C 1
ATOM 4766 O O . THR A 1 626 ? 6.585 -12.011 -21.132 1.00 86.62 626 THR A O 1
ATOM 4769 N N . SER A 1 627 ? 4.961 -11.669 -22.646 1.00 87.94 627 SER A N 1
ATOM 4770 C CA . SER A 1 627 ? 4.830 -10.235 -22.395 1.00 87.94 627 SER A CA 1
ATOM 4771 C C . SER A 1 627 ? 3.921 -9.959 -21.200 1.00 87.94 627 SER A C 1
ATOM 4773 O O . SER A 1 627 ? 2.751 -10.333 -21.195 1.00 87.94 627 SER A O 1
ATOM 4775 N N . ASN A 1 628 ? 4.437 -9.227 -20.214 1.00 87.12 628 ASN A N 1
ATOM 4776 C CA . ASN A 1 628 ? 3.634 -8.626 -19.151 1.00 87.12 628 ASN A CA 1
ATOM 4777 C C . ASN A 1 628 ? 4.041 -7.161 -18.973 1.00 87.12 628 ASN A C 1
ATOM 4779 O O . ASN A 1 628 ? 4.907 -6.833 -18.162 1.00 87.12 628 ASN A O 1
ATOM 4783 N N . HIS A 1 629 ? 3.440 -6.286 -19.779 1.00 91.12 629 HIS A N 1
ATOM 4784 C CA . HIS A 1 629 ? 3.774 -4.868 -19.828 1.00 91.12 629 HIS A CA 1
ATOM 4785 C C . HIS A 1 629 ? 2.502 -4.013 -19.945 1.00 91.12 629 HIS A C 1
ATOM 4787 O O . HIS A 1 629 ? 1.597 -4.383 -20.693 1.00 91.12 629 HIS A O 1
ATOM 4793 N N . PRO A 1 630 ? 2.415 -2.858 -19.258 1.00 91.00 630 PRO A N 1
ATOM 4794 C CA . PRO A 1 630 ? 1.201 -2.040 -19.203 1.00 91.00 630 PRO A CA 1
ATOM 4795 C C . PRO A 1 630 ? 0.720 -1.441 -20.527 1.00 91.00 630 PRO A C 1
ATOM 4797 O O . PRO A 1 630 ? -0.391 -0.927 -20.559 1.00 91.00 630 PRO A O 1
ATOM 4800 N N . PHE A 1 631 ? 1.557 -1.457 -21.564 1.00 95.69 631 PHE A N 1
ATOM 4801 C CA . PHE A 1 631 ? 1.263 -0.897 -22.888 1.00 95.69 631 PHE A CA 1
ATOM 4802 C C . PHE A 1 631 ? 1.309 -1.962 -23.997 1.00 95.69 631 PHE A C 1
ATOM 4804 O O . PHE A 1 631 ? 1.506 -1.640 -25.167 1.00 95.69 631 PHE A O 1
ATOM 4811 N N . ILE A 1 632 ? 1.190 -3.244 -23.640 1.00 95.56 632 ILE A N 1
ATOM 4812 C CA . ILE A 1 632 ? 1.109 -4.376 -24.574 1.00 95.56 632 ILE A CA 1
ATOM 4813 C C . ILE A 1 632 ? -0.149 -5.173 -24.237 1.00 95.56 632 ILE A C 1
ATOM 4815 O O . ILE A 1 632 ? -0.412 -5.456 -23.068 1.00 95.56 632 ILE A O 1
ATOM 4819 N N . VAL A 1 633 ? -0.925 -5.541 -25.259 1.00 94.38 633 VAL A N 1
ATOM 4820 C CA . VAL A 1 633 ? -2.123 -6.369 -25.084 1.00 94.38 633 VAL A CA 1
ATOM 4821 C C . VAL A 1 633 ? -1.764 -7.683 -24.407 1.00 94.38 633 VAL A C 1
ATOM 4823 O O . VAL A 1 633 ? -0.835 -8.384 -24.799 1.00 94.38 633 VAL A O 1
ATOM 4826 N N . THR A 1 634 ? -2.539 -8.028 -23.387 1.00 93.00 634 THR A N 1
ATOM 4827 C CA . THR A 1 634 ? -2.323 -9.254 -22.628 1.00 93.00 634 THR A CA 1
ATOM 4828 C C . THR A 1 634 ? -3.003 -10.450 -23.259 1.00 93.00 634 THR A C 1
ATOM 4830 O O . THR A 1 634 ? -4.159 -10.361 -23.666 1.00 93.00 634 THR A O 1
ATOM 4833 N N . LEU A 1 635 ? -2.315 -11.592 -23.244 1.00 94.06 635 LEU A N 1
ATOM 4834 C CA . LEU A 1 635 ? -2.897 -12.902 -23.514 1.00 94.06 635 LEU A CA 1
ATOM 4835 C C . LEU A 1 635 ? -3.305 -13.599 -22.212 1.00 94.06 635 LEU A C 1
ATOM 4837 O O . LEU A 1 635 ? -2.524 -13.679 -21.262 1.00 94.06 635 LEU A O 1
ATOM 4841 N N . TYR A 1 636 ? -4.523 -14.130 -22.207 1.00 92.38 636 TYR A N 1
ATOM 4842 C CA . TYR A 1 636 ? -5.107 -14.880 -21.094 1.00 92.38 636 TYR A CA 1
ATOM 4843 C C . TYR A 1 636 ? -5.172 -16.370 -21.397 1.00 92.38 636 TYR A C 1
ATOM 4845 O O . TYR A 1 636 ? -4.724 -17.200 -20.609 1.00 92.38 636 TYR A O 1
ATOM 4853 N N . HIS A 1 637 ? -5.672 -16.717 -22.581 1.00 93.50 637 HIS A N 1
ATOM 4854 C CA . HIS A 1 637 ? -5.805 -18.107 -22.998 1.00 93.50 637 HIS A CA 1
ATOM 4855 C C . HIS A 1 637 ? -5.348 -18.269 -24.437 1.00 93.50 637 HIS A C 1
ATOM 4857 O O . HIS A 1 637 ? -5.581 -17.405 -25.283 1.00 93.50 637 HIS A O 1
ATOM 4863 N N . SER A 1 638 ? -4.739 -19.408 -24.736 1.00 93.19 638 SER A N 1
ATOM 4864 C CA . SER A 1 638 ? -4.531 -19.843 -26.111 1.00 93.19 638 SER A CA 1
ATOM 4865 C C . SER A 1 638 ? -4.796 -21.334 -26.227 1.00 93.19 638 SER A C 1
ATOM 4867 O O . SER A 1 638 ? -4.413 -22.103 -25.350 1.00 93.19 638 SER A O 1
ATOM 4869 N N . PHE A 1 639 ? -5.502 -21.734 -27.277 1.00 91.75 639 PHE A N 1
ATOM 4870 C CA . PHE A 1 639 ? -5.907 -23.120 -27.517 1.00 91.75 639 PHE A CA 1
ATOM 4871 C C . PHE A 1 639 ? -6.202 -23.342 -29.005 1.00 91.75 639 PHE A C 1
ATOM 4873 O O . PHE A 1 639 ? -6.177 -22.396 -29.794 1.00 91.75 639 PHE A O 1
ATOM 4880 N N . GLN A 1 640 ? -6.430 -24.589 -29.418 1.00 90.56 640 GLN A N 1
ATOM 4881 C CA . GLN A 1 640 ? -6.711 -24.946 -30.813 1.00 90.56 640 GLN A CA 1
ATOM 4882 C C . GLN A 1 640 ? -7.819 -26.001 -30.928 1.00 90.56 640 GLN A C 1
ATOM 4884 O O . GLN A 1 640 ? -7.848 -26.936 -30.132 1.00 90.56 640 GLN A O 1
ATOM 4889 N N . SER A 1 641 ? -8.691 -25.866 -31.929 1.00 89.06 641 SER A N 1
ATOM 4890 C CA . SER A 1 641 ? -9.653 -26.901 -32.350 1.00 89.06 641 SER A CA 1
ATOM 4891 C C . SER A 1 641 ? -9.094 -27.672 -33.549 1.00 89.06 641 SER A C 1
ATOM 4893 O O . SER A 1 641 ? -7.899 -27.559 -33.846 1.00 89.06 641 SER A O 1
ATOM 4895 N N . GLU A 1 642 ? -9.910 -28.458 -34.253 1.00 85.44 642 GLU A N 1
ATOM 4896 C CA . GLU A 1 642 ? -9.499 -29.129 -35.490 1.00 85.44 642 GLU A CA 1
ATOM 4897 C C . GLU A 1 642 ? -9.051 -28.111 -36.549 1.00 85.44 642 GLU A C 1
ATOM 4899 O O . GLU A 1 642 ? -7.910 -28.185 -37.024 1.00 85.44 642 GLU A O 1
ATOM 4904 N N . ASP A 1 643 ? -9.870 -27.088 -36.800 1.00 88.94 643 ASP A N 1
ATOM 4905 C CA . ASP A 1 643 ? -9.701 -26.145 -37.910 1.00 88.94 643 ASP A CA 1
ATOM 4906 C C . ASP A 1 643 ? -9.088 -24.789 -37.529 1.00 88.94 643 ASP A C 1
ATOM 4908 O O . ASP A 1 643 ? -8.611 -24.054 -38.410 1.00 88.94 643 ASP A O 1
ATOM 4912 N N . TYR A 1 644 ? -9.044 -24.448 -36.236 1.00 92.88 644 TYR A N 1
ATOM 4913 C CA . TYR A 1 644 ? -8.705 -23.095 -35.784 1.00 92.88 644 TYR A CA 1
ATOM 4914 C C . TYR A 1 644 ? -7.657 -23.042 -34.663 1.00 92.88 644 TYR A C 1
ATOM 4916 O O . TYR A 1 644 ? -7.497 -23.974 -33.874 1.00 92.88 644 TYR A O 1
ATOM 4924 N N . LEU A 1 645 ? -6.934 -21.918 -34.595 1.00 93.44 645 LEU A N 1
ATOM 4925 C CA . LEU A 1 645 ? -6.162 -21.484 -33.425 1.00 93.44 645 LEU A CA 1
ATOM 4926 C C . LEU A 1 645 ? -6.858 -20.281 -32.782 1.00 93.44 645 LEU A C 1
ATOM 4928 O O . LEU A 1 645 ? -7.378 -19.416 -33.493 1.00 93.44 645 LEU A O 1
ATOM 4932 N N . TYR A 1 646 ? -6.812 -20.201 -31.456 1.00 94.56 646 TYR A N 1
ATOM 4933 C CA . TYR A 1 646 ? -7.489 -19.181 -30.663 1.00 94.56 646 TYR A CA 1
ATOM 4934 C C . TYR A 1 646 ? -6.488 -18.467 -29.757 1.00 94.56 646 TYR A C 1
ATOM 4936 O O . TYR A 1 646 ? -5.722 -19.113 -29.039 1.00 94.56 646 TYR A O 1
ATOM 4944 N N . LEU A 1 647 ? -6.526 -17.134 -29.763 1.00 94.94 647 LEU A N 1
ATOM 4945 C CA . LEU A 1 647 ? -5.824 -16.273 -28.810 1.00 94.94 647 LEU A CA 1
ATOM 4946 C C . LEU A 1 647 ? -6.862 -15.391 -28.109 1.00 94.94 647 LEU A C 1
ATOM 4948 O O . LEU A 1 647 ? -7.464 -14.522 -28.741 1.00 94.94 647 LEU A O 1
ATOM 4952 N N . CYS A 1 648 ? -7.092 -15.629 -26.819 1.00 95.31 648 CYS A N 1
ATOM 4953 C CA . CYS A 1 648 ? -7.998 -14.846 -25.981 1.00 95.31 648 CYS A CA 1
ATOM 4954 C C . CYS A 1 648 ? -7.205 -13.754 -25.275 1.00 95.31 648 CYS A C 1
ATOM 4956 O O . CYS A 1 648 ? -6.393 -14.034 -24.389 1.00 95.31 648 CYS A O 1
ATOM 4958 N N . MET A 1 649 ? -7.438 -12.517 -25.688 1.00 95.12 649 MET A N 1
ATOM 4959 C CA . MET A 1 649 ? -6.666 -11.353 -25.289 1.00 95.12 649 MET A CA 1
ATOM 4960 C C . MET A 1 649 ? -7.522 -10.340 -24.534 1.00 95.12 649 MET A C 1
ATOM 4962 O O . MET A 1 649 ? -8.756 -10.380 -24.562 1.00 95.12 649 MET A O 1
ATOM 4966 N N . GLU A 1 650 ? -6.846 -9.405 -23.881 1.00 93.62 650 GLU A N 1
ATOM 4967 C CA . GLU A 1 650 ? -7.463 -8.243 -23.256 1.00 93.62 650 GLU A CA 1
ATOM 4968 C C . GLU A 1 650 ? -8.319 -7.451 -24.251 1.00 93.62 650 GLU A C 1
ATOM 4970 O O . GLU A 1 650 ? -7.897 -7.135 -25.366 1.00 93.62 650 GLU A O 1
ATOM 4975 N N . TYR A 1 651 ? -9.541 -7.119 -23.836 1.00 94.19 651 TYR A N 1
ATOM 4976 C CA . TYR A 1 651 ? -10.448 -6.304 -24.629 1.00 94.19 651 TYR A CA 1
ATOM 4977 C C . TYR A 1 651 ? -10.216 -4.809 -24.366 1.00 94.19 651 TYR A C 1
ATOM 4979 O O . TYR A 1 651 ? -10.674 -4.244 -23.373 1.00 94.19 651 TYR A O 1
ATOM 4987 N N . CYS A 1 652 ? -9.526 -4.141 -25.291 1.00 93.56 652 CYS A N 1
ATOM 4988 C CA . CYS A 1 652 ? -9.300 -2.697 -25.234 1.00 93.56 652 CYS A CA 1
ATOM 4989 C C . CYS A 1 652 ? -10.541 -1.920 -25.712 1.00 93.56 652 CYS A C 1
ATOM 4991 O O . CYS A 1 652 ? -10.713 -1.655 -26.902 1.00 93.56 652 CYS A O 1
ATOM 4993 N N . MET A 1 653 ? -11.407 -1.533 -24.771 1.00 91.12 653 MET A N 1
ATOM 4994 C CA . MET A 1 653 ? -12.698 -0.875 -25.044 1.00 91.12 653 MET A CA 1
ATOM 4995 C C . MET A 1 653 ? -12.610 0.438 -25.836 1.00 91.12 653 MET A C 1
ATOM 4997 O O . MET A 1 653 ? -13.605 0.860 -26.428 1.00 91.12 653 MET A O 1
ATOM 5001 N N . GLY A 1 654 ? -11.454 1.103 -25.845 1.00 89.81 654 GLY A N 1
ATOM 5002 C CA . GLY A 1 654 ? -11.240 2.338 -26.595 1.00 89.81 654 GLY A CA 1
ATOM 5003 C C . GLY A 1 654 ? -11.039 2.141 -28.098 1.00 89.81 654 GLY A C 1
ATOM 5004 O O . GLY A 1 654 ? -11.055 3.128 -28.831 1.00 89.81 654 GLY A O 1
ATOM 5005 N N . GLY A 1 655 ? -10.919 0.896 -28.572 1.00 92.38 655 GLY A N 1
ATOM 5006 C CA . GLY A 1 655 ? -10.787 0.580 -29.994 1.00 92.38 655 GLY A CA 1
ATOM 5007 C C . GLY A 1 655 ? -9.435 0.978 -30.589 1.00 92.38 655 GLY A C 1
ATOM 5008 O O . GLY A 1 655 ? -8.464 1.198 -29.870 1.00 92.38 655 GLY A O 1
ATOM 5009 N N . GLU A 1 656 ? -9.368 1.041 -31.918 1.00 92.88 656 GLU A N 1
ATOM 5010 C CA . GLU A 1 656 ? -8.151 1.389 -32.664 1.00 92.88 656 GLU A CA 1
ATOM 5011 C C . GLU A 1 656 ? -7.786 2.870 -32.492 1.00 92.88 656 GLU A C 1
ATOM 5013 O O . GLU A 1 656 ? -8.606 3.767 -32.731 1.00 92.88 656 GLU A O 1
ATOM 5018 N N . PHE A 1 657 ? -6.520 3.140 -32.181 1.00 94.31 657 PHE A N 1
ATOM 5019 C CA . PHE A 1 657 ? -5.977 4.490 -32.074 1.00 94.31 657 PHE A CA 1
ATOM 5020 C C . PHE A 1 657 ? -6.100 5.256 -33.395 1.00 94.31 657 PHE A C 1
ATOM 5022 O O . PHE A 1 657 ? -6.433 6.439 -33.385 1.00 94.31 657 PHE A O 1
ATOM 5029 N N . PHE A 1 658 ? -5.948 4.577 -34.539 1.00 91.69 658 PHE A N 1
ATOM 5030 C CA . PHE A 1 658 ? -6.216 5.156 -35.860 1.00 91.69 658 PHE A CA 1
ATOM 5031 C C . PHE A 1 658 ? -7.598 5.811 -35.938 1.00 91.69 658 PHE A C 1
ATOM 5033 O O . PHE A 1 658 ? -7.734 6.959 -36.361 1.00 91.69 658 PHE A O 1
ATOM 5040 N N . ARG A 1 659 ? -8.651 5.111 -35.501 1.00 88.69 659 ARG A N 1
ATOM 5041 C CA . ARG A 1 659 ? -10.009 5.662 -35.509 1.00 88.69 659 ARG A CA 1
ATOM 5042 C C . ARG A 1 659 ? -10.134 6.818 -34.523 1.00 88.69 659 ARG A C 1
ATOM 5044 O O . ARG A 1 659 ? -10.765 7.823 -34.856 1.00 88.69 659 ARG A O 1
ATOM 5051 N N . ALA A 1 660 ? -9.552 6.688 -33.335 1.00 89.00 660 ALA A N 1
ATOM 5052 C CA . ALA A 1 660 ? -9.542 7.768 -32.357 1.00 89.00 660 ALA A CA 1
ATOM 5053 C C . ALA A 1 660 ? -8.889 9.034 -32.934 1.00 89.00 660 ALA A C 1
ATOM 5055 O O . ALA A 1 660 ? -9.433 10.119 -32.774 1.00 89.00 660 ALA A O 1
ATOM 5056 N N . LEU A 1 661 ? -7.802 8.903 -33.697 1.00 89.56 661 LEU A N 1
ATOM 5057 C CA . LEU A 1 661 ? -7.164 10.015 -34.398 1.00 89.56 661 LEU A CA 1
ATOM 5058 C C . LEU A 1 661 ? -8.052 10.574 -35.525 1.00 89.56 661 LEU A C 1
ATOM 5060 O O . LEU A 1 661 ? -8.281 11.779 -35.590 1.00 89.56 661 LEU A O 1
ATOM 5064 N N . GLN A 1 662 ? -8.621 9.712 -36.374 1.00 88.50 662 GLN A N 1
ATOM 5065 C CA . GLN A 1 662 ? -9.443 10.118 -37.527 1.00 88.50 662 GLN A CA 1
ATOM 5066 C C . GLN A 1 662 ? -10.776 10.781 -37.154 1.00 88.50 662 GLN A C 1
ATOM 5068 O O . GLN A 1 662 ? -11.334 11.527 -37.958 1.00 88.50 662 GLN A O 1
ATOM 5073 N N . THR A 1 663 ? -11.309 10.488 -35.967 1.00 85.75 663 THR A N 1
ATOM 5074 C CA . THR A 1 663 ? -12.574 11.059 -35.472 1.00 85.75 663 THR A CA 1
ATOM 5075 C C . THR A 1 663 ? -12.391 12.403 -34.769 1.00 85.75 663 THR A C 1
ATOM 5077 O O . THR A 1 663 ? -13.379 13.076 -34.475 1.00 85.75 663 THR A O 1
ATOM 5080 N N . ARG A 1 664 ? -11.146 12.832 -34.523 1.00 85.19 664 ARG A N 1
ATOM 5081 C CA . ARG A 1 664 ? -10.860 14.123 -33.894 1.00 85.19 664 ARG A CA 1
ATOM 5082 C C . ARG A 1 664 ? -10.979 15.283 -34.884 1.00 85.19 664 ARG A C 1
AT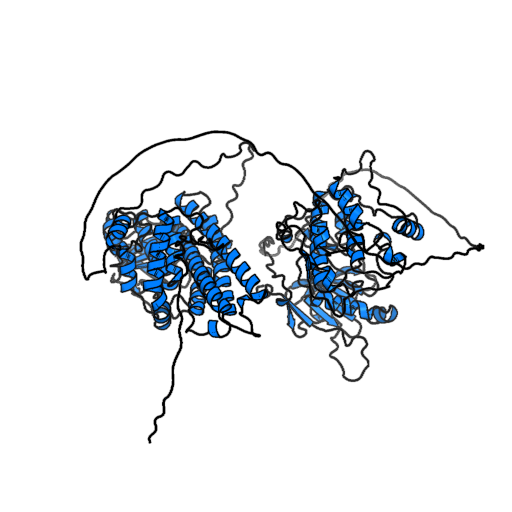OM 5084 O O . ARG A 1 664 ? -10.619 15.136 -36.055 1.00 85.19 664 ARG A O 1
ATOM 5091 N N . PRO A 1 665 ? -11.397 16.471 -34.411 1.00 80.38 665 PRO A N 1
ATOM 5092 C CA . PRO A 1 665 ? -11.299 17.699 -35.192 1.00 80.38 665 PRO A CA 1
ATOM 5093 C C . PRO A 1 665 ? -9.862 17.913 -35.682 1.00 80.38 665 PRO A C 1
ATOM 5095 O O . PRO A 1 665 ? -8.920 17.838 -34.899 1.00 80.38 665 PRO A O 1
ATOM 5098 N N . GLY A 1 666 ? -9.688 18.130 -36.985 1.00 77.94 666 GLY A N 1
ATOM 5099 C CA . GLY A 1 666 ? -8.371 18.308 -37.606 1.00 77.94 666 GLY A CA 1
ATOM 5100 C C . GLY A 1 666 ? -7.589 17.017 -37.879 1.00 77.94 666 GLY A C 1
ATOM 5101 O O . GLY A 1 666 ? -6.676 17.054 -38.692 1.00 77.94 666 GLY A O 1
ATOM 5102 N N . LYS A 1 667 ? -7.975 15.868 -37.301 1.00 89.38 667 LYS A N 1
ATOM 5103 C CA . LYS A 1 667 ? -7.295 14.563 -37.462 1.00 89.38 667 LYS A CA 1
ATOM 5104 C C . LYS A 1 667 ? -5.829 14.537 -37.006 1.00 89.38 667 LYS A C 1
ATOM 5106 O O . LYS A 1 667 ? -5.049 13.715 -37.478 1.00 89.38 667 LYS A O 1
ATOM 5111 N N . PHE A 1 668 ? -5.464 15.427 -36.088 1.00 90.06 668 PHE A N 1
ATOM 5112 C CA . PHE A 1 668 ? -4.132 15.504 -35.494 1.00 90.06 668 PHE A CA 1
ATOM 5113 C C . PHE A 1 668 ? -4.210 15.731 -33.975 1.00 90.06 668 PHE A C 1
ATOM 5115 O O . PHE A 1 668 ? -5.275 15.973 -33.395 1.00 90.06 668 PHE A O 1
ATOM 5122 N N . LEU A 1 669 ? -3.057 15.626 -33.326 1.00 93.94 669 LEU A N 1
ATOM 5123 C CA . LEU A 1 669 ? -2.796 15.848 -31.914 1.00 93.94 669 LEU A CA 1
ATOM 5124 C C . LEU A 1 669 ? -1.871 17.046 -31.734 1.00 93.94 669 LEU A C 1
ATOM 5126 O O . LEU A 1 669 ? -0.993 17.309 -32.560 1.00 93.94 669 LEU A O 1
ATOM 5130 N N . GLN A 1 670 ? -2.049 17.735 -30.609 1.00 94.44 670 GLN A N 1
ATOM 5131 C CA . GLN A 1 670 ? -1.107 18.758 -30.176 1.00 94.44 670 GLN A CA 1
ATOM 5132 C C . GLN A 1 670 ? 0.245 18.124 -29.837 1.00 94.44 670 GLN A C 1
ATOM 5134 O O . GLN A 1 670 ? 0.331 16.933 -29.535 1.00 94.44 670 GLN A O 1
ATOM 5139 N N . GLU A 1 671 ? 1.309 18.926 -29.864 1.00 96.06 671 GLU A N 1
ATOM 5140 C CA . GLU A 1 671 ? 2.675 18.432 -29.654 1.00 96.06 671 GLU A CA 1
ATOM 5141 C C . GLU A 1 671 ? 2.855 17.669 -28.334 1.00 96.06 671 GLU A C 1
ATOM 5143 O O . GLU A 1 671 ? 3.487 16.612 -28.322 1.00 96.06 671 GLU A O 1
ATOM 5148 N N . GLU A 1 672 ? 2.279 18.163 -27.237 1.00 95.44 672 GLU A N 1
ATOM 5149 C CA . GLU A 1 672 ? 2.373 17.501 -25.930 1.00 95.44 672 GLU A CA 1
ATOM 5150 C C . GLU A 1 672 ? 1.586 16.180 -25.884 1.00 95.44 672 GLU A C 1
ATOM 5152 O O . GLU A 1 672 ? 2.075 15.198 -25.325 1.00 95.44 672 GLU A O 1
ATOM 5157 N N . ASP A 1 673 ? 0.432 16.107 -26.551 1.00 95.81 673 ASP A N 1
ATOM 5158 C CA . ASP A 1 673 ? -0.374 14.883 -26.645 1.00 95.81 673 ASP A CA 1
ATOM 5159 C C . ASP A 1 673 ? 0.341 13.816 -27.492 1.00 95.81 673 ASP A C 1
ATOM 5161 O O . ASP A 1 673 ? 0.395 12.639 -27.133 1.00 95.81 673 ASP A O 1
ATOM 5165 N N . ALA A 1 674 ? 0.945 14.230 -28.612 1.00 97.06 674 ALA A N 1
ATOM 5166 C CA . ALA A 1 674 ? 1.758 13.356 -29.452 1.00 97.06 674 ALA A CA 1
ATOM 5167 C C . ALA A 1 674 ? 3.014 12.874 -28.705 1.00 97.06 674 ALA A C 1
ATOM 5169 O O . ALA A 1 674 ? 3.394 11.709 -28.826 1.00 97.06 674 ALA A O 1
ATOM 5170 N N . LYS A 1 675 ? 3.646 13.741 -27.900 1.00 98.12 675 LYS A N 1
ATOM 5171 C CA . LYS A 1 675 ? 4.786 13.388 -27.036 1.00 98.12 675 LYS A CA 1
ATOM 5172 C C . LYS A 1 675 ? 4.400 12.354 -25.983 1.00 98.12 675 LYS A C 1
ATOM 5174 O O . LYS A 1 675 ? 5.177 11.429 -25.754 1.00 98.12 675 LYS A O 1
ATOM 5179 N N . PHE A 1 676 ? 3.224 12.496 -25.374 1.00 97.81 676 PHE A N 1
ATOM 5180 C CA . PHE A 1 676 ? 2.689 11.541 -24.407 1.00 97.81 676 PHE A CA 1
ATOM 5181 C C . PHE A 1 676 ? 2.574 10.140 -25.020 1.00 97.81 676 PHE A C 1
ATOM 5183 O O . PHE A 1 676 ? 3.218 9.209 -24.541 1.00 97.81 676 PHE A O 1
ATOM 5190 N N . TYR A 1 677 ? 1.846 9.997 -26.131 1.00 98.06 677 TYR A N 1
ATOM 5191 C CA . TYR A 1 677 ? 1.663 8.688 -26.765 1.00 98.06 677 TYR A CA 1
ATOM 5192 C C . TYR A 1 677 ? 2.957 8.130 -27.358 1.00 98.06 677 TYR A C 1
ATOM 5194 O O . TYR A 1 677 ? 3.207 6.928 -27.278 1.00 98.06 677 TYR A O 1
ATOM 5202 N N . ALA A 1 678 ? 3.833 8.992 -27.882 1.00 98.38 678 ALA A N 1
ATOM 5203 C CA . ALA A 1 678 ? 5.165 8.577 -28.307 1.00 98.38 678 ALA A CA 1
ATOM 5204 C C . ALA A 1 678 ? 5.977 7.990 -27.144 1.00 98.38 678 ALA A C 1
ATOM 5206 O O . ALA A 1 678 ? 6.666 6.991 -27.337 1.00 98.38 678 ALA A O 1
ATOM 5207 N N . ALA A 1 679 ? 5.886 8.565 -25.941 1.00 98.31 679 ALA A N 1
ATOM 5208 C CA . ALA A 1 679 ? 6.560 8.029 -24.764 1.00 98.31 679 ALA A CA 1
ATOM 5209 C C . ALA A 1 679 ? 6.032 6.635 -24.379 1.00 98.31 679 ALA A C 1
ATOM 5211 O O . ALA A 1 679 ? 6.831 5.757 -24.054 1.00 98.31 679 ALA A O 1
ATOM 5212 N N . GLU A 1 680 ? 4.720 6.397 -24.459 1.00 97.81 680 GLU A N 1
ATOM 5213 C CA . GLU A 1 680 ? 4.134 5.079 -24.157 1.00 97.81 680 GLU A CA 1
ATOM 5214 C C . GLU A 1 680 ? 4.586 4.016 -25.158 1.00 97.81 680 GLU A C 1
ATOM 5216 O O . GLU A 1 680 ? 4.998 2.920 -24.770 1.00 97.81 680 GLU A O 1
ATOM 5221 N N . VAL A 1 681 ? 4.596 4.369 -26.446 1.00 98.31 681 VAL A N 1
ATOM 5222 C CA . VAL A 1 681 ? 5.105 3.501 -27.513 1.00 98.31 681 VAL A CA 1
ATOM 5223 C C . VAL A 1 681 ? 6.593 3.210 -27.314 1.00 98.31 681 VAL A C 1
ATOM 5225 O O . VAL A 1 681 ? 7.007 2.061 -27.448 1.00 98.31 681 VAL A O 1
ATOM 5228 N N . ILE A 1 682 ? 7.406 4.209 -26.950 1.00 98.00 682 ILE A N 1
ATOM 5229 C CA . ILE A 1 682 ? 8.834 4.012 -26.651 1.00 98.00 682 ILE A CA 1
ATOM 5230 C C . ILE A 1 682 ? 9.017 3.022 -25.497 1.00 98.00 682 ILE A C 1
ATOM 5232 O O . ILE A 1 682 ? 9.875 2.149 -25.596 1.00 98.00 682 ILE A O 1
ATOM 5236 N N . ALA A 1 683 ? 8.225 3.129 -24.427 1.00 96.44 683 ALA A N 1
ATOM 5237 C CA . ALA A 1 683 ? 8.293 2.198 -23.301 1.00 96.44 683 ALA A CA 1
ATOM 5238 C C . ALA A 1 683 ? 7.923 0.762 -23.719 1.00 96.44 683 ALA A C 1
ATOM 5240 O O . ALA A 1 683 ? 8.610 -0.187 -23.347 1.00 96.44 683 ALA A O 1
ATOM 5241 N N . ALA A 1 684 ? 6.887 0.596 -24.546 1.00 96.31 684 ALA A N 1
ATOM 5242 C CA . ALA A 1 684 ? 6.499 -0.713 -25.070 1.00 96.31 684 ALA A CA 1
ATOM 5243 C C . ALA A 1 684 ? 7.573 -1.327 -25.991 1.00 96.31 684 ALA A C 1
ATOM 5245 O O . ALA A 1 684 ? 7.898 -2.507 -25.858 1.00 96.31 684 ALA A O 1
ATOM 5246 N N . LEU A 1 685 ? 8.161 -0.531 -26.892 1.00 96.19 685 LEU A N 1
ATOM 5247 C CA . LEU A 1 685 ? 9.243 -0.978 -27.776 1.00 96.19 685 LEU A CA 1
ATOM 5248 C C . LEU A 1 685 ? 10.515 -1.331 -27.000 1.00 96.19 685 LEU A C 1
ATOM 5250 O O . LEU A 1 685 ? 11.140 -2.344 -27.294 1.00 96.19 685 LEU A O 1
ATOM 5254 N N . GLU A 1 686 ? 10.879 -0.536 -25.992 1.00 94.44 686 GLU A N 1
ATOM 5255 C CA . GLU A 1 686 ? 12.015 -0.825 -25.113 1.00 94.44 686 GLU A CA 1
ATOM 5256 C C . GLU A 1 686 ? 11.867 -2.193 -24.441 1.00 94.44 686 GLU A C 1
ATOM 5258 O O . GLU A 1 686 ? 12.807 -2.988 -24.447 1.00 94.44 686 GLU A O 1
ATOM 5263 N N . TYR A 1 687 ? 10.677 -2.487 -23.911 1.00 92.75 687 TYR A N 1
ATOM 5264 C CA . TYR A 1 687 ? 10.375 -3.777 -23.301 1.00 92.75 687 TYR A CA 1
ATOM 5265 C C . TYR A 1 687 ? 10.489 -4.934 -24.306 1.00 92.75 687 TYR A C 1
ATOM 5267 O O . TYR A 1 687 ? 11.134 -5.942 -24.016 1.00 92.75 687 TYR A O 1
ATOM 5275 N N . LEU A 1 688 ? 9.925 -4.786 -25.510 1.00 92.44 688 LEU A N 1
ATOM 5276 C CA . LEU A 1 688 ? 10.033 -5.802 -26.565 1.00 92.44 688 LEU A CA 1
ATOM 5277 C C . LEU A 1 688 ? 11.491 -6.053 -26.968 1.00 92.44 688 LEU A C 1
ATOM 5279 O O . LEU A 1 688 ? 11.906 -7.206 -27.085 1.00 92.44 688 LEU A O 1
ATOM 5283 N N . HIS A 1 689 ? 12.278 -4.986 -27.125 1.00 92.44 689 HIS A N 1
ATOM 5284 C CA . HIS A 1 689 ? 13.699 -5.070 -27.470 1.00 92.44 689 HIS A CA 1
ATOM 5285 C C . HIS A 1 689 ? 14.494 -5.777 -26.369 1.00 92.44 689 HIS A C 1
ATOM 5287 O O . HIS A 1 689 ? 15.327 -6.627 -26.679 1.00 92.44 689 HIS A O 1
ATOM 5293 N N . LEU A 1 690 ? 14.189 -5.515 -25.093 1.00 88.69 690 LEU A N 1
ATOM 5294 C CA . LEU A 1 690 ? 14.783 -6.222 -23.950 1.00 88.69 690 LEU A CA 1
ATOM 5295 C C . LEU A 1 690 ? 14.459 -7.715 -23.930 1.00 88.69 690 LEU A C 1
ATOM 5297 O O . LEU A 1 690 ? 15.315 -8.521 -23.571 1.00 88.69 690 LEU A O 1
ATOM 5301 N N . MET A 1 691 ? 13.252 -8.083 -24.353 1.00 86.38 691 MET A N 1
ATOM 5302 C CA . MET A 1 691 ? 12.826 -9.474 -24.525 1.00 86.38 691 MET A CA 1
ATOM 5303 C C . MET A 1 691 ? 13.377 -10.124 -25.805 1.00 86.38 691 MET A C 1
ATOM 5305 O O . MET A 1 691 ? 13.086 -11.285 -26.086 1.00 86.38 691 MET A O 1
ATOM 5309 N N . GLY A 1 692 ? 14.198 -9.408 -26.580 1.00 88.94 692 GLY A N 1
ATOM 5310 C CA . GLY A 1 692 ? 14.832 -9.934 -27.784 1.00 88.94 692 GLY A CA 1
ATOM 5311 C C . GLY A 1 692 ? 13.937 -9.901 -29.025 1.00 88.94 692 GLY A C 1
ATOM 5312 O O . GLY A 1 692 ? 14.238 -10.593 -29.999 1.00 88.94 692 GLY A O 1
ATOM 5313 N N . PHE A 1 693 ? 12.854 -9.122 -29.027 1.00 90.44 693 PHE A N 1
ATOM 5314 C CA . PHE A 1 693 ? 11.925 -9.004 -30.152 1.00 90.44 693 PHE A CA 1
ATOM 5315 C C . PHE A 1 693 ? 12.038 -7.646 -30.849 1.00 90.44 693 PHE A C 1
ATOM 5317 O O . PHE A 1 693 ? 12.239 -6.624 -30.206 1.00 90.44 693 PHE A O 1
ATOM 5324 N N . ILE A 1 694 ? 11.854 -7.626 -32.170 1.00 92.25 694 ILE A N 1
ATOM 5325 C CA . ILE A 1 694 ? 11.624 -6.405 -32.962 1.00 92.25 694 ILE A CA 1
ATOM 5326 C C . ILE A 1 694 ? 10.201 -6.423 -33.511 1.00 92.25 694 ILE A C 1
ATOM 5328 O O . ILE A 1 694 ? 9.743 -7.468 -33.985 1.00 92.25 694 ILE A O 1
ATOM 5332 N N . TYR A 1 695 ? 9.507 -5.287 -33.451 1.00 94.31 695 TYR A N 1
ATOM 5333 C CA . TYR A 1 695 ? 8.058 -5.231 -33.662 1.00 94.31 695 TYR A CA 1
ATOM 5334 C C . TYR A 1 695 ? 7.672 -5.141 -35.148 1.00 94.31 695 TYR A C 1
ATOM 5336 O O . TYR A 1 695 ? 6.902 -5.962 -35.648 1.00 94.31 695 TYR A O 1
ATOM 5344 N N . ARG A 1 696 ? 8.299 -4.215 -35.882 1.00 93.62 696 ARG A N 1
ATOM 5345 C CA . ARG A 1 696 ? 8.279 -4.024 -37.346 1.00 93.62 696 ARG A CA 1
ATOM 5346 C C . ARG A 1 696 ? 6.950 -3.655 -38.009 1.00 93.62 696 ARG A C 1
ATOM 5348 O O . ARG A 1 696 ? 6.936 -3.500 -39.229 1.00 93.62 696 ARG A O 1
ATOM 5355 N N . ASP A 1 697 ? 5.862 -3.500 -37.261 1.00 93.38 697 ASP A N 1
ATOM 5356 C CA . ASP A 1 697 ? 4.565 -3.070 -37.809 1.00 93.38 697 ASP A CA 1
ATOM 5357 C C . ASP A 1 697 ? 3.887 -2.011 -36.935 1.00 93.38 697 ASP A C 1
ATOM 5359 O O . ASP A 1 697 ? 2.689 -2.063 -36.670 1.00 93.38 697 ASP A O 1
ATOM 5363 N N . LEU A 1 698 ? 4.670 -1.033 -36.470 1.00 96.38 698 LEU A N 1
ATOM 5364 C CA . LEU A 1 698 ? 4.128 0.112 -35.748 1.00 96.38 698 LEU A CA 1
ATOM 5365 C C . LEU A 1 698 ? 3.395 1.052 -36.699 1.00 96.38 698 LEU A C 1
ATOM 5367 O O . LEU A 1 698 ? 4.005 1.678 -37.564 1.00 96.38 698 LEU A O 1
ATOM 5371 N N . LYS A 1 699 ? 2.090 1.167 -36.468 1.00 95.19 699 LYS A N 1
ATOM 5372 C CA . LYS A 1 699 ? 1.161 2.076 -37.136 1.00 95.19 699 LYS A CA 1
ATOM 5373 C C . LYS A 1 699 ? -0.075 2.288 -36.249 1.00 95.19 699 LYS A C 1
ATOM 5375 O O . LYS A 1 699 ? -0.333 1.440 -35.391 1.00 95.19 699 LYS A O 1
ATOM 5380 N N . PRO A 1 700 ? -0.843 3.374 -36.426 1.00 94.62 700 PRO A N 1
ATOM 5381 C CA . PRO A 1 700 ? -1.998 3.684 -35.590 1.00 94.62 700 PRO A CA 1
ATOM 5382 C C . PRO A 1 700 ? -3.057 2.573 -35.525 1.00 94.62 700 PRO A C 1
ATOM 5384 O O . PRO A 1 700 ? -3.790 2.490 -34.544 1.00 94.62 700 PRO A O 1
ATOM 5387 N N . GLU A 1 701 ? -3.166 1.728 -36.549 1.00 92.31 701 GLU A N 1
ATOM 5388 C CA . GLU A 1 701 ? -4.115 0.610 -36.605 1.00 92.31 701 GLU A CA 1
ATOM 5389 C C . GLU A 1 701 ? -3.748 -0.526 -35.645 1.00 92.31 701 GLU A C 1
ATOM 5391 O O . GLU A 1 701 ? -4.635 -1.185 -35.113 1.00 92.31 701 GLU A O 1
ATOM 5396 N N . ASN A 1 702 ? -2.454 -0.717 -35.374 1.00 95.00 702 ASN A N 1
ATOM 5397 C CA . ASN A 1 702 ? -1.958 -1.759 -34.469 1.00 95.00 702 ASN A CA 1
ATOM 5398 C C . ASN A 1 702 ? -1.753 -1.245 -33.031 1.00 95.00 702 ASN A C 1
ATOM 5400 O O . ASN A 1 702 ? -1.146 -1.912 -32.190 1.00 95.00 702 ASN A O 1
ATOM 5404 N N . ILE A 1 703 ? -2.260 -0.046 -32.741 1.00 97.12 703 ILE A N 1
ATOM 5405 C CA . ILE A 1 703 ? -2.299 0.542 -31.406 1.00 97.12 703 ILE A CA 1
ATOM 5406 C C . ILE A 1 703 ? -3.764 0.591 -30.980 1.00 97.12 703 ILE A C 1
ATOM 5408 O O . ILE A 1 703 ? -4.595 1.188 -31.662 1.00 97.12 703 ILE A O 1
ATOM 5412 N N . LEU A 1 704 ? -4.092 -0.020 -29.847 1.00 96.06 704 LEU A N 1
ATOM 5413 C CA . LEU A 1 704 ? -5.424 0.049 -29.250 1.00 96.06 704 LEU A CA 1
ATOM 5414 C C . LEU A 1 704 ? -5.440 1.040 -28.086 1.00 96.06 704 LEU A C 1
ATOM 5416 O O . LEU A 1 704 ? -4.419 1.264 -27.442 1.00 96.06 704 LEU A O 1
ATOM 5420 N N . LEU A 1 705 ? -6.606 1.605 -27.784 1.00 94.75 705 LEU A N 1
ATOM 5421 C CA . LEU A 1 705 ? -6.838 2.401 -26.582 1.00 94.75 705 LEU A CA 1
ATOM 5422 C C . LEU A 1 705 ? -7.526 1.547 -25.515 1.00 94.75 705 LEU A C 1
ATOM 5424 O O . LEU A 1 705 ? -8.612 1.001 -25.727 1.00 94.75 705 LEU A O 1
ATOM 5428 N N . HIS A 1 706 ? -6.916 1.450 -24.339 1.00 93.38 706 HIS A N 1
ATOM 5429 C CA . HIS A 1 706 ? -7.569 0.890 -23.158 1.00 93.38 706 HIS A CA 1
ATOM 5430 C C . HIS A 1 706 ? -8.702 1.822 -22.681 1.00 93.38 706 HIS A C 1
ATOM 5432 O O . HIS A 1 706 ? -8.709 3.007 -23.006 1.00 93.38 706 HIS A O 1
ATOM 5438 N N . GLN A 1 707 ? -9.650 1.325 -21.875 1.00 88.31 707 GLN A N 1
ATOM 5439 C CA . GLN A 1 707 ? -10.771 2.129 -21.343 1.00 88.31 707 GLN A CA 1
ATOM 5440 C C . GLN A 1 707 ? -10.324 3.389 -20.582 1.00 88.31 707 GLN A C 1
ATOM 5442 O O . GLN A 1 707 ? -11.057 4.369 -20.511 1.00 88.31 707 GLN A O 1
ATOM 5447 N N . THR A 1 708 ? -9.110 3.373 -20.031 1.00 89.94 708 THR A N 1
ATOM 5448 C CA . THR A 1 708 ? -8.517 4.524 -19.342 1.00 89.94 708 THR A CA 1
ATOM 5449 C C . THR A 1 708 ? -7.953 5.576 -20.295 1.00 89.94 708 THR A C 1
ATOM 5451 O O . THR A 1 708 ? -7.740 6.695 -19.851 1.00 89.94 708 THR A O 1
ATOM 5454 N N . GLY A 1 709 ? -7.720 5.245 -21.571 1.00 92.75 709 GLY A N 1
ATOM 5455 C CA . GLY A 1 709 ? -7.130 6.127 -22.587 1.00 92.75 709 GLY A CA 1
ATOM 5456 C C . GLY A 1 709 ? -5.638 5.916 -22.870 1.00 92.75 709 GLY A C 1
ATOM 5457 O O . GLY A 1 709 ? -5.096 6.558 -23.770 1.00 92.75 709 GLY A O 1
ATOM 5458 N N . HIS A 1 710 ? -4.980 5.013 -22.140 1.00 95.94 710 HIS A N 1
ATOM 5459 C CA . HIS A 1 710 ? -3.599 4.592 -22.410 1.00 95.94 710 HIS A CA 1
ATOM 5460 C C . HIS A 1 710 ? -3.522 3.639 -23.609 1.00 95.94 710 HIS A C 1
ATOM 5462 O O . HIS A 1 710 ? -4.476 2.894 -23.871 1.00 95.94 710 HIS A O 1
ATOM 5468 N N . ILE A 1 711 ? -2.393 3.641 -24.323 1.00 96.50 711 ILE A N 1
ATOM 5469 C CA . ILE A 1 711 ? -2.204 2.777 -25.495 1.00 96.50 711 ILE A CA 1
ATOM 5470 C C . ILE A 1 711 ? -1.816 1.344 -25.137 1.00 96.50 711 ILE A C 1
ATOM 5472 O O . ILE A 1 711 ? -1.155 1.086 -24.136 1.00 96.50 711 ILE A O 1
ATOM 5476 N N . MET A 1 712 ? -2.185 0.412 -26.010 1.00 95.94 712 MET A N 1
ATOM 5477 C CA . MET A 1 712 ? -1.841 -1.004 -25.937 1.00 95.94 712 MET A CA 1
ATOM 5478 C C . MET A 1 712 ? -1.389 -1.473 -27.323 1.00 95.94 712 MET A C 1
ATOM 5480 O O . MET A 1 712 ? -2.178 -1.447 -28.269 1.00 95.94 712 MET A O 1
ATOM 5484 N N . LEU A 1 713 ? -0.132 -1.898 -27.465 1.00 97.19 713 LEU A N 1
ATOM 5485 C CA . LEU A 1 713 ? 0.363 -2.491 -28.710 1.00 97.19 713 LEU A CA 1
ATOM 5486 C C . LEU A 1 713 ? -0.251 -3.876 -28.929 1.00 97.19 713 LEU A C 1
ATOM 5488 O O . LEU A 1 713 ? -0.302 -4.696 -28.008 1.00 97.19 713 LEU A O 1
ATOM 5492 N N . THR A 1 714 ? -0.685 -4.136 -30.160 1.00 94.75 714 THR A N 1
ATOM 5493 C CA . THR A 1 714 ? -1.262 -5.414 -30.592 1.00 94.75 714 THR A CA 1
ATOM 5494 C C . THR A 1 714 ? -0.685 -5.849 -31.944 1.00 94.75 714 THR A C 1
ATOM 5496 O O . THR A 1 714 ? 0.159 -5.156 -32.498 1.00 94.75 714 THR A O 1
ATOM 5499 N N . ASP A 1 715 ? -1.129 -6.990 -32.469 1.00 91.06 715 ASP A N 1
ATOM 5500 C CA . ASP A 1 715 ? -0.726 -7.556 -33.766 1.00 91.06 715 ASP A CA 1
ATOM 5501 C C . ASP A 1 715 ? 0.797 -7.747 -33.930 1.00 91.06 715 ASP A C 1
ATOM 5503 O O . ASP A 1 715 ? 1.526 -6.909 -34.465 1.00 91.06 715 ASP A O 1
ATOM 5507 N N . PHE A 1 716 ? 1.288 -8.901 -33.471 1.00 92.81 716 PHE A N 1
ATOM 5508 C CA . PHE A 1 716 ? 2.711 -9.257 -33.530 1.00 92.81 716 PHE A CA 1
ATOM 5509 C C . PHE A 1 716 ? 3.046 -10.161 -34.727 1.00 92.81 716 PHE A C 1
ATOM 5511 O O . PHE A 1 716 ? 4.131 -10.744 -34.787 1.00 92.81 716 PHE A O 1
ATOM 5518 N N . ASP A 1 717 ? 2.158 -10.262 -35.723 1.00 86.50 717 ASP A N 1
ATOM 5519 C CA . ASP A 1 717 ? 2.311 -11.167 -36.871 1.00 86.50 717 ASP A CA 1
ATOM 5520 C C . ASP A 1 717 ? 3.581 -10.888 -37.701 1.00 86.50 717 ASP A C 1
ATOM 5522 O O . ASP A 1 717 ? 4.124 -11.777 -38.370 1.00 86.50 717 ASP A O 1
ATOM 5526 N N . LEU A 1 718 ? 4.071 -9.645 -37.697 1.00 89.38 718 LEU A N 1
ATOM 5527 C CA . LEU A 1 718 ? 5.305 -9.243 -38.380 1.00 89.38 718 LEU A CA 1
ATOM 5528 C C . LEU A 1 718 ? 6.507 -9.128 -37.442 1.00 89.38 718 LEU A C 1
ATOM 5530 O O . LEU A 1 718 ? 7.611 -8.846 -37.915 1.00 89.38 718 LEU A O 1
ATOM 5534 N N . SER A 1 719 ? 6.351 -9.398 -36.151 1.00 91.88 719 SER A N 1
ATOM 5535 C CA . SER A 1 719 ? 7.459 -9.336 -35.206 1.00 91.88 719 SER A CA 1
ATOM 5536 C C . SER A 1 719 ? 8.486 -10.443 -35.450 1.00 91.88 719 SER A C 1
ATOM 5538 O O . SER A 1 719 ? 8.247 -11.430 -36.157 1.00 91.88 719 SER A O 1
ATOM 5540 N N . LYS A 1 720 ? 9.699 -10.250 -34.934 1.00 88.94 720 LYS A N 1
ATOM 5541 C CA . LYS A 1 720 ? 10.797 -11.204 -35.104 1.00 88.94 720 LYS A CA 1
ATOM 5542 C C . LYS A 1 720 ? 11.636 -11.293 -33.836 1.00 88.94 720 LYS A C 1
ATOM 5544 O O . LYS A 1 720 ? 11.991 -10.272 -33.267 1.00 88.94 720 LYS A O 1
ATOM 5549 N N . GLN A 1 721 ? 11.980 -12.514 -33.445 1.00 86.25 721 GLN A N 1
ATOM 5550 C CA . GLN A 1 721 ? 12.823 -12.812 -32.289 1.00 86.25 721 GLN A CA 1
ATOM 5551 C C . GLN A 1 721 ? 14.301 -12.944 -32.681 1.00 86.25 721 GLN A C 1
ATOM 5553 O O . GLN A 1 721 ? 14.620 -13.504 -33.738 1.00 86.25 721 GLN A O 1
ATOM 5558 N N . SER A 1 722 ? 15.187 -12.461 -31.812 1.00 79.56 722 SER A N 1
ATOM 5559 C CA . SER A 1 722 ? 16.628 -12.716 -31.819 1.00 79.56 722 SER A CA 1
ATOM 5560 C C . SER A 1 722 ? 16.918 -14.068 -31.171 1.00 79.56 722 SER A C 1
ATOM 5562 O O . SER A 1 722 ? 16.426 -14.347 -30.083 1.00 79.56 722 SER A O 1
ATOM 5564 N N . SER A 1 723 ? 17.731 -14.911 -31.808 1.00 68.50 723 SER A N 1
ATOM 5565 C CA . SER A 1 723 ? 18.150 -16.192 -31.231 1.00 68.50 723 SER A CA 1
ATOM 5566 C C . SER A 1 723 ? 19.639 -16.438 -31.514 1.00 68.50 723 SER A C 1
ATOM 5568 O O . SER A 1 723 ? 19.992 -16.584 -32.688 1.00 68.50 723 SER A O 1
ATOM 5570 N N . PRO A 1 724 ? 20.514 -16.460 -30.482 1.00 59.97 724 PRO A N 1
ATOM 5571 C CA . PRO A 1 724 ? 20.226 -16.191 -29.064 1.00 59.97 724 PRO A CA 1
ATOM 5572 C C . PRO A 1 724 ? 19.979 -14.694 -28.782 1.00 59.97 724 PRO A C 1
ATOM 5574 O O . PRO A 1 724 ? 20.520 -13.820 -29.469 1.00 59.97 724 PRO A O 1
ATOM 5577 N N . ALA A 1 725 ? 19.151 -14.393 -27.778 1.00 63.47 725 ALA A N 1
ATOM 5578 C CA . ALA A 1 725 ? 18.998 -13.033 -27.259 1.00 63.47 725 ALA A CA 1
ATOM 5579 C C . ALA A 1 725 ? 20.300 -12.600 -26.562 1.00 63.47 725 ALA A C 1
ATOM 5581 O O . ALA A 1 725 ? 20.901 -13.389 -25.833 1.00 63.47 725 ALA A O 1
ATOM 5582 N N . GLY A 1 726 ? 20.767 -11.380 -26.833 1.00 65.00 726 GLY A N 1
ATOM 5583 C CA . GLY A 1 726 ? 21.917 -10.811 -26.124 1.00 65.00 726 GLY A CA 1
ATOM 5584 C C . GLY A 1 726 ? 21.548 -10.408 -24.694 1.00 65.00 726 GLY A C 1
ATOM 5585 O O . GLY A 1 726 ? 20.375 -10.201 -24.391 1.00 65.00 726 GLY A O 1
ATOM 5586 N N . GLU A 1 727 ? 22.537 -10.276 -23.814 1.00 72.75 727 GLU A N 1
ATOM 5587 C CA . GLU A 1 727 ? 22.305 -9.719 -22.477 1.00 72.75 727 GLU A CA 1
ATOM 5588 C C . GLU A 1 727 ? 22.274 -8.184 -22.537 1.00 72.75 727 GLU A C 1
ATOM 5590 O O . GLU A 1 727 ? 23.116 -7.598 -23.227 1.00 72.75 727 GLU A O 1
ATOM 5595 N N . PRO A 1 728 ? 21.347 -7.518 -21.820 1.00 70.94 728 PRO A N 1
ATOM 5596 C CA . PRO A 1 728 ? 21.305 -6.064 -21.760 1.00 70.94 728 PRO A CA 1
ATOM 5597 C C . PRO A 1 728 ? 22.596 -5.521 -21.148 1.00 70.94 728 PRO A C 1
ATOM 5599 O O . PRO A 1 728 ? 22.974 -5.881 -20.033 1.00 70.94 728 PRO A O 1
ATOM 5602 N N . THR A 1 729 ? 23.267 -4.620 -21.862 1.00 77.56 729 THR A N 1
ATOM 5603 C CA . THR A 1 729 ? 24.480 -3.957 -21.367 1.00 77.56 729 THR A CA 1
ATOM 5604 C C . THR A 1 729 ? 24.190 -2.541 -20.870 1.00 77.56 729 THR A C 1
ATOM 5606 O O . THR A 1 729 ? 23.096 -2.003 -21.036 1.00 77.56 729 THR A O 1
ATOM 5609 N N . VAL A 1 730 ? 25.165 -1.928 -20.199 1.00 76.62 730 VAL A N 1
ATOM 5610 C CA . VAL A 1 730 ? 25.065 -0.554 -19.696 1.00 76.62 730 VAL A CA 1
ATOM 5611 C C . VAL A 1 730 ? 25.980 0.347 -20.513 1.00 76.62 730 VAL A C 1
ATOM 5613 O O . VAL A 1 730 ? 27.189 0.114 -20.585 1.00 76.62 730 VAL A O 1
ATOM 5616 N N . VAL A 1 731 ? 25.430 1.427 -21.065 1.00 69.06 731 VAL A N 1
ATOM 5617 C CA . VAL A 1 731 ? 26.222 2.461 -21.734 1.00 69.06 731 VAL A CA 1
ATOM 5618 C C . VAL A 1 731 ? 26.798 3.409 -20.685 1.00 69.06 731 VAL A C 1
ATOM 5620 O O . VAL A 1 731 ? 26.072 4.137 -20.003 1.00 69.06 731 VAL A O 1
ATOM 5623 N N . LYS A 1 732 ? 28.131 3.430 -20.565 1.00 56.94 732 LYS A N 1
ATOM 5624 C CA . LYS A 1 732 ? 28.847 4.472 -19.818 1.00 56.94 732 LYS A CA 1
ATOM 5625 C C . LYS A 1 732 ? 28.856 5.751 -20.651 1.00 56.94 732 LYS A C 1
ATOM 5627 O O . LYS A 1 732 ? 29.656 5.887 -21.575 1.00 56.94 732 LYS A O 1
ATOM 5632 N N . ASN A 1 733 ? 27.990 6.702 -20.319 1.00 53.47 733 ASN A N 1
ATOM 5633 C CA . ASN A 1 733 ? 28.106 8.050 -20.864 1.00 53.47 733 ASN A CA 1
ATOM 5634 C C . ASN A 1 733 ? 29.393 8.694 -20.324 1.00 53.47 733 ASN A C 1
ATOM 5636 O O . ASN A 1 733 ? 29.671 8.619 -19.131 1.00 53.47 733 ASN A O 1
ATOM 5640 N N . GLY A 1 734 ? 30.182 9.340 -21.188 1.00 45.84 734 GLY A N 1
ATOM 5641 C CA . GLY A 1 734 ? 31.478 9.951 -20.842 1.00 45.84 734 GLY A CA 1
ATOM 5642 C C . GLY A 1 734 ? 31.424 11.138 -19.865 1.00 45.84 734 GLY A C 1
ATOM 5643 O O . GLY A 1 734 ? 32.415 11.849 -19.734 1.00 45.84 734 GLY A O 1
ATOM 5644 N N . SER A 1 735 ? 30.290 11.370 -19.194 1.00 45.94 735 SER A N 1
ATOM 5645 C CA . SER A 1 735 ? 30.115 12.384 -18.154 1.00 45.94 735 SER A CA 1
ATOM 5646 C C . SER A 1 735 ? 29.757 11.711 -16.821 1.00 45.94 735 SER A C 1
ATOM 5648 O O . SER A 1 735 ? 28.733 11.027 -16.758 1.00 45.94 735 SER A O 1
ATOM 5650 N N . PRO A 1 736 ? 30.532 11.925 -15.741 1.00 51.44 736 PRO A N 1
ATOM 5651 C CA . PRO A 1 736 ? 30.309 11.297 -14.435 1.00 51.44 736 PRO A CA 1
ATOM 5652 C C . PRO A 1 736 ? 29.034 11.764 -13.701 1.00 51.44 736 PRO A C 1
ATOM 5654 O O . PRO A 1 736 ? 28.749 11.260 -12.620 1.00 51.44 736 PRO A O 1
ATOM 5657 N N . SER A 1 737 ? 28.265 12.709 -14.260 1.00 51.31 737 SER A N 1
ATOM 5658 C CA . SER A 1 737 ? 27.028 13.243 -13.666 1.00 51.31 737 SER A CA 1
ATOM 5659 C C . SER A 1 737 ? 25.728 12.634 -14.203 1.00 51.31 737 SER A C 1
ATOM 5661 O O . SER A 1 737 ? 24.663 12.937 -13.669 1.00 51.31 737 SER A O 1
ATOM 5663 N N . MET A 1 738 ? 25.782 11.806 -15.252 1.00 51.38 738 MET A N 1
ATOM 5664 C CA . MET A 1 738 ? 24.590 11.186 -15.838 1.00 51.38 738 MET A CA 1
ATOM 5665 C C . MET A 1 738 ? 24.459 9.732 -15.370 1.00 51.38 738 MET A C 1
ATOM 5667 O O . MET A 1 738 ? 25.448 8.998 -15.422 1.00 51.38 738 MET A O 1
ATOM 5671 N N . PRO A 1 739 ? 23.262 9.290 -14.942 1.00 54.34 739 PRO A N 1
ATOM 5672 C CA . PRO A 1 739 ? 23.046 7.899 -14.574 1.00 54.34 739 PRO A CA 1
ATOM 5673 C C . PRO A 1 739 ? 23.324 6.966 -15.769 1.00 54.34 739 PRO A C 1
ATOM 5675 O O . PRO A 1 739 ? 23.104 7.361 -16.920 1.00 54.34 739 PRO A O 1
ATOM 5678 N N . PRO A 1 740 ? 23.823 5.743 -15.514 1.00 60.97 740 PRO A N 1
ATOM 5679 C CA . PRO A 1 740 ? 24.060 4.750 -16.555 1.00 60.97 740 PRO A CA 1
ATOM 5680 C C . PRO A 1 740 ? 22.777 4.473 -17.349 1.00 60.97 740 PRO A C 1
ATOM 5682 O O . PRO A 1 740 ? 21.724 4.231 -16.762 1.00 60.97 740 PRO A O 1
ATOM 5685 N N . ALA A 1 741 ? 22.870 4.510 -18.679 1.00 68.25 741 ALA A N 1
ATOM 5686 C CA . ALA A 1 741 ? 21.748 4.229 -19.568 1.00 68.25 741 ALA A CA 1
ATOM 5687 C C . ALA A 1 741 ? 21.760 2.755 -19.997 1.00 68.25 741 ALA A C 1
ATOM 5689 O O . ALA A 1 741 ? 22.827 2.168 -20.189 1.00 68.25 741 ALA A O 1
ATOM 5690 N N . LEU A 1 742 ? 20.580 2.158 -20.152 1.00 78.81 742 LEU A N 1
ATOM 5691 C CA . LEU A 1 742 ? 20.429 0.763 -20.561 1.00 78.81 742 LEU A CA 1
ATOM 5692 C C . LEU A 1 742 ? 20.621 0.637 -22.076 1.00 78.81 742 LEU A C 1
ATOM 5694 O O . LEU A 1 742 ? 19.941 1.320 -22.844 1.00 78.81 742 LEU A O 1
ATOM 5698 N N . ASP A 1 743 ? 21.518 -0.237 -22.517 1.00 81.56 743 ASP A N 1
ATOM 5699 C CA . ASP A 1 743 ? 21.664 -0.581 -23.927 1.00 81.56 743 ASP A CA 1
ATOM 5700 C C . ASP A 1 743 ? 20.691 -1.701 -24.298 1.00 81.56 743 ASP A C 1
ATOM 5702 O O . ASP A 1 743 ? 21.010 -2.888 -24.232 1.00 81.56 743 ASP A O 1
ATOM 5706 N N . THR A 1 744 ? 19.499 -1.320 -24.745 1.00 79.88 744 THR A N 1
ATOM 5707 C CA . THR A 1 744 ? 18.504 -2.289 -25.239 1.00 79.88 744 THR A CA 1
ATOM 5708 C C . THR A 1 744 ? 18.850 -2.863 -26.612 1.00 79.88 744 THR A C 1
ATOM 5710 O O . THR A 1 744 ? 18.317 -3.904 -26.993 1.00 79.88 744 THR A O 1
ATOM 5713 N N . LYS A 1 745 ? 19.776 -2.239 -27.355 1.00 81.06 745 LYS A N 1
ATOM 5714 C CA . LYS A 1 745 ? 20.211 -2.745 -28.662 1.00 81.06 745 LYS A CA 1
ATOM 5715 C C . LYS A 1 745 ? 20.998 -4.042 -28.509 1.00 81.06 745 LYS A C 1
ATOM 5717 O O . LYS A 1 745 ? 20.870 -4.922 -29.356 1.00 81.06 745 LYS A O 1
ATOM 5722 N N . SER A 1 746 ? 21.776 -4.180 -27.436 1.00 79.44 746 SER A N 1
ATOM 5723 C CA . SER A 1 746 ? 22.564 -5.388 -27.156 1.00 79.44 746 SER A CA 1
ATOM 5724 C C . SER A 1 746 ? 21.726 -6.679 -27.155 1.00 79.44 746 SER A C 1
ATOM 5726 O O . SER A 1 746 ? 22.151 -7.673 -27.746 1.00 79.44 746 SER A O 1
ATOM 5728 N N . CYS A 1 747 ? 20.487 -6.640 -26.647 1.00 78.50 747 CYS A N 1
ATOM 5729 C CA . CYS A 1 747 ? 19.562 -7.782 -26.614 1.00 78.50 747 CYS A CA 1
ATOM 5730 C C . CYS A 1 747 ? 19.175 -8.329 -27.998 1.00 78.50 747 CYS A C 1
ATOM 5732 O O . CYS A 1 747 ? 18.832 -9.504 -28.148 1.00 78.50 747 CYS A O 1
ATOM 5734 N N . ILE A 1 748 ? 19.264 -7.485 -29.023 1.00 80.81 748 ILE A N 1
ATOM 5735 C CA . ILE A 1 748 ? 18.836 -7.752 -30.402 1.00 80.81 748 ILE A CA 1
ATOM 5736 C C . ILE A 1 748 ? 19.950 -7.500 -31.420 1.00 80.81 748 ILE A C 1
ATOM 5738 O O . ILE A 1 748 ? 19.704 -7.496 -32.625 1.00 80.81 748 ILE A O 1
ATOM 5742 N N . ALA A 1 749 ? 21.190 -7.309 -30.962 1.00 71.94 749 ALA A N 1
ATOM 5743 C CA . ALA A 1 749 ? 22.321 -6.953 -31.816 1.00 71.94 749 ALA A CA 1
ATOM 5744 C C . ALA A 1 749 ? 22.624 -8.024 -32.878 1.00 71.94 749 ALA A C 1
ATOM 5746 O O . ALA A 1 749 ? 23.075 -7.701 -33.975 1.00 71.94 749 ALA A O 1
ATOM 5747 N N . ASN A 1 750 ? 22.317 -9.288 -32.573 1.00 72.75 750 ASN A N 1
ATOM 5748 C CA . ASN A 1 750 ? 22.507 -10.422 -33.478 1.00 72.75 750 ASN A CA 1
ATOM 5749 C C . ASN A 1 750 ? 21.373 -10.577 -34.508 1.00 72.75 750 ASN A C 1
ATOM 5751 O O . ASN A 1 750 ? 21.450 -11.432 -35.392 1.00 72.75 750 ASN A O 1
ATOM 5755 N N . LEU A 1 751 ? 20.310 -9.771 -34.416 1.00 80.06 751 LEU A N 1
ATOM 5756 C CA . LEU A 1 751 ? 19.134 -9.902 -35.263 1.00 80.06 751 LEU A CA 1
ATOM 5757 C C . LEU A 1 751 ? 19.221 -8.992 -36.495 1.00 80.06 751 LEU A C 1
ATOM 5759 O O . LEU A 1 751 ? 18.933 -7.795 -36.438 1.00 80.06 751 LEU A O 1
ATOM 5763 N N . ARG A 1 752 ? 19.546 -9.592 -37.646 1.00 85.56 752 ARG A N 1
ATOM 5764 C CA . ARG A 1 752 ? 19.415 -8.969 -38.972 1.00 85.56 752 ARG A CA 1
ATOM 5765 C C . ARG A 1 752 ? 18.575 -9.852 -39.890 1.00 85.56 752 ARG A C 1
ATOM 5767 O O . ARG A 1 752 ? 18.806 -11.053 -39.990 1.00 85.56 752 ARG A O 1
ATOM 5774 N N . THR A 1 753 ? 17.585 -9.271 -40.562 1.00 84.56 753 THR A N 1
ATOM 5775 C CA . THR A 1 753 ? 16.665 -10.004 -41.452 1.00 84.56 753 THR A CA 1
ATOM 5776 C C . THR A 1 753 ? 16.471 -9.275 -42.778 1.00 84.56 753 THR A C 1
ATOM 5778 O O . THR A 1 753 ? 16.570 -8.056 -42.840 1.00 84.56 753 THR A O 1
ATOM 5781 N N . ASN A 1 754 ? 16.171 -10.021 -43.843 1.00 87.25 754 ASN A N 1
ATOM 5782 C CA . ASN A 1 754 ? 15.977 -9.501 -45.205 1.00 87.25 754 ASN A CA 1
ATOM 5783 C C . ASN A 1 754 ? 14.505 -9.567 -45.653 1.00 87.25 754 ASN A C 1
ATOM 5785 O O . ASN A 1 754 ? 14.206 -9.556 -46.842 1.00 87.25 754 ASN A O 1
ATOM 5789 N N . SER A 1 755 ? 13.565 -9.702 -44.711 1.00 85.56 755 SER A N 1
ATOM 5790 C CA . SER A 1 755 ? 12.137 -9.829 -45.039 1.00 85.56 755 SER A CA 1
ATOM 5791 C C . SER A 1 755 ? 11.551 -8.505 -45.544 1.00 85.56 755 SER A C 1
ATOM 5793 O O . SER A 1 755 ? 11.578 -7.520 -44.818 1.00 85.56 755 SER A O 1
ATOM 5795 N N . PHE A 1 756 ? 10.939 -8.483 -46.726 1.00 88.19 756 PHE A N 1
ATOM 5796 C CA . PHE A 1 756 ? 10.182 -7.314 -47.184 1.00 88.19 756 PHE A CA 1
ATOM 5797 C C . PHE A 1 756 ? 8.806 -7.283 -46.493 1.00 88.19 756 PHE A C 1
ATOM 5799 O O . PHE A 1 756 ? 7.893 -8.011 -46.887 1.00 88.19 756 PHE A O 1
ATOM 5806 N N . VAL A 1 757 ? 8.679 -6.515 -45.408 1.00 84.81 757 VAL A N 1
ATOM 5807 C CA . VAL A 1 757 ? 7.469 -6.427 -44.570 1.00 84.81 757 VAL A CA 1
ATOM 5808 C C . VAL A 1 757 ? 7.227 -4.992 -44.098 1.00 84.81 757 VAL A C 1
ATOM 5810 O O . VAL A 1 757 ? 8.152 -4.184 -44.097 1.00 84.81 757 VAL A O 1
ATOM 5813 N N . GLY A 1 758 ? 5.995 -4.708 -43.675 1.00 82.19 758 GLY A N 1
ATOM 5814 C CA . GLY A 1 758 ? 5.562 -3.401 -43.184 1.00 82.19 758 GLY A CA 1
ATOM 5815 C C . GLY A 1 758 ? 4.527 -2.749 -44.098 1.00 82.19 758 GLY A C 1
ATOM 5816 O O . GLY A 1 758 ? 4.343 -3.145 -45.252 1.00 82.19 758 GLY A O 1
ATOM 5817 N N . THR A 1 759 ? 3.836 -1.751 -43.558 1.00 87.06 759 THR A N 1
ATOM 5818 C CA . THR A 1 759 ? 2.871 -0.939 -44.310 1.00 87.06 759 THR A CA 1
ATOM 5819 C C . THR A 1 759 ? 3.619 0.038 -45.217 1.00 87.06 759 THR A C 1
ATOM 5821 O O . THR A 1 759 ? 4.644 0.585 -44.819 1.00 87.06 759 THR A O 1
ATOM 5824 N N . GLU A 1 760 ? 3.129 0.248 -46.441 1.00 90.06 760 GLU A N 1
ATOM 5825 C CA . GLU A 1 760 ? 3.829 0.992 -47.501 1.00 90.06 760 GLU A CA 1
ATOM 5826 C C . GLU A 1 760 ? 4.386 2.350 -47.048 1.00 90.06 760 GLU A C 1
ATOM 5828 O O . GLU A 1 760 ? 5.534 2.668 -47.337 1.00 90.06 760 GLU A O 1
ATOM 5833 N N . GLU A 1 761 ? 3.592 3.127 -46.314 1.00 93.75 761 GLU A N 1
ATOM 5834 C CA . GLU A 1 761 ? 3.948 4.485 -45.878 1.00 93.75 761 GLU A CA 1
ATOM 5835 C C . GLU A 1 761 ? 4.850 4.507 -44.628 1.00 93.75 761 GLU A C 1
ATOM 5837 O O . GLU A 1 761 ? 5.452 5.528 -44.301 1.00 93.75 761 GLU A O 1
ATOM 5842 N N . TYR A 1 762 ? 4.969 3.365 -43.948 1.00 96.50 762 TYR A N 1
ATOM 5843 C CA . TYR A 1 762 ? 5.721 3.177 -42.706 1.00 96.50 762 TYR A CA 1
ATOM 5844 C C . TYR A 1 762 ? 7.039 2.421 -42.910 1.00 96.50 762 TYR A C 1
ATOM 5846 O O . TYR A 1 762 ? 7.885 2.391 -42.018 1.00 96.50 762 TYR A O 1
ATOM 5854 N N . ILE A 1 763 ? 7.240 1.806 -44.075 1.00 95.00 763 ILE A N 1
ATOM 5855 C CA . ILE A 1 763 ? 8.396 0.953 -44.344 1.00 95.00 763 ILE A CA 1
ATOM 5856 C C . ILE A 1 763 ? 9.712 1.752 -44.321 1.00 95.00 763 ILE A C 1
ATOM 5858 O O . ILE A 1 763 ? 9.800 2.868 -44.837 1.00 95.00 763 ILE A O 1
ATOM 5862 N N . ALA A 1 764 ? 10.754 1.176 -43.720 1.00 96.06 764 ALA A N 1
ATOM 5863 C CA . ALA A 1 764 ? 12.055 1.829 -43.605 1.00 96.06 764 ALA A CA 1
ATOM 5864 C C . ALA A 1 764 ? 12.890 1.711 -44.902 1.00 96.06 764 ALA A C 1
ATOM 5866 O O . ALA A 1 764 ? 12.771 0.713 -45.627 1.00 96.06 764 ALA A O 1
ATOM 5867 N N . PRO A 1 765 ? 13.790 2.672 -45.195 1.00 96.56 765 PRO A N 1
ATOM 5868 C CA . PRO A 1 765 ? 14.604 2.684 -46.415 1.00 96.56 765 PRO A CA 1
ATOM 5869 C C . PRO A 1 765 ? 15.434 1.413 -46.625 1.00 96.56 765 PRO A C 1
ATOM 5871 O O . PRO A 1 765 ? 15.546 0.920 -47.746 1.00 96.56 765 PRO A O 1
ATOM 5874 N N . GLU A 1 766 ? 16.013 0.860 -45.559 1.00 94.88 766 GLU A N 1
ATOM 5875 C CA . GLU A 1 766 ? 16.820 -0.363 -45.599 1.00 94.88 766 GLU A CA 1
ATOM 5876 C C . GLU A 1 766 ? 16.010 -1.616 -45.972 1.00 94.88 766 GLU A C 1
ATOM 5878 O O . GLU A 1 766 ? 16.545 -2.540 -46.591 1.00 94.88 766 GLU A O 1
ATOM 5883 N N . VAL A 1 767 ? 14.706 -1.635 -45.674 1.00 95.25 767 VAL A N 1
ATOM 5884 C CA . VAL A 1 767 ? 13.802 -2.724 -46.072 1.00 95.25 767 VAL A CA 1
ATOM 5885 C C . VAL A 1 767 ? 13.509 -2.638 -47.570 1.00 95.25 767 VAL A C 1
ATOM 5887 O O . VAL A 1 767 ? 13.542 -3.661 -48.251 1.00 95.25 767 VAL A O 1
ATOM 5890 N N . ILE A 1 768 ? 13.307 -1.425 -48.103 1.00 94.31 768 ILE A N 1
ATOM 5891 C CA . ILE A 1 768 ? 13.123 -1.192 -49.547 1.00 94.31 768 ILE A CA 1
ATOM 5892 C C . ILE A 1 768 ? 14.386 -1.576 -50.328 1.00 94.31 768 ILE A C 1
ATOM 5894 O O . ILE A 1 768 ? 14.298 -2.229 -51.365 1.00 94.31 768 ILE A O 1
ATOM 5898 N N . LYS A 1 769 ? 15.566 -1.200 -49.820 1.00 92.31 769 LYS A N 1
ATOM 5899 C CA . LYS A 1 769 ? 16.865 -1.508 -50.443 1.00 92.31 769 LYS A CA 1
ATOM 5900 C C . LYS A 1 769 ? 17.234 -2.993 -50.384 1.00 92.31 769 LYS A C 1
ATOM 5902 O O . LYS A 1 769 ? 18.126 -3.415 -51.113 1.00 92.31 769 LYS A O 1
ATOM 5907 N N . GLY A 1 770 ? 16.613 -3.772 -49.498 1.00 88.94 770 GLY A N 1
ATOM 5908 C CA . GLY A 1 770 ? 16.920 -5.192 -49.322 1.00 88.94 770 GLY A CA 1
ATOM 5909 C C . GLY A 1 770 ? 18.302 -5.476 -48.715 1.00 88.94 770 GLY A C 1
ATOM 5910 O O . GLY A 1 770 ? 18.768 -6.608 -48.784 1.00 88.94 770 GLY A O 1
ATOM 5911 N N . CYS A 1 771 ? 18.962 -4.491 -48.092 1.00 82.62 771 CYS A N 1
ATOM 5912 C CA . CYS A 1 771 ? 20.306 -4.637 -47.505 1.00 82.62 771 CYS A CA 1
ATOM 5913 C C . CYS A 1 771 ? 20.314 -5.282 -46.100 1.00 82.62 771 CYS A C 1
ATOM 5915 O O . CYS A 1 771 ? 21.338 -5.303 -45.409 1.00 82.62 771 CYS A O 1
ATOM 5917 N N . GLY A 1 772 ? 19.169 -5.816 -45.677 1.00 85.38 772 GLY A N 1
ATOM 5918 C CA . GLY A 1 772 ? 18.927 -6.338 -44.340 1.00 85.38 772 GLY A CA 1
ATOM 5919 C C . GLY A 1 772 ? 18.687 -5.247 -43.307 1.00 85.38 772 GLY A C 1
ATOM 5920 O O . GLY A 1 772 ? 19.227 -4.151 -43.404 1.00 85.38 772 GLY A O 1
ATOM 5921 N N . HIS A 1 773 ? 17.861 -5.551 -42.314 1.00 88.75 773 HIS A N 1
ATOM 5922 C CA . HIS A 1 773 ? 17.414 -4.582 -41.319 1.00 88.75 773 HIS A CA 1
ATOM 5923 C C . HIS A 1 773 ? 17.444 -5.147 -39.897 1.00 88.75 773 HIS A C 1
ATOM 5925 O O . HIS A 1 773 ? 17.397 -6.364 -39.696 1.00 88.75 773 HIS A O 1
ATOM 5931 N N . THR A 1 774 ? 17.547 -4.230 -38.934 1.00 91.19 774 THR A N 1
ATOM 5932 C CA . THR A 1 774 ? 17.645 -4.459 -37.480 1.00 91.19 774 THR A CA 1
ATOM 5933 C C . THR A 1 774 ? 16.453 -3.796 -36.770 1.00 91.19 774 THR A C 1
ATOM 5935 O O . THR A 1 774 ? 15.503 -3.387 -37.435 1.00 91.19 774 THR A O 1
ATOM 5938 N N . SER A 1 775 ? 16.494 -3.618 -35.445 1.00 91.50 775 SER A N 1
ATOM 5939 C CA . SER A 1 775 ? 15.509 -2.810 -34.698 1.00 91.50 775 SER A CA 1
ATOM 5940 C C . SER A 1 775 ? 15.417 -1.349 -35.108 1.00 91.50 775 SER A C 1
ATOM 5942 O O . SER A 1 775 ? 14.448 -0.685 -34.751 1.00 91.50 775 SER A O 1
ATOM 5944 N N . ALA A 1 776 ? 16.378 -0.836 -35.880 1.00 93.50 776 ALA A N 1
ATOM 5945 C CA . ALA A 1 776 ? 16.336 0.529 -36.390 1.00 93.50 776 ALA A CA 1
ATOM 5946 C C . ALA A 1 776 ? 15.047 0.844 -37.176 1.00 93.50 776 ALA A C 1
ATOM 5948 O O . ALA A 1 776 ? 14.668 2.015 -37.272 1.00 93.50 776 ALA A O 1
ATOM 5949 N N . VAL A 1 777 ? 14.359 -0.176 -37.706 1.00 95.31 777 VAL A N 1
ATOM 5950 C CA . VAL A 1 777 ? 13.060 -0.022 -38.378 1.00 95.31 777 VAL A CA 1
ATOM 5951 C C . VAL A 1 777 ? 11.946 0.411 -37.423 1.00 95.31 777 VAL A C 1
ATOM 5953 O O . VAL A 1 777 ? 11.094 1.191 -37.833 1.00 95.31 777 VAL A O 1
ATOM 5956 N N . ASP A 1 778 ? 11.981 -0.004 -36.152 1.00 96.62 778 ASP A N 1
ATOM 5957 C CA . ASP A 1 778 ? 10.971 0.386 -35.157 1.00 96.62 778 ASP A CA 1
ATOM 5958 C C . ASP A 1 778 ? 11.090 1.887 -34.841 1.00 96.62 778 ASP A C 1
ATOM 5960 O O . ASP A 1 778 ? 10.094 2.614 -34.785 1.00 96.62 778 ASP A O 1
ATOM 5964 N N . TRP A 1 779 ? 12.325 2.392 -34.747 1.00 97.56 779 TRP A N 1
ATOM 5965 C CA . TRP A 1 779 ? 12.599 3.820 -34.556 1.00 97.56 779 TRP A CA 1
ATOM 5966 C C . TRP A 1 779 ? 12.232 4.663 -35.778 1.00 97.56 779 TRP A C 1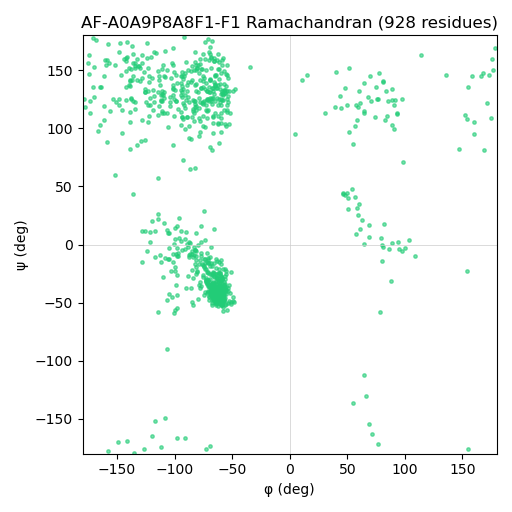
ATOM 5968 O O . TRP A 1 779 ? 11.725 5.774 -35.627 1.00 97.56 779 TRP A O 1
ATOM 5978 N N . TRP A 1 780 ? 12.419 4.125 -36.987 1.00 98.00 780 TRP A N 1
ATOM 5979 C CA . TRP A 1 780 ? 11.909 4.752 -38.205 1.00 98.00 780 TRP A CA 1
ATOM 5980 C C . TRP A 1 780 ? 10.385 4.894 -38.153 1.00 98.00 780 TRP A C 1
ATOM 5982 O O . TRP A 1 780 ? 9.862 6.000 -38.302 1.00 98.00 780 TRP A O 1
ATOM 5992 N N . THR A 1 781 ? 9.671 3.798 -37.873 1.00 97.81 781 THR A N 1
ATOM 5993 C CA . THR A 1 781 ? 8.203 3.805 -37.788 1.00 97.81 781 THR A CA 1
ATOM 5994 C C . THR A 1 781 ? 7.681 4.714 -36.678 1.00 97.81 781 THR A C 1
ATOM 5996 O O . THR A 1 781 ? 6.654 5.360 -36.863 1.00 97.81 781 THR A O 1
ATOM 5999 N N . LEU A 1 782 ? 8.413 4.858 -35.566 1.00 98.50 782 LEU A N 1
ATOM 6000 C CA . LEU A 1 782 ? 8.097 5.829 -34.518 1.00 98.50 782 LEU A CA 1
ATOM 6001 C C . LEU A 1 782 ? 8.185 7.271 -35.042 1.00 98.50 782 LEU A C 1
ATOM 6003 O O . LEU A 1 782 ? 7.324 8.089 -34.732 1.00 98.50 782 LEU A O 1
ATOM 6007 N N . GLY A 1 783 ? 9.192 7.587 -35.862 1.00 98.44 783 GLY A N 1
ATOM 6008 C CA . GLY A 1 783 ? 9.310 8.895 -36.510 1.00 98.44 783 GLY A CA 1
ATOM 6009 C C . GLY A 1 783 ? 8.130 9.205 -37.437 1.00 98.44 783 GLY A C 1
ATOM 6010 O O . GLY A 1 783 ? 7.613 10.323 -37.409 1.00 98.44 783 GLY A O 1
ATOM 6011 N N . ILE A 1 784 ? 7.673 8.210 -38.208 1.00 98.44 784 ILE A N 1
ATOM 6012 C CA . ILE A 1 784 ? 6.477 8.323 -39.059 1.00 98.44 784 ILE A CA 1
ATOM 6013 C C . ILE A 1 784 ? 5.222 8.510 -38.198 1.00 98.44 784 ILE A C 1
ATOM 6015 O O . ILE A 1 784 ? 4.437 9.413 -38.466 1.00 98.44 784 ILE A O 1
ATOM 6019 N N . LEU A 1 785 ? 5.066 7.723 -37.128 1.00 98.31 785 LEU A N 1
ATOM 6020 C CA . LEU A 1 785 ? 3.925 7.802 -36.214 1.00 98.31 785 LEU A CA 1
ATOM 6021 C C . LEU A 1 785 ? 3.822 9.170 -35.530 1.00 98.31 785 LEU A C 1
ATOM 6023 O O . LEU A 1 785 ? 2.739 9.744 -35.490 1.00 98.31 785 LEU A O 1
ATOM 6027 N N . ILE A 1 786 ? 4.930 9.715 -35.016 1.00 98.38 786 ILE A N 1
ATOM 6028 C CA . ILE A 1 786 ? 4.943 11.055 -34.408 1.00 98.38 786 ILE A CA 1
ATOM 6029 C C . ILE A 1 786 ? 4.523 12.105 -35.440 1.00 98.38 786 ILE A C 1
ATOM 6031 O O . ILE A 1 786 ? 3.722 12.981 -35.126 1.00 98.38 786 ILE A O 1
ATOM 6035 N N . TYR A 1 787 ? 5.030 12.010 -36.672 1.00 97.81 787 TYR A N 1
ATOM 6036 C CA . TYR A 1 787 ? 4.641 12.921 -37.745 1.00 97.81 787 TYR A CA 1
ATOM 6037 C C . TYR A 1 787 ? 3.142 12.810 -38.065 1.00 97.81 787 TYR A C 1
ATOM 6039 O O . TYR A 1 787 ? 2.453 13.827 -38.116 1.00 97.81 787 TYR A O 1
ATOM 6047 N N . GLU A 1 788 ? 2.616 11.594 -38.219 1.00 96.06 788 GLU A N 1
ATOM 6048 C CA . GLU A 1 788 ? 1.196 11.379 -38.512 1.00 96.06 788 GLU A CA 1
ATOM 6049 C C . GLU A 1 788 ? 0.292 11.847 -37.369 1.00 96.06 788 GLU A C 1
ATOM 6051 O O . GLU A 1 788 ? -0.727 12.480 -37.626 1.00 96.06 788 GLU A O 1
ATOM 6056 N N . MET A 1 789 ? 0.682 11.646 -36.107 1.00 96.75 789 MET A N 1
ATOM 6057 C CA . MET A 1 789 ? -0.062 12.204 -34.977 1.00 96.75 789 MET A CA 1
ATOM 6058 C C . MET A 1 789 ? -0.144 13.731 -35.052 1.00 96.75 789 MET A C 1
ATOM 6060 O O . MET A 1 789 ? -1.179 14.283 -34.709 1.00 96.75 789 MET A O 1
ATOM 6064 N N . LEU A 1 790 ? 0.902 14.423 -35.510 1.00 95.44 790 LEU A N 1
ATOM 6065 C CA . LEU A 1 790 ? 0.952 15.892 -35.551 1.00 95.44 790 LEU A CA 1
ATOM 6066 C C . LEU A 1 790 ? 0.284 16.505 -36.786 1.00 95.44 790 LEU A C 1
ATOM 6068 O O . LEU A 1 790 ? -0.168 17.646 -36.722 1.00 95.44 790 LEU A O 1
ATOM 6072 N N . PHE A 1 791 ? 0.257 15.784 -37.907 1.00 92.88 791 PHE A N 1
ATOM 6073 C CA . PHE A 1 791 ? -0.168 16.334 -39.200 1.00 92.88 791 PHE A CA 1
ATOM 6074 C C . PHE A 1 791 ? -1.311 15.559 -39.869 1.00 92.88 791 PHE A C 1
ATOM 6076 O O . PHE A 1 791 ? -1.809 15.989 -40.907 1.00 92.88 791 PHE A O 1
ATOM 6083 N N . GLY A 1 792 ? -1.735 14.427 -39.303 1.00 91.56 792 GLY A N 1
ATOM 6084 C CA . GLY A 1 792 ? -2.813 13.579 -39.824 1.00 91.56 792 GLY A CA 1
ATOM 6085 C C . GLY A 1 792 ? -2.489 12.852 -41.135 1.00 91.56 792 GLY A C 1
ATOM 6086 O O . GLY A 1 792 ? -3.377 12.238 -41.728 1.00 91.56 792 GLY A O 1
ATOM 6087 N N . VAL A 1 793 ? -1.243 12.943 -41.610 1.00 91.81 793 VAL A N 1
ATOM 6088 C CA . VAL A 1 793 ? -0.731 12.322 -42.841 1.00 91.81 793 VAL A CA 1
ATOM 6089 C C . VAL A 1 793 ? 0.693 11.824 -42.625 1.00 91.81 793 VAL A C 1
ATOM 6091 O O . VAL A 1 793 ? 1.406 12.343 -41.768 1.00 91.81 793 VAL A O 1
ATOM 6094 N N . THR A 1 794 ? 1.142 10.866 -43.433 1.00 95.56 794 THR A N 1
ATOM 6095 C CA . THR A 1 794 ? 2.534 10.400 -43.410 1.00 95.56 794 THR A CA 1
ATOM 6096 C C . THR A 1 794 ? 3.446 11.322 -44.243 1.00 95.56 794 THR A C 1
ATOM 6098 O O . THR A 1 794 ? 3.003 11.929 -45.224 1.00 95.56 794 THR A O 1
ATOM 6101 N N . PRO A 1 795 ? 4.741 11.451 -43.895 1.00 96.06 795 PRO A N 1
ATOM 6102 C CA . PRO A 1 795 ? 5.629 12.459 -44.485 1.00 96.06 795 PRO A CA 1
ATOM 6103 C C . PRO A 1 795 ? 6.125 12.143 -45.904 1.00 96.06 795 PRO A C 1
ATOM 6105 O O . PRO A 1 795 ? 6.655 13.031 -46.568 1.00 96.06 795 PRO A O 1
ATOM 6108 N N . PHE A 1 796 ? 6.016 10.891 -46.362 1.00 97.25 796 PHE A N 1
ATOM 6109 C CA . PHE A 1 796 ? 6.605 10.433 -47.631 1.00 97.25 796 PHE A CA 1
ATOM 6110 C C . PHE A 1 796 ? 5.579 9.868 -48.619 1.00 97.25 796 PHE A C 1
ATOM 6112 O O . PHE A 1 796 ? 5.969 9.260 -49.615 1.00 97.25 796 PHE A O 1
ATOM 6119 N N . LYS A 1 797 ? 4.279 10.042 -48.356 1.00 94.94 797 LYS A N 1
ATOM 6120 C CA . LYS A 1 797 ? 3.213 9.509 -49.208 1.00 94.94 797 LYS A CA 1
ATOM 6121 C C . LYS A 1 797 ? 3.302 10.072 -50.629 1.00 94.94 797 LYS A C 1
ATOM 6123 O O . LYS A 1 797 ? 3.193 11.280 -50.838 1.00 94.94 797 LYS A O 1
ATOM 6128 N N . GLY A 1 798 ? 3.472 9.185 -51.605 1.00 91.50 798 GLY A N 1
ATOM 6129 C CA . GLY A 1 798 ? 3.443 9.509 -53.026 1.00 91.50 798 GLY A CA 1
ATOM 6130 C C . GLY A 1 798 ? 2.051 9.349 -53.638 1.00 91.50 798 GLY A C 1
ATOM 6131 O O . GLY A 1 798 ? 1.092 8.943 -52.984 1.00 91.50 798 GLY A O 1
ATOM 6132 N N . ARG A 1 799 ? 1.937 9.653 -54.938 1.00 92.62 799 ARG A N 1
ATOM 6133 C CA . ARG A 1 799 ? 0.706 9.396 -55.716 1.00 92.62 799 ARG A CA 1
ATOM 6134 C C . ARG A 1 799 ? 0.451 7.904 -55.941 1.00 92.62 799 ARG A C 1
ATOM 6136 O O . ARG A 1 799 ? -0.686 7.504 -56.161 1.00 92.62 799 ARG A O 1
ATOM 6143 N N . ASP A 1 800 ? 1.516 7.115 -55.916 1.00 92.81 800 ASP A N 1
ATOM 6144 C CA . ASP A 1 800 ? 1.514 5.667 -56.046 1.00 92.81 800 ASP A CA 1
ATOM 6145 C C . ASP A 1 800 ? 2.653 5.071 -55.209 1.00 92.81 800 ASP A C 1
ATOM 6147 O O . ASP A 1 800 ? 3.513 5.790 -54.689 1.00 92.81 800 ASP A O 1
ATOM 6151 N N . ARG A 1 801 ? 2.677 3.741 -55.126 1.00 92.38 801 ARG A N 1
ATOM 6152 C CA . ARG A 1 801 ? 3.650 2.990 -54.334 1.00 92.38 801 ARG A CA 1
ATOM 6153 C C . ARG A 1 801 ? 5.102 3.247 -54.703 1.00 92.38 801 ARG A C 1
ATOM 6155 O O . ARG A 1 801 ? 5.960 3.319 -53.823 1.00 92.38 801 ARG A O 1
ATOM 6162 N N . ASN A 1 802 ? 5.398 3.386 -55.990 1.00 93.12 802 ASN A N 1
ATOM 6163 C CA . ASN A 1 802 ? 6.766 3.629 -56.428 1.00 93.12 802 ASN A CA 1
ATOM 6164 C C . ASN A 1 802 ? 7.196 5.045 -56.051 1.00 93.12 802 ASN A C 1
ATOM 6166 O O . ASN A 1 802 ? 8.307 5.221 -55.560 1.00 93.12 802 ASN A O 1
ATOM 6170 N N . ALA A 1 803 ? 6.316 6.036 -56.208 1.00 95.00 803 ALA A N 1
ATOM 6171 C CA . ALA A 1 803 ? 6.562 7.399 -55.757 1.00 95.00 803 ALA A CA 1
ATOM 6172 C C . ALA A 1 803 ? 6.784 7.456 -54.236 1.00 95.00 803 ALA A C 1
ATOM 6174 O O . ALA A 1 803 ? 7.759 8.066 -53.804 1.00 95.00 803 ALA A O 1
ATOM 6175 N N . THR A 1 804 ? 5.963 6.756 -53.441 1.00 96.25 804 THR A N 1
ATOM 6176 C CA . THR A 1 804 ? 6.153 6.637 -51.984 1.00 96.25 804 THR A CA 1
ATOM 6177 C C . THR A 1 804 ? 7.535 6.067 -51.661 1.00 96.25 804 THR A C 1
ATOM 6179 O O . THR A 1 804 ? 8.281 6.640 -50.870 1.00 96.25 804 THR A O 1
ATOM 6182 N N . PHE A 1 805 ? 7.942 4.978 -52.321 1.00 96.69 805 PHE A N 1
ATOM 6183 C CA . PHE A 1 805 ? 9.261 4.377 -52.107 1.00 96.69 805 PHE A CA 1
ATOM 6184 C C . PHE A 1 805 ? 10.411 5.299 -52.518 1.00 96.69 805 PHE A C 1
ATOM 6186 O O . PHE A 1 805 ? 11.395 5.397 -51.789 1.00 96.69 805 PHE A O 1
ATOM 6193 N N . GLN A 1 806 ? 10.289 6.017 -53.635 1.00 96.12 806 GLN A N 1
ATOM 6194 C CA . GLN A 1 806 ? 11.286 7.007 -54.047 1.00 96.12 806 GLN A CA 1
ATOM 6195 C C . GLN A 1 806 ? 11.405 8.141 -53.020 1.00 96.12 806 GLN A C 1
ATOM 6197 O O . GLN A 1 806 ? 12.518 8.514 -52.649 1.00 96.12 806 GLN A O 1
ATOM 6202 N N . SER A 1 807 ? 10.284 8.631 -52.483 1.00 96.81 807 SER A N 1
ATOM 6203 C CA . SER A 1 807 ? 10.282 9.637 -51.417 1.00 96.81 807 SER A CA 1
ATOM 6204 C C . SER A 1 807 ? 10.901 9.115 -50.120 1.00 96.81 807 SER A C 1
ATOM 6206 O O . SER A 1 807 ? 11.727 9.794 -49.504 1.00 96.81 807 SER A O 1
ATOM 6208 N N . ILE A 1 808 ? 10.591 7.877 -49.728 1.00 97.38 808 ILE A N 1
ATOM 6209 C CA . ILE A 1 808 ? 11.223 7.226 -48.575 1.00 97.38 808 ILE A CA 1
ATOM 6210 C C . ILE A 1 808 ? 12.736 7.096 -48.783 1.00 97.38 808 ILE A C 1
ATOM 6212 O O . ILE A 1 808 ? 13.485 7.308 -47.834 1.00 97.38 808 ILE A O 1
ATOM 6216 N N . LEU A 1 809 ? 13.213 6.799 -49.990 1.00 96.56 809 LEU A N 1
ATOM 6217 C CA . LEU A 1 809 ? 14.639 6.603 -50.258 1.00 96.56 809 LEU A CA 1
ATOM 6218 C C . LEU A 1 809 ? 15.433 7.908 -50.397 1.00 96.56 809 LEU A C 1
ATOM 6220 O O . LEU A 1 809 ? 16.598 7.937 -49.993 1.00 96.56 809 LEU A O 1
ATOM 6224 N N . HIS A 1 810 ? 14.831 8.960 -50.960 1.00 95.88 810 HIS A N 1
ATOM 6225 C CA . HIS A 1 810 ? 15.578 10.116 -51.473 1.00 95.88 810 HIS A CA 1
ATOM 6226 C C . HIS A 1 810 ? 15.104 11.481 -50.969 1.00 95.88 810 HIS A C 1
ATOM 6228 O O . HIS A 1 810 ? 15.834 12.456 -51.124 1.00 95.88 810 HIS A O 1
ATOM 6234 N N . THR A 1 811 ? 13.914 11.585 -50.377 1.00 95.94 811 THR A N 1
ATOM 6235 C CA . THR A 1 811 ? 13.367 12.869 -49.920 1.00 95.94 811 THR A CA 1
ATOM 6236 C C . THR A 1 811 ? 13.566 13.047 -48.418 1.00 95.94 811 THR A C 1
ATOM 6238 O O . THR A 1 811 ? 13.254 12.151 -47.626 1.00 95.94 811 THR A O 1
ATOM 6241 N N . ASP A 1 812 ? 14.053 14.220 -48.016 1.00 94.69 812 ASP A N 1
ATOM 6242 C CA . ASP A 1 812 ? 14.111 14.631 -46.612 1.00 94.69 812 ASP A CA 1
ATOM 6243 C C . ASP A 1 812 ? 12.727 15.024 -46.094 1.00 94.69 812 ASP A C 1
ATOM 6245 O O . ASP A 1 812 ? 11.924 15.612 -46.821 1.00 94.69 812 ASP A O 1
ATOM 6249 N N . VAL A 1 813 ? 12.456 14.736 -44.817 1.00 96.44 813 VAL A N 1
ATOM 6250 C CA . VAL A 1 813 ? 11.175 15.079 -44.184 1.00 96.44 813 VAL A CA 1
ATOM 6251 C C . VAL A 1 813 ? 10.926 16.589 -44.227 1.00 96.44 813 VAL A C 1
ATOM 6253 O O . VAL A 1 813 ? 11.741 17.387 -43.754 1.00 96.44 813 VAL A O 1
ATOM 6256 N N . GLN A 1 814 ? 9.772 16.969 -44.772 1.00 94.62 814 GLN A N 1
ATOM 6257 C CA . GLN A 1 814 ? 9.307 18.351 -44.833 1.00 94.62 814 GLN A CA 1
ATOM 6258 C C . GLN A 1 814 ? 8.228 18.592 -43.779 1.00 94.62 814 GLN A C 1
ATOM 6260 O O . GLN A 1 814 ? 7.401 17.722 -43.505 1.00 94.62 814 GLN A O 1
ATOM 6265 N N . PHE A 1 815 ? 8.235 19.785 -43.190 1.00 94.69 815 PHE A N 1
ATOM 6266 C CA . PHE A 1 815 ? 7.241 20.200 -42.203 1.00 94.69 815 PHE A CA 1
ATOM 6267 C C . PHE A 1 815 ? 6.379 21.303 -42.814 1.00 94.69 815 PHE A C 1
ATOM 6269 O O . PHE A 1 815 ? 6.960 22.271 -43.305 1.00 94.69 815 PHE A O 1
ATOM 6276 N N . PRO A 1 816 ? 5.041 21.193 -42.776 1.00 90.31 816 PRO A N 1
ATOM 6277 C CA . PRO A 1 816 ? 4.166 22.237 -43.294 1.00 90.31 816 PRO A CA 1
ATOM 6278 C C . PRO A 1 816 ? 4.441 23.601 -42.634 1.00 90.31 816 PRO A C 1
ATOM 6280 O O . PRO A 1 816 ? 4.557 23.684 -41.411 1.00 90.31 816 PRO A O 1
ATOM 6283 N N . ASP A 1 817 ? 4.544 24.661 -43.439 1.00 82.88 817 ASP A N 1
ATOM 6284 C CA . ASP A 1 817 ? 4.884 26.031 -43.014 1.00 82.88 817 ASP A CA 1
ATOM 6285 C C . ASP A 1 817 ? 3.888 27.102 -43.509 1.00 82.88 817 ASP A C 1
ATOM 6287 O O . ASP A 1 817 ? 4.132 28.302 -43.384 1.00 82.88 817 ASP A O 1
ATOM 6291 N N . HIS A 1 818 ? 2.737 26.677 -44.034 1.00 81.88 818 HIS A N 1
ATOM 6292 C CA . HIS A 1 818 ? 1.693 27.559 -44.552 1.00 81.88 818 HIS A CA 1
ATOM 6293 C C . HIS A 1 818 ? 0.774 28.104 -43.438 1.00 81.88 818 HIS A C 1
ATOM 6295 O O . HIS A 1 818 ? 0.636 27.477 -42.381 1.00 81.88 818 HIS A O 1
ATOM 6301 N N . PRO A 1 819 ? 0.090 29.244 -43.665 1.00 72.44 819 PRO A N 1
ATOM 6302 C CA . PRO A 1 819 ? -0.899 29.777 -42.728 1.00 72.44 819 PRO A CA 1
ATOM 6303 C C . PRO A 1 819 ? -2.005 28.745 -42.448 1.00 72.44 819 PRO A C 1
ATOM 6305 O O . PRO A 1 819 ? -2.731 28.356 -43.359 1.00 72.44 819 PRO A O 1
ATOM 6308 N N . GLY A 1 820 ? -2.113 28.286 -41.197 1.00 74.00 820 GLY A N 1
ATOM 6309 C CA . GLY A 1 820 ? -3.058 27.242 -40.772 1.00 74.00 820 GLY A CA 1
ATOM 6310 C C . GLY A 1 820 ? -2.422 25.890 -40.422 1.00 74.00 820 GLY A C 1
ATOM 6311 O O . GLY A 1 820 ? -3.095 25.049 -39.830 1.00 74.00 820 GLY A O 1
ATOM 6312 N N . ALA A 1 821 ? -1.133 25.684 -40.715 1.00 79.06 821 ALA A N 1
ATOM 6313 C CA . ALA A 1 821 ? -0.393 24.518 -40.238 1.00 79.06 821 ALA A CA 1
ATOM 6314 C C . ALA A 1 821 ? -0.167 24.573 -38.716 1.00 79.06 821 ALA A C 1
ATOM 6316 O O . ALA A 1 821 ? 0.126 25.636 -38.164 1.00 79.06 821 ALA A O 1
ATOM 6317 N N . GLN A 1 822 ? -0.254 23.421 -38.038 1.00 84.50 822 GLN A N 1
ATOM 6318 C CA . GLN A 1 822 ? 0.035 23.328 -36.604 1.00 84.50 822 GLN A CA 1
ATOM 6319 C C . GLN A 1 822 ? 1.495 23.739 -36.327 1.00 84.50 822 GLN A C 1
ATOM 6321 O O . GLN A 1 822 ? 2.416 23.117 -36.872 1.00 84.50 822 GLN A O 1
ATOM 6326 N N . PRO A 1 823 ? 1.743 24.749 -35.471 1.00 88.56 823 PRO A N 1
ATOM 6327 C CA . PRO A 1 823 ? 3.097 25.094 -35.077 1.00 88.56 823 PRO A CA 1
ATOM 6328 C C . PRO A 1 823 ? 3.669 23.986 -34.188 1.00 88.56 823 PRO A C 1
ATOM 6330 O O . PRO A 1 823 ? 3.039 23.567 -33.222 1.00 88.56 823 PRO A O 1
ATOM 6333 N N . ILE A 1 824 ? 4.884 23.538 -34.506 1.00 95.12 824 ILE A N 1
ATOM 6334 C CA . ILE A 1 824 ? 5.638 22.589 -33.680 1.00 95.12 824 ILE A CA 1
ATOM 6335 C C . ILE A 1 824 ? 7.032 23.134 -33.368 1.00 95.12 824 ILE A C 1
ATOM 6337 O O . ILE A 1 824 ? 7.641 23.852 -34.174 1.00 95.12 824 ILE A O 1
ATOM 6341 N N . SER A 1 825 ? 7.548 22.778 -32.197 1.00 96.69 825 SER A N 1
ATOM 6342 C CA . SER A 1 825 ? 8.823 23.241 -31.670 1.00 96.69 825 SER A CA 1
ATOM 6343 C C . SER A 1 825 ? 10.009 22.755 -32.509 1.00 96.69 825 SER A C 1
ATOM 6345 O O . SER A 1 825 ? 9.971 21.738 -33.212 1.00 96.69 825 SER A O 1
ATOM 6347 N N . SER A 1 826 ? 11.130 23.470 -32.405 1.00 97.00 826 SER A N 1
ATOM 6348 C CA . SER A 1 826 ? 12.393 23.043 -33.016 1.00 97.00 826 SER A CA 1
ATOM 6349 C C . SER A 1 826 ? 12.873 21.693 -32.467 1.00 97.00 826 SER A C 1
ATOM 6351 O O . SER A 1 826 ? 13.466 20.911 -33.212 1.00 97.00 826 SER A O 1
ATOM 6353 N N . LEU A 1 827 ? 12.571 21.384 -31.199 1.00 97.88 827 LEU A N 1
ATOM 6354 C CA . LEU A 1 827 ? 12.893 20.104 -30.566 1.00 97.88 827 LEU A CA 1
ATOM 6355 C C . LEU A 1 827 ? 12.062 18.952 -31.143 1.00 97.88 827 LEU A C 1
ATOM 6357 O O . LEU A 1 827 ? 12.621 17.883 -31.395 1.00 97.88 827 LEU A O 1
ATOM 6361 N N . CYS A 1 828 ? 10.775 19.179 -31.416 1.00 98.06 828 CYS A N 1
ATOM 6362 C CA . CYS A 1 828 ? 9.906 18.216 -32.090 1.00 98.06 828 CYS A CA 1
ATOM 6363 C C . CYS A 1 828 ? 10.392 17.931 -33.521 1.00 98.06 828 CYS A C 1
ATOM 6365 O O . CYS A 1 828 ? 10.656 16.785 -33.890 1.00 98.06 828 CYS A O 1
ATOM 6367 N N . LYS A 1 829 ? 10.659 18.984 -34.309 1.00 98.12 829 LYS A N 1
ATOM 6368 C CA . LYS A 1 829 ? 11.254 18.829 -35.650 1.00 98.12 829 LYS A CA 1
ATOM 6369 C C . LYS A 1 829 ? 12.593 18.082 -35.593 1.00 98.12 829 LYS A C 1
ATOM 6371 O O . LYS A 1 829 ? 12.878 17.257 -36.457 1.00 98.12 829 LYS A O 1
ATOM 6376 N N . SER A 1 830 ? 13.420 18.362 -34.581 1.00 98.31 830 SER A N 1
ATOM 6377 C CA . SER A 1 830 ? 14.715 17.701 -34.364 1.00 98.31 830 SER A CA 1
ATOM 6378 C C . SER A 1 830 ? 14.563 16.202 -34.104 1.00 98.31 830 SER A C 1
ATOM 6380 O O . SER A 1 830 ? 15.268 15.418 -34.738 1.00 98.31 830 SER A O 1
ATOM 6382 N N . VAL A 1 831 ? 13.653 15.782 -33.214 1.00 98.56 831 VAL A N 1
ATOM 6383 C CA . VAL A 1 831 ? 13.486 14.350 -32.909 1.00 98.56 831 VAL A CA 1
ATOM 6384 C C . VAL A 1 831 ? 12.988 13.576 -34.130 1.00 98.56 831 VAL A C 1
ATOM 6386 O O . VAL A 1 831 ? 13.562 12.541 -34.459 1.00 98.56 831 VAL A O 1
ATOM 6389 N N . ILE A 1 832 ? 12.014 14.125 -34.868 1.00 98.69 832 ILE A N 1
ATOM 6390 C CA . ILE A 1 832 ? 11.467 13.505 -36.083 1.00 98.69 832 ILE A CA 1
ATOM 6391 C C . ILE A 1 832 ? 12.557 13.364 -37.149 1.00 98.69 832 ILE A C 1
ATOM 6393 O O . ILE A 1 832 ? 12.748 12.278 -37.688 1.00 98.69 832 ILE A O 1
ATOM 6397 N N . ARG A 1 833 ? 13.336 14.423 -37.417 1.00 98.50 833 ARG A N 1
ATOM 6398 C CA . ARG A 1 833 ? 14.449 14.354 -38.382 1.00 98.50 833 ARG A CA 1
ATOM 6399 C C . ARG A 1 833 ? 15.465 13.279 -38.015 1.00 98.50 833 ARG A C 1
ATOM 6401 O O . ARG A 1 833 ? 15.914 12.562 -38.899 1.00 98.50 833 ARG A O 1
ATOM 6408 N N . LYS A 1 834 ? 15.821 13.158 -36.732 1.00 98.31 834 LYS A N 1
ATOM 6409 C CA . LYS A 1 834 ? 16.809 12.174 -36.269 1.00 98.31 834 LYS A CA 1
ATOM 6410 C C . LYS A 1 834 ? 16.286 10.732 -36.301 1.00 98.31 834 LYS A C 1
ATOM 6412 O O . LYS A 1 834 ? 17.070 9.820 -36.555 1.00 98.31 834 LYS A O 1
ATOM 6417 N N . LEU A 1 835 ? 14.989 10.519 -36.068 1.00 98.44 835 LEU A N 1
ATOM 6418 C CA . LEU A 1 835 ? 14.334 9.213 -36.232 1.00 98.44 835 LEU A CA 1
ATOM 6419 C C . LEU A 1 835 ? 14.170 8.832 -37.714 1.00 98.44 835 LEU A C 1
ATOM 6421 O O . LEU A 1 835 ? 14.247 7.658 -38.054 1.00 98.44 835 LEU A O 1
ATOM 6425 N N . LEU A 1 836 ? 14.011 9.814 -38.607 1.00 98.25 836 LEU A N 1
ATOM 6426 C CA . LEU A 1 836 ? 13.839 9.612 -40.053 1.00 98.25 836 LEU A CA 1
ATOM 6427 C C . LEU A 1 836 ? 15.140 9.752 -40.863 1.00 98.25 836 LEU A C 1
ATOM 6429 O O . LEU A 1 836 ? 15.107 9.991 -42.074 1.00 98.25 836 LEU A O 1
ATOM 6433 N N . ILE A 1 837 ? 16.300 9.568 -40.222 1.00 97.75 837 ILE A N 1
ATOM 6434 C CA . ILE A 1 837 ? 17.579 9.434 -40.930 1.00 97.75 837 ILE A CA 1
ATOM 6435 C C . ILE A 1 837 ? 17.551 8.141 -41.752 1.00 97.75 837 ILE A C 1
ATOM 6437 O O . ILE A 1 837 ? 17.217 7.065 -41.247 1.00 97.75 837 ILE A O 1
ATOM 6441 N N . LYS A 1 838 ? 17.892 8.245 -43.041 1.00 95.94 838 LYS A N 1
ATOM 6442 C CA . LYS A 1 838 ? 17.792 7.124 -43.987 1.00 95.94 838 LYS A CA 1
ATOM 6443 C C . LYS A 1 838 ? 18.835 6.030 -43.743 1.00 95.94 838 LYS A C 1
ATOM 6445 O O . LYS A 1 838 ? 18.562 4.872 -44.037 1.00 95.94 838 LYS A O 1
ATOM 6450 N N . ASP A 1 839 ? 20.006 6.404 -43.233 1.00 94.69 839 ASP A N 1
ATOM 6451 C CA . ASP A 1 839 ? 21.046 5.478 -42.781 1.00 94.69 839 ASP A CA 1
ATOM 6452 C C . ASP A 1 839 ? 20.684 4.935 -41.389 1.00 94.69 839 ASP A C 1
ATOM 6454 O O . ASP A 1 839 ? 20.575 5.695 -40.422 1.00 94.69 839 ASP A O 1
ATOM 6458 N N . ASP A 1 840 ? 20.479 3.622 -41.289 1.00 93.19 840 ASP A N 1
ATOM 6459 C CA . ASP A 1 840 ? 20.058 2.949 -40.062 1.00 93.19 840 ASP A CA 1
ATOM 6460 C C . ASP A 1 840 ? 21.114 3.016 -38.948 1.00 93.19 840 ASP A C 1
ATOM 6462 O O . ASP A 1 840 ? 20.761 2.981 -37.770 1.00 93.19 840 ASP A O 1
ATOM 6466 N N . GLN A 1 841 ? 22.396 3.178 -39.288 1.00 91.56 841 GLN A N 1
ATOM 6467 C CA . GLN A 1 841 ? 23.488 3.271 -38.314 1.00 91.56 841 GLN A CA 1
ATOM 6468 C C . GLN A 1 841 ? 23.621 4.669 -37.705 1.00 91.56 841 GLN A C 1
ATOM 6470 O O . GLN A 1 841 ? 24.118 4.813 -36.587 1.00 91.56 841 GLN A O 1
ATOM 6475 N N . LEU A 1 842 ? 23.145 5.704 -38.399 1.00 94.62 842 LEU A N 1
ATOM 6476 C CA . LEU A 1 842 ? 23.173 7.093 -37.925 1.00 94.62 842 LEU A CA 1
ATOM 6477 C C . LEU A 1 842 ? 21.851 7.544 -37.286 1.00 94.62 842 LEU A C 1
ATOM 6479 O O . LEU A 1 842 ? 21.793 8.619 -36.684 1.00 94.62 842 LEU A O 1
ATOM 6483 N N . ARG A 1 843 ? 20.795 6.737 -37.417 1.00 95.88 843 ARG A N 1
ATOM 6484 C CA . ARG A 1 843 ? 19.451 7.012 -36.902 1.00 95.88 843 ARG A CA 1
ATOM 6485 C C . ARG A 1 843 ? 19.412 7.085 -35.376 1.00 95.88 843 ARG A C 1
ATOM 6487 O O . ARG A 1 843 ? 20.106 6.350 -34.683 1.00 95.88 843 ARG A O 1
ATOM 6494 N N . LEU A 1 844 ? 18.561 7.949 -34.824 1.00 96.19 844 LEU A N 1
ATOM 6495 C CA . LEU A 1 844 ? 18.316 7.964 -33.378 1.00 96.19 844 LEU A CA 1
ATOM 6496 C C . LEU A 1 844 ? 17.798 6.594 -32.913 1.00 96.19 844 LEU A C 1
ATOM 6498 O O . LEU A 1 844 ? 16.869 6.060 -33.512 1.00 96.19 844 LEU A O 1
ATOM 6502 N N . GLY A 1 845 ? 18.404 6.041 -31.860 1.00 92.44 845 GLY A N 1
ATOM 6503 C CA . GLY A 1 845 ? 18.140 4.675 -31.396 1.00 92.44 845 GLY A CA 1
ATOM 6504 C C . GLY A 1 845 ? 19.106 3.623 -31.946 1.00 92.44 845 GLY A C 1
ATOM 6505 O O . GLY A 1 845 ? 19.038 2.462 -31.545 1.00 92.44 845 GLY A O 1
ATOM 6506 N N . SER A 1 846 ? 20.031 3.997 -32.838 1.00 87.94 846 SER A N 1
ATOM 6507 C CA . SER A 1 846 ? 21.000 3.065 -33.420 1.00 87.94 846 SER A CA 1
ATOM 6508 C C . SER A 1 846 ? 22.172 2.719 -32.501 1.00 87.94 846 SER A C 1
ATOM 6510 O O . SER A 1 846 ? 22.893 1.777 -32.823 1.00 87.94 846 SER A O 1
ATOM 6512 N N . LYS A 1 847 ? 22.414 3.430 -31.389 1.00 85.19 847 LYS A N 1
ATOM 6513 C CA . LYS A 1 847 ? 23.557 3.162 -30.497 1.00 85.19 847 LYS A CA 1
ATOM 6514 C C . LYS A 1 847 ? 23.137 2.373 -29.264 1.00 85.19 847 LYS A C 1
ATOM 6516 O O . LYS A 1 847 ? 23.643 1.274 -29.088 1.00 85.19 847 LYS A O 1
ATOM 6521 N N . ALA A 1 848 ? 22.210 2.912 -28.475 1.00 86.56 848 ALA A N 1
ATOM 6522 C CA . ALA A 1 848 ? 21.740 2.345 -27.206 1.00 86.56 848 ALA A CA 1
ATOM 6523 C C . ALA A 1 848 ? 20.244 1.960 -27.215 1.00 86.56 848 ALA A C 1
ATOM 6525 O O . ALA A 1 848 ? 19.638 1.730 -26.163 1.00 86.56 848 ALA A O 1
ATOM 6526 N N . GLY A 1 849 ? 19.608 1.942 -28.392 1.00 90.94 849 GLY A N 1
ATOM 6527 C CA . GLY A 1 849 ? 18.179 1.659 -28.524 1.00 90.94 849 GLY A CA 1
ATOM 6528 C C . GLY A 1 849 ? 17.317 2.753 -27.893 1.00 90.94 849 GLY A C 1
ATOM 6529 O O . GLY A 1 849 ? 17.529 3.943 -28.136 1.00 90.94 849 GLY A O 1
ATOM 6530 N N . ALA A 1 850 ? 16.349 2.361 -27.062 1.00 93.12 850 ALA A N 1
ATOM 6531 C CA . ALA A 1 850 ? 15.385 3.289 -26.469 1.00 93.12 850 ALA A CA 1
ATOM 6532 C C . ALA A 1 850 ? 16.049 4.421 -25.667 1.00 93.12 850 ALA A C 1
ATOM 6534 O O . ALA A 1 850 ? 15.584 5.559 -25.717 1.00 93.12 850 ALA A O 1
ATOM 6535 N N . SER A 1 851 ? 17.169 4.147 -24.990 1.00 91.31 851 SER A N 1
ATOM 6536 C CA . SER A 1 851 ? 17.915 5.142 -24.208 1.00 91.31 851 SER A CA 1
ATOM 6537 C C . SER A 1 851 ? 18.333 6.365 -25.028 1.00 91.31 851 SER A C 1
ATOM 6539 O O . SER A 1 851 ? 18.214 7.495 -24.546 1.00 91.31 851 SER A O 1
ATOM 6541 N N . ASP A 1 852 ? 18.752 6.174 -26.284 1.00 92.62 852 ASP A N 1
ATOM 6542 C CA . ASP A 1 852 ? 19.098 7.292 -27.171 1.00 92.62 852 ASP A CA 1
ATOM 6543 C C . ASP A 1 852 ? 17.874 8.183 -27.413 1.00 92.62 852 ASP A C 1
ATOM 6545 O O . ASP A 1 852 ? 17.960 9.409 -27.326 1.00 92.62 852 ASP A O 1
ATOM 6549 N N . VAL A 1 853 ? 16.719 7.564 -27.679 1.00 95.62 853 VAL A N 1
ATOM 6550 C CA . VAL A 1 853 ? 15.460 8.261 -27.960 1.00 95.62 853 VAL A CA 1
ATOM 6551 C C . VAL A 1 853 ? 14.979 9.016 -26.720 1.00 95.62 853 VAL A C 1
ATOM 6553 O O . VAL A 1 853 ? 14.696 10.211 -26.810 1.00 95.62 853 VAL A O 1
ATOM 6556 N N . LYS A 1 854 ? 14.970 8.360 -25.552 1.00 95.00 854 LYS A N 1
ATOM 6557 C CA . LYS A 1 854 ? 14.565 8.948 -24.263 1.00 95.00 854 LYS A CA 1
ATOM 6558 C C . LYS A 1 854 ? 15.439 10.130 -23.846 1.00 95.00 854 LYS A C 1
ATOM 6560 O O . LYS A 1 854 ? 14.945 11.072 -23.235 1.00 95.00 854 LYS A O 1
ATOM 6565 N N . SER A 1 855 ? 16.729 10.095 -24.189 1.00 93.12 855 SER A N 1
ATOM 6566 C CA . SER A 1 855 ? 17.680 11.171 -23.882 1.00 93.12 855 SER A CA 1
ATOM 6567 C C . SER A 1 855 ? 17.508 12.421 -24.754 1.00 93.12 855 SER A C 1
ATOM 6569 O O . SER A 1 855 ? 18.077 13.474 -24.453 1.00 93.12 855 SER A O 1
ATOM 6571 N N . HIS A 1 856 ? 16.732 12.337 -25.842 1.00 97.00 856 HIS A N 1
ATOM 6572 C CA . HIS A 1 856 ? 16.520 13.479 -26.718 1.00 97.00 856 HIS A CA 1
ATOM 6573 C C . HIS A 1 856 ? 15.794 14.611 -25.961 1.00 97.00 856 HIS A C 1
ATOM 6575 O O . HIS A 1 856 ? 14.770 14.353 -25.329 1.00 97.00 856 HIS A O 1
ATOM 6581 N N . PRO A 1 857 ? 16.224 15.887 -26.075 1.00 97.19 857 PRO A N 1
ATOM 6582 C CA . PRO A 1 857 ? 15.640 16.997 -25.308 1.00 97.19 857 PRO A CA 1
ATOM 6583 C C . PRO A 1 857 ? 14.127 17.199 -25.469 1.00 97.19 857 PRO A C 1
ATOM 6585 O O . PRO A 1 857 ? 13.498 17.800 -24.604 1.00 97.19 857 PRO A O 1
ATOM 6588 N N . PHE A 1 858 ? 13.538 16.685 -26.553 1.00 97.81 858 PHE A N 1
ATOM 6589 C CA . PHE A 1 858 ? 12.085 16.660 -26.756 1.00 97.81 858 PHE A CA 1
ATOM 6590 C C . PHE A 1 858 ? 11.334 15.954 -25.611 1.00 97.81 858 PHE A C 1
ATOM 6592 O O . PHE A 1 858 ? 10.251 16.393 -25.239 1.00 97.81 858 PHE A O 1
ATOM 6599 N N . PHE A 1 859 ? 11.935 14.924 -25.006 1.00 97.38 859 PHE A N 1
ATOM 6600 C CA . PHE A 1 859 ? 11.359 14.150 -23.902 1.00 97.38 859 PHE A CA 1
ATOM 6601 C C . PHE A 1 859 ? 11.895 14.557 -22.522 1.00 97.38 859 PHE A C 1
ATOM 6603 O O . PHE A 1 859 ? 11.699 13.842 -21.542 1.00 97.38 859 PHE A O 1
ATOM 6610 N N . LYS A 1 860 ? 12.577 15.707 -22.403 1.00 93.38 860 LYS A N 1
ATOM 6611 C CA . LYS A 1 860 ? 13.210 16.139 -21.142 1.00 93.38 860 LYS A CA 1
ATOM 6612 C C . LYS A 1 860 ? 12.221 16.242 -19.971 1.00 93.38 860 LYS A C 1
ATOM 6614 O O . LYS A 1 860 ? 12.610 16.030 -18.829 1.00 93.38 860 LYS A O 1
ATOM 6619 N N . THR A 1 861 ? 10.969 16.596 -20.248 1.00 91.94 861 THR A N 1
ATOM 6620 C CA . THR A 1 861 ? 9.900 16.746 -19.247 1.00 91.94 861 THR A CA 1
ATOM 6621 C C . THR A 1 861 ? 9.102 15.463 -19.014 1.00 91.94 861 THR A C 1
ATOM 6623 O O . THR A 1 861 ? 8.230 15.438 -18.149 1.00 91.94 861 THR A O 1
ATOM 6626 N N . THR A 1 862 ? 9.374 14.396 -19.768 1.00 92.44 862 THR A N 1
ATOM 6627 C CA . THR A 1 862 ? 8.653 13.128 -19.661 1.00 92.44 862 THR A CA 1
ATOM 6628 C C . THR A 1 862 ? 9.092 12.376 -18.408 1.00 92.44 862 THR A C 1
ATOM 6630 O O . THR A 1 862 ? 10.259 12.014 -18.259 1.00 92.44 862 THR A O 1
ATOM 6633 N N . ASN A 1 863 ? 8.144 12.087 -17.515 1.00 90.00 863 ASN A N 1
ATOM 6634 C CA . ASN A 1 863 ? 8.384 11.209 -16.374 1.00 90.00 863 ASN A CA 1
ATOM 6635 C C . ASN A 1 863 ? 8.142 9.745 -16.769 1.00 90.00 863 ASN A C 1
ATOM 6637 O O . ASN A 1 863 ? 7.027 9.237 -16.673 1.00 90.00 863 ASN A O 1
ATOM 6641 N N . TRP A 1 864 ? 9.205 9.072 -17.207 1.00 90.94 864 TRP A N 1
ATOM 6642 C CA . TRP A 1 864 ? 9.156 7.688 -17.688 1.00 90.94 864 TRP A CA 1
ATOM 6643 C C . TRP A 1 864 ? 8.676 6.680 -16.633 1.00 90.94 864 TRP A C 1
ATOM 6645 O O . TRP A 1 864 ? 7.992 5.725 -16.986 1.00 90.94 864 TRP A O 1
ATOM 6655 N N . ALA A 1 865 ? 8.987 6.896 -15.349 1.00 82.94 865 ALA A N 1
ATOM 6656 C CA . ALA A 1 865 ? 8.621 5.976 -14.266 1.00 82.94 865 ALA A CA 1
ATOM 6657 C C . ALA A 1 865 ? 7.131 6.052 -13.891 1.00 82.94 865 ALA A C 1
ATOM 6659 O O . ALA A 1 865 ? 6.552 5.071 -13.432 1.00 82.94 865 ALA A O 1
ATOM 6660 N N . LEU A 1 866 ? 6.499 7.212 -14.098 1.00 84.62 866 LEU A N 1
ATOM 6661 C CA . LEU A 1 866 ? 5.092 7.448 -13.760 1.00 84.62 866 LEU A CA 1
ATOM 6662 C C . LEU A 1 866 ? 4.178 7.502 -14.985 1.00 84.62 866 LEU A C 1
ATOM 6664 O O . LEU A 1 866 ? 3.028 7.904 -14.851 1.00 84.62 866 LEU A O 1
ATOM 6668 N N . LEU A 1 867 ? 4.653 7.086 -16.160 1.00 87.25 867 LEU A N 1
ATOM 6669 C CA . LEU A 1 867 ? 3.958 7.285 -17.433 1.00 87.25 867 LEU A CA 1
ATOM 6670 C C . LEU A 1 867 ? 2.506 6.766 -17.424 1.00 87.25 867 LEU A C 1
ATOM 6672 O O . LEU A 1 867 ? 1.604 7.458 -17.878 1.00 87.25 867 LEU A O 1
ATOM 6676 N N . ARG A 1 868 ? 2.259 5.612 -16.792 1.00 86.94 868 ARG A N 1
ATOM 6677 C CA . ARG A 1 868 ? 0.915 5.022 -16.630 1.00 86.94 868 ARG A CA 1
ATOM 6678 C C . ARG A 1 868 ? -0.007 5.745 -15.636 1.00 86.94 868 ARG A C 1
ATOM 6680 O O . ARG A 1 868 ? -1.200 5.482 -15.598 1.00 86.94 868 ARG A O 1
ATOM 6687 N N . HIS A 1 869 ? 0.533 6.611 -14.790 1.00 83.38 869 HIS A N 1
ATOM 6688 C CA . HIS A 1 869 ? -0.249 7.386 -13.823 1.00 83.38 869 HIS A CA 1
ATOM 6689 C C . HIS A 1 869 ? -0.562 8.797 -14.330 1.00 83.38 869 HIS A C 1
ATOM 6691 O O . HIS A 1 869 ? -1.307 9.533 -13.684 1.00 83.38 869 HIS A O 1
ATOM 6697 N N . LEU A 1 870 ? 0.016 9.188 -15.467 1.00 86.81 870 LEU A N 1
ATOM 6698 C CA . LEU A 1 870 ? -0.273 10.460 -16.106 1.00 86.81 870 LEU A CA 1
ATOM 6699 C C . LEU A 1 870 ? -1.616 10.376 -16.856 1.00 86.81 870 LEU A C 1
ATOM 6701 O O . LEU A 1 870 ? -1.906 9.349 -17.463 1.00 86.81 870 LEU A O 1
ATOM 6705 N N . PRO A 1 871 ? -2.443 11.434 -16.837 1.00 90.00 871 PRO A N 1
ATOM 6706 C CA . PRO A 1 871 ? -3.738 11.422 -17.509 1.00 90.00 871 PRO A CA 1
ATOM 6707 C C . PRO A 1 871 ? -3.562 11.368 -19.040 1.00 90.00 871 PRO A C 1
ATOM 6709 O O . PRO A 1 871 ? -2.876 12.234 -19.590 1.00 90.00 871 PRO A O 1
ATOM 6712 N N . PRO A 1 872 ? -4.177 10.398 -19.744 1.00 92.94 872 PRO A N 1
ATOM 6713 C CA . PRO A 1 872 ? -4.031 10.284 -21.190 1.00 92.94 872 PRO A CA 1
ATOM 6714 C C . PRO A 1 872 ? -4.835 11.359 -21.950 1.00 92.94 872 PRO A C 1
ATOM 6716 O O . PRO A 1 872 ? -5.959 11.679 -21.551 1.00 92.94 872 PRO A O 1
ATOM 6719 N N . PRO A 1 873 ? -4.313 11.888 -23.078 1.00 92.75 873 PRO A N 1
ATOM 6720 C CA . PRO A 1 873 ? -4.975 12.945 -23.854 1.00 92.75 873 PRO A CA 1
ATOM 6721 C C . PRO A 1 873 ? -6.320 12.562 -24.484 1.00 92.75 873 PRO A C 1
ATOM 6723 O O . PRO A 1 873 ? -7.196 13.410 -24.678 1.00 92.75 873 PRO A O 1
ATOM 6726 N N . ILE A 1 874 ? -6.485 11.295 -24.864 1.00 91.00 874 ILE A N 1
ATOM 6727 C CA . ILE A 1 874 ? -7.719 10.759 -25.440 1.00 91.00 874 ILE A CA 1
ATOM 6728 C C . ILE A 1 874 ? -8.363 9.846 -24.406 1.00 91.00 874 ILE A C 1
ATOM 6730 O O . ILE A 1 874 ? -7.858 8.765 -24.120 1.00 91.00 874 ILE A O 1
ATOM 6734 N N . ILE A 1 875 ? -9.519 10.266 -23.898 1.00 87.56 875 ILE A N 1
ATOM 6735 C CA . ILE A 1 875 ? -10.380 9.436 -23.056 1.00 87.56 875 ILE A CA 1
ATOM 6736 C C . ILE A 1 875 ? -11.467 8.839 -23.961 1.00 87.56 875 ILE A C 1
ATOM 6738 O O . ILE A 1 875 ? -12.241 9.605 -24.547 1.00 87.56 875 ILE A O 1
ATOM 6742 N N . PRO A 1 876 ? -11.532 7.505 -24.124 1.00 86.75 876 PRO A N 1
ATOM 6743 C CA . PRO A 1 876 ? -12.556 6.873 -24.944 1.00 86.75 876 PRO A CA 1
ATOM 6744 C C . PRO A 1 876 ? -13.970 7.140 -24.427 1.00 86.75 876 PRO A C 1
ATOM 6746 O O . PRO A 1 876 ? -14.177 7.407 -23.242 1.00 86.75 876 PRO A O 1
ATOM 6749 N N . GLN A 1 877 ? -14.965 7.031 -25.311 1.00 81.81 877 GLN A N 1
ATOM 6750 C CA . GLN A 1 877 ? -16.353 7.186 -24.888 1.00 81.81 877 GLN A CA 1
ATOM 6751 C C . GLN A 1 877 ? -16.737 6.073 -23.896 1.00 81.81 877 GLN A C 1
ATOM 6753 O O . GLN A 1 877 ? -16.431 4.905 -24.167 1.00 81.81 877 GLN A O 1
ATOM 6758 N N . PRO A 1 878 ? -17.414 6.407 -22.778 1.00 73.62 878 PRO A N 1
ATOM 6759 C CA . PRO A 1 878 ? -17.911 5.413 -21.834 1.00 73.62 878 PRO A CA 1
ATOM 6760 C C . PRO A 1 878 ? -18.896 4.466 -22.521 1.00 73.62 878 PRO A C 1
ATOM 6762 O O . PRO A 1 878 ? -19.798 4.919 -23.223 1.00 73.62 878 PRO A O 1
ATOM 6765 N N . SER A 1 879 ? -18.746 3.163 -22.304 1.00 73.12 879 SER A N 1
ATOM 6766 C CA . SER A 1 879 ? -19.623 2.142 -22.880 1.00 73.12 879 SER A CA 1
ATOM 6767 C C . SER A 1 879 ? -19.827 0.994 -21.895 1.00 73.12 879 SER A C 1
ATOM 6769 O O . SER A 1 879 ? -19.012 0.791 -20.994 1.00 73.12 879 SER A O 1
ATOM 6771 N N . PHE A 1 880 ? -20.899 0.220 -22.078 1.00 71.56 880 PHE A N 1
ATOM 6772 C CA . PHE A 1 880 ? -21.182 -0.981 -21.278 1.00 71.56 880 PHE A CA 1
ATOM 6773 C C . PHE A 1 880 ? -20.314 -2.192 -21.690 1.00 71.56 880 PHE A C 1
ATOM 6775 O O . PHE A 1 880 ? -20.640 -3.337 -21.382 1.00 71.56 880 PHE A O 1
ATOM 6782 N N . GLY A 1 881 ? -19.231 -1.970 -22.443 1.00 76.62 881 GLY A N 1
ATOM 6783 C CA . GLY A 1 881 ? -18.312 -2.994 -22.942 1.00 76.62 881 GLY A CA 1
ATOM 6784 C C . GLY A 1 881 ? -18.843 -3.751 -24.158 1.00 76.62 881 GLY A C 1
ATOM 6785 O O . GLY A 1 881 ? -18.212 -3.731 -25.218 1.00 76.62 881 GLY A O 1
ATOM 6786 N N . ALA A 1 882 ? -20.004 -4.396 -24.019 1.00 81.31 882 ALA A N 1
ATOM 6787 C CA . ALA A 1 882 ? -20.591 -5.295 -25.022 1.00 81.31 882 ALA A CA 1
ATOM 6788 C C . ALA A 1 882 ? -21.124 -4.581 -26.281 1.00 81.31 882 ALA A C 1
ATOM 6790 O O . ALA A 1 882 ? -21.209 -5.167 -27.360 1.00 81.31 882 ALA A O 1
ATOM 6791 N N . ASP A 1 883 ? -21.475 -3.305 -26.148 1.00 80.50 883 ASP A N 1
ATOM 6792 C CA . ASP A 1 883 ? -21.954 -2.430 -27.219 1.00 80.50 883 ASP A CA 1
ATOM 6793 C C . ASP A 1 883 ? -20.841 -1.970 -28.175 1.00 80.50 883 ASP A C 1
ATOM 6795 O O . ASP A 1 883 ? -21.150 -1.567 -29.300 1.00 80.50 883 ASP A O 1
ATOM 6799 N N . ALA A 1 884 ? -19.569 -2.073 -27.764 1.00 83.44 884 ALA A N 1
ATOM 6800 C CA . ALA A 1 884 ? -18.367 -1.827 -28.565 1.00 83.44 884 ALA A CA 1
ATOM 6801 C C . ALA A 1 884 ? -18.426 -0.529 -29.399 1.00 83.44 884 ALA A C 1
ATOM 6803 O O . ALA A 1 884 ? -18.050 -0.516 -30.572 1.00 83.44 884 ALA A O 1
ATOM 6804 N N . ILE A 1 885 ? -18.905 0.571 -28.807 1.00 84.62 885 ILE A N 1
ATOM 6805 C CA . ILE A 1 885 ? -19.187 1.842 -29.510 1.00 84.62 885 ILE A CA 1
ATOM 6806 C C . ILE A 1 885 ? -17.961 2.446 -30.213 1.00 84.62 885 ILE A C 1
ATOM 6808 O O . ILE A 1 885 ? -18.079 3.102 -31.253 1.00 84.62 885 ILE A O 1
ATOM 6812 N N . ASN A 1 886 ? -16.767 2.180 -29.679 1.00 83.88 886 ASN A N 1
ATOM 6813 C CA . ASN A 1 886 ? -15.503 2.668 -30.224 1.00 83.88 886 ASN A CA 1
ATOM 6814 C C . ASN A 1 886 ? -14.981 1.799 -31.392 1.00 83.88 886 ASN A C 1
ATOM 6816 O O . ASN A 1 886 ? -14.021 2.181 -32.059 1.00 83.88 886 ASN A O 1
ATOM 6820 N N . PHE A 1 887 ? -15.643 0.680 -31.718 1.00 85.50 887 PHE A N 1
ATOM 6821 C CA . PHE A 1 887 ? -15.305 -0.211 -32.837 1.00 85.50 887 PHE A CA 1
ATOM 6822 C C . PHE A 1 887 ? -16.203 0.023 -34.047 1.00 85.50 887 PHE A C 1
ATOM 6824 O O . PHE A 1 887 ? -17.342 0.486 -33.927 1.00 85.50 887 PHE A O 1
ATOM 6831 N N . ARG A 1 888 ? -15.667 -0.184 -35.258 1.00 82.50 888 ARG A N 1
ATOM 6832 C CA . ARG A 1 888 ? -16.461 -0.018 -36.485 1.00 82.50 888 ARG A CA 1
ATOM 6833 C C . ARG A 1 888 ? -17.551 -1.083 -36.512 1.00 82.50 888 ARG A C 1
ATOM 6835 O O . ARG A 1 888 ? -17.298 -2.239 -36.184 1.00 82.50 888 ARG A O 1
ATOM 6842 N N . GLN A 1 889 ? -18.748 -0.706 -36.944 1.00 78.62 889 GLN A N 1
ATOM 6843 C CA . GLN A 1 889 ? -19.801 -1.685 -37.164 1.00 78.62 889 GLN A CA 1
ATOM 6844 C C . GLN A 1 889 ? -19.440 -2.519 -38.396 1.00 78.62 889 GLN A C 1
ATOM 6846 O O . GLN A 1 889 ? -19.314 -1.991 -39.499 1.00 78.62 889 GLN A O 1
ATOM 6851 N N . MET A 1 890 ? -19.224 -3.817 -38.195 1.00 81.06 890 MET A N 1
ATOM 6852 C CA . MET A 1 890 ? -18.912 -4.757 -39.266 1.00 81.06 890 MET A CA 1
ATOM 6853 C C . MET A 1 890 ? -19.991 -5.826 -39.352 1.00 81.06 890 MET A C 1
ATOM 6855 O O . MET A 1 890 ? -20.379 -6.413 -38.343 1.00 81.06 890 MET A O 1
ATOM 6859 N N . HIS A 1 891 ? -20.453 -6.086 -40.573 1.00 73.31 891 HIS A N 1
ATOM 6860 C CA . HIS A 1 891 ? -21.401 -7.153 -40.859 1.00 73.31 891 HIS A CA 1
ATOM 6861 C C . HIS A 1 891 ? -20.663 -8.413 -41.293 1.00 73.31 891 HIS A C 1
ATOM 6863 O O . HIS A 1 891 ? -19.697 -8.365 -42.058 1.00 73.31 891 HIS A O 1
ATOM 6869 N N . GLU A 1 892 ? -21.129 -9.552 -40.800 1.00 71.06 892 GLU A N 1
ATOM 6870 C CA . GLU A 1 892 ? -20.567 -10.847 -41.137 1.00 71.06 892 GLU A CA 1
ATOM 6871 C C . GLU A 1 892 ? -21.442 -11.545 -42.181 1.00 71.06 892 GLU A C 1
ATOM 6873 O O . GLU A 1 892 ? -22.650 -11.660 -42.010 1.00 71.06 892 GLU A O 1
ATOM 6878 N N . SER A 1 893 ? -20.828 -12.010 -43.271 1.00 62.88 893 SER A N 1
ATOM 6879 C CA . SER A 1 893 ? -21.529 -12.710 -44.359 1.00 62.88 893 SER A CA 1
ATOM 6880 C C . SER A 1 893 ? -21.965 -14.128 -43.964 1.00 62.88 893 SER A C 1
ATOM 6882 O O . SER A 1 893 ? -22.972 -14.618 -44.455 1.00 62.88 893 SER A O 1
ATOM 6884 N N . VAL A 1 894 ? -21.184 -14.788 -43.100 1.00 67.25 894 VAL A N 1
ATOM 6885 C CA . VAL A 1 894 ? -21.411 -16.143 -42.567 1.00 67.25 894 VAL A CA 1
ATOM 6886 C C . VAL A 1 894 ? -20.891 -16.165 -41.132 1.00 67.25 894 VAL A C 1
ATOM 6888 O O . VAL A 1 894 ? -19.691 -15.956 -40.934 1.00 67.25 894 VAL A O 1
ATOM 6891 N N . SER A 1 895 ? -21.777 -16.375 -40.154 1.00 68.00 895 SER A N 1
ATOM 6892 C CA . SER A 1 895 ? -21.411 -16.410 -38.734 1.00 68.00 895 SER A CA 1
ATOM 6893 C C . SER A 1 895 ? -20.647 -17.686 -38.404 1.00 68.00 895 SER A C 1
ATOM 6895 O O . SER A 1 895 ? -21.183 -18.775 -38.572 1.00 68.00 895 SER A O 1
ATOM 6897 N N . LEU A 1 896 ? -19.410 -17.549 -37.918 1.00 76.25 896 LEU A N 1
ATOM 6898 C CA . LEU A 1 896 ? -18.697 -18.663 -37.286 1.00 76.25 896 LEU A CA 1
ATOM 6899 C C . LEU A 1 896 ? -19.399 -19.042 -35.973 1.00 76.25 896 LEU A C 1
ATOM 6901 O O . LEU A 1 896 ? -19.594 -18.154 -35.133 1.00 76.25 896 LEU A O 1
ATOM 6905 N N . ASP A 1 897 ? -19.749 -20.319 -35.819 1.00 76.88 897 ASP A N 1
ATOM 6906 C CA . ASP A 1 897 ? -20.204 -20.897 -34.555 1.00 76.88 897 ASP A CA 1
ATOM 6907 C C . ASP A 1 897 ? -18.981 -21.309 -33.730 1.00 76.88 897 ASP A C 1
ATOM 6909 O O . ASP A 1 897 ? -18.237 -22.208 -34.106 1.00 76.88 897 ASP A O 1
ATOM 6913 N N . ILE A 1 898 ? -18.727 -20.577 -32.647 1.00 78.00 898 ILE A N 1
ATOM 6914 C CA . ILE A 1 898 ? -17.598 -20.842 -31.746 1.00 78.00 898 ILE A CA 1
ATOM 6915 C C . ILE A 1 898 ? -17.986 -21.915 -30.714 1.00 78.00 898 ILE A C 1
ATOM 6917 O O . ILE A 1 898 ? -17.109 -22.570 -30.157 1.00 78.00 898 ILE A O 1
ATOM 6921 N N . GLU A 1 899 ? -19.284 -22.118 -30.466 1.00 71.88 899 GLU A N 1
ATOM 6922 C CA . GLU A 1 899 ? -19.773 -22.981 -29.388 1.00 71.88 899 GLU A CA 1
ATOM 6923 C C . GLU A 1 899 ? -19.780 -24.467 -29.768 1.00 71.88 899 GLU A C 1
ATOM 6925 O O . GLU A 1 899 ? -19.663 -25.311 -28.881 1.00 71.88 899 GLU A O 1
ATOM 6930 N N . GLY A 1 900 ? -19.872 -24.780 -31.064 1.00 61.00 900 GLY A N 1
ATOM 6931 C CA . GLY A 1 900 ? -19.874 -26.148 -31.595 1.00 61.00 900 GLY A CA 1
ATOM 6932 C C . GLY A 1 900 ? -18.496 -26.770 -31.870 1.00 61.00 900 GLY A C 1
ATOM 6933 O O . GLY A 1 900 ? -18.439 -27.891 -32.365 1.00 61.00 900 GLY A O 1
ATOM 6934 N N . GLU A 1 901 ? -17.391 -26.071 -31.593 1.00 73.12 901 GLU A N 1
ATOM 6935 C CA . GLU A 1 901 ? -16.025 -26.544 -31.880 1.00 73.12 901 GLU A CA 1
ATOM 6936 C C . GLU A 1 901 ? -15.429 -27.340 -30.701 1.00 73.12 901 GLU A C 1
ATOM 6938 O O . GLU A 1 901 ? -15.304 -26.822 -29.587 1.00 73.12 901 GLU A O 1
ATOM 6943 N N . GLU A 1 902 ? -14.994 -28.581 -30.945 1.00 68.44 902 GLU A N 1
ATOM 6944 C CA . GLU A 1 902 ? -14.350 -29.435 -29.935 1.00 68.44 902 GLU A CA 1
ATOM 6945 C C . GLU A 1 902 ? -12.820 -29.239 -29.862 1.00 68.44 902 GLU A C 1
ATOM 6947 O O . GLU A 1 902 ? -12.139 -28.913 -30.840 1.00 68.44 902 GLU A O 1
ATOM 6952 N N . LEU A 1 903 ? -12.251 -29.451 -28.668 1.00 65.75 903 LEU A N 1
ATOM 6953 C CA . LEU A 1 903 ? -10.803 -29.427 -28.439 1.00 65.75 903 LEU A CA 1
ATOM 6954 C C . LEU A 1 903 ? -10.135 -30.676 -29.021 1.00 65.75 903 LEU A C 1
ATOM 6956 O O . LEU A 1 903 ? -10.531 -31.798 -28.718 1.00 65.75 903 LEU A O 1
ATOM 6960 N N . VAL A 1 904 ? -9.024 -30.494 -29.735 1.00 64.38 904 VAL A N 1
ATOM 6961 C CA . VAL A 1 904 ? -8.177 -31.621 -30.150 1.00 64.38 904 VAL A CA 1
ATOM 6962 C C . VAL A 1 904 ? -7.079 -31.852 -29.110 1.00 64.38 904 VAL A C 1
ATOM 6964 O O . VAL A 1 904 ? -6.120 -31.082 -29.021 1.00 64.38 904 VAL A O 1
ATOM 6967 N N . LEU A 1 905 ? -7.187 -32.942 -28.344 1.00 53.78 905 LEU A N 1
ATOM 6968 C CA . LEU A 1 905 ? -6.069 -33.491 -27.567 1.00 53.78 905 LEU A CA 1
ATOM 6969 C C . LEU A 1 905 ? -5.127 -34.244 -28.521 1.00 53.78 905 LEU A C 1
ATOM 6971 O O . LEU A 1 905 ? -5.575 -34.980 -29.395 1.00 53.78 905 LEU A O 1
ATOM 6975 N N . GLN A 1 906 ? -3.814 -34.029 -28.396 1.00 51.84 906 GLN A N 1
ATOM 6976 C CA . GLN A 1 906 ? -2.819 -34.555 -29.339 1.00 51.84 906 GLN A CA 1
ATOM 6977 C C . GLN A 1 906 ? -2.937 -36.082 -29.522 1.00 51.84 906 GLN A C 1
ATOM 6979 O O . GLN A 1 906 ? -2.663 -36.845 -28.598 1.00 51.84 906 GLN A O 1
ATOM 6984 N N . HIS A 1 907 ? -3.270 -36.536 -30.736 1.00 42.25 907 HIS A N 1
ATOM 6985 C CA . HIS A 1 907 ? -3.165 -37.945 -31.118 1.00 42.25 907 HIS A CA 1
ATOM 6986 C C . HIS A 1 907 ? -1.720 -38.279 -31.537 1.00 42.25 907 HIS A C 1
ATOM 6988 O O . HIS A 1 907 ? -1.187 -37.642 -32.454 1.00 42.25 907 HIS A O 1
ATOM 6994 N N . PRO A 1 908 ? -1.059 -39.273 -30.915 1.00 38.06 908 PRO A N 1
ATOM 6995 C CA . PRO A 1 908 ? 0.273 -39.691 -31.328 1.00 38.06 908 PRO A CA 1
ATOM 6996 C C . PRO A 1 908 ? 0.194 -40.444 -32.666 1.00 38.06 908 PRO A C 1
ATOM 6998 O O . PRO A 1 908 ? -0.298 -41.566 -32.713 1.00 38.06 908 PRO A O 1
ATOM 7001 N N . GLY A 1 909 ? 0.673 -39.839 -33.764 1.00 45.78 909 GLY A N 1
ATOM 7002 C CA . GLY A 1 909 ? 0.863 -40.557 -35.039 1.00 45.78 909 GLY A CA 1
ATOM 7003 C C . GLY A 1 909 ? 0.817 -39.736 -36.335 1.00 45.78 909 GLY A C 1
ATOM 7004 O O . GLY A 1 909 ? 1.416 -40.144 -37.327 1.00 45.78 909 GLY A O 1
ATOM 7005 N N . THR A 1 910 ? 0.177 -38.564 -36.363 1.00 47.19 910 THR A N 1
ATOM 7006 C CA . THR A 1 910 ? 0.104 -37.699 -37.562 1.00 47.19 910 THR A CA 1
ATOM 7007 C C . THR A 1 910 ? 1.086 -36.528 -37.488 1.00 47.19 910 THR A C 1
ATOM 7009 O O . THR A 1 910 ? 1.191 -35.880 -36.449 1.00 47.19 910 THR A O 1
ATOM 7012 N N . LYS A 1 911 ? 1.783 -36.204 -38.595 1.00 55.16 911 LYS A N 1
ATOM 7013 C CA . LYS A 1 911 ? 2.600 -34.975 -38.730 1.00 55.16 911 LYS A CA 1
ATOM 7014 C C . LYS A 1 911 ? 1.704 -33.736 -38.588 1.00 55.16 911 LYS A C 1
ATOM 7016 O O . LYS A 1 911 ? 1.208 -33.198 -39.574 1.00 55.16 911 LYS A O 1
ATOM 7021 N N . ASN A 1 912 ? 1.493 -33.282 -37.359 1.00 71.12 912 ASN A N 1
ATOM 7022 C CA . ASN A 1 912 ? 0.715 -32.087 -37.074 1.00 71.12 912 ASN A CA 1
ATOM 7023 C C . ASN A 1 912 ? 1.611 -30.846 -37.229 1.00 71.12 912 ASN A C 1
ATOM 7025 O O . ASN A 1 912 ? 2.457 -30.564 -36.382 1.00 71.12 912 ASN A O 1
ATOM 7029 N N . LEU A 1 913 ? 1.417 -30.089 -38.316 1.00 81.31 913 LEU A N 1
ATOM 7030 C CA . LEU A 1 913 ? 2.135 -28.832 -38.590 1.00 81.31 913 LEU A CA 1
ATOM 7031 C C . LEU A 1 913 ? 1.915 -27.758 -37.504 1.00 81.31 913 LEU A C 1
ATOM 7033 O O . LEU A 1 913 ? 2.684 -26.800 -37.433 1.00 81.31 913 LEU A O 1
ATOM 7037 N N . PHE A 1 914 ? 0.889 -27.928 -36.663 1.00 85.00 914 PHE A N 1
ATOM 7038 C CA . PHE A 1 914 ? 0.500 -27.044 -35.564 1.00 85.00 914 PHE A CA 1
ATOM 7039 C C . PHE A 1 914 ? 0.852 -27.595 -34.173 1.00 85.00 914 PHE A C 1
ATOM 7041 O O . PHE A 1 914 ? 0.445 -27.015 -33.169 1.00 85.00 914 PHE A O 1
ATOM 7048 N N . ALA A 1 915 ? 1.639 -28.677 -34.089 1.00 77.31 915 ALA A N 1
ATOM 7049 C CA . ALA A 1 915 ? 2.013 -29.312 -32.819 1.00 77.31 915 ALA A CA 1
ATOM 7050 C C . ALA A 1 915 ? 2.744 -28.371 -31.844 1.00 77.31 915 ALA A C 1
ATOM 7052 O O . ALA A 1 915 ? 2.609 -28.522 -30.634 1.00 77.31 915 ALA A O 1
ATOM 7053 N N . ASN A 1 916 ? 3.482 -27.387 -32.368 1.00 79.69 916 ASN A N 1
ATOM 7054 C CA . ASN A 1 916 ? 4.233 -26.423 -31.560 1.00 79.69 916 ASN A CA 1
ATOM 7055 C C . ASN A 1 916 ? 3.370 -25.261 -31.034 1.00 79.69 916 ASN A C 1
ATOM 7057 O O . ASN A 1 916 ? 3.874 -24.436 -30.275 1.00 79.69 916 ASN A O 1
ATOM 7061 N N . PHE A 1 917 ? 2.091 -25.176 -31.420 1.00 83.69 917 PHE A N 1
ATOM 7062 C CA . PHE A 1 917 ? 1.166 -24.208 -30.836 1.00 83.69 917 PHE A CA 1
ATOM 7063 C C . PHE A 1 917 ? 0.755 -24.681 -29.442 1.00 83.69 917 PHE A C 1
ATOM 7065 O O . PHE A 1 917 ? 0.053 -25.685 -29.285 1.00 83.69 917 PHE A O 1
ATOM 7072 N N . SER A 1 918 ? 1.213 -23.964 -28.422 1.00 80.06 918 SER A N 1
ATOM 7073 C CA . SER A 1 918 ? 1.038 -24.380 -27.030 1.00 80.06 918 SER A CA 1
ATOM 7074 C C . SER A 1 918 ? -0.355 -24.004 -26.552 1.00 80.06 918 SER A C 1
ATOM 7076 O O . SER A 1 918 ? -0.685 -22.830 -26.526 1.00 80.06 918 SER A O 1
ATOM 7078 N N . SER A 1 919 ? -1.187 -24.962 -26.150 1.00 83.88 919 SER A N 1
ATOM 7079 C CA . SER A 1 919 ? -2.461 -24.596 -25.524 1.00 83.88 919 SER A CA 1
ATOM 7080 C C . SER A 1 919 ? -2.217 -24.332 -24.037 1.00 83.88 919 SER A C 1
ATOM 7082 O O . SER A 1 919 ? -1.788 -25.235 -23.321 1.00 83.88 919 SER A O 1
ATOM 7084 N N . VAL A 1 920 ? -2.415 -23.092 -23.587 1.00 85.19 920 VAL A N 1
ATOM 7085 C CA . VAL A 1 920 ? -2.073 -22.639 -22.228 1.00 85.19 920 VAL A CA 1
ATOM 7086 C C . VAL A 1 920 ? -3.113 -21.665 -21.687 1.00 85.19 920 VAL A C 1
ATOM 7088 O O . VAL A 1 920 ? -3.704 -20.886 -22.439 1.00 85.19 920 VAL A O 1
ATOM 7091 N N . THR A 1 921 ? -3.289 -21.674 -20.367 1.00 86.06 921 THR A N 1
ATOM 7092 C CA . THR A 1 921 ? -3.943 -20.586 -19.627 1.00 86.06 921 THR A CA 1
ATOM 7093 C C . THR A 1 921 ? -2.895 -19.843 -18.804 1.00 86.06 921 THR A C 1
ATOM 7095 O O . THR A 1 921 ? -2.050 -20.464 -18.154 1.00 86.06 921 THR A O 1
ATOM 7098 N N . LEU A 1 922 ? -2.910 -18.515 -18.902 1.00 85.00 922 LEU A N 1
ATOM 7099 C CA . LEU A 1 922 ? -1.957 -17.605 -18.278 1.00 85.00 922 LEU A CA 1
ATOM 7100 C C . LEU A 1 922 ? -2.669 -16.821 -17.180 1.00 85.00 922 LEU A C 1
ATOM 7102 O O . LEU A 1 922 ? -3.538 -15.998 -17.461 1.00 85.00 922 LEU A O 1
ATOM 7106 N N . HIS A 1 923 ? -2.271 -17.073 -15.938 1.00 80.81 923 HIS A N 1
ATOM 7107 C CA . HIS A 1 923 ? -2.722 -16.310 -14.779 1.00 80.81 923 HIS A CA 1
ATOM 7108 C C . HIS A 1 923 ? -1.722 -15.195 -14.498 1.00 80.81 923 HIS A C 1
ATOM 7110 O O . HIS A 1 923 ? -0.517 -15.449 -14.448 1.00 80.81 923 HIS A O 1
ATOM 7116 N N . HIS A 1 924 ? -2.217 -13.974 -14.324 1.00 77.19 924 HIS A N 1
ATOM 7117 C CA . HIS A 1 924 ? -1.403 -12.802 -14.006 1.00 77.19 924 HIS A CA 1
ATOM 7118 C C . HIS A 1 924 ? -1.696 -12.383 -12.562 1.00 77.19 924 HIS A C 1
ATOM 7120 O O . HIS A 1 924 ? -2.863 -12.240 -12.203 1.00 77.19 924 HIS A O 1
ATOM 7126 N N . ASP A 1 925 ? -0.670 -12.200 -11.724 1.00 55.09 925 ASP A N 1
ATOM 7127 C CA . ASP A 1 925 ? -0.877 -11.874 -10.301 1.00 55.09 925 ASP A CA 1
ATOM 7128 C C . ASP A 1 925 ? -1.746 -10.608 -10.105 1.00 55.09 925 ASP A C 1
ATOM 7130 O O . ASP A 1 925 ? -1.485 -9.544 -10.689 1.00 55.09 925 ASP A O 1
ATOM 7134 N N . GLY A 1 926 ? -2.762 -10.732 -9.241 1.00 53.72 926 GLY A N 1
ATOM 7135 C CA . GLY A 1 926 ? -3.779 -9.709 -8.963 1.00 53.72 926 GLY A CA 1
ATOM 7136 C C . GLY A 1 926 ? -5.155 -9.960 -9.600 1.00 53.72 926 GLY A C 1
ATOM 7137 O O . GLY A 1 926 ? -6.018 -9.096 -9.480 1.00 53.72 926 GLY A O 1
ATOM 7138 N N . GLU A 1 927 ? -5.366 -11.098 -10.276 1.00 50.22 927 GLU A N 1
ATOM 7139 C CA . GLU A 1 927 ? -6.664 -11.470 -10.876 1.00 50.22 927 GLU A CA 1
ATOM 7140 C C . GLU A 1 927 ? -7.491 -12.494 -10.067 1.00 50.22 927 GLU A C 1
ATOM 7142 O O . GLU A 1 927 ? -8.653 -12.695 -10.400 1.00 50.22 927 GLU A O 1
ATOM 7147 N N . ASP A 1 928 ? -6.946 -13.093 -8.998 1.00 35.38 928 ASP A N 1
ATOM 7148 C CA . ASP A 1 928 ? -7.628 -14.139 -8.202 1.00 35.38 928 ASP A CA 1
ATOM 7149 C C . ASP A 1 928 ? -8.672 -13.599 -7.186 1.00 35.38 928 ASP A C 1
ATOM 7151 O O . ASP A 1 928 ? -9.306 -14.390 -6.492 1.00 35.38 928 ASP A O 1
ATOM 7155 N N . ASP A 1 929 ? -8.875 -12.277 -7.101 1.00 29.53 929 ASP A N 1
ATOM 7156 C CA . ASP A 1 929 ? -9.795 -11.624 -6.149 1.00 29.53 929 ASP A CA 1
ATOM 7157 C C . ASP A 1 929 ? -10.977 -10.920 -6.860 1.00 29.53 929 ASP A C 1
ATOM 7159 O O . ASP A 1 929 ? -11.176 -9.709 -6.704 1.00 29.53 929 ASP A O 1
ATOM 7163 N N . VAL A 1 930 ? -11.761 -11.655 -7.664 1.00 28.06 930 VAL A N 1
ATOM 7164 C CA . VAL A 1 930 ? -13.088 -11.203 -8.148 1.00 28.06 930 VAL A CA 1
ATOM 7165 C C . VAL A 1 930 ? -14.143 -12.272 -7.920 1.00 28.06 930 VAL A C 1
ATOM 7167 O O . VAL A 1 930 ? -13.946 -13.402 -8.419 1.00 28.06 930 VAL A O 1
#

Organism: Mortierella alpina (NCBI:txid64518)

InterPro domains:
  IPR000719 Protein kinase domain [PF00069] (573-859)
  IPR000719 Protein kinase domain [PS50011] (572-859)
  IPR000719 Protein kinase domain [SM00220] (572-859)
  IPR000961 AGC-kinase, C-terminal [PS51285] (860-929)
  IPR006089 Acyl-CoA dehydrogenase, conserved site [PS00072] (158-170)
  IPR006091 Acyl-CoA dehydrogenase/oxidase, middle domain [PF02770] (157-250)
  IPR008271 Serine/threonine-protein kinase, active site [PS00108] (693-705)
  IPR009075 Acyl-CoA dehydrogenase/oxidase, C-terminal [PF00441] (262-403)
  IPR009100 Acyl-CoA dehydrogenase/oxidase, N-terminal and middle domain superfamily [SSF56645] (36-275)
  IPR011009 Protein kinase-like domain superfamily [SSF56112] (555-884)
  IPR013786 Acyl-CoA dehydrogenase/oxidase, N-terminal [PF02771] (41-152)
  IPR034178 Isobutyryl-CoA dehydrogenase [cd01162] (40-401)
  IPR036250 Acyl-CoA dehydrogenase-like, C-terminal [SSF47203] (261-403)
  IPR037069 Acyl-CoA dehydrogenase/oxidase, N-terminal domain superfamily [G3DSA:1.10.540.10] (23-154)
  IPR046373 Acyl-CoA oxidase/dehydrogenase, middle domain superfamily [G3DSA:2.40.110.10] (155-266)
  IPR052547 Mitochondrial Isobutyryl-CoA Dehydrogenase [PTHR43831] (22-402)